Protein AF-0000000084592761 (afdb_homodimer)

Sequence (1144 aa):
MAVRYLKVSNTPFDLKSFPSMSSTETSWQKEGITIAQTRTLMTWMGTVWTLAMHCVLSVGVTIFLLAYVEGRHFSPVERSPVVHVVGGTRLAPFCPMQSDIVTILSSIIAILRCALSAWIASLSWYIALFLMERRGLTRRDLKVLLNYGLLAPGAYWGDWSTLVIGALLLVSLVANFSSPILTGSVCWIPSSQLVRGLLVDPVQISAVENGTLTQLKANYRDNYSVRESYAISSVGEVGIGWGRDTDKSIIKRVTNSVGTLSINSTIESVTLPYFQIHSIHWIKDRDEIPAIRDGATPASIFRAQFEMTPSNVSDFPTGYAMLIPNITTHWSGDPLDSTIIHDTRLLIMSYAYDDLEASSGVHTLTQDLPSDAYTLSSRPFHYAFAWVTFSAGIGRCKEYSCVVSSPSTIRNNTPVELEPHQLTFQALAMAPVVGFHLVMQNNSLPYLWSNINDYVEAVLVRSYSGSWCGLNKGMGTSTADTSYVPSLPNLMADVDHSRVFAWLGLQLLVTLFSILFLIVQSRLSECPLMGDTSLTAFDLDTTGVAFENTDSSIHGFRKIEQRGGRLKLKVEMAVRYLKVSNTPFDLKSFPSMSSTETSWQKEGITIAQTRTLMTWMGTVWTLAMHCVLSVGVTIFLLAYVEGRHFSPVERSPVVHVVGGTRLAPFCPMQSDIVTILSSIIAILRCALSAWIASLSWYIALFLMERRGLTRRDLKVLLNYGLLAPGAYWGDWSTLVIGALLLVSLVANFSSPILTGSVCWIPSSQLVRGLLVDPVQISAVENGTLTQLKANYRDNYSVRESYAISSVGEVGIGWGRDTDKSIIKRVTNSVGTLSINSTIESVTLPYFQIHSIHWIKDRDEIPAIRDGATPASIFRAQFEMTPSNVSDFPTGYAMLIPNITTHWSGDPLDSTIIHDTRLLIMSYAYDDLEASSGVHTLTQDLPSDAYTLSSRPFHYAFAWVTFSAGIGRCKEYSCVVSSPSTIRNNTPVELEPHQLTFQALAMAPVVGFHLVMQNNSLPYLWSNINDYVEAVLVRSYSGSWCGLNKGMGTSTADTSYVPSLPNLMADVDHSRVFAWLGLQLLVTLFSILFLIVQSRLSECPLMGDTSLTAFDLDTTGVAFENTDSSIHGFRKIEQRGGRLKLKVE

Organism: NCBI:txid1423351

Secondary structure (DSSP, 8-state):
----------------------THHHHHHHHHHHHHHHHHHHHHHHHHHHHHHHHHHHHHHHHIIIIIITT-EEBSS-SS-EEEETTEEEEPPP--BHHHHHHHHHHHHHHHHHHHHHHHHHHHHHHHHHHHHHT-EEHHHHHHHHHHS---GGG--S-HHHHHHHHHHHHHHHHHT-HHHHHTTEEEEEEEEE-TT---PPEEEEE--TTT--S--HHHHH-HHHHHHHHHHHHHHHHHH--S---TT-EEEE-GGGTTSPTT-EES-EEEEEEEEEEEEE---GGG-HHHHTT--HHHHHHHTSTTTT-----PPTT-EEEEPSS------S----B-EEEEEEEEEEEEE--SSSTT--EE--TTS-TT--EEEETTEEEEEEEEEEEEEEEEE-TT-EEEEETTEEEE-S---EE-BTTHHHHHHHHHHHHHHHHHH-SSS--TTS-HHHHHHHHHHHHHHHHHHHHHHHH--EEEEE-EE-EEEEEEEEE-HHHHHHHHHHHHHHHHHHHHHHHHHHHH-SSPPPS--TTHHHHSEEEES-----STTS-S-EEEEEETTEEEEEE-/----------------------THHHHHHHHHHHHHHHHHHHHHHHHHHHHHHHHHHHHHHHHIIIIIITT-EEBSS-SS-EEEETTEEEEPPP--BHHHHHHHHHHHHHHHHHHHHHHHHHHHHHHHHHHHHHT-EEHHHHHHHHHHS---GGG-SS-HHHHHHHHHHHHHHHHHT-HHHHHTTEEEEEEEEE-TT---PPEEEEE--TTT--S--HHHHH-HHHHHHHHHHHHHHHHHH--S---TT-EEEE-GGGTTSPTT-EES-EEEEEEEEEEEEE---GGG-HHHHTT--HHHHHHHTSTTS------PPTT-EEEEPSS------S----B-EEEEEEEEEEEEEE-SSSTT-EEE--TTS-TT--EEEETTEEEEEEEEEEEEEEEEE-TT-EEEEETTEEEE-S---EE-BTTHHHHHHHHHHHHHHHHHH-SSS--TTS-HHHHHHHHHHHHHHHHHHHHHHHH--EEEEE-EE-EEEEEEEEE-HHHHHHHHHHHHHHHHHHHHHHHHHHHH-SSPPPS--TTHHHHSEEEES-----STTS-S-EEEEEETTEEEEEE-

pLDDT: mean 80.78, std 17.57, range [23.48, 97.88]

Foldseek 3Di:
DPPPPPPPPCPPPPPPDDPDPDPVVVVVVVVVVVVVVVVQVLLCCLQCVLVVLLLVLLVVLLCCCPVPAAFDWAFAPDQWDWFFAVPGIDTFPGGHHPVVVLVVSVVSVVVSLVSLVSNLQQVLLLVQVLLCVPPRDDPVQNCCCNPQVAGDPVSPDDDPLSVLSRVLSVLSVCLSVLVCLASVQKDWDKDKDWRPPDDGFFFWFFDDDAPPDFWDDPCCQPPQVVVVVLLVQLLVQLLVAFFQDLDPLKFKAFALRQLRFDFFWFWAKDKTWDKDWDDKFFAQDPVVPVCVVVPDDPVNQLVLLCVSHPPPPVDFDALQKAFRDPDSDNPDRGGLHFDKDWDKTKMKGFQWFFPVVPPPGIPGLEPPDDPSGDWDDDPRTIMTMIIITMMTAMWMDHGRQWTRRHSTMIMHNDDTDGTTHSCGVVLSSSLSVSLRVNVVVVGRHHGSYPHVVSRNSSSRSSSSRSSVNSCSVVRRPGIDTIDITGMDITIRIHGRVVSSVVSSVSSVVSSVSVVVSVVVCVPPPPDRSGSDCPCVVVPDDCPVPDPPCPPCVLVWDFDWDDDPNDTDTDTD/DDDDPPPPDCPPPPPPCDPPPDCPVVVVVVVVVVVVVVVQVLLCCLQCVLVVVLLVLLVVLLCCCPVPAAFDWAFAPDQWDWFFAVPGIDTFPGGHHPVVVLVVSVVSVVVSLVSLVSNLQQVLLLVQVLLCVPPRDDPVQNCCCNPQVAGDPVSCPDDPLSVLSRVLSVLSVCLSVLVCLASVQKDKDKDKDWRPPDDGFFFWFFDDDAPPQQWDDPCCQPPQVVVVVLLVQLLVQLLVAFFQDLDPLKFKAFALRQLRFDFFWFWAKDKTWDKDWDDKFFAQDPVVPVCVVVPDDPVNQLVLLCVSHPPPPVDFDALQKAWRDPDSDNVDGGQFHFDKDWDKTKMKGFQWFFPVVPVPGIPRQEPPDDPSGDWDDDPRTIMTMIIITMMTAMWMDHGRQWTRRHSTMIMHNDDTDGTTHRCGVVLSSSLSVSLRVNVVVVGRHHRSYPHVVSRNSSSRSSSSRSSVNSCSVVRRPGIDTIDITGMDITIRIHGRVVSSVVSSVSSVVSSVSVVVSVVVCVPPPPDRSGSDCPCVVVPDDCPVPDPPCPPVVLVWDWDWDDDPNDTDTDTD

Structure (mmCIF, N/CA/C/O backbone):
data_AF-0000000084592761-model_v1
#
loop_
_entity.id
_entity.type
_entity.pdbx_description
1 polymer 'Putative transmembrane protein'
#
loop_
_atom_site.group_PDB
_atom_site.id
_atom_site.type_symbol
_atom_site.label_atom_id
_atom_site.label_alt_id
_atom_site.label_comp_id
_atom_site.label_asym_id
_atom_site.label_entity_id
_atom_site.label_seq_id
_atom_site.pdbx_PDB_ins_code
_atom_site.Cartn_x
_atom_site.Cartn_y
_atom_site.Cartn_z
_atom_site.occupancy
_atom_site.B_iso_or_equiv
_atom_site.auth_seq_id
_atom_site.auth_comp_id
_atom_site.auth_asym_id
_atom_site.auth_atom_id
_atom_site.pdbx_PDB_model_num
ATOM 1 N N . MET A 1 1 ? 61.812 104.312 18.625 1 23.48 1 MET A N 1
ATOM 2 C CA . MET A 1 1 ? 61.969 104.5 20.062 1 23.48 1 MET A CA 1
ATOM 3 C C . MET A 1 1 ? 61.188 103.375 20.812 1 23.48 1 MET A C 1
ATOM 5 O O . MET A 1 1 ? 60 103.188 20.594 1 23.48 1 MET A O 1
ATOM 9 N N . ALA A 1 2 ? 61.938 102.25 21.156 1 26.88 2 ALA A N 1
ATOM 10 C CA . ALA A 1 2 ? 61.688 100.875 21.422 1 26.88 2 ALA A CA 1
ATOM 11 C C . ALA A 1 2 ? 61 100.625 22.75 1 26.88 2 ALA A C 1
ATOM 13 O O . ALA A 1 2 ? 61.469 101.125 23.797 1 26.88 2 ALA A O 1
ATOM 14 N N . VAL A 1 3 ? 59.625 100.875 22.609 1 28.39 3 VAL A N 1
ATOM 15 C CA . VAL A 1 3 ? 58.688 101.062 23.703 1 28.39 3 VAL A CA 1
ATOM 16 C C . VAL A 1 3 ? 58.844 99.875 24.719 1 28.39 3 VAL A C 1
ATOM 18 O O . VAL A 1 3 ? 58.719 98.75 24.344 1 28.39 3 VAL A O 1
ATOM 21 N N . ARG A 1 4 ? 59.75 100.125 25.734 1 26.7 4 ARG A N 1
ATOM 22 C CA . ARG A 1 4 ? 60.344 99.25 26.766 1 26.7 4 ARG A CA 1
ATOM 23 C C . ARG A 1 4 ? 59.25 98.625 27.609 1 26.7 4 ARG A C 1
ATOM 25 O O . ARG A 1 4 ? 58.375 99.312 28.172 1 26.7 4 ARG A O 1
ATOM 32 N N . TYR A 1 5 ? 58.781 97.375 27.188 1 25.75 5 TYR A N 1
ATOM 33 C CA . TYR A 1 5 ? 57.75 96.438 27.594 1 25.75 5 TYR A CA 1
ATOM 34 C C . TYR A 1 5 ? 57.938 96.062 29.062 1 25.75 5 TYR A C 1
ATOM 36 O O . TYR A 1 5 ? 59 95.5 29.438 1 25.75 5 TYR A O 1
ATOM 44 N N . LEU A 1 6 ? 57.719 97.062 29.922 1 24.11 6 LEU A N 1
ATOM 45 C CA . LEU A 1 6 ? 58.094 96.812 31.312 1 24.11 6 LEU A CA 1
ATOM 46 C C . LEU A 1 6 ? 57.5 95.562 31.859 1 24.11 6 LEU A C 1
ATOM 48 O O . LEU A 1 6 ? 56.312 95.312 31.734 1 24.11 6 LEU A O 1
ATOM 52 N N . LYS A 1 7 ? 58.406 94.5 32.031 1 29.31 7 LYS A N 1
ATOM 53 C CA . LYS A 1 7 ? 58.344 93.125 32.5 1 29.31 7 LYS A CA 1
ATOM 54 C C . LYS A 1 7 ? 57.812 93.062 33.906 1 29.31 7 LYS A C 1
ATOM 56 O O . LYS A 1 7 ? 58.438 93.562 34.844 1 29.31 7 LYS A O 1
ATOM 61 N N . VAL A 1 8 ? 56.5 93.312 34 1 29.78 8 VAL A N 1
ATOM 62 C CA . VAL A 1 8 ? 55.844 93.312 35.312 1 29.78 8 VAL A CA 1
ATOM 63 C C . VAL A 1 8 ? 56.156 92 36.031 1 29.78 8 VAL A C 1
ATOM 65 O O . VAL A 1 8 ? 56.125 90.938 35.438 1 29.78 8 VAL A O 1
ATOM 68 N N . SER A 1 9 ? 56.969 92 37.031 1 26.03 9 SER A N 1
ATOM 69 C CA . SER A 1 9 ? 57.562 91 37.875 1 26.03 9 SER A CA 1
ATOM 70 C C . SER A 1 9 ? 56.469 90.062 38.406 1 26.03 9 SER A C 1
ATOM 72 O O . SER A 1 9 ? 55.469 90.5 38.906 1 26.03 9 SER A O 1
ATOM 74 N N . ASN A 1 10 ? 56.344 88.812 37.781 1 26.89 10 ASN A N 1
ATOM 75 C CA . ASN A 1 10 ? 55.469 87.688 37.938 1 26.89 10 ASN A CA 1
ATOM 76 C C . ASN A 1 10 ? 55.5 87.125 39.375 1 26.89 10 ASN A C 1
ATOM 78 O O . ASN A 1 10 ? 56.438 86.5 39.781 1 26.89 10 ASN A O 1
ATOM 82 N N . THR A 1 11 ? 55.344 88 40.344 1 31.75 11 THR A N 1
ATOM 83 C CA . THR A 1 11 ? 55.5 87.375 41.688 1 31.75 11 THR A CA 1
ATOM 84 C C . THR A 1 11 ? 54.531 86.188 41.844 1 31.75 11 THR A C 1
ATOM 86 O O . THR A 1 11 ? 53.344 86.312 41.594 1 31.75 11 THR A O 1
ATOM 89 N N . PRO A 1 12 ? 55.062 85 41.812 1 27.17 12 PRO A N 1
ATOM 90 C CA . PRO A 1 12 ? 54.344 83.75 41.781 1 27.17 12 PRO A CA 1
ATOM 91 C C . PRO A 1 12 ? 53.438 83.5 43 1 27.17 12 PRO A C 1
ATOM 93 O O . PRO A 1 12 ? 53.875 83.688 44.156 1 27.17 12 PRO A O 1
ATOM 96 N N . PHE A 1 13 ? 52.25 84.062 43 1 27.33 13 PHE A N 1
ATOM 97 C CA . PHE A 1 13 ? 51.312 83.875 44.094 1 27.33 13 PHE A CA 1
ATOM 98 C C . PHE A 1 13 ? 51.25 82.375 44.5 1 27.33 13 PHE A C 1
ATOM 100 O O . PHE A 1 13 ? 51.156 81.5 43.656 1 27.33 13 PHE A O 1
ATOM 107 N N . ASP A 1 14 ? 51.875 82.062 45.625 1 31.06 14 ASP A N 1
ATOM 108 C CA . ASP A 1 14 ? 51.938 80.75 46.25 1 31.06 14 ASP A CA 1
ATOM 109 C C . ASP A 1 14 ? 50.531 80.188 46.469 1 31.06 14 ASP A C 1
ATOM 111 O O . ASP A 1 14 ? 49.75 80.75 47.219 1 31.06 14 ASP A O 1
ATOM 115 N N . LEU A 1 15 ? 49.844 79.812 45.406 1 25.61 15 LEU A N 1
ATOM 116 C CA . LEU A 1 15 ? 48.531 79.188 45.469 1 25.61 15 LEU A CA 1
ATOM 117 C C . LEU A 1 15 ? 48.5 78.062 46.469 1 25.61 15 LEU A C 1
ATOM 119 O O . LEU A 1 15 ? 49.219 77.062 46.312 1 25.61 15 LEU A O 1
ATOM 123 N N . LYS A 1 16 ? 48.312 78.312 47.719 1 35.84 16 LYS A N 1
ATOM 124 C CA . LYS A 1 16 ? 48.094 77.375 48.844 1 35.84 16 LYS A CA 1
ATOM 125 C C . LYS A 1 16 ? 47.188 76.25 48.406 1 35.84 16 LYS A C 1
ATOM 127 O O . LYS A 1 16 ? 46.25 76.438 47.625 1 35.84 16 LYS A O 1
ATOM 132 N N . SER A 1 17 ? 47.656 75 48.656 1 29.42 17 SER A N 1
ATOM 133 C CA . SER A 1 17 ? 47.25 73.625 48.312 1 29.42 17 SER A CA 1
ATOM 134 C C . SER A 1 17 ? 45.781 73.375 48.75 1 29.42 17 SER A C 1
ATOM 136 O O . SER A 1 17 ? 45.469 73.5 49.938 1 29.42 17 SER A O 1
ATOM 138 N N . PHE A 1 18 ? 44.812 73.875 48.031 1 29.52 18 PHE A N 1
ATOM 139 C CA . PHE A 1 18 ? 43.438 73.5 48.344 1 29.52 18 PHE A CA 1
ATOM 140 C C . PHE A 1 18 ? 43.312 72 48.562 1 29.52 18 PHE A C 1
ATOM 142 O O . PHE A 1 18 ? 43.969 71.25 47.875 1 29.52 18 PHE A O 1
ATOM 149 N N . PRO A 1 19 ? 42.938 71.562 49.812 1 33.5 19 PRO A N 1
ATOM 150 C CA . PRO A 1 19 ? 42.812 70.125 50.062 1 33.5 19 PRO A CA 1
ATOM 151 C C . PRO A 1 19 ? 42.094 69.375 48.938 1 33.5 19 PRO A C 1
ATOM 153 O O . PRO A 1 19 ? 41.312 70 48.219 1 33.5 19 PRO A O 1
ATOM 156 N N . SER A 1 20 ? 42.781 68.375 48.375 1 30.53 20 SER A N 1
ATOM 157 C CA . SER A 1 20 ? 42.344 67.438 47.344 1 30.53 20 SER A CA 1
ATOM 158 C C . SER A 1 20 ? 40.906 66.938 47.594 1 30.53 20 SER A C 1
ATOM 160 O O . SER A 1 20 ? 40.594 66.5 48.688 1 30.53 20 SER A O 1
ATOM 162 N N . MET A 1 21 ? 39.969 67.625 47.094 1 32.47 21 MET A N 1
ATOM 163 C CA . MET A 1 21 ? 38.594 67.125 47 1 32.47 21 MET A CA 1
ATOM 164 C C . MET A 1 21 ? 38.594 65.688 46.656 1 32.47 21 MET A C 1
ATOM 166 O O . MET A 1 21 ? 39.188 65.25 45.625 1 32.47 21 MET A O 1
ATOM 170 N N . SER A 1 22 ? 38.438 64.812 47.594 1 32.53 22 SER A N 1
ATOM 171 C CA . SER A 1 22 ? 38.438 63.344 47.688 1 32.53 22 SER A CA 1
ATOM 172 C C . SER A 1 22 ? 37.656 62.719 46.531 1 32.53 22 SER A C 1
ATOM 174 O O . SER A 1 22 ? 36.75 63.375 46 1 32.53 22 SER A O 1
ATOM 176 N N . SER A 1 23 ? 38.125 61.531 45.969 1 39.22 23 SER A N 1
ATOM 177 C CA . SER A 1 23 ? 37.781 60.531 44.969 1 39.22 23 SER A CA 1
ATOM 178 C C . SER A 1 23 ? 36.312 60.125 45.031 1 39.22 23 SER A C 1
ATOM 180 O O . SER A 1 23 ? 35.875 59.25 44.281 1 39.22 23 SER A O 1
ATOM 182 N N . THR A 1 24 ? 35.656 60.656 45.938 1 41.81 24 THR A N 1
ATOM 183 C CA . THR A 1 24 ? 34.281 60.125 46.062 1 41.81 24 THR A CA 1
ATOM 184 C C . THR A 1 24 ? 33.406 60.625 44.906 1 41.81 24 THR A C 1
ATOM 186 O O . THR A 1 24 ? 32.344 60.094 44.656 1 41.81 24 THR A O 1
ATOM 189 N N . GLU A 1 25 ? 33.844 61.75 44.344 1 44.75 25 GLU A N 1
ATOM 190 C CA . GLU A 1 25 ? 32.969 62.219 43.281 1 44.75 25 GLU A CA 1
ATOM 191 C C . GLU A 1 25 ? 33.094 61.344 42.031 1 44.75 25 GLU A C 1
ATOM 193 O O . GLU A 1 25 ? 32.125 61.188 41.281 1 44.75 25 GLU A O 1
ATOM 198 N N . THR A 1 26 ? 34.375 60.844 41.844 1 48.03 26 THR A N 1
ATOM 199 C CA . THR A 1 26 ? 34.531 60 40.656 1 48.03 26 THR A CA 1
ATOM 200 C C . THR A 1 26 ? 33.781 58.688 40.812 1 48.03 26 THR A C 1
ATOM 202 O O . THR A 1 26 ? 33.375 58.062 39.812 1 48.03 26 THR A O 1
ATOM 205 N N . SER A 1 27 ? 33.719 58.312 42.094 1 46.97 27 SER A N 1
ATOM 206 C CA . SER A 1 27 ? 33.062 57.031 42.281 1 46.97 27 SER A CA 1
ATOM 207 C C . SER A 1 27 ? 31.547 57.156 42.062 1 46.97 27 SER A C 1
ATOM 209 O O . SER A 1 27 ? 30.922 56.25 41.5 1 46.97 27 SER A O 1
ATOM 211 N N . TRP A 1 28 ? 31.031 58.344 42.438 1 45.22 28 TRP A N 1
ATOM 212 C CA . TRP A 1 28 ? 29.594 58.5 42.25 1 45.22 28 TRP A CA 1
ATOM 213 C C . TRP A 1 28 ? 29.25 58.688 40.781 1 45.22 28 TRP A C 1
ATOM 215 O O . TRP A 1 28 ? 28.234 58.188 40.281 1 45.22 28 TRP A O 1
ATOM 225 N N . GLN A 1 29 ? 30.219 59.312 40 1 43.47 29 GLN A N 1
ATOM 226 C CA . GLN A 1 29 ? 29.984 59.438 38.562 1 43.47 29 GLN A CA 1
ATOM 227 C C . GLN A 1 29 ? 30.125 58.094 37.875 1 43.47 29 GLN A C 1
ATOM 229 O O . GLN A 1 29 ? 29.391 57.781 36.938 1 43.47 29 GLN A O 1
ATOM 234 N N . LYS A 1 30 ? 30.922 57.375 38.25 1 52.44 30 LYS A N 1
ATOM 235 C CA . LYS A 1 30 ? 31.062 56.031 37.688 1 52.44 30 LYS A CA 1
ATOM 236 C C . LYS A 1 30 ? 29.906 55.125 38.125 1 52.44 30 LYS A C 1
ATOM 238 O O . LYS A 1 30 ? 29.438 54.281 37.344 1 52.44 30 LYS A O 1
ATOM 243 N N . GLU A 1 31 ? 29.766 55.312 39.375 1 47.88 31 GLU A N 1
ATOM 244 C CA . GLU A 1 31 ? 28.609 54.531 39.844 1 47.88 31 GLU A CA 1
ATOM 245 C C . GLU A 1 31 ? 27.328 55 39.188 1 47.88 31 GLU A C 1
ATOM 247 O O . GLU A 1 31 ? 26.453 54.188 38.844 1 47.88 31 GLU A O 1
ATOM 252 N N . GLY A 1 32 ? 27.141 56.25 38.969 1 44.31 32 GLY A N 1
ATOM 253 C CA . GLY A 1 32 ? 26.031 56.75 38.188 1 44.31 32 GLY A CA 1
ATOM 254 C C . GLY A 1 32 ? 26.031 56.25 36.75 1 44.31 32 GLY A C 1
ATOM 255 O O . GLY A 1 32 ? 24.984 55.938 36.188 1 44.31 32 GLY A O 1
ATOM 256 N N . ILE A 1 33 ? 27.172 56.312 36.156 1 48.97 33 ILE A N 1
ATOM 257 C CA . ILE A 1 33 ? 27.312 55.812 34.781 1 48.97 33 ILE A CA 1
ATOM 258 C C . ILE A 1 33 ? 27.062 54.312 34.75 1 48.97 33 ILE A C 1
ATOM 260 O O . ILE A 1 33 ? 26.391 53.812 33.844 1 48.97 33 ILE A O 1
ATOM 264 N N . THR A 1 34 ? 27.766 53.594 35.625 1 47.53 34 THR A N 1
ATOM 265 C CA . THR A 1 34 ? 27.547 52.156 35.656 1 47.53 34 THR A CA 1
ATOM 266 C C . THR A 1 34 ? 26.078 51.844 35.938 1 47.53 34 THR A C 1
ATOM 268 O O . THR A 1 34 ? 25.531 50.906 35.344 1 47.53 34 THR A O 1
ATOM 271 N N . ILE A 1 35 ? 25.547 52.438 36.844 1 48.16 35 ILE A N 1
ATOM 272 C CA . ILE A 1 35 ? 24.125 52.219 37.156 1 48.16 35 ILE A CA 1
ATOM 273 C C . ILE A 1 35 ? 23.281 52.656 35.938 1 48.16 35 ILE A C 1
ATOM 275 O O . ILE A 1 35 ? 22.328 51.969 35.594 1 48.16 35 ILE A O 1
ATOM 279 N N . ALA A 1 36 ? 23.719 53.688 35.375 1 52 36 ALA A N 1
ATOM 280 C CA . ALA A 1 36 ? 23.031 54.094 34.156 1 52 36 ALA A CA 1
ATOM 281 C C . ALA A 1 36 ? 23.203 53.094 33.031 1 52 36 ALA A C 1
ATOM 283 O O . ALA A 1 36 ? 22.25 52.812 32.281 1 52 36 ALA A O 1
ATOM 284 N N . GLN A 1 37 ? 24.391 52.625 32.844 1 50.81 37 GLN A N 1
ATOM 285 C CA . GLN A 1 37 ? 24.656 51.625 31.797 1 50.81 37 GLN A CA 1
ATOM 286 C C . GLN A 1 37 ? 23.922 50.344 32.094 1 50.81 37 GLN A C 1
ATOM 288 O O . GLN A 1 37 ? 23.406 49.688 31.188 1 50.81 37 GLN A O 1
ATOM 293 N N . THR A 1 38 ? 23.984 49.812 33.25 1 50.44 38 THR A N 1
ATOM 294 C CA . THR A 1 38 ? 23.281 48.594 33.625 1 50.44 38 THR A CA 1
ATOM 295 C C . THR A 1 38 ? 21.766 48.781 33.438 1 50.44 38 THR A C 1
ATOM 297 O O . THR A 1 38 ? 21.078 47.844 33.031 1 50.44 38 THR A O 1
ATOM 300 N N . ARG A 1 39 ? 21.438 49.844 33.812 1 56.12 39 ARG A N 1
ATOM 301 C CA . ARG A 1 39 ? 20.016 50.125 33.625 1 56.12 39 ARG A CA 1
ATOM 302 C C . ARG A 1 39 ? 19.625 50.125 32.156 1 56.12 39 ARG A C 1
ATOM 304 O O . ARG A 1 39 ? 18.547 49.656 31.797 1 56.12 39 ARG A O 1
ATOM 311 N N . THR A 1 40 ? 20.547 50.719 31.344 1 56.03 40 THR A N 1
ATOM 312 C CA . THR A 1 40 ? 20.312 50.75 29.906 1 56.03 40 THR A CA 1
ATOM 313 C C . THR A 1 40 ? 20.312 49.312 29.359 1 56.03 40 THR A C 1
ATOM 315 O O . THR A 1 40 ? 19.484 48.969 28.5 1 56.03 40 THR A O 1
ATOM 318 N N . LEU A 1 41 ? 21.25 48.531 29.812 1 57.66 41 LEU A N 1
ATOM 319 C CA . LEU A 1 41 ? 21.297 47.156 29.344 1 57.66 41 LEU A CA 1
ATOM 320 C C . LEU A 1 41 ? 20.047 46.375 29.781 1 57.66 41 LEU A C 1
ATOM 322 O O . LEU A 1 41 ? 19.516 45.562 29.031 1 57.66 41 LEU A O 1
ATOM 326 N N . MET A 1 42 ? 19.672 46.594 30.969 1 57.53 42 MET A N 1
ATOM 327 C CA . MET A 1 42 ? 18.469 45.906 31.469 1 57.53 42 MET A CA 1
ATOM 328 C C . MET A 1 42 ? 17.234 46.375 30.703 1 57.53 42 MET A C 1
ATOM 330 O O . MET A 1 42 ? 16.312 45.594 30.484 1 57.53 42 MET A O 1
ATOM 334 N N . THR A 1 43 ? 17.266 47.656 30.422 1 59.72 43 THR A N 1
ATOM 335 C CA . THR A 1 43 ? 16.156 48.156 29.641 1 59.72 43 THR A CA 1
ATOM 336 C C . THR A 1 43 ? 16.141 47.531 28.25 1 59.72 43 THR A C 1
ATOM 338 O O . THR A 1 43 ? 15.07 47.188 27.734 1 59.72 43 THR A O 1
ATOM 341 N N . TRP A 1 44 ? 17.359 47.406 27.734 1 60.97 44 TRP A N 1
ATOM 342 C CA . TRP A 1 44 ? 17.469 46.781 26.422 1 60.97 44 TRP A CA 1
ATOM 343 C C . TRP A 1 44 ? 17.047 45.312 26.5 1 60.97 44 TRP A C 1
ATOM 345 O O . TRP A 1 44 ? 16.328 44.812 25.625 1 60.97 44 TRP A O 1
ATOM 355 N N . MET A 1 45 ? 17.5 44.688 27.5 1 63.84 45 MET A N 1
ATOM 356 C CA . MET A 1 45 ? 17.156 43.281 27.641 1 63.84 45 MET A CA 1
ATOM 357 C C . MET A 1 45 ? 15.648 43.094 27.844 1 63.84 45 MET A C 1
ATOM 359 O O . MET A 1 45 ? 15.07 42.125 27.391 1 63.84 45 MET A O 1
ATOM 363 N N . GLY A 1 46 ? 15.094 44.031 28.422 1 62.75 46 GLY A N 1
ATOM 364 C CA . GLY A 1 46 ? 13.664 43.969 28.641 1 62.75 46 GLY A CA 1
ATOM 365 C C . GLY A 1 46 ? 12.859 44.125 27.359 1 62.75 46 GLY A C 1
ATOM 366 O O . GLY A 1 46 ? 11.758 43.594 27.234 1 62.75 46 GLY A O 1
ATOM 367 N N . THR A 1 47 ? 13.469 44.781 26.375 1 68.44 47 THR A N 1
ATOM 368 C CA . THR A 1 47 ? 12.719 45.062 25.156 1 68.44 47 THR A CA 1
ATOM 369 C C . THR A 1 47 ? 13.125 44.094 24.031 1 68.44 47 THR A C 1
ATOM 371 O O . THR A 1 47 ? 12.273 43.594 23.297 1 68.44 47 THR A O 1
ATOM 374 N N . VAL A 1 48 ? 14.406 43.75 23.969 1 81.69 48 VAL A N 1
ATOM 375 C CA . VAL A 1 48 ? 14.938 43.062 22.812 1 81.69 48 VAL A CA 1
ATOM 376 C C . VAL A 1 48 ? 14.805 41.562 23 1 81.69 48 VAL A C 1
ATOM 378 O O . VAL A 1 48 ? 15 40.781 22.062 1 81.69 48 VAL A O 1
ATOM 381 N N . TRP A 1 49 ? 14.281 41.125 24.172 1 85.94 49 TRP A N 1
ATOM 382 C CA . TRP A 1 49 ? 14.211 39.688 24.422 1 85.94 49 TRP A CA 1
ATOM 383 C C . TRP A 1 49 ? 13.18 39.031 23.516 1 85.94 49 TRP A C 1
ATOM 385 O O . TRP A 1 49 ? 13.344 37.875 23.109 1 85.94 49 TRP A O 1
ATOM 395 N N . THR A 1 50 ? 12.086 39.625 23.172 1 88.38 50 THR A N 1
ATOM 396 C CA . THR A 1 50 ? 11.078 39.062 22.312 1 88.38 50 THR A CA 1
ATOM 397 C C . THR A 1 50 ? 11.617 38.844 20.891 1 88.38 50 THR A C 1
ATOM 399 O O . THR A 1 50 ? 11.289 37.875 20.234 1 88.38 50 THR A O 1
ATOM 402 N N . LEU A 1 51 ? 12.453 39.812 20.516 1 91.25 51 LEU A N 1
ATOM 403 C CA . LEU A 1 51 ? 13.078 39.656 19.203 1 91.25 51 LEU A CA 1
ATOM 404 C C . LEU A 1 51 ? 14.062 38.5 19.188 1 91.25 51 LEU A C 1
ATOM 406 O O . LEU A 1 51 ? 14.125 37.719 18.219 1 91.25 51 LEU A O 1
ATOM 410 N N . ALA A 1 52 ? 14.875 38.406 20.266 1 92.69 52 ALA A N 1
ATOM 411 C CA . ALA A 1 52 ? 15.82 37.312 20.375 1 92.69 52 ALA A CA 1
ATOM 412 C C . ALA A 1 52 ? 15.094 35.969 20.406 1 92.69 52 ALA A C 1
ATOM 414 O O . ALA A 1 52 ? 15.516 35 19.75 1 92.69 52 ALA A O 1
ATOM 415 N N . MET A 1 53 ? 14.055 35.906 21.125 1 93.62 53 MET A N 1
ATOM 416 C CA . MET A 1 53 ? 13.266 34.688 21.203 1 93.62 53 MET A CA 1
ATOM 417 C C . MET A 1 53 ? 12.695 34.312 19.828 1 93.62 53 MET A C 1
ATOM 419 O O . MET A 1 53 ? 12.711 33.156 19.422 1 93.62 53 MET A O 1
ATOM 423 N N . HIS A 1 54 ? 12.18 35.312 19.172 1 95.19 54 HIS A N 1
ATOM 424 C CA . HIS A 1 54 ? 11.664 35.094 17.812 1 95.19 54 HIS A CA 1
ATOM 425 C C . HIS A 1 54 ? 12.734 34.531 16.906 1 95.19 54 HIS A C 1
ATOM 427 O O . HIS A 1 54 ? 12.477 33.594 16.141 1 95.19 54 HIS A O 1
ATOM 433 N N . CYS A 1 55 ? 13.883 35.031 16.984 1 95.44 55 CYS A N 1
ATOM 434 C CA . CYS A 1 55 ? 14.984 34.562 16.141 1 95.44 55 CYS A CA 1
ATOM 435 C C . CYS A 1 55 ? 15.375 33.125 16.5 1 95.44 55 CYS A C 1
ATOM 437 O O . CYS A 1 55 ? 15.516 32.281 15.609 1 95.44 55 CYS A O 1
ATOM 439 N N . VAL A 1 56 ? 15.477 32.875 17.75 1 95.81 56 VAL A N 1
ATOM 440 C CA . VAL A 1 56 ? 15.867 31.531 18.219 1 95.81 56 VAL A CA 1
ATOM 441 C C . VAL A 1 56 ? 14.805 30.516 17.812 1 95.81 56 VAL A C 1
ATOM 443 O O . VAL A 1 56 ? 15.125 29.422 17.328 1 95.81 56 VAL A O 1
ATOM 446 N N . LEU A 1 57 ? 13.586 30.844 17.953 1 96.56 57 LEU A N 1
ATOM 447 C CA . LEU A 1 57 ? 12.5 29.922 17.625 1 96.56 57 LEU A CA 1
ATOM 448 C C . LEU A 1 57 ? 12.414 29.703 16.125 1 96.56 57 LEU A C 1
ATOM 450 O O . LEU A 1 57 ? 12.109 28.594 15.672 1 96.56 57 LEU A O 1
ATOM 454 N N . SER A 1 58 ? 12.656 30.734 15.383 1 97.38 58 SER A N 1
ATOM 455 C CA . SER A 1 58 ? 12.625 30.578 13.93 1 97.38 58 SER A CA 1
ATOM 456 C C . SER A 1 58 ? 13.711 29.625 13.445 1 97.38 58 SER A C 1
ATOM 458 O O . SER A 1 58 ? 13.453 28.734 12.633 1 97.38 58 SER A O 1
ATOM 460 N N . VAL A 1 59 ? 14.859 29.797 13.961 1 97.25 59 VAL A N 1
ATOM 461 C CA . VAL A 1 59 ? 15.961 28.922 13.602 1 97.25 59 VAL A CA 1
ATOM 462 C C . VAL A 1 59 ? 15.727 27.531 14.18 1 97.25 59 VAL A C 1
ATOM 464 O O . VAL A 1 59 ? 15.984 26.516 13.523 1 97.25 59 VAL A O 1
ATOM 467 N N . GLY A 1 60 ? 15.258 27.469 15.375 1 96.62 60 GLY A N 1
ATOM 468 C CA . GLY A 1 60 ? 14.969 26.188 16.031 1 96.62 60 GLY A CA 1
ATOM 469 C C . GLY A 1 60 ? 13.953 25.359 15.266 1 96.62 60 GLY A C 1
ATOM 470 O O . GLY A 1 60 ? 14.148 24.141 15.094 1 96.62 60 GLY A O 1
ATOM 471 N N . VAL A 1 61 ? 12.883 25.953 14.82 1 96.88 61 VAL A N 1
ATOM 472 C CA . VAL A 1 61 ? 11.844 25.219 14.094 1 96.88 61 VAL A CA 1
ATOM 473 C C . VAL A 1 61 ? 12.414 24.688 12.773 1 96.88 61 VAL A C 1
ATOM 475 O O . VAL A 1 61 ? 12.086 23.594 12.344 1 96.88 61 VAL A O 1
ATOM 478 N N . THR A 1 62 ? 13.242 25.5 12.188 1 97.44 62 THR A N 1
ATOM 479 C CA . THR A 1 62 ? 13.867 25.078 10.938 1 97.44 62 THR A CA 1
ATOM 480 C C . THR A 1 62 ? 14.766 23.875 11.164 1 97.44 62 THR A C 1
ATOM 482 O O . THR A 1 62 ? 14.719 22.906 10.391 1 97.44 62 THR A O 1
ATOM 485 N N . ILE A 1 63 ? 15.5 23.906 12.211 1 97.06 63 ILE A N 1
ATOM 486 C CA . ILE A 1 63 ? 16.359 22.766 12.547 1 97.06 63 ILE A CA 1
ATOM 487 C C . ILE A 1 63 ? 15.492 21.562 12.891 1 97.06 63 ILE A C 1
ATOM 489 O O . ILE A 1 63 ? 15.797 20.438 12.484 1 97.06 63 ILE A O 1
ATOM 493 N N . PHE A 1 64 ? 14.492 21.766 13.539 1 96.5 64 PHE A N 1
ATOM 494 C CA . PHE A 1 64 ? 13.57 20.688 13.906 1 96.5 64 PHE A CA 1
ATOM 495 C C . PHE A 1 64 ? 13.016 20.016 12.664 1 96.5 64 PHE A C 1
ATOM 497 O O . PHE A 1 64 ? 12.984 18.781 12.594 1 96.5 64 PHE A O 1
ATOM 504 N N . LEU A 1 65 ? 12.594 20.766 11.695 1 97.62 65 LEU A N 1
ATOM 505 C CA . LEU A 1 65 ? 11.984 20.234 10.484 1 97.62 65 LEU A CA 1
ATOM 506 C C . LEU A 1 65 ? 13.023 19.5 9.633 1 97.62 65 LEU A C 1
ATOM 508 O O . LEU A 1 65 ? 12.781 18.391 9.172 1 97.62 65 LEU A O 1
ATOM 512 N N . LEU A 1 66 ? 14.203 20.094 9.461 1 97.56 66 LEU A N 1
ATOM 513 C CA . LEU A 1 66 ? 15.188 19.578 8.508 1 97.56 66 LEU A CA 1
ATOM 514 C C . LEU A 1 66 ? 16.031 18.469 9.133 1 97.56 66 LEU A C 1
ATOM 516 O O . LEU A 1 66 ? 16.438 17.531 8.445 1 97.56 66 LEU A O 1
ATOM 520 N N . ALA A 1 67 ? 16.25 18.547 10.414 1 96.5 67 ALA A N 1
ATOM 521 C CA . ALA A 1 67 ? 17.156 17.578 11.039 1 96.5 67 ALA A CA 1
ATOM 522 C C . ALA A 1 67 ? 16.359 16.453 11.703 1 96.5 67 ALA A C 1
ATOM 524 O O . ALA A 1 67 ? 16.844 15.312 11.781 1 96.5 67 ALA A O 1
ATOM 525 N N . TYR A 1 68 ? 15.203 16.781 12.148 1 95.62 68 TYR A N 1
ATOM 526 C CA . TYR A 1 68 ? 14.477 15.758 12.898 1 95.62 68 TYR A CA 1
ATOM 527 C C . TYR A 1 68 ? 13.32 15.195 12.086 1 95.62 68 TYR A C 1
ATOM 529 O O . TYR A 1 68 ? 13.125 13.977 12.039 1 95.62 68 TYR A O 1
ATOM 537 N N . VAL A 1 69 ? 12.492 15.945 11.5 1 96.94 69 VAL A N 1
ATOM 538 C CA . VAL A 1 69 ? 11.242 15.516 10.891 1 96.94 69 VAL A CA 1
ATOM 539 C C . VAL A 1 69 ? 11.523 14.922 9.508 1 96.94 69 VAL A C 1
ATOM 541 O O . VAL A 1 69 ? 10.992 13.859 9.164 1 96.94 69 VAL A O 1
ATOM 544 N N . GLU A 1 70 ? 12.367 15.547 8.75 1 97.25 70 GLU A N 1
ATOM 545 C CA . GLU A 1 70 ? 12.633 15.133 7.371 1 97.25 70 GLU A CA 1
ATOM 546 C C . GLU A 1 70 ? 13.172 13.703 7.324 1 97.25 70 GLU A C 1
ATOM 548 O O . GLU A 1 70 ? 14.117 13.367 8.047 1 97.25 70 GLU A O 1
ATOM 553 N N . GLY A 1 71 ? 12.516 12.922 6.488 1 94.81 71 GLY A N 1
ATOM 554 C CA . GLY A 1 71 ? 12.992 11.57 6.238 1 94.81 71 GLY A CA 1
ATOM 555 C C . GLY A 1 71 ? 12.617 10.594 7.332 1 94.81 71 GLY A C 1
ATOM 556 O O . GLY A 1 71 ? 12.852 9.391 7.203 1 94.81 71 GLY A O 1
ATOM 557 N N . ARG A 1 72 ? 11.992 11.078 8.352 1 94.69 72 ARG A N 1
ATOM 558 C CA . ARG A 1 72 ? 11.594 10.195 9.445 1 94.69 72 ARG A CA 1
ATOM 559 C C . ARG A 1 72 ? 10.188 9.656 9.227 1 94.69 72 ARG A C 1
ATOM 561 O O . ARG A 1 72 ? 9.398 10.242 8.484 1 94.69 72 ARG A O 1
ATOM 568 N N . HIS A 1 73 ? 9.945 8.523 9.961 1 94 73 HIS A N 1
ATOM 569 C CA . HIS A 1 73 ? 8.656 7.848 9.828 1 94 73 HIS A CA 1
ATOM 570 C C . HIS A 1 73 ? 7.785 8.078 11.055 1 94 73 HIS A C 1
ATOM 572 O O . HIS A 1 73 ? 8.281 8.094 12.18 1 94 73 HIS A O 1
ATOM 578 N N . PHE A 1 74 ? 6.512 8.242 10.742 1 94.94 74 PHE A N 1
ATOM 579 C CA . PHE A 1 74 ? 5.531 8.445 11.805 1 94.94 74 PHE A CA 1
ATOM 580 C C . PHE A 1 74 ? 4.281 7.613 11.547 1 94.94 74 PHE A C 1
ATOM 582 O O . PHE A 1 74 ? 3.885 7.41 10.398 1 94.94 74 PHE A O 1
ATOM 589 N N . SER A 1 75 ? 3.688 7.195 12.641 1 92.38 75 SER A N 1
ATOM 590 C CA . SER A 1 75 ? 2.49 6.367 12.523 1 92.38 75 SER A CA 1
ATOM 591 C C . SER A 1 75 ? 1.259 7.215 12.219 1 92.38 75 SER A C 1
ATOM 593 O O . SER A 1 75 ? 1.104 8.312 12.758 1 92.38 75 SER A O 1
ATOM 595 N N . PRO A 1 76 ? 0.403 6.777 11.367 1 88.12 76 PRO A N 1
ATOM 596 C CA . PRO A 1 76 ? -0.8 7.547 11.047 1 88.12 76 PRO A CA 1
ATOM 597 C C . PRO A 1 76 ? -1.9 7.391 12.094 1 88.12 76 PRO A C 1
ATOM 599 O O . PRO A 1 76 ? -2.682 8.32 12.32 1 88.12 76 PRO A O 1
ATOM 602 N N . VAL A 1 77 ? -2.059 6.25 12.711 1 81.12 77 VAL A N 1
ATOM 603 C CA . VAL A 1 77 ? -3.287 5.984 13.453 1 81.12 77 VAL A CA 1
ATOM 604 C C . VAL A 1 77 ? -2.967 5.789 14.93 1 81.12 77 VAL A C 1
ATOM 606 O O . VAL A 1 77 ? -3.691 6.277 15.797 1 81.12 77 VAL A O 1
ATOM 609 N N . GLU A 1 78 ? -1.894 5.055 15.219 1 88.31 78 GLU A N 1
ATOM 610 C CA . GLU A 1 78 ? -1.641 4.691 16.609 1 88.31 78 GLU A CA 1
ATOM 611 C C . GLU A 1 78 ? -0.181 4.926 16.984 1 88.31 78 GLU A C 1
ATOM 613 O O . GLU A 1 78 ? 0.703 4.871 16.125 1 88.31 78 GLU A O 1
ATOM 618 N N . ARG A 1 79 ? -0.024 5.145 18.234 1 91.12 79 ARG A N 1
ATOM 619 C CA . ARG A 1 79 ? 1.317 5.375 18.766 1 91.12 79 ARG A CA 1
ATOM 620 C C . ARG A 1 79 ? 2.061 4.062 18.969 1 91.12 79 ARG A C 1
ATOM 622 O O . ARG A 1 79 ? 3.291 4.023 18.922 1 91.12 79 ARG A O 1
ATOM 629 N N . SER A 1 80 ? 1.313 3.035 19.203 1 91.56 80 SER A N 1
ATOM 630 C CA . SER A 1 80 ? 1.854 1.684 19.297 1 91.56 80 SER A CA 1
ATOM 631 C C . SER A 1 80 ? 1.026 0.693 18.484 1 91.56 80 SER A C 1
ATOM 633 O O . SER A 1 80 ? 0.18 -0.014 19.047 1 91.56 80 SER A O 1
ATOM 635 N N . PRO A 1 81 ? 1.377 0.684 17.234 1 90.12 81 PRO A N 1
ATOM 636 C CA . PRO A 1 81 ? 0.582 -0.21 16.391 1 90.12 81 PRO A CA 1
ATOM 637 C C . PRO A 1 81 ? 0.86 -1.686 16.672 1 90.12 81 PRO A C 1
ATOM 639 O O . PRO A 1 81 ? 1.925 -2.031 17.188 1 90.12 81 PRO A O 1
ATOM 642 N N . VAL A 1 82 ? -0.069 -2.418 16.312 1 89.56 82 VAL A N 1
ATOM 643 C CA . VAL A 1 82 ? 0.049 -3.865 16.453 1 89.56 82 VAL A CA 1
ATOM 644 C C . VAL A 1 82 ? 0.818 -4.438 15.266 1 89.56 82 VAL A C 1
ATOM 646 O O . VAL A 1 82 ? 0.535 -4.102 14.109 1 89.56 82 VAL A O 1
ATOM 649 N N . VAL A 1 83 ? 1.848 -5.219 15.641 1 88.56 83 VAL A N 1
ATOM 650 C CA . VAL A 1 83 ? 2.662 -5.859 14.617 1 88.56 83 VAL A CA 1
ATOM 651 C C . VAL A 1 83 ? 2.428 -7.367 14.641 1 88.56 83 VAL A C 1
ATOM 653 O O . VAL A 1 83 ? 2.424 -7.984 15.703 1 88.56 83 VAL A O 1
ATOM 656 N N . HIS A 1 84 ? 2.211 -7.875 13.438 1 86.81 84 HIS A N 1
ATOM 657 C CA . HIS A 1 84 ? 2.084 -9.32 13.32 1 86.81 84 HIS A CA 1
ATOM 658 C C . HIS A 1 84 ? 3.453 -9.992 13.289 1 86.81 84 HIS A C 1
ATOM 660 O O . HIS A 1 84 ? 4.297 -9.656 12.453 1 86.81 84 HIS A O 1
ATOM 666 N N . VAL A 1 85 ? 3.666 -10.859 14.273 1 89.06 85 VAL A N 1
ATOM 667 C CA . VAL A 1 85 ? 4.922 -11.594 14.383 1 89.06 85 VAL A CA 1
ATOM 668 C C . VAL A 1 85 ? 4.645 -13.086 14.484 1 89.06 85 VAL A C 1
ATOM 670 O O . VAL A 1 85 ? 3.486 -13.508 14.586 1 89.06 85 VAL A O 1
ATOM 673 N N . VAL A 1 86 ? 5.742 -13.812 14.336 1 89.06 86 VAL A N 1
ATOM 674 C CA . VAL A 1 86 ? 5.625 -15.258 14.516 1 89.06 86 VAL A CA 1
ATOM 675 C C . VAL A 1 86 ? 5.09 -15.562 15.914 1 89.06 86 VAL A C 1
ATOM 677 O O . VAL A 1 86 ? 5.633 -15.078 16.906 1 89.06 86 VAL A O 1
ATOM 680 N N . GLY A 1 87 ? 4.02 -16.312 16.016 1 83.62 87 GLY A N 1
ATOM 681 C CA . GLY A 1 87 ? 3.469 -16.703 17.297 1 83.62 87 GLY A CA 1
ATOM 682 C C . GLY A 1 87 ? 2.371 -15.781 17.781 1 83.62 87 GLY A C 1
ATOM 683 O O . GLY A 1 87 ? 1.832 -15.977 18.875 1 83.62 87 GLY A O 1
ATOM 684 N N . GLY A 1 88 ? 2.131 -14.703 16.984 1 86.62 88 GLY A N 1
ATOM 685 C CA . GLY A 1 88 ? 1.038 -13.844 17.406 1 86.62 88 GLY A CA 1
ATOM 686 C C . GLY A 1 88 ? 1.247 -12.391 17.031 1 86.62 88 GLY A C 1
ATOM 687 O O . GLY A 1 88 ? 1.721 -12.086 15.938 1 86.62 88 GLY A O 1
ATOM 688 N N . THR A 1 89 ? 0.677 -11.594 17.953 1 89.88 89 THR A N 1
ATOM 689 C CA . THR A 1 89 ? 0.791 -10.156 17.734 1 89.88 89 THR A CA 1
ATOM 690 C C . THR A 1 89 ? 1.568 -9.5 18.875 1 89.88 89 THR A C 1
ATOM 692 O O . THR A 1 89 ? 1.568 -9.992 20 1 89.88 89 THR A O 1
ATOM 695 N N . ARG A 1 90 ? 2.264 -8.5 18.562 1 91 90 ARG A N 1
ATOM 696 C CA . ARG A 1 90 ? 2.986 -7.691 19.547 1 91 90 ARG A CA 1
ATOM 697 C C . ARG A 1 90 ? 2.766 -6.203 19.297 1 91 90 ARG A C 1
ATOM 699 O O . ARG A 1 90 ? 2.41 -5.801 18.188 1 91 90 ARG A O 1
ATOM 706 N N . LEU A 1 91 ? 3.014 -5.48 20.375 1 91.56 91 LEU A N 1
ATOM 707 C CA . LEU A 1 91 ? 2.92 -4.031 20.219 1 91.56 91 LEU A CA 1
ATOM 708 C C . LEU A 1 91 ? 4.262 -3.438 19.812 1 91.56 91 LEU A C 1
ATOM 710 O O . LEU A 1 91 ? 5.301 -3.773 20.391 1 91.56 91 LEU A O 1
ATOM 714 N N . ALA A 1 92 ? 4.207 -2.654 18.781 1 91.44 92 ALA A N 1
ATOM 715 C CA . ALA A 1 92 ? 5.418 -1.949 18.359 1 91.44 92 ALA A CA 1
ATOM 716 C C . ALA A 1 92 ? 5.84 -0.917 19.406 1 91.44 92 ALA A C 1
ATOM 718 O O . ALA A 1 92 ? 5.02 -0.47 20.219 1 91.44 92 ALA A O 1
ATOM 719 N N . PRO A 1 93 ? 7.113 -0.625 19.453 1 89.19 93 PRO A N 1
ATOM 720 C CA . PRO A 1 93 ? 7.559 0.45 20.344 1 89.19 93 PRO A CA 1
ATOM 721 C C . PRO A 1 93 ? 6.883 1.786 20.047 1 89.19 93 PRO A C 1
ATOM 723 O O . PRO A 1 93 ? 6.41 2.002 18.922 1 89.19 93 PRO A O 1
ATOM 726 N N . PHE A 1 94 ? 6.938 2.592 21.062 1 90.75 94 PHE A N 1
ATOM 727 C CA . PHE A 1 94 ? 6.305 3.9 20.953 1 90.75 94 PHE A CA 1
ATOM 728 C C . PHE A 1 94 ? 6.867 4.68 19.781 1 90.75 94 PHE A C 1
ATOM 730 O O . PHE A 1 94 ? 8.086 4.773 19.609 1 90.75 94 PHE A O 1
ATOM 737 N N . CYS A 1 95 ? 5.977 5.094 18.953 1 88.88 95 CYS A N 1
ATOM 738 C CA . CYS A 1 95 ? 6.289 5.969 17.828 1 88.88 95 CYS A CA 1
ATOM 739 C C . CYS A 1 95 ? 5.297 7.125 17.75 1 88.88 95 CYS A C 1
ATOM 741 O O . CYS A 1 95 ? 4.082 6.91 17.766 1 88.88 95 CYS A O 1
ATOM 743 N N . PRO A 1 96 ? 5.871 8.289 17.688 1 92.44 96 PRO A N 1
ATOM 744 C CA . PRO A 1 96 ? 4.953 9.422 17.578 1 92.44 96 PRO A CA 1
ATOM 745 C C . PRO A 1 96 ? 4.105 9.359 16.312 1 92.44 96 PRO A C 1
ATOM 747 O O . PRO A 1 96 ? 4.566 8.875 15.273 1 92.44 96 PRO A O 1
ATOM 750 N N . MET A 1 97 ? 2.947 9.883 16.469 1 94.94 97 MET A N 1
ATOM 751 C CA . MET A 1 97 ? 2.035 9.961 15.32 1 94.94 97 MET A CA 1
ATOM 752 C C . MET A 1 97 ? 2.332 11.188 14.469 1 94.94 97 MET A C 1
ATOM 754 O O . MET A 1 97 ? 2.928 12.156 14.953 1 94.94 97 MET A O 1
ATOM 758 N N . GLN A 1 98 ? 1.946 11.109 13.297 1 94.81 98 GLN A N 1
ATOM 759 C CA . GLN A 1 98 ? 2.027 12.266 12.414 1 94.81 98 GLN A CA 1
ATOM 760 C C . GLN A 1 98 ? 1.287 13.461 13 1 94.81 98 GLN A C 1
ATOM 762 O O . GLN A 1 98 ? 1.775 14.594 12.938 1 94.81 98 GLN A O 1
ATOM 767 N N . SER A 1 99 ? 0.122 13.18 13.586 1 94.06 99 SER A N 1
ATOM 768 C CA . SER A 1 99 ? -0.668 14.242 14.195 1 94.06 99 SER A CA 1
ATOM 769 C C . SER A 1 99 ? 0.075 14.883 15.367 1 94.06 99 SER A C 1
ATOM 771 O O . SER A 1 99 ? -0.082 16.078 15.633 1 94.06 99 SER A O 1
ATOM 773 N N . ASP A 1 100 ? 0.864 14.125 16.047 1 95.75 100 ASP A N 1
ATOM 774 C CA . ASP A 1 100 ? 1.664 14.664 17.141 1 95.75 100 ASP A CA 1
ATOM 775 C C . ASP A 1 100 ? 2.703 15.656 16.625 1 95.75 100 ASP A C 1
ATOM 777 O O . ASP A 1 100 ? 2.896 16.719 17.219 1 95.75 100 ASP A O 1
ATOM 781 N N . ILE A 1 101 ? 3.336 15.258 15.625 1 95.69 101 ILE A N 1
ATOM 782 C CA . ILE A 1 101 ? 4.375 16.109 15.055 1 95.69 101 ILE A CA 1
ATOM 783 C C . ILE A 1 101 ? 3.754 17.406 14.547 1 95.69 101 ILE A C 1
ATOM 785 O O . ILE A 1 101 ? 4.309 18.484 14.758 1 95.69 101 ILE A O 1
ATOM 789 N N . VAL A 1 102 ? 2.619 17.312 13.93 1 95.94 102 VAL A N 1
ATOM 790 C CA . VAL A 1 102 ? 1.921 18.5 13.453 1 95.94 102 VAL A CA 1
ATOM 791 C C . VAL A 1 102 ? 1.518 19.375 14.633 1 95.94 102 VAL A C 1
ATOM 793 O O . VAL A 1 102 ? 1.624 20.594 14.57 1 95.94 102 VAL A O 1
ATOM 796 N N . THR A 1 103 ? 1.095 18.734 15.656 1 95.81 103 THR A N 1
ATOM 797 C CA . THR A 1 103 ? 0.727 19.453 16.859 1 95.81 103 THR A CA 1
ATOM 798 C C . THR A 1 103 ? 1.939 20.172 17.453 1 95.81 103 THR A C 1
ATOM 800 O O . THR A 1 103 ? 1.849 21.328 17.859 1 95.81 103 THR A O 1
ATOM 803 N N . ILE A 1 104 ? 3.029 19.531 17.5 1 95.88 104 ILE A N 1
ATOM 804 C CA . ILE A 1 104 ? 4.254 20.109 18.031 1 95.88 104 ILE A CA 1
ATOM 805 C C . ILE A 1 104 ? 4.688 21.281 17.156 1 95.88 104 ILE A C 1
ATOM 807 O O . ILE A 1 104 ? 4.98 22.375 17.672 1 95.88 104 ILE A O 1
ATOM 811 N N . LEU A 1 105 ? 4.699 21.062 15.898 1 95.69 105 LEU A N 1
ATOM 812 C CA . LEU A 1 105 ? 5.078 22.125 14.961 1 95.69 105 LEU A CA 1
ATOM 813 C C . LEU A 1 105 ? 4.152 23.328 15.094 1 95.69 105 LEU A C 1
ATOM 815 O O . LEU A 1 105 ? 4.613 24.469 15.195 1 95.69 105 LEU A O 1
ATOM 819 N N . SER A 1 106 ? 2.896 23.047 15.148 1 95.06 106 SER A N 1
ATOM 820 C CA . SER A 1 106 ? 1.907 24.109 15.289 1 95.06 106 SER A CA 1
ATOM 821 C C . SER A 1 106 ? 2.062 24.844 16.609 1 95.06 106 SER A C 1
ATOM 823 O O . SER A 1 106 ? 1.858 26.047 16.688 1 95.06 106 SER A O 1
ATOM 825 N N . SER A 1 107 ? 2.414 24.188 17.625 1 95.19 107 SER A N 1
ATOM 826 C CA . SER A 1 107 ? 2.627 24.797 18.938 1 95.19 107 SER A CA 1
ATOM 827 C C . SER A 1 107 ? 3.828 25.734 18.906 1 95.19 107 SER A C 1
ATOM 829 O O . SER A 1 107 ? 3.766 26.844 19.438 1 95.19 107 SER A O 1
ATOM 831 N N . ILE A 1 108 ? 4.844 25.328 18.297 1 94.88 108 ILE A N 1
ATOM 832 C CA . ILE A 1 108 ? 6.039 26.156 18.203 1 94.88 108 ILE A CA 1
ATOM 833 C C . ILE A 1 108 ? 5.727 27.422 17.391 1 94.88 108 ILE A C 1
ATOM 835 O O . ILE A 1 108 ? 6.129 28.531 17.766 1 94.88 108 ILE A O 1
ATOM 839 N N . ILE A 1 109 ? 5.012 27.219 16.328 1 94.38 109 ILE A N 1
ATOM 840 C CA . ILE A 1 109 ? 4.656 28.344 15.484 1 94.38 109 ILE A CA 1
ATOM 841 C C . ILE A 1 109 ? 3.762 29.312 16.25 1 94.38 109 ILE A C 1
ATOM 843 O O . ILE A 1 109 ? 3.893 30.531 16.125 1 94.38 109 ILE A O 1
ATOM 847 N N . ALA A 1 110 ? 2.869 28.75 17.031 1 93.06 110 ALA A N 1
ATOM 848 C CA . ALA A 1 110 ? 1.998 29.609 17.844 1 93.06 110 ALA A CA 1
ATOM 849 C C . ALA A 1 110 ? 2.809 30.453 18.812 1 93.06 110 ALA A C 1
ATOM 851 O O . ALA A 1 110 ? 2.551 31.656 18.969 1 93.06 110 ALA A O 1
ATOM 852 N N . ILE A 1 111 ? 3.775 29.938 19.422 1 92.38 111 ILE A N 1
ATOM 853 C CA . ILE A 1 111 ? 4.637 30.656 20.359 1 92.38 111 ILE A CA 1
ATOM 854 C C . ILE A 1 111 ? 5.461 31.703 19.609 1 92.38 111 ILE A C 1
ATOM 856 O O . ILE A 1 111 ? 5.621 32.844 20.078 1 92.38 111 ILE A O 1
ATOM 860 N N . LEU A 1 112 ? 5.953 31.281 18.5 1 94.38 112 LEU A N 1
ATOM 861 C CA . LEU A 1 112 ? 6.73 32.188 17.656 1 94.38 112 LEU A CA 1
ATOM 862 C C . LEU A 1 112 ? 5.906 33.406 17.25 1 94.38 112 LEU A C 1
ATOM 864 O O . LEU A 1 112 ? 6.395 34.531 17.297 1 94.38 112 LEU A O 1
ATOM 868 N N . ARG A 1 113 ? 4.766 33.219 16.891 1 91.12 113 ARG A N 1
ATOM 869 C CA . ARG A 1 113 ? 3.885 34.281 16.484 1 91.12 113 ARG A CA 1
ATOM 870 C C . ARG A 1 113 ? 3.59 35.219 17.641 1 91.12 113 ARG A C 1
ATOM 872 O O . ARG A 1 113 ? 3.469 36.438 17.453 1 91.12 113 ARG A O 1
ATOM 879 N N . CYS A 1 114 ? 3.414 34.625 18.766 1 87.5 114 CYS A N 1
ATOM 880 C CA . CYS A 1 114 ? 3.193 35.438 19.953 1 87.5 114 CYS A CA 1
ATOM 881 C C . CYS A 1 114 ? 4.395 36.344 20.234 1 87.5 114 CYS A C 1
ATOM 883 O O . CYS A 1 114 ? 4.234 37.531 20.547 1 87.5 114 CYS A O 1
ATOM 885 N N . ALA A 1 115 ? 5.527 35.812 20.094 1 89.06 115 ALA A N 1
ATOM 886 C CA . ALA A 1 115 ? 6.746 36.594 20.297 1 89.06 115 ALA A CA 1
ATOM 887 C C . ALA A 1 115 ? 6.859 37.719 19.266 1 89.06 115 ALA A C 1
ATOM 889 O O . ALA A 1 115 ? 7.211 38.844 19.594 1 89.06 115 ALA A O 1
ATOM 890 N N . LEU A 1 116 ? 6.562 37.375 18.078 1 91.25 116 LEU A N 1
ATOM 891 C CA . LEU A 1 116 ? 6.633 38.344 17.016 1 91.25 116 LEU A CA 1
ATOM 892 C C . LEU A 1 116 ? 5.617 39.469 17.234 1 91.25 116 LEU A C 1
ATOM 894 O O . LEU A 1 116 ? 5.941 40.656 17.078 1 91.25 116 LEU A O 1
ATOM 898 N N . SER A 1 117 ? 4.426 39.125 17.609 1 86 117 SER A N 1
ATOM 899 C CA . SER A 1 117 ? 3.385 40.094 17.844 1 86 117 SER A CA 1
ATOM 900 C C . SER A 1 117 ? 3.762 41.031 19 1 86 117 SER A C 1
ATOM 902 O O . SER A 1 117 ? 3.498 42.219 18.953 1 86 117 SER A O 1
ATOM 904 N N . ALA A 1 118 ? 4.301 40.469 20 1 83.94 118 ALA A N 1
ATOM 905 C CA . ALA A 1 118 ? 4.758 41.25 21.125 1 83.94 118 ALA A CA 1
ATOM 906 C C . ALA A 1 118 ? 5.84 42.25 20.703 1 83.94 118 ALA A C 1
ATOM 908 O O . ALA A 1 118 ? 5.84 43.406 21.125 1 83.94 118 ALA A O 1
ATOM 909 N N . TRP A 1 119 ? 6.703 41.812 19.875 1 88.5 119 TRP A N 1
ATOM 910 C CA . TRP A 1 119 ? 7.766 42.656 19.375 1 88.5 119 TRP A CA 1
ATOM 911 C C . TRP A 1 119 ? 7.195 43.781 18.5 1 88.5 119 TRP A C 1
ATOM 913 O O . TRP A 1 119 ? 7.594 44.938 18.625 1 88.5 119 TRP A O 1
ATOM 923 N N . ILE A 1 120 ? 6.285 43.438 17.688 1 86.62 120 ILE A N 1
ATOM 924 C CA . ILE A 1 120 ? 5.707 44.406 16.766 1 86.62 120 ILE A CA 1
ATOM 925 C C . ILE A 1 120 ? 4.945 45.469 17.562 1 86.62 120 ILE A C 1
ATOM 927 O O . ILE A 1 120 ? 4.977 46.656 17.203 1 86.62 120 ILE A O 1
ATOM 931 N N . ALA A 1 121 ? 4.258 45.031 18.594 1 82 121 ALA A N 1
ATOM 932 C CA . ALA A 1 121 ? 3.535 46 19.422 1 82 121 ALA A CA 1
ATOM 933 C C . ALA A 1 121 ? 4.488 47.031 20.047 1 82 121 ALA A C 1
ATOM 935 O O . ALA A 1 121 ? 4.215 48.219 20.047 1 82 121 ALA A O 1
ATOM 936 N N . SER A 1 122 ? 5.594 46.562 20.516 1 82.38 122 SER A N 1
ATOM 937 C CA . SER A 1 122 ? 6.594 47.438 21.094 1 82.38 122 SER A CA 1
ATOM 938 C C . SER A 1 122 ? 7.25 48.312 20.016 1 82.38 122 SER A C 1
ATOM 940 O O . SER A 1 122 ? 7.453 49.5 20.219 1 82.38 122 SER A O 1
ATOM 942 N N . LEU A 1 123 ? 7.551 47.688 18.969 1 86.56 123 LEU A N 1
ATOM 943 C CA . LEU A 1 123 ? 8.219 48.344 17.859 1 86.56 123 LEU A CA 1
ATOM 944 C C . LEU A 1 123 ? 7.355 49.5 17.312 1 86.56 123 LEU A C 1
ATOM 946 O O . LEU A 1 123 ? 7.879 50.531 16.938 1 86.56 123 LEU A O 1
ATOM 950 N N . SER A 1 124 ? 6.086 49.312 17.266 1 86.5 124 SER A N 1
ATOM 951 C CA . SER A 1 124 ? 5.188 50.344 16.75 1 86.5 124 SER A CA 1
ATOM 952 C C . SER A 1 124 ? 5.266 51.625 17.578 1 86.5 124 SER A C 1
ATOM 954 O O . SER A 1 124 ? 5.234 52.719 17.031 1 86.5 124 SER A O 1
ATOM 956 N N . TRP A 1 125 ? 5.426 51.5 18.828 1 83.19 125 TRP A N 1
ATOM 957 C CA . TRP A 1 125 ? 5.551 52.656 19.688 1 83.19 125 TRP A CA 1
ATOM 958 C C . TRP A 1 125 ? 6.918 53.312 19.516 1 83.19 125 TRP A C 1
ATOM 960 O O . TRP A 1 125 ? 7.031 54.531 19.516 1 83.19 125 TRP A O 1
ATOM 970 N N . TYR A 1 126 ? 7.934 52.469 19.328 1 84.81 126 TYR A N 1
ATOM 971 C CA . TYR A 1 126 ? 9.258 53.031 19.078 1 84.81 126 TYR A CA 1
ATOM 972 C C . TYR A 1 126 ? 9.266 53.844 17.781 1 84.81 126 TYR A C 1
ATOM 974 O O . TYR A 1 126 ? 9.828 54.938 17.734 1 84.81 126 TYR A O 1
ATOM 982 N N . ILE A 1 127 ? 8.672 53.312 16.891 1 87.75 127 ILE A N 1
ATOM 983 C CA . ILE A 1 127 ? 8.641 53.969 15.578 1 87.75 127 ILE A CA 1
ATOM 984 C C . ILE A 1 127 ? 7.805 55.25 15.664 1 87.75 127 ILE A C 1
ATOM 986 O O . ILE A 1 127 ? 8.18 56.281 15.102 1 87.75 127 ILE A O 1
ATOM 990 N N . ALA A 1 128 ? 6.688 55.156 16.344 1 85.31 128 ALA A N 1
ATOM 991 C CA . ALA A 1 128 ? 5.832 56.312 16.5 1 85.31 128 ALA A CA 1
ATOM 992 C C . ALA A 1 128 ? 6.582 57.469 17.172 1 85.31 128 ALA A C 1
ATOM 994 O O . ALA A 1 128 ? 6.547 58.594 16.703 1 85.31 128 ALA A O 1
ATOM 995 N N . LEU A 1 129 ? 7.285 57.156 18.219 1 83.88 129 LEU A N 1
ATOM 996 C CA . LEU A 1 129 ? 8.023 58.188 18.953 1 83.88 129 LEU A CA 1
ATOM 997 C C . LEU A 1 129 ? 9.18 58.719 18.109 1 83.88 129 LEU A C 1
ATOM 999 O O . LEU A 1 129 ? 9.453 59.938 18.125 1 83.88 129 LEU A O 1
ATOM 1003 N N . PHE A 1 130 ? 9.797 57.875 17.453 1 85.81 130 PHE A N 1
ATOM 1004 C CA . PHE A 1 130 ? 10.898 58.281 16.594 1 85.81 130 PHE A CA 1
ATOM 1005 C C . PHE A 1 130 ? 10.414 59.219 15.492 1 85.81 130 PHE A C 1
ATOM 1007 O O . PHE A 1 130 ? 11.039 60.25 15.234 1 85.81 130 PHE A O 1
ATOM 1014 N N . LEU A 1 131 ? 9.328 58.938 14.898 1 85.94 131 LEU A N 1
ATOM 1015 C CA . LEU A 1 131 ? 8.805 59.75 13.805 1 85.94 131 LEU A CA 1
ATOM 1016 C C . LEU A 1 131 ? 8.227 61.062 14.328 1 85.94 131 LEU A C 1
ATOM 1018 O O . LEU A 1 131 ? 8.289 62.094 13.648 1 85.94 131 LEU A O 1
ATOM 1022 N N . MET A 1 132 ? 7.645 60.969 15.516 1 85.31 132 MET A N 1
ATOM 1023 C CA . MET A 1 132 ? 7.129 62.219 16.109 1 85.31 132 MET A CA 1
ATOM 1024 C C . MET A 1 132 ? 8.266 63.156 16.438 1 85.31 132 MET A C 1
ATOM 1026 O O . MET A 1 132 ? 8.094 64.375 16.375 1 85.31 132 MET A O 1
ATOM 1030 N N . GLU A 1 133 ? 9.328 62.656 16.781 1 83.69 133 GLU A N 1
ATOM 1031 C CA . GLU A 1 133 ? 10.492 63.469 17.094 1 83.69 133 GLU A CA 1
ATOM 1032 C C . GLU A 1 133 ? 11.086 64.125 15.844 1 83.69 133 GLU A C 1
ATOM 1034 O O . GLU A 1 133 ? 11.453 65.25 15.844 1 83.69 133 GLU A O 1
ATOM 1039 N N . ARG A 1 134 ? 11.109 63.438 14.898 1 81.12 134 ARG A N 1
ATOM 1040 C CA . ARG A 1 134 ? 11.836 63.875 13.711 1 81.12 134 ARG A CA 1
ATOM 1041 C C . ARG A 1 134 ? 10.953 64.75 12.805 1 81.12 134 ARG A C 1
ATOM 1043 O O . ARG A 1 134 ? 11.352 65.812 12.375 1 81.12 134 ARG A O 1
ATOM 1050 N N . ARG A 1 135 ? 9.836 64.312 12.57 1 79.19 135 ARG A N 1
ATOM 1051 C CA . ARG A 1 135 ? 9.047 65 11.539 1 79.19 135 ARG A CA 1
ATOM 1052 C C . ARG A 1 135 ? 7.664 65.375 12.07 1 79.19 135 ARG A C 1
ATOM 1054 O O . ARG A 1 135 ? 6.996 66.188 11.516 1 79.19 135 ARG A O 1
ATOM 1061 N N . GLY A 1 136 ? 7.309 64.75 13.047 1 83.31 136 GLY A N 1
ATOM 1062 C CA . GLY A 1 136 ? 5.926 64.938 13.469 1 83.31 136 GLY A CA 1
ATOM 1063 C C . GLY A 1 136 ? 4.953 64.062 12.727 1 83.31 136 GLY A C 1
ATOM 1064 O O . GLY A 1 136 ? 5.152 63.75 11.547 1 83.31 136 GLY A O 1
ATOM 1065 N N . LEU A 1 137 ? 4.004 63.469 13.414 1 84.69 137 LEU A N 1
ATOM 1066 C CA . LEU A 1 137 ? 3.021 62.562 12.844 1 84.69 137 LEU A CA 1
ATOM 1067 C C . LEU A 1 137 ? 1.615 63.156 12.938 1 84.69 137 LEU A C 1
ATOM 1069 O O . LEU A 1 137 ? 1.281 63.812 13.922 1 84.69 137 LEU A O 1
ATOM 1073 N N . THR A 1 138 ? 0.935 62.969 11.82 1 83.38 138 THR A N 1
ATOM 1074 C CA . THR A 1 138 ? -0.477 63.312 11.906 1 83.38 138 THR A CA 1
ATOM 1075 C C . THR A 1 138 ? -1.239 62.312 12.75 1 83.38 138 THR A C 1
ATOM 1077 O O . THR A 1 138 ? -0.748 61.188 12.992 1 83.38 138 THR A O 1
ATOM 1080 N N . ARG A 1 139 ? -2.424 62.688 13.266 1 80.81 139 ARG A N 1
ATOM 1081 C CA . ARG A 1 139 ? -3.254 61.781 14.055 1 80.81 139 ARG A CA 1
ATOM 1082 C C . ARG A 1 139 ? -3.631 60.531 13.242 1 80.81 139 ARG A C 1
ATOM 1084 O O . ARG A 1 139 ? -3.676 59.438 13.781 1 80.81 139 ARG A O 1
ATOM 1091 N N . ARG A 1 140 ? -3.877 60.781 12.016 1 79.88 140 ARG A N 1
ATOM 1092 C CA . ARG A 1 140 ? -4.227 59.656 11.141 1 79.88 140 ARG A CA 1
ATOM 1093 C C . ARG A 1 140 ? -3.051 58.719 10.969 1 79.88 140 ARG A C 1
ATOM 1095 O O . ARG A 1 140 ? -3.223 57.469 11 1 79.88 140 ARG A O 1
ATOM 1102 N N . ASP A 1 141 ? -1.87 59.25 10.789 1 83.62 141 ASP A N 1
ATOM 1103 C CA . ASP A 1 141 ? -0.677 58.406 10.625 1 83.62 141 ASP A CA 1
ATOM 1104 C C . ASP A 1 141 ? -0.395 57.594 11.891 1 83.62 141 ASP A C 1
ATOM 1106 O O . ASP A 1 141 ? 0.009 56.438 11.805 1 83.62 141 ASP A O 1
ATOM 1110 N N . LEU A 1 142 ? -0.608 58.219 13 1 83.5 142 LEU A N 1
ATOM 1111 C CA . LEU A 1 142 ? -0.385 57.531 14.266 1 83.5 142 LEU A CA 1
ATOM 1112 C C . LEU A 1 142 ? -1.386 56.375 14.453 1 83.5 142 LEU A C 1
ATOM 1114 O O . LEU A 1 142 ? -1.023 55.312 14.914 1 83.5 142 LEU A O 1
ATOM 1118 N N . LYS A 1 143 ? -2.602 56.625 14 1 80.88 143 LYS A N 1
ATOM 1119 C CA . LYS A 1 143 ? -3.643 55.625 14.109 1 80.88 143 LYS A CA 1
ATOM 1120 C C . LYS A 1 143 ? -3.322 54.406 13.234 1 80.88 143 LYS A C 1
ATOM 1122 O O . LYS A 1 143 ? -3.438 53.281 13.68 1 80.88 143 LYS A O 1
ATOM 1127 N N . VAL A 1 144 ? -2.93 54.594 12.055 1 82.38 144 VAL A N 1
ATOM 1128 C CA . VAL A 1 144 ? -2.619 53.531 11.117 1 82.38 144 VAL A CA 1
ATOM 1129 C C . VAL A 1 144 ? -1.412 52.719 11.617 1 82.38 144 VAL A C 1
ATOM 1131 O O . VAL A 1 144 ? -1.38 51.5 11.516 1 82.38 144 VAL A O 1
ATOM 1134 N N . LEU A 1 145 ? -0.453 53.375 12.141 1 85.38 145 LEU A N 1
ATOM 1135 C CA . LEU A 1 145 ? 0.759 52.75 12.633 1 85.38 145 LEU A CA 1
ATOM 1136 C C . LEU A 1 145 ? 0.453 51.875 13.844 1 85.38 145 LEU A C 1
ATOM 1138 O O . LEU A 1 145 ? 0.919 50.719 13.922 1 85.38 145 LEU A O 1
ATOM 1142 N N . LEU A 1 146 ? -0.386 52.344 14.734 1 79.56 146 LEU A N 1
ATOM 1143 C CA . LEU A 1 146 ? -0.621 51.594 15.969 1 79.56 146 LEU A CA 1
ATOM 1144 C C . LEU A 1 146 ? -1.651 50.5 15.766 1 79.56 146 LEU A C 1
ATOM 1146 O O . LEU A 1 146 ? -1.586 49.469 16.406 1 79.56 146 LEU A O 1
ATOM 1150 N N . ASN A 1 147 ? -2.553 50.719 14.766 1 74.62 147 ASN A N 1
ATOM 1151 C CA . ASN A 1 147 ? -3.6 49.719 14.539 1 74.62 147 ASN A CA 1
ATOM 1152 C C . ASN A 1 147 ? -3.133 48.625 13.586 1 74.62 147 ASN A C 1
ATOM 1154 O O . ASN A 1 147 ? -3.432 47.469 13.797 1 74.62 147 ASN A O 1
ATOM 1158 N N . TYR A 1 148 ? -2.439 49 12.562 1 74.75 148 TYR A N 1
ATOM 1159 C CA . TYR A 1 148 ? -2.146 48.031 11.508 1 74.75 148 TYR A CA 1
ATOM 1160 C C . TYR A 1 148 ? -0.646 47.781 11.391 1 74.75 148 TYR A C 1
ATOM 1162 O O . TYR A 1 148 ? -0.213 46.844 10.695 1 74.75 148 TYR A O 1
ATOM 1170 N N . GLY A 1 149 ? 0.087 48.531 12.086 1 77.38 149 GLY A N 1
ATOM 1171 C CA . GLY A 1 149 ? 1.53 48.406 11.977 1 77.38 149 GLY A CA 1
ATOM 1172 C C . GLY A 1 149 ? 2.061 48.812 10.609 1 77.38 149 GLY A C 1
ATOM 1173 O O . GLY A 1 149 ? 2.973 48.156 10.078 1 77.38 149 GLY A O 1
ATOM 1174 N N . LEU A 1 150 ? 1.367 49.75 10 1 81.62 150 LEU A N 1
ATOM 1175 C CA . LEU A 1 150 ? 1.774 50.25 8.688 1 81.62 150 LEU A CA 1
ATOM 1176 C C . LEU A 1 150 ? 1.974 51.75 8.688 1 81.62 150 LEU A C 1
ATOM 1178 O O . LEU A 1 150 ? 1.426 52.438 9.547 1 81.62 150 LEU A O 1
ATOM 1182 N N . LEU A 1 151 ? 2.836 52.125 7.82 1 81.44 151 LEU A N 1
ATOM 1183 C CA . LEU A 1 151 ? 3.021 53.562 7.652 1 81.44 151 LEU A CA 1
ATOM 1184 C C . LEU A 1 151 ? 2.041 54.125 6.621 1 81.44 151 LEU A C 1
ATOM 1186 O O . LEU A 1 151 ? 1.843 53.531 5.562 1 81.44 151 LEU A O 1
ATOM 1190 N N . ALA A 1 152 ? 1.313 55.125 7.059 1 74.81 152 ALA A N 1
ATOM 1191 C CA . ALA A 1 152 ? 0.437 55.781 6.094 1 74.81 152 ALA A CA 1
ATOM 1192 C C . ALA A 1 152 ? 1.244 56.438 4.973 1 74.81 152 ALA A C 1
ATOM 1194 O O . ALA A 1 152 ? 2.404 56.812 5.168 1 74.81 152 ALA A O 1
ATOM 1195 N N . PRO A 1 153 ? 0.764 56.469 3.812 1 69.44 153 PRO A N 1
ATOM 1196 C CA . PRO A 1 153 ? 1.488 57.031 2.666 1 69.44 153 PRO A CA 1
ATOM 1197 C C . PRO A 1 153 ? 1.977 58.438 2.906 1 69.44 153 PRO A C 1
ATOM 1199 O O . PRO A 1 153 ? 3.029 58.844 2.396 1 69.44 153 PRO A O 1
ATOM 1202 N N . GLY A 1 154 ? 1.271 59.219 3.617 1 63.69 154 GLY A N 1
ATOM 1203 C CA . GLY A 1 154 ? 1.68 60.625 3.842 1 63.69 154 GLY A CA 1
ATOM 1204 C C . GLY A 1 154 ? 2.939 60.719 4.68 1 63.69 154 GLY A C 1
ATOM 1205 O O . GLY A 1 154 ? 3.594 61.781 4.68 1 63.69 154 GLY A O 1
ATOM 1206 N N . ALA A 1 155 ? 3.168 59.531 5.34 1 62.12 155 ALA A N 1
ATOM 1207 C CA . ALA A 1 155 ? 4.328 59.594 6.227 1 62.12 155 ALA A CA 1
ATOM 1208 C C . ALA A 1 155 ? 5.609 59.25 5.465 1 62.12 155 ALA A C 1
ATOM 1210 O O . ALA A 1 155 ? 6.711 59.5 5.965 1 62.12 155 ALA A O 1
ATOM 1211 N N . TYR A 1 156 ? 5.434 58.688 4.145 1 62.72 156 TYR A N 1
ATOM 1212 C CA . TYR A 1 156 ? 6.59 58.219 3.387 1 62.72 156 TYR A CA 1
ATOM 1213 C C . TYR A 1 156 ? 7.309 59.406 2.721 1 62.72 156 TYR A C 1
ATOM 1215 O O . TYR A 1 156 ? 6.793 60 1.771 1 62.72 156 TYR A O 1
ATOM 1223 N N . TRP A 1 157 ? 7.75 60.469 3.42 1 59.03 157 TRP A N 1
ATOM 1224 C CA . TRP A 1 157 ? 8.438 61.5 2.662 1 59.03 157 TRP A CA 1
ATOM 1225 C C . TRP A 1 157 ? 9.945 61.438 2.914 1 59.03 157 TRP A C 1
ATOM 1227 O O . TRP A 1 157 ? 10.383 61.344 4.059 1 59.03 157 TRP A O 1
ATOM 1237 N N . GLY A 1 158 ? 10.836 61.438 1.781 1 64.12 158 GLY A N 1
ATOM 1238 C CA . GLY A 1 158 ? 12.164 61.812 1.308 1 64.12 158 GLY A CA 1
ATOM 1239 C C . GLY A 1 158 ? 13.281 61.188 2.141 1 64.12 158 GLY A C 1
ATOM 1240 O O . GLY A 1 158 ? 14.445 61.219 1.744 1 64.12 158 GLY A O 1
ATOM 1241 N N . ASP A 1 159 ? 13.031 60.75 3.508 1 75 159 ASP A N 1
ATOM 1242 C CA . ASP A 1 159 ? 14.195 60.375 4.305 1 75 159 ASP A CA 1
ATOM 1243 C C . ASP A 1 159 ? 14.406 58.844 4.281 1 75 159 ASP A C 1
ATOM 1245 O O . ASP A 1 159 ? 13.445 58.094 4.176 1 75 159 ASP A O 1
ATOM 1249 N N . TRP A 1 160 ? 15.688 58.406 4.109 1 82.69 160 TRP A N 1
ATOM 1250 C CA . TRP A 1 160 ? 16.094 57 4.055 1 82.69 160 TRP A CA 1
ATOM 1251 C C . TRP A 1 160 ? 15.625 56.25 5.301 1 82.69 160 TRP A C 1
ATOM 1253 O O . TRP A 1 160 ? 15.344 55.062 5.242 1 82.69 160 TRP A O 1
ATOM 1263 N N . SER A 1 161 ? 15.508 56.906 6.359 1 85.56 161 SER A N 1
ATOM 1264 C CA . SER A 1 161 ? 15.07 56.25 7.594 1 85.56 161 SER A CA 1
ATOM 1265 C C . SER A 1 161 ? 13.625 55.781 7.492 1 85.56 161 SER A C 1
ATOM 1267 O O . SER A 1 161 ? 13.273 54.719 8.016 1 85.56 161 SER A O 1
ATOM 1269 N N . THR A 1 162 ? 12.859 56.469 6.734 1 87.12 162 THR A N 1
ATOM 1270 C CA . THR A 1 162 ? 11.453 56.094 6.574 1 87.12 162 THR A CA 1
ATOM 1271 C C . THR A 1 162 ? 11.32 54.844 5.684 1 87.12 162 THR A C 1
ATOM 1273 O O . THR A 1 162 ? 10.391 54.062 5.844 1 87.12 162 THR A O 1
ATOM 1276 N N . LEU A 1 163 ? 12.234 54.75 4.805 1 86.75 163 LEU A N 1
ATOM 1277 C CA . LEU A 1 163 ? 12.234 53.562 3.953 1 86.75 163 LEU A CA 1
ATOM 1278 C C . LEU A 1 163 ? 12.547 52.312 4.766 1 86.75 163 LEU A C 1
ATOM 1280 O O . LEU A 1 163 ? 11.93 51.281 4.555 1 86.75 163 LEU A O 1
ATOM 1284 N N . VAL A 1 164 ? 13.5 52.438 5.656 1 89.94 164 VAL A N 1
ATOM 1285 C CA . VAL A 1 164 ? 13.867 51.312 6.504 1 89.94 164 VAL A CA 1
ATOM 1286 C C . VAL A 1 164 ? 12.688 50.938 7.398 1 89.94 164 VAL A C 1
ATOM 1288 O O . VAL A 1 164 ? 12.391 49.75 7.578 1 89.94 164 VAL A O 1
ATOM 1291 N N . ILE A 1 165 ? 12.008 51.938 7.887 1 91.44 165 ILE A N 1
ATOM 1292 C CA . ILE A 1 165 ? 10.859 51.688 8.758 1 91.44 165 ILE A CA 1
ATOM 1293 C C . ILE A 1 165 ? 9.727 51.062 7.957 1 91.44 165 ILE A C 1
ATOM 1295 O O . ILE A 1 165 ? 9.094 50.094 8.422 1 91.44 165 ILE A O 1
ATOM 1299 N N . GLY A 1 166 ? 9.484 51.594 6.797 1 90 166 GLY A N 1
ATOM 1300 C CA . GLY A 1 166 ? 8.461 51 5.945 1 90 166 GLY A CA 1
ATOM 1301 C C . GLY A 1 166 ? 8.734 49.562 5.594 1 90 166 GLY A C 1
ATOM 1302 O O . GLY A 1 166 ? 7.824 48.719 5.617 1 90 166 GLY A O 1
ATOM 1303 N N . ALA A 1 167 ? 9.938 49.281 5.266 1 92 167 ALA A N 1
ATOM 1304 C CA . ALA A 1 167 ? 10.32 47.906 4.945 1 92 167 ALA A CA 1
ATOM 1305 C C . ALA A 1 167 ? 10.156 47 6.16 1 92 167 ALA A C 1
ATOM 1307 O O . ALA A 1 167 ? 9.68 45.844 6.031 1 92 167 ALA A O 1
ATOM 1308 N N . LEU A 1 168 ? 10.555 47.469 7.285 1 94.19 168 LEU A N 1
ATOM 1309 C CA . LEU A 1 168 ? 10.438 46.688 8.516 1 94.19 168 LEU A CA 1
ATOM 1310 C C . LEU A 1 168 ? 8.984 46.344 8.812 1 94.19 168 LEU A C 1
ATOM 1312 O O . LEU A 1 168 ? 8.656 45.219 9.117 1 94.19 168 LEU A O 1
ATOM 1316 N N . LEU A 1 169 ? 8.133 47.312 8.695 1 92.69 169 LEU A N 1
ATOM 1317 C CA . LEU A 1 169 ? 6.723 47.094 8.984 1 92.69 169 LEU A CA 1
ATOM 1318 C C . LEU A 1 169 ? 6.102 46.156 7.957 1 92.69 169 LEU A C 1
ATOM 1320 O O . LEU A 1 169 ? 5.289 45.281 8.305 1 92.69 169 LEU A O 1
ATOM 1324 N N . LEU A 1 170 ? 6.492 46.281 6.754 1 92 170 LEU A N 1
ATOM 1325 C CA . LEU A 1 170 ? 5.961 45.406 5.711 1 92 170 LEU A CA 1
ATOM 1326 C C . LEU A 1 170 ? 6.418 43.969 5.922 1 92 170 LEU A C 1
ATOM 1328 O O . LEU A 1 170 ? 5.613 43.062 5.844 1 92 170 LEU A O 1
ATOM 1332 N N . VAL A 1 171 ? 7.664 43.781 6.145 1 94.62 171 VAL A N 1
ATOM 1333 C CA . VAL A 1 171 ? 8.203 42.438 6.344 1 94.62 171 VAL A CA 1
ATOM 1334 C C . VAL A 1 171 ? 7.57 41.812 7.582 1 94.62 171 VAL A C 1
ATOM 1336 O O . VAL A 1 171 ? 7.312 40.594 7.609 1 94.62 171 VAL A O 1
ATOM 1339 N N . SER A 1 172 ? 7.363 42.594 8.594 1 92.94 172 SER A N 1
ATOM 1340 C CA . SER A 1 172 ? 6.75 42.062 9.812 1 92.94 172 SER A CA 1
ATOM 1341 C C . SER A 1 172 ? 5.32 41.594 9.555 1 92.94 172 SER A C 1
ATOM 1343 O O . SER A 1 172 ? 4.883 40.594 10.102 1 92.94 172 SER A O 1
ATOM 1345 N N . LEU A 1 173 ? 4.652 42.312 8.734 1 90.81 173 LEU A N 1
ATOM 1346 C CA . LEU A 1 173 ? 3.293 41.906 8.375 1 90.81 173 LEU A CA 1
ATOM 1347 C C . LEU A 1 173 ? 3.291 40.594 7.605 1 90.81 173 LEU A C 1
ATOM 1349 O O . LEU A 1 173 ? 2.523 39.688 7.93 1 90.81 173 LEU A O 1
ATOM 1353 N N . VAL A 1 174 ? 4.102 40.469 6.645 1 93.19 174 VAL A N 1
ATOM 1354 C CA . VAL A 1 174 ? 4.164 39.281 5.812 1 93.19 174 VAL A CA 1
ATOM 1355 C C . VAL A 1 174 ? 4.621 38.094 6.656 1 93.19 174 VAL A C 1
ATOM 1357 O O . VAL A 1 174 ? 4.086 37 6.523 1 93.19 174 VAL A O 1
ATOM 1360 N N . ALA A 1 175 ? 5.582 38.312 7.504 1 94.25 175 ALA A N 1
ATOM 1361 C CA . ALA A 1 175 ? 6.105 37.25 8.352 1 94.25 175 ALA A CA 1
ATOM 1362 C C . ALA A 1 175 ? 5.023 36.719 9.281 1 94.25 175 ALA A C 1
ATOM 1364 O O . ALA A 1 175 ? 4.992 35.5 9.578 1 94.25 175 ALA A O 1
ATOM 1365 N N . ASN A 1 176 ? 4.191 37.562 9.703 1 90 176 ASN A N 1
ATOM 1366 C CA . ASN A 1 176 ? 3.125 37.156 10.609 1 90 176 ASN A CA 1
ATOM 1367 C C . ASN A 1 176 ? 2.121 36.25 9.914 1 90 176 ASN A C 1
ATOM 1369 O O . ASN A 1 176 ? 1.468 35.438 10.562 1 90 176 ASN A O 1
ATOM 1373 N N . PHE A 1 177 ? 2.006 36.281 8.602 1 91.5 177 PHE A N 1
ATOM 1374 C CA . PHE A 1 177 ? 1.049 35.5 7.852 1 91.5 177 PHE A CA 1
ATOM 1375 C C . PHE A 1 177 ? 1.759 34.375 7.086 1 91.5 177 PHE A C 1
ATOM 1377 O O . PHE A 1 177 ? 1.149 33.719 6.25 1 91.5 177 PHE A O 1
ATOM 1384 N N . SER A 1 178 ? 2.955 34.125 7.312 1 94.5 178 SER A N 1
ATOM 1385 C CA . SER A 1 178 ? 3.738 33.219 6.473 1 94.5 178 SER A CA 1
ATOM 1386 C C . SER A 1 178 ? 3.717 31.797 7.012 1 94.5 178 SER A C 1
ATOM 1388 O O . SER A 1 178 ? 4.34 30.891 6.441 1 94.5 178 SER A O 1
ATOM 1390 N N . SER A 1 179 ? 3.006 31.5 8.086 1 94.31 179 SER A N 1
ATOM 1391 C CA . SER A 1 179 ? 2.998 30.172 8.695 1 94.31 179 SER A CA 1
ATOM 1392 C C . SER A 1 179 ? 2.574 29.109 7.691 1 94.31 179 SER A C 1
ATOM 1394 O O . SER A 1 179 ? 3.082 27.984 7.715 1 94.31 179 SER A O 1
ATOM 1396 N N . PRO A 1 180 ? 1.654 29.406 6.734 1 95.5 180 PRO A N 1
ATOM 1397 C CA . PRO A 1 180 ? 1.229 28.391 5.773 1 95.5 180 PRO A CA 1
ATOM 1398 C C . PRO A 1 180 ? 2.371 27.906 4.883 1 95.5 180 PRO A C 1
ATOM 1400 O O . PRO A 1 180 ? 2.35 26.766 4.41 1 95.5 180 PRO A O 1
ATOM 1403 N N . ILE A 1 181 ? 3.312 28.781 4.637 1 96.81 181 ILE A N 1
ATOM 1404 C CA . ILE A 1 181 ? 4.453 28.391 3.818 1 96.81 181 ILE A CA 1
ATOM 1405 C C . ILE A 1 181 ? 5.227 27.266 4.512 1 96.81 181 ILE A C 1
ATOM 1407 O O . ILE A 1 181 ? 5.637 26.297 3.867 1 96.81 181 ILE A O 1
ATOM 1411 N N . LEU A 1 182 ? 5.355 27.391 5.789 1 97.31 182 LEU A N 1
ATOM 1412 C CA . LEU A 1 182 ? 6.121 26.422 6.547 1 97.31 182 LEU A CA 1
ATOM 1413 C C . LEU A 1 182 ? 5.309 25.141 6.766 1 97.31 182 LEU A C 1
ATOM 1415 O O . LEU A 1 182 ? 5.801 24.031 6.523 1 97.31 182 LEU A O 1
ATOM 1419 N N . THR A 1 183 ? 4.09 25.219 7.203 1 95.88 183 THR A N 1
ATOM 1420 C CA . THR A 1 183 ? 3.275 24.047 7.512 1 95.88 183 THR A CA 1
ATOM 1421 C C . THR A 1 183 ? 2.967 23.25 6.242 1 95.88 183 THR A C 1
ATOM 1423 O O . THR A 1 183 ? 2.852 22.031 6.285 1 95.88 183 THR A O 1
ATOM 1426 N N . GLY A 1 184 ? 2.848 23.922 5.137 1 95 184 GLY A N 1
ATOM 1427 C CA . GLY A 1 184 ? 2.572 23.25 3.879 1 95 184 GLY A CA 1
ATOM 1428 C C . GLY A 1 184 ? 3.807 22.625 3.25 1 95 184 GLY A C 1
ATOM 1429 O O . GLY A 1 184 ? 3.715 21.969 2.215 1 95 184 GLY A O 1
ATOM 1430 N N . SER A 1 185 ? 4.914 22.828 3.83 1 96.56 185 SER A N 1
ATOM 1431 C CA . SER A 1 185 ? 6.156 22.312 3.268 1 96.56 185 SER A CA 1
ATOM 1432 C C . SER A 1 185 ? 6.316 20.812 3.551 1 96.56 185 SER A C 1
ATOM 1434 O O . SER A 1 185 ? 7.141 20.141 2.93 1 96.56 185 SER A O 1
ATOM 1436 N N . VAL A 1 186 ? 5.57 20.297 4.473 1 95.94 186 VAL A N 1
ATOM 1437 C 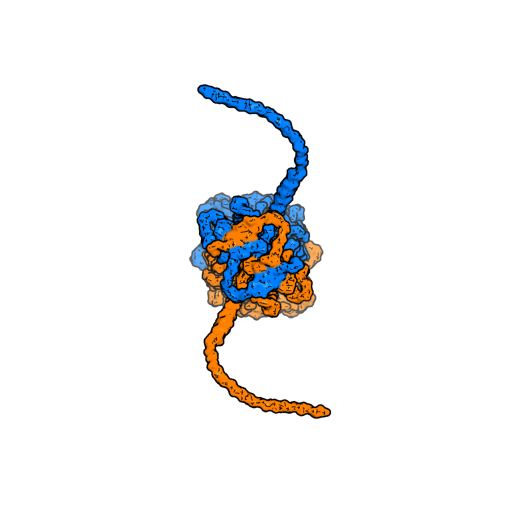CA . VAL A 1 186 ? 5.715 18.906 4.859 1 95.94 186 VAL A CA 1
ATOM 1438 C C . VAL A 1 186 ? 4.707 18.047 4.094 1 95.94 186 VAL A C 1
ATOM 1440 O O . VAL A 1 186 ? 3.498 18.266 4.184 1 95.94 186 VAL A O 1
ATOM 1443 N N . CYS A 1 187 ? 5.199 17.156 3.355 1 95.12 187 CYS A N 1
ATOM 1444 C CA . CYS A 1 187 ? 4.383 16.156 2.658 1 95.12 187 CYS A CA 1
ATOM 1445 C C . CYS A 1 187 ? 4.535 14.789 3.293 1 95.12 187 CYS A C 1
ATOM 1447 O O . CYS A 1 187 ? 5.637 14.398 3.689 1 95.12 187 CYS A O 1
ATOM 1449 N N . TRP A 1 188 ? 3.447 14.18 3.412 1 95.19 188 TRP A N 1
ATOM 1450 C CA . TRP A 1 188 ? 3.451 12.852 4.016 1 95.19 188 TRP A CA 1
ATOM 1451 C C . TRP A 1 188 ? 3.336 11.766 2.949 1 95.19 188 TRP A C 1
ATOM 1453 O O . TRP A 1 188 ? 2.309 11.656 2.275 1 95.19 188 TRP A O 1
ATOM 1463 N N . ILE A 1 189 ? 4.352 10.93 2.84 1 93.38 189 ILE A N 1
ATOM 1464 C CA . ILE A 1 189 ? 4.426 9.898 1.812 1 93.38 189 ILE A CA 1
ATOM 1465 C C . ILE A 1 189 ? 4.246 8.523 2.449 1 93.38 189 ILE A C 1
ATOM 1467 O O . ILE A 1 189 ? 4.934 8.18 3.412 1 93.38 189 ILE A O 1
ATOM 1471 N N . PRO A 1 190 ? 3.32 7.785 1.901 1 91.12 190 PRO A N 1
ATOM 1472 C CA . PRO A 1 190 ? 3.199 6.418 2.414 1 91.12 190 PRO A CA 1
ATOM 1473 C C . PRO A 1 190 ? 4.48 5.605 2.234 1 91.12 190 PRO A C 1
ATOM 1475 O O . PRO A 1 190 ? 5.09 5.641 1.164 1 91.12 190 PRO A O 1
ATOM 1478 N N . SER A 1 191 ? 4.883 4.93 3.309 1 90.31 191 SER A N 1
ATOM 1479 C CA . SER A 1 191 ? 6.105 4.137 3.295 1 90.31 191 SER A CA 1
ATOM 1480 C C . SER A 1 191 ? 6.062 3.033 4.344 1 90.31 191 SER A C 1
ATOM 1482 O O . SER A 1 191 ? 5.129 2.971 5.148 1 90.31 191 SER A O 1
ATOM 1484 N N . SER A 1 192 ? 7.027 2.125 4.188 1 90.44 192 SER A N 1
ATOM 1485 C CA . SER A 1 192 ? 7.156 1.046 5.16 1 90.44 192 SER A CA 1
ATOM 1486 C C . SER A 1 192 ? 8.336 1.284 6.102 1 90.44 192 SER A C 1
ATOM 1488 O O . SER A 1 192 ? 9.383 1.766 5.676 1 90.44 192 SER A O 1
ATOM 1490 N N . GLN A 1 193 ? 8.055 1.03 7.379 1 91.44 193 GLN A N 1
ATOM 1491 C CA . GLN A 1 193 ? 9.109 1.198 8.375 1 91.44 193 GLN A CA 1
ATOM 1492 C C . GLN A 1 193 ? 9.438 -0.126 9.062 1 91.44 193 GLN A C 1
ATOM 1494 O O . GLN A 1 193 ? 8.531 -0.873 9.438 1 91.44 193 GLN A O 1
ATOM 1499 N N . LEU A 1 194 ? 10.742 -0.401 9.125 1 93.31 194 LEU A N 1
ATOM 1500 C CA . LEU A 1 194 ? 11.188 -1.575 9.867 1 93.31 194 LEU A CA 1
ATOM 1501 C C . LEU A 1 194 ? 11.156 -1.315 11.375 1 93.31 194 LEU A C 1
ATOM 1503 O O . LEU A 1 194 ? 11.602 -0.266 11.836 1 93.31 194 LEU A O 1
ATOM 1507 N N . VAL A 1 195 ? 10.578 -2.143 12.094 1 92.69 195 VAL A N 1
ATOM 1508 C CA . VAL A 1 195 ? 10.484 -2.023 13.547 1 92.69 195 VAL A CA 1
ATOM 1509 C C . VAL A 1 195 ? 11.68 -2.725 14.195 1 92.69 195 VAL A C 1
ATOM 1511 O O . VAL A 1 195 ? 11.633 -3.928 14.461 1 92.69 195 VAL A O 1
ATOM 1514 N N . ARG A 1 196 ? 12.633 -1.938 14.602 1 89 196 ARG A N 1
ATOM 1515 C CA . ARG A 1 196 ? 13.844 -2.482 15.203 1 89 196 ARG A CA 1
ATOM 1516 C C . ARG A 1 196 ? 13.703 -2.576 16.719 1 89 196 ARG A C 1
ATOM 1518 O O . ARG A 1 196 ? 12.953 -1.807 17.328 1 89 196 ARG A O 1
ATOM 1525 N N . GLY A 1 197 ? 14.336 -3.527 17.266 1 83 197 GLY A N 1
ATOM 1526 C CA . GLY A 1 197 ? 14.391 -3.646 18.719 1 83 197 GLY A CA 1
ATOM 1527 C C . GLY A 1 197 ? 13.242 -4.453 19.297 1 83 197 GLY A C 1
ATOM 1528 O O . GLY A 1 197 ? 13.031 -4.457 20.516 1 83 197 GLY A O 1
ATOM 1529 N N . LEU A 1 198 ? 12.391 -4.941 18.484 1 88.56 198 LEU A N 1
ATOM 1530 C CA . LEU A 1 198 ? 11.312 -5.805 18.953 1 88.56 198 LEU A CA 1
ATOM 1531 C C . LEU A 1 198 ? 11.805 -7.234 19.141 1 88.56 198 LEU A C 1
ATOM 1533 O O . LEU A 1 198 ? 12.5 -7.777 18.281 1 88.56 198 LEU A O 1
ATOM 1537 N N . LEU A 1 199 ? 11.562 -7.73 20.281 1 86.69 199 LEU A N 1
ATOM 1538 C CA . LEU A 1 199 ? 11.906 -9.133 20.531 1 86.69 199 LEU A CA 1
ATOM 1539 C C . LEU A 1 199 ? 10.914 -10.062 19.844 1 86.69 199 LEU A C 1
ATOM 1541 O O . LEU A 1 199 ? 9.727 -10.07 20.172 1 86.69 199 LEU A O 1
ATOM 1545 N N . VAL A 1 200 ? 11.406 -10.75 18.859 1 89.31 200 VAL A N 1
ATOM 1546 C CA . VAL A 1 200 ? 10.531 -11.648 18.109 1 89.31 200 VAL A CA 1
ATOM 1547 C C . VAL A 1 200 ? 11.148 -13.039 18.062 1 89.31 200 VAL A C 1
ATOM 1549 O O . VAL A 1 200 ? 12.375 -13.188 18.078 1 89.31 200 VAL A O 1
ATOM 1552 N N . ASP A 1 201 ? 10.297 -14.031 18.094 1 92.81 201 ASP A N 1
ATOM 1553 C CA . ASP A 1 201 ? 10.766 -15.391 17.859 1 92.81 201 ASP A CA 1
ATOM 1554 C C . ASP A 1 201 ? 11.242 -15.57 16.406 1 92.81 201 ASP A C 1
ATOM 1556 O O . ASP A 1 201 ? 10.664 -15 15.484 1 92.81 201 ASP A O 1
ATOM 1560 N N . PRO A 1 202 ? 12.328 -16.312 16.328 1 93.69 202 PRO A N 1
ATOM 1561 C CA . PRO A 1 202 ? 12.812 -16.531 14.969 1 93.69 202 PRO A CA 1
ATOM 1562 C C . PRO A 1 202 ? 11.82 -17.312 14.109 1 93.69 202 PRO A C 1
ATOM 1564 O O . PRO A 1 202 ? 10.969 -18.031 14.641 1 93.69 202 PRO A O 1
ATOM 1567 N N . VAL A 1 203 ? 11.875 -17.016 12.906 1 93.06 203 VAL A N 1
ATOM 1568 C CA . VAL A 1 203 ? 11.062 -17.766 11.961 1 93.06 203 VAL A CA 1
ATOM 1569 C C . VAL A 1 203 ? 11.773 -19.062 11.57 1 93.06 203 VAL A C 1
ATOM 1571 O O . VAL A 1 203 ? 12.992 -19.062 11.375 1 93.06 203 VAL A O 1
ATOM 1574 N N . GLN A 1 204 ? 11.016 -20.047 11.492 1 91.38 204 GLN A N 1
ATOM 1575 C CA . GLN A 1 204 ? 11.555 -21.344 11.102 1 91.38 204 GLN A CA 1
ATOM 1576 C C . GLN A 1 204 ? 11.336 -21.609 9.609 1 91.38 204 GLN A C 1
ATOM 1578 O O . GLN A 1 204 ? 10.195 -21.688 9.156 1 91.38 204 GLN A O 1
ATOM 1583 N N . ILE A 1 205 ? 12.398 -21.75 8.922 1 89.12 205 ILE A N 1
ATOM 1584 C CA . ILE A 1 205 ? 12.336 -22.016 7.488 1 89.12 205 ILE A CA 1
ATOM 1585 C C . ILE A 1 205 ? 12.891 -23.406 7.191 1 89.12 205 ILE A C 1
ATOM 1587 O O . ILE A 1 205 ? 13.945 -23.781 7.707 1 89.12 205 ILE A O 1
ATOM 1591 N N . SER A 1 206 ? 12.156 -24.094 6.371 1 84.25 206 SER A N 1
ATOM 1592 C CA . SER A 1 206 ? 12.648 -25.406 5.98 1 84.25 206 SER A CA 1
ATOM 1593 C C . SER A 1 206 ? 14.008 -25.312 5.305 1 84.25 206 SER A C 1
ATOM 1595 O O . SER A 1 206 ? 14.234 -24.438 4.469 1 84.25 206 SER A O 1
ATOM 1597 N N . ALA A 1 207 ? 14.914 -26.203 5.801 1 85.75 207 ALA A N 1
ATOM 1598 C CA . ALA A 1 207 ? 16.266 -26.109 5.254 1 85.75 207 ALA A CA 1
ATOM 1599 C C . ALA A 1 207 ? 16.906 -27.5 5.16 1 85.75 207 ALA A C 1
ATOM 1601 O O . ALA A 1 207 ? 16.719 -28.344 6.043 1 85.75 207 ALA A O 1
ATOM 1602 N N . VAL A 1 208 ? 17.453 -27.672 4.008 1 84.5 208 VAL A N 1
ATOM 1603 C CA . VAL A 1 208 ? 18.422 -28.75 3.855 1 84.5 208 VAL A CA 1
ATOM 1604 C C . VAL A 1 208 ? 19.828 -28.203 4.031 1 84.5 208 VAL A C 1
ATOM 1606 O O . VAL A 1 208 ? 20.344 -27.5 3.162 1 84.5 208 VAL A O 1
ATOM 1609 N N . GLU A 1 209 ? 20.328 -28.5 5.207 1 80.25 209 GLU A N 1
ATOM 1610 C CA . GLU A 1 209 ? 21.688 -28.047 5.453 1 80.25 209 GLU A CA 1
ATOM 1611 C C . GLU A 1 209 ? 22.703 -29.016 4.84 1 80.25 209 GLU A C 1
ATOM 1613 O O . GLU A 1 209 ? 22.469 -30.219 4.789 1 80.25 209 GLU A O 1
ATOM 1618 N N . ASN A 1 210 ? 23.766 -28.391 4.453 1 83.12 210 ASN A N 1
ATOM 1619 C CA . ASN A 1 210 ? 24.812 -29.203 3.834 1 83.12 210 ASN A CA 1
ATOM 1620 C C . ASN A 1 210 ? 25.297 -30.297 4.781 1 83.12 210 ASN A C 1
ATOM 1622 O O . ASN A 1 210 ? 25.578 -30.031 5.949 1 83.12 210 ASN A O 1
ATOM 1626 N N . GLY A 1 211 ? 25.406 -31.484 4.293 1 76.88 211 GLY A N 1
ATOM 1627 C CA . GLY A 1 211 ? 25.938 -32.594 5.051 1 76.88 211 GLY A CA 1
ATOM 1628 C C . GLY A 1 211 ? 24.875 -33.375 5.809 1 76.88 211 GLY A C 1
ATOM 1629 O O . GLY A 1 211 ? 25.141 -34.406 6.395 1 76.88 211 GLY A O 1
ATOM 1630 N N . THR A 1 212 ? 23.609 -32.812 5.797 1 78.69 212 THR A N 1
ATOM 1631 C CA . THR A 1 212 ? 22.578 -33.438 6.609 1 78.69 212 THR A CA 1
ATOM 1632 C C . THR A 1 212 ? 21.812 -34.5 5.801 1 78.69 212 THR A C 1
ATOM 1634 O O . THR A 1 212 ? 21.234 -35.438 6.363 1 78.69 212 THR A O 1
ATOM 1637 N N . LEU A 1 213 ? 21.781 -34.25 4.555 1 80.38 213 LEU A N 1
ATOM 1638 C CA . LEU A 1 213 ? 21.078 -35.219 3.701 1 80.38 213 LEU A CA 1
ATOM 1639 C C . LEU A 1 213 ? 22 -36.375 3.289 1 80.38 213 LEU A C 1
ATOM 1641 O O . LEU A 1 213 ? 22.875 -36.188 2.434 1 80.38 213 LEU A O 1
ATOM 1645 N N . THR A 1 214 ? 21.906 -37.406 3.996 1 75.31 214 THR A N 1
ATOM 1646 C CA . THR A 1 214 ? 22.781 -38.531 3.713 1 75.31 214 THR A CA 1
ATOM 1647 C C . THR A 1 214 ? 22.281 -39.281 2.488 1 75.31 214 THR A C 1
ATOM 1649 O O . THR A 1 214 ? 23.078 -39.844 1.726 1 75.31 214 THR A O 1
ATOM 1652 N N . GLN A 1 215 ? 21 -39.344 2.352 1 76 215 GLN A N 1
ATOM 1653 C CA . GLN A 1 215 ? 20.391 -39.969 1.18 1 76 215 GLN A CA 1
ATOM 1654 C C . GLN A 1 215 ? 19.047 -39.312 0.839 1 76 215 GLN A C 1
ATOM 1656 O O . GLN A 1 215 ? 18.422 -38.688 1.698 1 76 215 GLN A O 1
ATOM 1661 N N . LEU A 1 216 ? 18.828 -39.469 -0.438 1 79.38 216 LEU A N 1
ATOM 1662 C CA . LEU A 1 216 ? 17.5 -39.031 -0.838 1 79.38 216 LEU A CA 1
ATOM 1663 C C . LEU A 1 216 ? 16.422 -39.938 -0.243 1 79.38 216 LEU A C 1
ATOM 1665 O O . LEU A 1 216 ? 16.672 -41.094 0.03 1 79.38 216 LEU A O 1
ATOM 1669 N N . LYS A 1 217 ? 15.359 -39.375 -0.034 1 77.88 217 LYS A N 1
ATOM 1670 C CA . LYS A 1 217 ? 14.242 -40.188 0.443 1 77.88 217 LYS A CA 1
ATOM 1671 C C . LYS A 1 217 ? 13.961 -41.344 -0.51 1 77.88 217 LYS A C 1
ATOM 1673 O O . LYS A 1 217 ? 13.984 -41.156 -1.73 1 77.88 217 LYS A O 1
ATOM 1678 N N . ALA A 1 218 ? 13.789 -42.469 0.019 1 74.12 218 ALA A N 1
ATOM 1679 C CA . ALA A 1 218 ? 13.641 -43.688 -0.762 1 74.12 218 ALA A CA 1
ATOM 1680 C C . ALA A 1 218 ? 12.477 -43.594 -1.748 1 74.12 218 ALA A C 1
ATOM 1682 O O . ALA A 1 218 ? 12.594 -44 -2.902 1 74.12 218 ALA A O 1
ATOM 1683 N N . ASN A 1 219 ? 11.445 -43 -1.306 1 74.25 219 ASN A N 1
ATOM 1684 C CA . ASN A 1 219 ? 10.289 -42.875 -2.184 1 74.25 219 ASN A CA 1
ATOM 1685 C C . ASN A 1 219 ? 10.578 -41.969 -3.361 1 74.25 219 ASN A C 1
ATOM 1687 O O . ASN A 1 219 ? 10.047 -42.156 -4.457 1 74.25 219 ASN A O 1
ATOM 1691 N N . TYR A 1 220 ? 11.375 -41.062 -3.156 1 79.31 220 TYR A N 1
ATOM 1692 C CA . TYR A 1 220 ? 11.781 -40.156 -4.234 1 79.31 220 TYR A CA 1
ATOM 1693 C C . TYR A 1 220 ? 12.727 -40.875 -5.203 1 79.31 220 TYR A C 1
ATOM 1695 O O . TYR A 1 220 ? 12.594 -40.719 -6.422 1 79.31 220 TYR A O 1
ATOM 1703 N N . ARG A 1 221 ? 13.547 -41.625 -4.629 1 76.81 221 ARG A N 1
ATOM 1704 C CA . ARG A 1 221 ? 14.547 -42.312 -5.441 1 76.81 221 ARG A CA 1
ATOM 1705 C C . ARG A 1 221 ? 13.914 -43.438 -6.266 1 76.81 221 ARG A C 1
ATOM 1707 O O . ARG A 1 221 ? 14.242 -43.625 -7.438 1 76.81 221 ARG A O 1
ATOM 1714 N N . ASP A 1 222 ? 12.984 -44.094 -5.656 1 72.69 222 ASP A N 1
ATOM 1715 C CA . ASP A 1 222 ? 12.562 -45.344 -6.234 1 72.69 222 ASP A CA 1
ATOM 1716 C C . ASP A 1 222 ? 11.203 -45.219 -6.926 1 72.69 222 ASP A C 1
ATOM 1718 O O . ASP A 1 222 ? 10.805 -46.094 -7.699 1 72.69 222 ASP A O 1
ATOM 1722 N N . ASN A 1 223 ? 10.578 -44.156 -6.621 1 72.12 223 ASN A N 1
ATOM 1723 C CA . ASN A 1 223 ? 9.219 -44.031 -7.137 1 72.12 223 ASN A CA 1
ATOM 1724 C C . ASN A 1 223 ? 9.086 -42.844 -8.07 1 72.12 223 ASN A C 1
ATOM 1726 O O . ASN A 1 223 ? 9.148 -41.688 -7.629 1 72.12 223 ASN A O 1
ATOM 1730 N N . TYR A 1 224 ? 8.758 -43.188 -9.297 1 72.44 224 TYR A N 1
ATOM 1731 C CA . TYR A 1 224 ? 8.633 -42.125 -10.32 1 72.44 224 TYR A CA 1
ATOM 1732 C C . TYR A 1 224 ? 7.453 -41.219 -10.023 1 72.44 224 TYR A C 1
ATOM 1734 O O . TYR A 1 224 ? 7.512 -40.031 -10.305 1 72.44 224 TYR A O 1
ATOM 1742 N N . SER A 1 225 ? 6.422 -41.719 -9.477 1 69.62 225 SER A N 1
ATOM 1743 C CA . SER A 1 225 ? 5.238 -40.906 -9.18 1 69.62 225 SER A CA 1
ATOM 1744 C C . SER A 1 225 ? 5.535 -39.875 -8.125 1 69.62 225 SER A C 1
ATOM 1746 O O . SER A 1 225 ? 5 -38.75 -8.172 1 69.62 225 SER A O 1
ATOM 1748 N N . VAL A 1 226 ? 6.379 -40.25 -7.23 1 75.88 226 VAL A N 1
ATOM 1749 C CA . VAL A 1 226 ? 6.766 -39.312 -6.176 1 75.88 226 VAL A CA 1
ATOM 1750 C C . VAL A 1 226 ? 7.656 -38.219 -6.762 1 75.88 226 VAL A C 1
ATOM 1752 O O . VAL A 1 226 ? 7.531 -37.031 -6.398 1 75.88 226 VAL A O 1
ATOM 1755 N N . ARG A 1 227 ? 8.461 -38.531 -7.684 1 80.75 227 ARG A N 1
ATOM 1756 C CA . ARG A 1 227 ? 9.312 -37.531 -8.328 1 80.75 227 ARG A CA 1
ATOM 1757 C C . ARG A 1 227 ? 8.484 -36.531 -9.141 1 80.75 227 ARG A C 1
ATOM 1759 O O . ARG A 1 227 ? 8.773 -35.344 -9.156 1 80.75 227 ARG A O 1
ATOM 1766 N N . GLU A 1 228 ? 7.543 -37.062 -9.727 1 78.81 228 GLU A N 1
ATOM 1767 C CA . GLU A 1 228 ? 6.645 -36.188 -10.477 1 78.81 228 GLU A CA 1
ATOM 1768 C C . GLU A 1 228 ? 5.918 -35.219 -9.547 1 78.81 228 GLU A C 1
ATOM 1770 O O . GLU A 1 228 ? 5.719 -34.062 -9.891 1 78.81 228 GLU A O 1
ATOM 1775 N N . SER A 1 229 ? 5.578 -35.781 -8.406 1 77.75 229 SER A N 1
ATOM 1776 C CA . SER A 1 229 ? 4.918 -34.906 -7.434 1 77.75 229 SER A CA 1
ATOM 1777 C C . SER A 1 229 ? 5.832 -33.781 -6.988 1 77.75 229 SER A C 1
ATOM 1779 O O . SER A 1 229 ? 5.379 -32.656 -6.789 1 77.75 229 SER A O 1
ATOM 1781 N N . TYR A 1 230 ? 7.082 -34.094 -6.891 1 85.31 230 TYR A N 1
ATOM 1782 C CA . TYR A 1 230 ? 8.047 -33.062 -6.555 1 85.31 230 TYR A CA 1
ATOM 1783 C C . TYR A 1 230 ? 8.148 -32.031 -7.672 1 85.31 230 TYR A C 1
ATOM 1785 O O . TYR A 1 230 ? 8.219 -30.828 -7.41 1 85.31 230 TYR A O 1
ATOM 1793 N N . ALA A 1 231 ? 8.148 -32.469 -8.844 1 87.62 231 ALA A N 1
ATOM 1794 C CA . ALA A 1 231 ? 8.25 -31.578 -9.992 1 87.62 231 ALA A CA 1
ATOM 1795 C C . ALA A 1 231 ? 7.031 -30.672 -10.086 1 87.62 231 ALA A C 1
ATOM 1797 O O . ALA A 1 231 ? 7.164 -29.453 -10.258 1 87.62 231 ALA A O 1
ATOM 1798 N N . ILE A 1 232 ? 5.918 -31.266 -9.898 1 86.12 232 ILE A N 1
ATOM 1799 C CA . ILE A 1 232 ? 4.684 -30.5 -10.016 1 86.12 232 ILE A CA 1
ATOM 1800 C C . ILE A 1 232 ? 4.586 -29.5 -8.859 1 86.12 232 ILE A C 1
ATOM 1802 O O . ILE A 1 232 ? 4.145 -28.375 -9.055 1 86.12 232 ILE A O 1
ATOM 1806 N N . SER A 1 233 ? 4.941 -29.953 -7.727 1 87.31 233 SER A N 1
ATOM 1807 C CA . SER A 1 233 ? 4.996 -29.047 -6.59 1 87.31 233 SER A CA 1
ATOM 1808 C C . SER A 1 233 ? 5.953 -27.875 -6.859 1 87.31 233 SER A C 1
ATOM 1810 O O . SER A 1 233 ? 5.668 -26.734 -6.488 1 87.31 233 SER A O 1
ATOM 1812 N N . SER A 1 234 ? 7.02 -28.188 -7.461 1 92.56 234 SER A N 1
ATOM 1813 C CA . SER A 1 234 ? 8.016 -27.188 -7.809 1 92.56 234 SER A CA 1
ATOM 1814 C C . SER A 1 234 ? 7.449 -26.172 -8.789 1 92.56 234 SER A C 1
ATOM 1816 O O . SER A 1 234 ? 7.773 -24.984 -8.719 1 92.56 234 SER A O 1
ATOM 1818 N N . VAL A 1 235 ? 6.684 -26.625 -9.68 1 91.69 235 VAL A N 1
ATOM 1819 C CA . VAL A 1 235 ? 6.027 -25.734 -10.633 1 91.69 235 VAL A CA 1
ATOM 1820 C C . VAL A 1 235 ? 5.109 -24.766 -9.891 1 91.69 235 VAL A C 1
ATOM 1822 O O . VAL A 1 235 ? 5.047 -23.578 -10.227 1 91.69 235 VAL A O 1
ATOM 1825 N N . GLY A 1 236 ? 4.449 -25.266 -8.93 1 88.06 236 GLY A N 1
ATOM 1826 C CA . GLY A 1 236 ? 3.592 -24.422 -8.109 1 88.06 236 GLY A CA 1
ATOM 1827 C C . GLY A 1 236 ? 4.352 -23.344 -7.375 1 88.06 236 GLY A C 1
ATOM 1828 O O . GLY A 1 236 ? 3.859 -22.219 -7.234 1 88.06 236 GLY A O 1
ATOM 1829 N N . GLU A 1 237 ? 5.516 -23.688 -6.969 1 89.75 237 GLU A N 1
ATOM 1830 C CA . GLU A 1 237 ? 6.352 -22.703 -6.297 1 89.75 237 GLU A CA 1
ATOM 1831 C C . GLU A 1 237 ? 6.684 -21.531 -7.223 1 89.75 237 GLU A C 1
ATOM 1833 O O . GLU A 1 237 ? 6.641 -20.375 -6.809 1 89.75 237 GLU A O 1
ATOM 1838 N N . VAL A 1 238 ? 6.996 -21.844 -8.383 1 89.69 238 VAL A N 1
ATOM 1839 C CA . VAL A 1 238 ? 7.336 -20.812 -9.344 1 89.69 238 VAL A CA 1
ATOM 1840 C C . VAL A 1 238 ? 6.098 -19.969 -9.656 1 89.69 238 VAL A C 1
ATOM 1842 O O . VAL A 1 238 ? 6.176 -18.75 -9.75 1 89.69 238 VAL A O 1
ATOM 1845 N N . GLY A 1 239 ? 5.051 -20.594 -9.797 1 83.5 239 GLY A N 1
ATOM 1846 C CA . GLY A 1 239 ? 3.816 -19.891 -10.109 1 83.5 239 GLY A CA 1
ATOM 1847 C C . GLY A 1 239 ? 3.451 -18.844 -9.07 1 83.5 239 GLY A C 1
ATOM 1848 O O . GLY A 1 239 ? 2.975 -17.766 -9.422 1 83.5 239 GLY A O 1
ATOM 1849 N N . ILE A 1 240 ? 3.723 -19.078 -7.918 1 81.44 240 ILE A N 1
ATOM 1850 C CA . ILE A 1 240 ? 3.373 -18.172 -6.832 1 81.44 240 ILE A CA 1
ATOM 1851 C C . ILE A 1 240 ? 4.438 -17.078 -6.707 1 81.44 240 ILE A C 1
ATOM 1853 O O . ILE A 1 240 ? 4.133 -15.945 -6.34 1 81.44 240 ILE A O 1
ATOM 1857 N N . GLY A 1 241 ? 5.57 -17.438 -7.062 1 84.25 241 GLY A N 1
ATOM 1858 C CA . GLY A 1 241 ? 6.684 -16.531 -6.812 1 84.25 241 GLY A CA 1
ATOM 1859 C C . GLY A 1 241 ? 6.926 -15.562 -7.949 1 84.25 241 GLY A C 1
ATOM 1860 O O . GLY A 1 241 ? 7.504 -14.492 -7.746 1 84.25 241 GLY A O 1
ATOM 1861 N N . TRP A 1 242 ? 6.48 -15.93 -9.125 1 86.19 242 TRP A N 1
ATOM 1862 C CA . TRP A 1 242 ? 6.832 -15.102 -10.266 1 86.19 242 TRP A CA 1
ATOM 1863 C C . TRP A 1 242 ? 5.594 -14.734 -11.078 1 86.19 242 TRP A C 1
ATOM 1865 O O . TRP A 1 242 ? 4.656 -15.523 -11.18 1 86.19 242 TRP A O 1
ATOM 1875 N N . GLY A 1 243 ? 5.594 -13.523 -11.539 1 78.06 243 GLY A N 1
ATOM 1876 C CA . GLY A 1 243 ? 4.691 -13.109 -12.602 1 78.06 243 GLY A CA 1
ATOM 1877 C C . GLY A 1 243 ? 5.359 -13.055 -13.961 1 78.06 243 GLY A C 1
ATOM 1878 O O . GLY A 1 243 ? 6.27 -13.836 -14.242 1 78.06 243 GLY A O 1
ATOM 1879 N N . ARG A 1 244 ? 4.887 -12.211 -14.781 1 78.5 244 ARG A N 1
ATOM 1880 C CA . ARG A 1 244 ? 5.441 -12.117 -16.125 1 78.5 244 ARG A CA 1
ATOM 1881 C C . ARG A 1 244 ? 6.586 -11.109 -16.172 1 78.5 244 ARG A C 1
ATOM 1883 O O . ARG A 1 244 ? 7.121 -10.82 -17.25 1 78.5 244 ARG A O 1
ATOM 1890 N N . ASP A 1 245 ? 6.992 -10.727 -15 1 73.12 245 ASP A N 1
ATOM 1891 C CA . ASP A 1 245 ? 8.047 -9.719 -14.93 1 73.12 245 ASP A CA 1
ATOM 1892 C C . ASP A 1 245 ? 9.398 -10.305 -15.328 1 73.12 245 ASP A C 1
ATOM 1894 O O . ASP A 1 245 ? 9.656 -11.492 -15.109 1 73.12 245 ASP A O 1
ATOM 1898 N N . THR A 1 246 ? 10.242 -9.414 -15.961 1 68.69 246 THR A N 1
ATOM 1899 C CA . THR A 1 246 ? 11.531 -9.859 -16.469 1 68.69 246 THR A CA 1
ATOM 1900 C C . THR A 1 246 ? 12.672 -9.359 -15.586 1 68.69 246 THR A C 1
ATOM 1902 O O . THR A 1 246 ? 13.836 -9.406 -15.977 1 68.69 246 THR A O 1
ATOM 1905 N N . ASP A 1 247 ? 12.344 -9.055 -14.461 1 66.94 247 ASP A N 1
ATOM 1906 C CA . ASP A 1 247 ? 13.453 -8.562 -13.648 1 66.94 247 ASP A CA 1
ATOM 1907 C C . ASP A 1 247 ? 14.453 -9.68 -13.336 1 66.94 247 ASP A C 1
ATOM 1909 O O . ASP A 1 247 ? 14.125 -10.617 -12.609 1 66.94 247 ASP A O 1
ATOM 1913 N N . LYS A 1 248 ? 15.672 -9.539 -13.836 1 69.62 248 LYS A N 1
ATOM 1914 C CA . LYS A 1 248 ? 16.703 -10.562 -13.805 1 69.62 248 LYS A CA 1
ATOM 1915 C C . LYS A 1 248 ? 17.516 -10.492 -12.516 1 69.62 248 LYS A C 1
ATOM 1917 O O . LYS A 1 248 ? 18.219 -11.438 -12.164 1 69.62 248 LYS A O 1
ATOM 1922 N N . SER A 1 249 ? 17.391 -9.492 -11.922 1 69.06 249 SER A N 1
ATOM 1923 C CA . SER A 1 249 ? 18.312 -9.266 -10.812 1 69.06 249 SER A CA 1
ATOM 1924 C C . SER A 1 249 ? 17.703 -9.727 -9.492 1 69.06 249 SER A C 1
ATOM 1926 O O . SER A 1 249 ? 18.391 -9.742 -8.461 1 69.06 249 SER A O 1
ATOM 1928 N N . ILE A 1 250 ? 16.641 -10.297 -9.641 1 80.56 250 ILE A N 1
ATOM 1929 C CA . ILE A 1 250 ? 15.961 -10.609 -8.383 1 80.56 250 ILE A CA 1
ATOM 1930 C C . ILE A 1 250 ? 16.016 -12.117 -8.141 1 80.56 250 ILE A C 1
ATOM 1932 O O . ILE A 1 250 ? 15.656 -12.914 -9.016 1 80.56 250 ILE A O 1
ATOM 1936 N N . ILE A 1 251 ? 16.688 -12.461 -7.051 1 91.56 251 ILE A N 1
ATOM 1937 C CA . ILE A 1 251 ? 16.688 -13.852 -6.602 1 91.56 251 ILE A CA 1
ATOM 1938 C C . ILE A 1 251 ? 15.539 -14.078 -5.617 1 91.56 251 ILE A C 1
ATOM 1940 O O . ILE A 1 251 ? 15.336 -13.281 -4.699 1 91.56 251 ILE A O 1
ATOM 1944 N N . LYS A 1 252 ? 14.852 -15.188 -5.824 1 93.19 252 LYS A N 1
ATOM 1945 C CA . LYS A 1 252 ? 13.68 -15.43 -4.992 1 93.19 252 LYS A CA 1
ATOM 1946 C C . LYS A 1 252 ? 13.711 -16.828 -4.391 1 93.19 252 LYS A C 1
ATOM 1948 O O . LYS A 1 252 ? 14.281 -17.75 -4.98 1 93.19 252 LYS A O 1
ATOM 1953 N N . ARG A 1 253 ? 13.172 -16.875 -3.26 1 94.44 253 ARG A N 1
ATOM 1954 C CA . ARG A 1 253 ? 12.844 -18.141 -2.635 1 94.44 253 ARG A CA 1
ATOM 1955 C C . ARG A 1 253 ? 11.367 -18.203 -2.24 1 94.44 253 ARG A C 1
ATOM 1957 O O . ARG A 1 253 ? 10.859 -17.266 -1.613 1 94.44 253 ARG A O 1
ATOM 1964 N N . VAL A 1 254 ? 10.789 -19.25 -2.627 1 91.5 254 VAL A N 1
ATOM 1965 C CA . VAL A 1 254 ? 9.383 -19.422 -2.283 1 91.5 254 VAL A CA 1
ATOM 1966 C C . VAL A 1 254 ? 9.25 -20.391 -1.11 1 91.5 254 VAL A C 1
ATOM 1968 O O . VAL A 1 254 ? 9.797 -21.484 -1.146 1 91.5 254 VAL A O 1
ATOM 1971 N N . THR A 1 255 ? 8.602 -19.906 -0.101 1 89.25 255 THR A N 1
ATOM 1972 C CA . THR A 1 255 ? 8.344 -20.719 1.08 1 89.25 255 THR A CA 1
ATOM 1973 C C . THR A 1 255 ? 7.109 -20.219 1.825 1 89.25 255 THR A C 1
ATOM 1975 O O . THR A 1 255 ? 6.875 -19.016 1.91 1 89.25 255 THR A O 1
ATOM 1978 N N . ASN A 1 256 ? 6.387 -21.094 2.404 1 81.19 256 ASN A N 1
ATOM 1979 C CA . ASN A 1 256 ? 5.184 -20.734 3.145 1 81.19 256 ASN A CA 1
ATOM 1980 C C . ASN A 1 256 ? 5.508 -20.359 4.59 1 81.19 256 ASN A C 1
ATOM 1982 O O . ASN A 1 256 ? 4.637 -19.891 5.32 1 81.19 256 ASN A O 1
ATOM 1986 N N . SER A 1 257 ? 6.672 -20.453 4.922 1 84.25 257 SER A N 1
ATOM 1987 C CA . SER A 1 257 ? 7.07 -20.25 6.309 1 84.25 257 SER A CA 1
ATOM 1988 C C . SER A 1 257 ? 6.992 -18.766 6.695 1 84.25 257 SER A C 1
ATOM 1990 O O . SER A 1 257 ? 6.949 -18.438 7.879 1 84.25 257 SER A O 1
ATOM 1992 N N . VAL A 1 258 ? 6.898 -17.938 5.719 1 87.75 258 VAL A N 1
ATOM 1993 C CA . VAL A 1 258 ? 6.961 -16.516 6.031 1 87.75 258 VAL A CA 1
ATOM 1994 C C . VAL A 1 258 ? 5.574 -15.891 5.891 1 87.75 258 VAL A C 1
ATOM 1996 O O . VAL A 1 258 ? 5.438 -14.672 5.832 1 87.75 258 VAL A O 1
ATOM 1999 N N . GLY A 1 259 ? 4.594 -16.672 5.867 1 83.06 259 GLY A N 1
ATOM 2000 C CA . GLY A 1 259 ? 3.234 -16.203 5.629 1 83.06 259 GLY A CA 1
ATOM 2001 C C . GLY A 1 259 ? 2.701 -15.328 6.742 1 83.06 259 GLY A C 1
ATOM 2002 O O . GLY A 1 259 ? 1.825 -14.492 6.516 1 83.06 259 GLY A O 1
ATOM 2003 N N . THR A 1 260 ? 3.242 -15.414 7.871 1 83.38 260 THR A N 1
ATOM 2004 C CA . THR A 1 260 ? 2.758 -14.656 9.016 1 83.38 260 THR A CA 1
ATOM 2005 C C . THR A 1 260 ? 3.488 -13.32 9.125 1 83.38 260 THR A C 1
ATOM 2007 O O . THR A 1 260 ? 3.074 -12.438 9.883 1 83.38 260 THR A O 1
ATOM 2010 N N . LEU A 1 261 ? 4.48 -13.211 8.352 1 90.38 261 LEU A N 1
ATOM 2011 C CA . LEU A 1 261 ? 5.266 -11.984 8.43 1 90.38 261 LEU A CA 1
ATOM 2012 C C . LEU A 1 261 ? 4.645 -10.891 7.562 1 90.38 261 LEU A C 1
ATOM 2014 O O . LEU A 1 261 ? 4.035 -11.18 6.531 1 90.38 261 LEU A O 1
ATOM 2018 N N . SER A 1 262 ? 4.832 -9.703 8.023 1 90.88 262 SER A N 1
ATOM 2019 C CA . SER A 1 262 ? 4.355 -8.578 7.223 1 90.88 262 SER A CA 1
ATOM 2020 C C . SER A 1 262 ? 5.207 -8.391 5.973 1 90.88 262 SER A C 1
ATOM 2022 O O . SER A 1 262 ? 6.418 -8.617 5.996 1 90.88 262 SER A O 1
ATOM 2024 N N . ILE A 1 263 ? 4.555 -7.887 4.961 1 91.25 263 ILE A N 1
ATOM 2025 C CA . ILE A 1 263 ? 5.262 -7.59 3.721 1 91.25 263 ILE A CA 1
ATOM 2026 C C . ILE A 1 263 ? 6.312 -6.508 3.969 1 91.25 263 ILE A C 1
ATOM 2028 O O . ILE A 1 263 ? 6.074 -5.57 4.734 1 91.25 263 ILE A O 1
ATOM 2032 N N . ASN A 1 264 ? 7.469 -6.688 3.377 1 92.94 264 ASN A N 1
ATOM 2033 C CA . ASN A 1 264 ? 8.609 -5.781 3.443 1 92.94 264 ASN A CA 1
ATOM 2034 C C . ASN A 1 264 ? 9.422 -5.988 4.723 1 92.94 264 ASN A C 1
ATOM 2036 O O . ASN A 1 264 ? 10.312 -5.199 5.031 1 92.94 264 ASN A O 1
ATOM 2040 N N . SER A 1 265 ? 9.07 -7 5.469 1 95.38 265 SER A N 1
ATOM 2041 C CA . SER A 1 265 ? 9.953 -7.395 6.562 1 95.38 265 SER A CA 1
ATOM 2042 C C . SER A 1 265 ? 11.289 -7.902 6.035 1 95.38 265 SER A C 1
ATOM 2044 O O . SER A 1 265 ? 11.375 -8.406 4.914 1 95.38 265 SER A O 1
ATOM 2046 N N . THR A 1 266 ? 12.281 -7.695 6.836 1 95.75 266 THR A N 1
ATOM 2047 C CA . THR A 1 266 ? 13.602 -8.164 6.418 1 95.75 266 THR A CA 1
ATOM 2048 C C . THR A 1 266 ? 14.039 -9.359 7.254 1 95.75 266 THR A C 1
ATOM 2050 O O . THR A 1 266 ? 13.68 -9.469 8.43 1 95.75 266 THR A O 1
ATOM 2053 N N . ILE A 1 267 ? 14.742 -10.25 6.621 1 95.12 267 ILE A N 1
ATOM 2054 C CA . ILE A 1 267 ? 15.188 -11.484 7.262 1 95.12 267 ILE A CA 1
ATOM 2055 C C . ILE A 1 267 ? 16.703 -11.492 7.367 1 95.12 267 ILE A C 1
ATOM 2057 O O . ILE A 1 267 ? 17.406 -11.055 6.445 1 95.12 267 ILE A O 1
ATOM 2061 N N . GLU A 1 268 ? 17.234 -11.984 8.5 1 94.44 268 GLU A N 1
ATOM 2062 C CA . GLU A 1 268 ? 18.656 -11.938 8.797 1 94.44 268 GLU A CA 1
ATOM 2063 C C . GLU A 1 268 ? 19.453 -12.805 7.832 1 94.44 268 GLU A C 1
ATOM 2065 O O . GLU A 1 268 ? 20.438 -12.344 7.242 1 94.44 268 GLU A O 1
ATOM 2070 N N . SER A 1 269 ? 19.078 -14.062 7.742 1 92.88 269 SER A N 1
ATOM 2071 C CA . SER A 1 269 ? 19.812 -14.992 6.887 1 92.88 269 SER A CA 1
ATOM 2072 C C . SER A 1 269 ? 18.891 -16.078 6.34 1 92.88 269 SER A C 1
ATOM 2074 O O . SER A 1 269 ? 18.141 -16.703 7.094 1 92.88 269 SER A O 1
ATOM 2076 N N . VAL A 1 270 ? 18.969 -16.188 5.02 1 93.44 270 VAL A N 1
ATOM 2077 C CA . VAL A 1 270 ? 18.188 -17.25 4.383 1 93.44 270 VAL A CA 1
ATOM 2078 C C . VAL A 1 270 ? 18.922 -17.766 3.148 1 93.44 270 VAL A C 1
ATOM 2080 O O . VAL A 1 270 ? 19.578 -17 2.447 1 93.44 270 VAL A O 1
ATOM 2083 N N . THR A 1 271 ? 18.781 -19.031 2.979 1 93.94 271 THR A N 1
ATOM 2084 C CA . THR A 1 271 ? 19.359 -19.656 1.799 1 93.94 271 THR A CA 1
ATOM 2085 C C . THR A 1 271 ? 18.438 -19.531 0.601 1 93.94 271 THR A C 1
ATOM 2087 O O . THR A 1 271 ? 17.234 -19.797 0.708 1 93.94 271 THR A O 1
ATOM 2090 N N . LEU A 1 272 ? 19 -19.094 -0.531 1 95.12 272 LEU A N 1
ATOM 2091 C CA . LEU A 1 272 ? 18.234 -18.938 -1.768 1 95.12 272 LEU A CA 1
ATOM 2092 C C . LEU A 1 272 ? 18.844 -19.781 -2.889 1 95.12 272 LEU A C 1
ATOM 2094 O O . LEU A 1 272 ? 20.062 -19.938 -2.955 1 95.12 272 LEU A O 1
ATOM 2098 N N . PRO A 1 273 ? 17.953 -20.312 -3.715 1 95.81 273 PRO A N 1
ATOM 2099 C CA . PRO A 1 273 ? 18.5 -20.922 -4.93 1 95.81 273 PRO A CA 1
ATOM 2100 C C . PRO A 1 273 ? 19.172 -19.906 -5.848 1 95.81 273 PRO A C 1
ATOM 2102 O O . PRO A 1 273 ? 18.641 -18.797 -6.023 1 95.81 273 PRO A O 1
ATOM 2105 N N . TYR A 1 274 ? 20.297 -20.297 -6.344 1 95.81 274 TYR A N 1
ATOM 2106 C CA . TYR A 1 274 ? 21.062 -19.359 -7.168 1 95.81 274 TYR A CA 1
ATOM 2107 C C . TYR A 1 274 ? 21.453 -20 -8.492 1 95.81 274 TYR A C 1
ATOM 2109 O O . TYR A 1 274 ? 22.172 -21.016 -8.516 1 95.81 274 TYR A O 1
ATOM 2117 N N . PHE A 1 275 ? 20.953 -19.469 -9.57 1 95.62 275 PHE A N 1
ATOM 2118 C CA . PHE A 1 275 ? 21.266 -19.875 -10.938 1 95.62 275 PHE A CA 1
ATOM 2119 C C . PHE A 1 275 ? 21.609 -18.656 -11.789 1 95.62 275 PHE A C 1
ATOM 2121 O O . PHE A 1 275 ? 20.766 -17.781 -12.016 1 95.62 275 PHE A O 1
ATOM 2128 N N . GLN A 1 276 ? 22.844 -18.625 -12.266 1 93.88 276 GLN A N 1
ATOM 2129 C CA . GLN A 1 276 ? 23.297 -17.469 -13.047 1 93.88 276 GLN A CA 1
ATOM 2130 C C . GLN A 1 276 ? 23.766 -17.891 -14.43 1 93.88 276 GLN A C 1
ATOM 2132 O O . GLN A 1 276 ? 24.594 -18.812 -14.555 1 93.88 276 GLN A O 1
ATOM 2137 N N . ILE A 1 277 ? 23.188 -17.188 -15.352 1 95.31 277 ILE A N 1
ATOM 2138 C CA . ILE A 1 277 ? 23.641 -17.391 -16.719 1 95.31 277 ILE A CA 1
ATOM 2139 C C . ILE A 1 277 ? 24.703 -16.359 -17.094 1 95.31 277 ILE A C 1
ATOM 2141 O O . ILE A 1 277 ? 24.453 -15.148 -16.984 1 95.31 277 ILE A O 1
ATOM 2145 N N . HIS A 1 278 ? 25.766 -16.859 -17.547 1 95.38 278 HIS A N 1
ATOM 2146 C CA . HIS A 1 278 ? 26.859 -15.961 -17.891 1 95.38 278 HIS A CA 1
ATOM 2147 C C . HIS A 1 278 ? 26.812 -15.594 -19.375 1 95.38 278 HIS A C 1
ATOM 2149 O O . HIS A 1 278 ? 27.125 -14.461 -19.75 1 95.38 278 HIS A O 1
ATOM 2155 N N . SER A 1 279 ? 26.484 -16.594 -20.156 1 96.06 279 SER A N 1
ATOM 2156 C CA . SER A 1 279 ? 26.438 -16.328 -21.578 1 96.06 279 SER A CA 1
ATOM 2157 C C . SER A 1 279 ? 25.531 -17.312 -22.312 1 96.06 279 SER A C 1
ATOM 2159 O O . SER A 1 279 ? 25.375 -18.453 -21.875 1 96.06 279 SER A O 1
ATOM 2161 N N . ILE A 1 280 ? 24.906 -16.781 -23.359 1 95 280 ILE A N 1
ATOM 2162 C CA . ILE A 1 280 ? 24.156 -17.578 -24.312 1 95 280 ILE A CA 1
ATOM 2163 C C . ILE A 1 280 ? 24.703 -17.359 -25.719 1 95 280 ILE A C 1
ATOM 2165 O O . ILE A 1 280 ? 24.609 -16.266 -26.281 1 95 280 ILE A O 1
ATOM 2169 N N . HIS A 1 281 ? 25.297 -18.422 -26.266 1 95.69 281 HIS A N 1
ATOM 2170 C CA . HIS A 1 281 ? 25.844 -18.359 -27.609 1 95.69 281 HIS A CA 1
ATOM 2171 C C . HIS A 1 281 ? 25.047 -19.234 -28.578 1 95.69 281 HIS A C 1
ATOM 2173 O O . HIS A 1 281 ? 25.188 -20.453 -28.578 1 95.69 281 HIS A O 1
ATOM 2179 N N . TRP A 1 282 ? 24.297 -18.547 -29.422 1 95.38 282 TRP A N 1
ATOM 2180 C CA . TRP A 1 282 ? 23.469 -19.266 -30.375 1 95.38 282 TRP A CA 1
ATOM 2181 C C . TRP A 1 282 ? 24.328 -19.938 -31.453 1 95.38 282 TRP A C 1
ATOM 2183 O O . TRP A 1 282 ? 25.188 -19.281 -32.062 1 95.38 282 TRP A O 1
ATOM 2193 N N . ILE A 1 283 ? 24 -21.141 -31.656 1 96.12 283 ILE A N 1
ATOM 2194 C CA . ILE A 1 283 ? 24.828 -21.938 -32.562 1 96.12 283 ILE A CA 1
ATOM 2195 C C . ILE A 1 283 ? 24.469 -21.625 -34 1 96.12 283 ILE A C 1
ATOM 2197 O O . ILE A 1 283 ? 23.281 -21.516 -34.344 1 96.12 283 ILE A O 1
ATOM 2201 N N . LYS A 1 284 ? 25.516 -21.562 -34.844 1 93.62 284 LYS A N 1
ATOM 2202 C CA . LYS A 1 284 ? 25.297 -21.172 -36.25 1 93.62 284 LYS A CA 1
ATOM 2203 C C . LYS A 1 284 ? 25.422 -22.375 -37.156 1 93.62 284 LYS A C 1
ATOM 2205 O O . LYS A 1 284 ? 24.875 -22.375 -38.281 1 93.62 284 LYS A O 1
ATOM 2210 N N . ASP A 1 285 ? 26.203 -23.328 -36.656 1 92.94 285 ASP A N 1
ATOM 2211 C CA . ASP A 1 285 ? 26.5 -24.453 -37.531 1 92.94 285 ASP A CA 1
ATOM 2212 C C . ASP A 1 285 ? 26.078 -25.781 -36.875 1 92.94 285 ASP A C 1
ATOM 2214 O O . ASP A 1 285 ? 26.406 -26.047 -35.719 1 92.94 285 ASP A O 1
ATOM 2218 N N . ARG A 1 286 ? 25.5 -26.531 -37.656 1 90.38 286 ARG A N 1
ATOM 2219 C CA . ARG A 1 286 ? 25.031 -27.844 -37.25 1 90.38 286 ARG A CA 1
ATOM 2220 C C . ARG A 1 286 ? 26.188 -28.703 -36.719 1 90.38 286 ARG A C 1
ATOM 2222 O O . ARG A 1 286 ? 26 -29.516 -35.812 1 90.38 286 ARG A O 1
ATOM 2229 N N . ASP A 1 287 ? 27.297 -28.531 -37.25 1 90.38 287 ASP A N 1
ATOM 2230 C CA . ASP A 1 287 ? 28.453 -29.375 -36.938 1 90.38 287 ASP A CA 1
ATOM 2231 C C . ASP A 1 287 ? 28.922 -29.156 -35.5 1 90.38 287 ASP A C 1
ATOM 2233 O O . ASP A 1 287 ? 29.656 -29.984 -34.969 1 90.38 287 ASP A O 1
ATOM 2237 N N . GLU A 1 288 ? 28.469 -28.172 -34.906 1 90.81 288 GLU A N 1
ATOM 2238 C CA . GLU A 1 288 ? 28.844 -27.875 -33.531 1 90.81 288 GLU A CA 1
ATOM 2239 C C . GLU A 1 288 ? 28.062 -28.734 -32.531 1 90.81 288 GLU A C 1
ATOM 2241 O O . GLU A 1 288 ? 28.391 -28.797 -31.359 1 90.81 288 GLU A O 1
ATOM 2246 N N . ILE A 1 289 ? 27.062 -29.438 -33.094 1 91.81 289 ILE A N 1
ATOM 2247 C CA . ILE A 1 289 ? 26.203 -30.25 -32.25 1 91.81 289 ILE A CA 1
ATOM 2248 C C . ILE A 1 289 ? 26.344 -31.734 -32.625 1 91.81 289 ILE A C 1
ATOM 2250 O O . ILE A 1 289 ? 25.531 -32.25 -33.406 1 91.81 289 ILE A O 1
ATOM 2254 N N . PRO A 1 290 ? 27.172 -32.375 -31.984 1 85.5 290 PRO A N 1
ATOM 2255 C CA . PRO A 1 290 ? 27.453 -33.75 -32.375 1 85.5 290 PRO A CA 1
ATOM 2256 C C . PRO A 1 290 ? 26.203 -34.656 -32.375 1 85.5 290 PRO A C 1
ATOM 2258 O O . PRO A 1 290 ? 26 -35.438 -33.281 1 85.5 290 PRO A O 1
ATOM 2261 N N . ALA A 1 291 ? 25.344 -34.531 -31.406 1 84.31 291 ALA A N 1
ATOM 2262 C CA . ALA A 1 291 ? 24.156 -35.375 -31.297 1 84.31 291 ALA A CA 1
ATOM 2263 C C . ALA A 1 291 ? 23.25 -35.188 -32.5 1 84.31 291 ALA A C 1
ATOM 2265 O O . ALA A 1 291 ? 22.672 -36.156 -33 1 84.31 291 ALA A O 1
ATOM 2266 N N . ILE A 1 292 ? 23.156 -34.062 -32.938 1 87.69 292 ILE A N 1
ATOM 2267 C CA . ILE A 1 292 ? 22.312 -33.75 -34.094 1 87.69 292 ILE A CA 1
ATOM 2268 C C . ILE A 1 292 ? 22.984 -34.219 -35.375 1 87.69 292 ILE A C 1
ATOM 2270 O O . ILE A 1 292 ? 22.328 -34.75 -36.25 1 87.69 292 ILE A O 1
ATOM 2274 N N . ARG A 1 293 ? 24.25 -34 -35.375 1 86.31 293 ARG A N 1
ATOM 2275 C CA . ARG A 1 293 ? 25.016 -34.438 -36.531 1 86.31 293 ARG A CA 1
ATOM 2276 C C . ARG A 1 293 ? 24.922 -35.969 -36.719 1 86.31 293 ARG A C 1
ATOM 2278 O O . ARG A 1 293 ? 24.859 -36.469 -37.844 1 86.31 293 ARG A O 1
ATOM 2285 N N . ASP A 1 294 ? 24.828 -36.625 -35.562 1 87.69 294 ASP A N 1
ATOM 2286 C CA . ASP A 1 294 ? 24.797 -38.094 -35.594 1 87.69 294 ASP A CA 1
ATOM 2287 C C . ASP A 1 294 ? 23.391 -38.594 -35.812 1 87.69 294 ASP A C 1
ATOM 2289 O O . ASP A 1 294 ? 23.156 -39.812 -35.812 1 87.69 294 ASP A O 1
ATOM 2293 N N . GLY A 1 295 ? 22.406 -37.781 -35.938 1 85.12 295 GLY A N 1
ATOM 2294 C CA . GLY A 1 295 ? 21.094 -38.188 -36.406 1 85.12 295 GLY A CA 1
ATOM 2295 C C . GLY A 1 295 ? 20.047 -38.156 -35.312 1 85.12 295 GLY A C 1
ATOM 2296 O O . GLY A 1 295 ? 18.891 -38.5 -35.531 1 85.12 295 GLY A O 1
ATOM 2297 N N . ALA A 1 296 ? 20.406 -37.75 -34.125 1 87.06 296 ALA A N 1
ATOM 2298 C CA . ALA A 1 296 ? 19.406 -37.656 -33.062 1 87.06 296 ALA A CA 1
ATOM 2299 C C . ALA A 1 296 ? 18.438 -36.5 -33.344 1 87.06 296 ALA A C 1
ATOM 2301 O O . ALA A 1 296 ? 18.828 -35.469 -33.906 1 87.06 296 ALA A O 1
ATOM 2302 N N . THR A 1 297 ? 17.172 -36.75 -33.031 1 88.31 297 THR A N 1
ATOM 2303 C CA . THR A 1 297 ? 16.188 -35.688 -33.156 1 88.31 297 THR A CA 1
ATOM 2304 C C . THR A 1 297 ? 16.078 -34.906 -31.844 1 88.31 297 THR A C 1
ATOM 2306 O O . THR A 1 297 ? 16.266 -35.469 -30.766 1 88.31 297 THR A O 1
ATOM 2309 N N . PRO A 1 298 ? 15.797 -33.656 -31.953 1 88.06 298 PRO A N 1
ATOM 2310 C CA . PRO A 1 298 ? 15.602 -32.875 -30.719 1 88.06 298 PRO A CA 1
ATOM 2311 C C . PRO A 1 298 ? 14.562 -33.5 -29.781 1 88.06 298 PRO A C 1
ATOM 2313 O O . PRO A 1 298 ? 14.766 -33.562 -28.562 1 88.06 298 PRO A O 1
ATOM 2316 N N . ALA A 1 299 ? 13.484 -34.062 -30.312 1 83.75 299 ALA A N 1
ATOM 2317 C CA . ALA A 1 299 ? 12.438 -34.688 -29.516 1 83.75 299 ALA A CA 1
ATOM 2318 C C . ALA A 1 299 ? 12.984 -35.875 -28.75 1 83.75 299 ALA A C 1
ATOM 2320 O O . ALA A 1 299 ? 12.633 -36.125 -27.594 1 83.75 299 ALA A O 1
ATOM 2321 N N . SER A 1 300 ? 13.805 -36.625 -29.453 1 83.56 300 SER A N 1
ATOM 2322 C CA . SER A 1 300 ? 14.391 -37.781 -28.797 1 83.56 300 SER A CA 1
ATOM 2323 C C . SER A 1 300 ? 15.352 -37.375 -27.688 1 83.56 300 SER A C 1
ATOM 2325 O O . SER A 1 300 ? 15.422 -38.031 -26.641 1 83.56 300 SER A O 1
ATOM 2327 N N . ILE A 1 301 ? 16.062 -36.312 -27.922 1 84 301 ILE A N 1
ATOM 2328 C CA . ILE A 1 301 ? 16.969 -35.781 -26.906 1 84 301 ILE A CA 1
ATOM 2329 C C . ILE A 1 301 ? 16.188 -35.312 -25.688 1 84 301 ILE A C 1
ATOM 2331 O O . ILE A 1 301 ? 16.547 -35.594 -24.547 1 84 301 ILE A O 1
ATOM 2335 N N . PHE A 1 302 ? 15.055 -34.625 -25.938 1 84.25 302 PHE A N 1
ATOM 2336 C CA . PHE A 1 302 ? 14.195 -34.125 -24.859 1 84.25 302 PHE A CA 1
ATOM 2337 C C . PHE A 1 302 ? 13.664 -35.312 -24.047 1 84.25 302 PHE A C 1
ATOM 2339 O O . PHE A 1 302 ? 13.758 -35.312 -22.812 1 84.25 302 PHE A O 1
ATOM 2346 N N . ARG A 1 303 ? 13.203 -36.312 -24.672 1 80.19 303 ARG A N 1
ATOM 2347 C CA . ARG A 1 303 ? 12.547 -37.438 -24.016 1 80.19 303 ARG A CA 1
ATOM 2348 C C . ARG A 1 303 ? 13.523 -38.188 -23.141 1 80.19 303 ARG A C 1
ATOM 2350 O O . ARG A 1 303 ? 13.156 -38.688 -22.078 1 80.19 303 ARG A O 1
ATOM 2357 N N . ALA A 1 304 ? 14.688 -38.25 -23.547 1 76.56 304 ALA A N 1
ATOM 2358 C CA . ALA A 1 304 ? 15.711 -38.938 -22.797 1 76.56 304 ALA A CA 1
ATOM 2359 C C . ALA A 1 304 ? 15.938 -38.312 -21.422 1 76.56 304 ALA A C 1
ATOM 2361 O O . ALA A 1 304 ? 16.406 -38.969 -20.5 1 76.56 304 ALA A O 1
ATOM 2362 N N . GLN A 1 305 ? 15.539 -37.094 -21.328 1 74.56 305 GLN A N 1
ATOM 2363 C CA . GLN A 1 305 ? 15.75 -36.375 -20.062 1 74.56 305 GLN A CA 1
ATOM 2364 C C . GLN A 1 305 ? 14.586 -36.594 -19.109 1 74.56 305 GLN A C 1
ATOM 2366 O O . GLN A 1 305 ? 14.672 -36.281 -17.922 1 74.56 305 GLN A O 1
ATOM 2371 N N . PHE A 1 306 ? 13.43 -37.094 -19.609 1 72.31 306 PHE A N 1
ATOM 2372 C CA . PHE A 1 306 ? 12.234 -37.312 -18.797 1 72.31 306 PHE A CA 1
ATOM 2373 C C . PHE A 1 306 ? 12.141 -38.75 -18.328 1 72.31 306 PHE A C 1
ATOM 2375 O O . PHE A 1 306 ? 11.125 -39.156 -17.797 1 72.31 306 PHE A O 1
ATOM 2382 N N . GLU A 1 307 ? 13 -39.531 -18.672 1 63.22 307 GLU A N 1
ATOM 2383 C CA . GLU A 1 307 ? 12.938 -40.938 -18.375 1 63.22 307 GLU A CA 1
ATOM 2384 C C . GLU A 1 307 ? 12.719 -41.188 -16.875 1 63.22 307 GLU A C 1
ATOM 2386 O O . GLU A 1 307 ? 12.156 -42.219 -16.484 1 63.22 307 GLU A O 1
ATOM 2391 N N . MET A 1 308 ? 13.07 -40.25 -16.234 1 59.81 308 MET A N 1
ATOM 2392 C CA . MET A 1 308 ? 12.93 -40.438 -14.805 1 59.81 308 MET A CA 1
ATOM 2393 C C . MET A 1 308 ? 11.562 -40 -14.32 1 59.81 308 MET A C 1
ATOM 2395 O O . MET A 1 308 ? 11.211 -40.188 -13.148 1 59.81 308 MET A O 1
ATOM 2399 N N . THR A 1 309 ? 10.898 -39.281 -14.992 1 60.34 309 THR A N 1
ATOM 2400 C CA . THR A 1 309 ? 9.523 -38.906 -14.688 1 60.34 309 THR A CA 1
ATOM 2401 C C . THR A 1 309 ? 8.562 -39.531 -15.719 1 60.34 309 THR A C 1
ATOM 2403 O O . THR A 1 309 ? 8.93 -39.719 -16.875 1 60.34 309 THR A O 1
ATOM 2406 N N . PRO A 1 310 ? 7.555 -40.344 -15.156 1 53.03 310 PRO A N 1
ATOM 2407 C CA . PRO A 1 310 ? 6.625 -40.938 -16.125 1 53.03 310 PRO A CA 1
ATOM 2408 C C . PRO A 1 310 ? 6.008 -39.906 -17.062 1 53.03 310 PRO A C 1
ATOM 2410 O O . PRO A 1 310 ? 4.918 -40.125 -17.594 1 53.03 310 PRO A O 1
ATOM 2413 N N . SER A 1 311 ? 6.668 -38.844 -17.328 1 54.16 311 SER A N 1
ATOM 2414 C CA . SER A 1 311 ? 5.852 -37.875 -18.062 1 54.16 311 SER A CA 1
ATOM 2415 C C . SER A 1 311 ? 5.695 -38.312 -19.531 1 54.16 311 SER A C 1
ATOM 2417 O O . SER A 1 311 ? 6.68 -38.656 -20.188 1 54.16 311 SER A O 1
ATOM 2419 N N . ASN A 1 312 ? 4.516 -39 -19.844 1 56.28 312 ASN A N 1
ATOM 2420 C CA . ASN A 1 312 ? 4.191 -39.219 -21.25 1 56.28 312 ASN A CA 1
ATOM 2421 C C . ASN A 1 312 ? 4.117 -37.906 -22.031 1 56.28 312 ASN A C 1
ATOM 2423 O O . ASN A 1 312 ? 3.031 -37.469 -22.422 1 56.28 312 ASN A O 1
ATOM 2427 N N . VAL A 1 313 ? 5.332 -37.312 -21.984 1 62.25 313 VAL A N 1
ATOM 2428 C CA . VAL A 1 313 ? 5.336 -36.062 -22.734 1 62.25 313 VAL A CA 1
ATOM 2429 C C . VAL A 1 313 ? 5.406 -36.344 -24.234 1 62.25 313 VAL A C 1
ATOM 2431 O O . VAL A 1 313 ? 6.352 -37 -24.703 1 62.25 313 VAL A O 1
ATOM 2434 N N . SER A 1 314 ? 4.273 -36.219 -24.859 1 60.56 314 SER A N 1
ATOM 2435 C CA . SER A 1 314 ? 4.242 -36.5 -26.297 1 60.56 314 SER A CA 1
ATOM 2436 C C . SER A 1 314 ? 4.852 -35.375 -27.109 1 60.56 314 SER A C 1
ATOM 2438 O O . SER A 1 314 ? 5.543 -35.594 -28.094 1 60.56 314 SER A O 1
ATOM 2440 N N . ASP A 1 315 ? 4.566 -34.125 -26.719 1 72.06 315 ASP A N 1
ATOM 2441 C CA . ASP A 1 315 ? 5.043 -32.969 -27.469 1 72.06 315 ASP A CA 1
ATOM 2442 C C . ASP A 1 315 ? 5.57 -31.875 -26.547 1 72.06 315 ASP A C 1
ATOM 2444 O O . ASP A 1 315 ? 5.184 -31.812 -25.375 1 72.06 315 ASP A O 1
ATOM 2448 N N . PHE A 1 316 ? 6.582 -31.25 -27.109 1 81.44 316 PHE A N 1
ATOM 2449 C CA . PHE A 1 316 ? 7.184 -30.156 -26.344 1 81.44 316 PHE A CA 1
ATOM 2450 C C . PHE A 1 316 ? 6.703 -28.812 -26.859 1 81.44 316 PHE A C 1
ATOM 2452 O O . PHE A 1 316 ? 6.879 -28.484 -28.031 1 81.44 316 PHE A O 1
ATOM 2459 N N . PRO A 1 317 ? 6.098 -28.109 -25.969 1 81 317 PRO A N 1
ATOM 2460 C CA . PRO A 1 317 ? 5.461 -26.859 -26.391 1 81 317 PRO A CA 1
ATOM 2461 C C . PRO A 1 317 ? 6.469 -25.812 -26.844 1 81 317 PRO A C 1
ATOM 2463 O O . PRO A 1 317 ? 7.637 -25.859 -26.453 1 81 317 PRO A O 1
ATOM 2466 N N . THR A 1 318 ? 5.953 -24.906 -27.609 1 84.12 318 THR A N 1
ATOM 2467 C CA . THR A 1 318 ? 6.77 -23.766 -28.016 1 84.12 318 THR A CA 1
ATOM 2468 C C . THR A 1 318 ? 7.199 -22.938 -26.797 1 84.12 318 THR A C 1
ATOM 2470 O O . THR A 1 318 ? 6.387 -22.672 -25.906 1 84.12 318 THR A O 1
ATOM 2473 N N . GLY A 1 319 ? 8.438 -22.641 -26.766 1 88.81 319 GLY A N 1
ATOM 2474 C CA . GLY A 1 319 ? 8.992 -21.875 -25.656 1 88.81 319 GLY A CA 1
ATOM 2475 C C . GLY A 1 319 ? 9.812 -22.719 -24.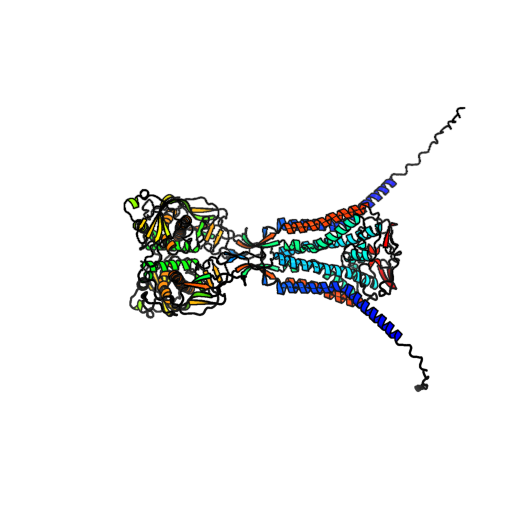703 1 88.81 319 GLY A C 1
ATOM 2476 O O . GLY A 1 319 ? 10.578 -22.188 -23.891 1 88.81 319 GLY A O 1
ATOM 2477 N N . TYR A 1 320 ? 9.609 -24.016 -24.844 1 91.69 320 TYR A N 1
ATOM 2478 C CA . TYR A 1 320 ? 10.367 -24.891 -23.969 1 91.69 320 TYR A CA 1
ATOM 2479 C C . TYR A 1 320 ? 11.852 -24.875 -24.312 1 91.69 320 TYR A C 1
ATOM 2481 O O . TYR A 1 320 ? 12.227 -24.938 -25.484 1 91.69 320 TYR A O 1
ATOM 2489 N N . ALA A 1 321 ? 12.664 -24.641 -23.328 1 93.31 321 ALA A N 1
ATOM 2490 C CA . ALA A 1 321 ? 14.117 -24.625 -23.422 1 93.31 321 ALA A CA 1
ATOM 2491 C C . ALA A 1 321 ? 14.758 -25.453 -22.312 1 93.31 321 ALA A C 1
ATOM 2493 O O . ALA A 1 321 ? 14.359 -25.359 -21.141 1 93.31 321 ALA A O 1
ATOM 2494 N N . MET A 1 322 ? 15.703 -26.234 -22.734 1 93.12 322 MET A N 1
ATOM 2495 C CA . MET A 1 322 ? 16.328 -27.094 -21.719 1 93.12 322 MET A CA 1
ATOM 2496 C C . MET A 1 322 ? 17.828 -27.203 -21.953 1 93.12 322 MET A C 1
ATOM 2498 O O . MET A 1 322 ? 18.297 -27.172 -23.094 1 93.12 322 MET A O 1
ATOM 2502 N N . LEU A 1 323 ? 18.516 -27.344 -20.844 1 94 323 LEU A N 1
ATOM 2503 C CA . LEU A 1 323 ? 19.938 -27.656 -20.891 1 94 323 LEU A CA 1
ATOM 2504 C C . LEU A 1 323 ? 20.172 -29.156 -20.859 1 94 323 LEU A C 1
ATOM 2506 O O . LEU A 1 323 ? 19.688 -29.859 -19.953 1 94 323 LEU A O 1
ATOM 2510 N N . ILE A 1 324 ? 20.844 -29.594 -21.812 1 89.69 324 ILE A N 1
ATOM 2511 C CA . ILE A 1 324 ? 21.125 -31.016 -21.906 1 89.69 324 ILE A CA 1
ATOM 2512 C C . ILE A 1 324 ? 22.312 -31.359 -21.016 1 89.69 324 ILE A C 1
ATOM 2514 O O . ILE A 1 324 ? 23.406 -30.797 -21.172 1 89.69 324 ILE A O 1
ATOM 2518 N N . PRO A 1 325 ? 21.969 -32.281 -20.094 1 80.19 325 PRO A N 1
ATOM 2519 C CA . PRO A 1 325 ? 23.109 -32.656 -19.25 1 80.19 325 PRO A CA 1
ATOM 2520 C C . PRO A 1 325 ? 24.188 -33.406 -20 1 80.19 325 PRO A C 1
ATOM 2522 O O . PRO A 1 325 ? 23.906 -34.094 -20.984 1 80.19 325 PRO A O 1
ATOM 2525 N N . ASN A 1 326 ? 25.5 -33.188 -19.688 1 64.38 326 ASN A N 1
ATOM 2526 C CA . ASN A 1 326 ? 26.625 -33.906 -20.297 1 64.38 326 ASN A CA 1
ATOM 2527 C C . ASN A 1 326 ? 26.688 -35.344 -19.828 1 64.38 326 ASN A C 1
ATOM 2529 O O . ASN A 1 326 ? 27.188 -36.219 -20.547 1 64.38 326 ASN A O 1
ATOM 2533 N N . ILE A 1 327 ? 26.297 -35.562 -18.578 1 56.16 327 ILE A N 1
ATOM 2534 C CA . ILE A 1 327 ? 26.312 -36.906 -18.062 1 56.16 327 ILE A CA 1
ATOM 2535 C C . ILE A 1 327 ? 24.891 -37.375 -17.766 1 56.16 327 ILE A C 1
ATOM 2537 O O . ILE A 1 327 ? 24.078 -36.594 -17.266 1 56.16 327 ILE A O 1
ATOM 2541 N N . THR A 1 328 ? 24.5 -38.531 -18.469 1 51.25 328 THR A N 1
ATOM 2542 C CA . THR A 1 328 ? 23.188 -39.125 -18.156 1 51.25 328 THR A CA 1
ATOM 2543 C C . THR A 1 328 ? 23.016 -39.25 -16.641 1 51.25 328 THR A C 1
ATOM 2545 O O . THR A 1 328 ? 23.781 -39.938 -15.969 1 51.25 328 THR A O 1
ATOM 2548 N N . THR A 1 329 ? 22.703 -38.281 -16.062 1 51.69 329 THR A N 1
ATOM 2549 C CA . THR A 1 329 ? 22.625 -38.25 -14.609 1 51.69 329 THR A CA 1
ATOM 2550 C C . THR A 1 329 ? 21.5 -39.156 -14.117 1 51.69 329 THR A C 1
ATOM 2552 O O . THR A 1 329 ? 20.344 -39.031 -14.547 1 51.69 329 THR A O 1
ATOM 2555 N N . HIS A 1 330 ? 21.875 -40.438 -13.789 1 48.78 330 HIS A N 1
ATOM 2556 C CA . HIS A 1 330 ? 20.938 -41.281 -13.055 1 48.78 330 HIS A CA 1
ATOM 2557 C C . HIS A 1 330 ? 20.547 -40.625 -11.727 1 48.78 330 HIS A C 1
ATOM 2559 O O . HIS A 1 330 ? 21.391 -40 -11.07 1 48.78 330 HIS A O 1
ATOM 2565 N N . TRP A 1 331 ? 19.391 -40.219 -11.641 1 53 331 TRP A N 1
ATOM 2566 C CA . TRP A 1 331 ? 18.969 -39.781 -10.312 1 53 331 TRP A CA 1
ATOM 2567 C C . TRP A 1 331 ? 19.531 -40.719 -9.234 1 53 331 TRP A C 1
ATOM 2569 O O . TRP A 1 331 ? 18.984 -41.781 -8.984 1 53 331 TRP A O 1
ATOM 2579 N N . SER A 1 332 ? 20.797 -41.094 -9.359 1 50.31 332 SER A N 1
ATOM 2580 C CA . SER A 1 332 ? 21.375 -42.062 -8.438 1 50.31 332 SER A CA 1
ATOM 2581 C C . SER A 1 332 ? 21.188 -41.625 -6.984 1 50.31 332 SER A C 1
ATOM 2583 O O . SER A 1 332 ? 21.109 -40.438 -6.695 1 50.31 332 SER A O 1
ATOM 2585 N N . GLY A 1 333 ? 20.656 -42.562 -6.148 1 48.88 333 GLY A N 1
ATOM 2586 C CA . GLY A 1 333 ? 20.594 -42.562 -4.695 1 48.88 333 GLY A CA 1
ATOM 2587 C C . GLY A 1 333 ? 21.828 -42 -4.039 1 48.88 333 GLY A C 1
ATOM 2588 O O . GLY A 1 333 ? 21.922 -41.969 -2.811 1 48.88 333 GLY A O 1
ATOM 2589 N N . ASP A 1 334 ? 22.891 -41.906 -4.586 1 50.44 334 ASP A N 1
ATOM 2590 C CA . ASP A 1 334 ? 24.156 -41.656 -3.91 1 50.44 334 ASP A CA 1
ATOM 2591 C C . ASP A 1 334 ? 24.094 -40.344 -3.129 1 50.44 334 ASP A C 1
ATOM 2593 O O . ASP A 1 334 ? 23.297 -39.438 -3.447 1 50.44 334 ASP A O 1
ATOM 2597 N N . PRO A 1 335 ? 24.984 -40.5 -2.07 1 55.47 335 PRO A N 1
ATOM 2598 C CA . PRO A 1 335 ? 25.062 -39.344 -1.178 1 55.47 335 PRO A CA 1
ATOM 2599 C C . PRO A 1 335 ? 25.219 -38 -1.934 1 55.47 335 PRO A C 1
ATOM 2601 O O . PRO A 1 335 ? 25.984 -37.938 -2.887 1 55.47 335 PRO A O 1
ATOM 2604 N N . LEU A 1 336 ? 24.297 -37 -1.652 1 70.19 336 LEU A N 1
ATOM 2605 C CA . LEU A 1 336 ? 24.188 -35.688 -2.318 1 70.19 336 LEU A CA 1
ATOM 2606 C C . LEU A 1 336 ? 25.297 -34.75 -1.855 1 70.19 336 LEU A C 1
ATOM 2608 O O . LEU A 1 336 ? 25.281 -34.281 -0.724 1 70.19 336 LEU A O 1
ATOM 2612 N N . ASP A 1 337 ? 26.703 -34.969 -2.484 1 79.12 337 ASP A N 1
ATOM 2613 C CA . ASP A 1 337 ? 27.75 -34 -2.178 1 79.12 337 ASP A CA 1
ATOM 2614 C C . ASP A 1 337 ? 27.266 -32.594 -2.465 1 79.12 337 ASP A C 1
ATOM 2616 O O . ASP A 1 337 ? 26.484 -32.375 -3.389 1 79.12 337 ASP A O 1
ATOM 2620 N N . SER A 1 338 ? 27.734 -31.766 -1.468 1 88.44 338 SER A N 1
ATOM 2621 C CA . SER A 1 338 ? 27.5 -30.359 -1.706 1 88.44 338 SER A CA 1
ATOM 2622 C C . SER A 1 338 ? 28.375 -29.828 -2.834 1 88.44 338 SER A C 1
ATOM 2624 O O . SER A 1 338 ? 29.609 -29.922 -2.77 1 88.44 338 SER A O 1
ATOM 2626 N N . THR A 1 339 ? 27.75 -29.281 -3.885 1 91 339 THR A N 1
ATOM 2627 C CA . THR A 1 339 ? 28.562 -28.875 -5.035 1 91 339 THR A CA 1
ATOM 2628 C C . THR A 1 339 ? 28.031 -27.578 -5.629 1 91 339 THR A C 1
ATOM 2630 O O . THR A 1 339 ? 26.875 -27.203 -5.406 1 91 339 THR A O 1
ATOM 2633 N N . ILE A 1 340 ? 28.984 -26.891 -6.199 1 94.81 340 ILE A N 1
ATOM 2634 C CA . ILE A 1 340 ? 28.688 -25.828 -7.164 1 94.81 340 ILE A CA 1
ATOM 2635 C C . ILE A 1 340 ? 28.875 -26.359 -8.586 1 94.81 340 ILE A C 1
ATOM 2637 O O . ILE A 1 340 ? 29.859 -27.062 -8.859 1 94.81 340 ILE A O 1
ATOM 2641 N N . ILE A 1 341 ? 28.016 -26.141 -9.406 1 93.5 341 ILE A N 1
ATOM 2642 C CA . ILE A 1 341 ? 28.172 -26.594 -10.781 1 93.5 341 ILE A CA 1
ATOM 2643 C C . ILE A 1 341 ? 28.422 -25.406 -11.703 1 93.5 341 ILE A C 1
ATOM 2645 O O . ILE A 1 341 ? 27.578 -24.516 -11.828 1 93.5 341 ILE A O 1
ATOM 2649 N N . HIS A 1 342 ? 29.625 -25.391 -12.18 1 94.69 342 HIS A N 1
ATOM 2650 C CA . HIS A 1 342 ? 30 -24.5 -13.281 1 94.69 342 HIS A CA 1
ATOM 2651 C C . HIS A 1 342 ? 30.172 -25.281 -14.586 1 94.69 342 HIS A C 1
ATOM 2653 O O . HIS A 1 342 ? 31.062 -26.125 -14.695 1 94.69 342 HIS A O 1
ATOM 2659 N N . ASP A 1 343 ? 29.266 -24.969 -15.523 1 94.31 343 ASP A N 1
ATOM 2660 C CA . ASP A 1 343 ? 29.297 -25.812 -16.703 1 94.31 343 ASP A CA 1
ATOM 2661 C C . ASP A 1 343 ? 28.797 -25.047 -17.938 1 94.31 343 ASP A C 1
ATOM 2663 O O . ASP A 1 343 ? 28.25 -23.953 -17.812 1 94.31 343 ASP A O 1
ATOM 2667 N N . THR A 1 344 ? 29.234 -25.484 -19.062 1 95 344 THR A N 1
ATOM 2668 C CA . THR A 1 344 ? 28.672 -25.094 -20.344 1 95 344 THR A CA 1
ATOM 2669 C C . THR A 1 344 ? 27.906 -26.25 -20.984 1 95 344 THR A C 1
ATOM 2671 O O . THR A 1 344 ? 28.484 -27.312 -21.234 1 95 344 THR A O 1
ATOM 2674 N N . ARG A 1 345 ? 26.594 -26.016 -21.203 1 94.19 345 ARG A N 1
ATOM 2675 C CA . ARG A 1 345 ? 25.766 -27.094 -21.734 1 94.19 345 ARG A CA 1
ATOM 2676 C C . ARG A 1 345 ? 25.031 -26.641 -23 1 94.19 345 ARG A C 1
ATOM 2678 O O . ARG A 1 345 ? 24.875 -25.453 -23.234 1 94.19 345 ARG A O 1
ATOM 2685 N N . LEU A 1 346 ? 24.672 -27.656 -23.734 1 94.12 346 LEU A N 1
ATOM 2686 C CA . LEU A 1 346 ? 23.859 -27.422 -24.922 1 94.12 346 LEU A CA 1
ATOM 2687 C C . LEU A 1 346 ? 22.422 -27.109 -24.531 1 94.12 346 LEU A C 1
ATOM 2689 O O . LEU A 1 346 ? 21.812 -27.828 -23.734 1 94.12 346 LEU A O 1
ATOM 2693 N N . LEU A 1 347 ? 21.969 -26.016 -25.078 1 96 347 LEU A N 1
ATOM 2694 C CA . LEU A 1 347 ? 20.562 -25.656 -24.953 1 96 347 LEU A CA 1
ATOM 2695 C C . LEU A 1 347 ? 19.797 -26 -26.219 1 96 347 LEU A C 1
ATOM 2697 O O . LEU A 1 347 ? 20.234 -25.672 -27.328 1 96 347 LEU A O 1
ATOM 2701 N N . ILE A 1 348 ? 18.688 -26.688 -26.062 1 94.12 348 ILE A N 1
ATOM 2702 C CA . ILE A 1 348 ? 17.734 -26.891 -27.141 1 94.12 348 ILE A CA 1
ATOM 2703 C C . ILE A 1 348 ? 16.422 -26.172 -26.828 1 94.12 348 ILE A C 1
ATOM 2705 O O . ILE A 1 348 ? 15.867 -26.344 -25.734 1 94.12 348 ILE A O 1
ATOM 2709 N N . MET A 1 349 ? 15.984 -25.391 -27.75 1 93.19 349 MET A N 1
ATOM 2710 C CA . MET A 1 349 ? 14.75 -24.625 -27.547 1 93.19 349 MET A CA 1
ATOM 2711 C C . MET A 1 349 ? 13.742 -24.922 -28.656 1 93.19 349 MET A C 1
ATOM 2713 O O . MET A 1 349 ? 14.094 -24.891 -29.844 1 93.19 349 MET A O 1
ATOM 2717 N N . SER A 1 350 ? 12.531 -25.25 -28.266 1 90.25 350 SER A N 1
ATOM 2718 C CA . SER A 1 350 ? 11.422 -25.219 -29.203 1 90.25 350 SER A CA 1
ATOM 2719 C C . SER A 1 350 ? 10.914 -23.797 -29.422 1 90.25 350 SER A C 1
ATOM 2721 O O . SER A 1 350 ? 10.211 -23.25 -28.578 1 90.25 350 SER A O 1
ATOM 2723 N N . TYR A 1 351 ? 11.227 -23.219 -30.641 1 86.81 351 TYR A N 1
ATOM 2724 C CA . TYR A 1 351 ? 10.984 -21.781 -30.766 1 86.81 351 TYR A CA 1
ATOM 2725 C C . TYR A 1 351 ? 9.773 -21.5 -31.641 1 86.81 351 TYR A C 1
ATOM 2727 O O . TYR A 1 351 ? 9.266 -20.391 -31.672 1 86.81 351 TYR A O 1
ATOM 2735 N N . ALA A 1 352 ? 9.266 -22.531 -32.344 1 81.25 352 ALA A N 1
ATOM 2736 C CA . ALA A 1 352 ? 8.117 -22.297 -33.219 1 81.25 352 ALA A CA 1
ATOM 2737 C C . ALA A 1 352 ? 7.324 -23.578 -33.438 1 81.25 352 ALA A C 1
ATOM 2739 O O . ALA A 1 352 ? 7.812 -24.672 -33.156 1 81.25 352 ALA A O 1
ATOM 2740 N N . TYR A 1 353 ? 6.043 -23.344 -33.781 1 77.19 353 TYR A N 1
ATOM 2741 C CA . TYR A 1 353 ? 5.145 -24.438 -34.125 1 77.19 353 TYR A CA 1
ATOM 2742 C C . TYR A 1 353 ? 4.34 -24.109 -35.375 1 77.19 353 TYR A C 1
ATOM 2744 O O . TYR A 1 353 ? 3.877 -22.984 -35.531 1 77.19 353 TYR A O 1
ATOM 2752 N N . ASP A 1 354 ? 4.324 -25.094 -36.219 1 69.38 354 ASP A N 1
ATOM 2753 C CA . ASP A 1 354 ? 3.508 -24.953 -37.406 1 69.38 354 ASP A CA 1
ATOM 2754 C C . ASP A 1 354 ? 2.035 -25.219 -37.125 1 69.38 354 ASP A C 1
ATOM 2756 O O . ASP A 1 354 ? 1.681 -26.328 -36.688 1 69.38 354 ASP A O 1
ATOM 2760 N N . ASP A 1 355 ? 1.211 -24.156 -36.781 1 59.88 355 ASP A N 1
ATOM 2761 C CA . ASP A 1 355 ? -0.219 -24.391 -36.594 1 59.88 355 ASP A CA 1
ATOM 2762 C C . ASP A 1 355 ? -0.892 -24.719 -37.906 1 59.88 355 ASP A C 1
ATOM 2764 O O . ASP A 1 355 ? -1.093 -23.844 -38.75 1 59.88 355 ASP A O 1
ATOM 2768 N N . LEU A 1 356 ? -0.973 -25.938 -38.344 1 50.78 356 LEU A N 1
ATOM 2769 C CA . LEU A 1 356 ? -1.611 -26.312 -39.594 1 50.78 356 LEU A CA 1
ATOM 2770 C C . LEU A 1 356 ? -3.045 -25.797 -39.656 1 50.78 356 LEU A C 1
ATOM 2772 O O . LEU A 1 356 ? -3.631 -25.703 -40.719 1 50.78 356 LEU A O 1
ATOM 2776 N N . GLU A 1 357 ? -3.795 -25.859 -38.594 1 48.5 357 GLU A N 1
ATOM 2777 C CA . GLU A 1 357 ? -5.184 -25.438 -38.719 1 48.5 357 GLU A CA 1
ATOM 2778 C C . GLU A 1 357 ? -5.281 -23.922 -38.906 1 48.5 357 GLU A C 1
ATOM 2780 O O . GLU A 1 357 ? -6.324 -23.406 -39.281 1 48.5 357 GLU A O 1
ATOM 2785 N N . ALA A 1 358 ? -4.535 -23.156 -38.156 1 45.84 358 ALA A N 1
ATOM 2786 C CA . ALA A 1 358 ? -4.656 -21.703 -38.281 1 45.84 358 ALA A CA 1
ATOM 2787 C C . ALA A 1 358 ? -4.113 -21.234 -39.625 1 45.84 358 ALA A C 1
ATOM 2789 O O . ALA A 1 358 ? -3.062 -21.688 -40.094 1 45.84 358 ALA A O 1
ATOM 2790 N N . SER A 1 359 ? -4.879 -21.047 -40.5 1 43 359 SER A N 1
ATOM 2791 C CA . SER A 1 359 ? -4.551 -20.484 -41.781 1 43 359 SER A CA 1
ATOM 2792 C C . SER A 1 359 ? -3.279 -19.641 -41.75 1 43 359 SER A C 1
ATOM 2794 O O . SER A 1 359 ? -2.648 -19.375 -42.75 1 43 359 SER A O 1
ATOM 2796 N N . SER A 1 360 ? -3.195 -18.75 -40.812 1 44.66 360 SER A N 1
ATOM 2797 C CA . SER A 1 360 ? -2.266 -17.625 -40.969 1 44.66 360 SER A CA 1
ATOM 2798 C C . SER A 1 360 ? -0.839 -18.062 -40.625 1 44.66 360 SER A C 1
ATOM 2800 O O . SER A 1 360 ? 0.098 -17.266 -40.75 1 44.66 360 SER A O 1
ATOM 2802 N N . GLY A 1 361 ? -0.27 -19.141 -40.688 1 42.66 361 GLY A N 1
ATOM 2803 C CA . GLY A 1 361 ? 1.147 -19.469 -40.719 1 42.66 361 GLY A CA 1
ATOM 2804 C C . GLY A 1 361 ? 1.711 -19.875 -39.375 1 42.66 361 GLY A C 1
ATOM 2805 O O . GLY A 1 361 ? 0.96 -20.078 -38.438 1 42.66 361 GLY A O 1
ATOM 2806 N N . VAL A 1 362 ? 3.066 -20.047 -39.344 1 44.94 362 VAL A N 1
ATOM 2807 C CA . VAL A 1 362 ? 4.031 -20.406 -38.312 1 44.94 362 VAL A CA 1
ATOM 2808 C C . VAL A 1 362 ? 3.867 -19.469 -37.125 1 44.94 362 VAL A C 1
ATOM 2810 O O . VAL A 1 362 ? 3.908 -18.234 -37.281 1 44.94 362 VAL A O 1
ATOM 2813 N N . HIS A 1 363 ? 3.037 -19.875 -36.156 1 51.53 363 HIS A N 1
ATOM 2814 C CA . HIS A 1 363 ? 3.121 -19.094 -34.938 1 51.53 363 HIS A CA 1
ATOM 2815 C C . HIS A 1 363 ? 4.547 -19.078 -34.375 1 51.53 363 HIS A C 1
ATOM 2817 O O . HIS A 1 363 ? 5.059 -20.109 -33.938 1 51.53 363 HIS A O 1
ATOM 2823 N N . THR A 1 364 ? 5.422 -18.219 -35.031 1 55.72 364 THR A N 1
ATOM 2824 C CA . THR A 1 364 ? 6.812 -18.031 -34.625 1 55.72 364 THR A CA 1
ATOM 2825 C C . THR A 1 364 ? 6.914 -17.156 -33.375 1 55.72 364 THR A C 1
ATOM 2827 O O . THR A 1 364 ? 6.25 -16.125 -33.281 1 55.72 364 THR A O 1
ATOM 2830 N N . LEU A 1 365 ? 7.113 -17.766 -32.344 1 54.38 365 LEU A N 1
ATOM 2831 C CA . LEU A 1 365 ? 7.367 -17.078 -31.094 1 54.38 365 LEU A CA 1
ATOM 2832 C C . LEU A 1 365 ? 8.266 -15.867 -31.312 1 54.38 365 LEU A C 1
ATOM 2834 O O . LEU A 1 365 ? 8.055 -14.805 -30.719 1 54.38 365 LEU A O 1
ATOM 2838 N N . THR A 1 366 ? 9.703 -16.188 -31.672 1 55.88 366 THR A N 1
ATOM 2839 C CA . THR A 1 366 ? 10.789 -15.312 -31.25 1 55.88 366 THR A CA 1
ATOM 2840 C C . THR A 1 366 ? 11.258 -14.414 -32.375 1 55.88 366 THR A C 1
ATOM 2842 O O . THR A 1 366 ? 11.898 -14.883 -33.344 1 55.88 366 THR A O 1
ATOM 2845 N N . GLN A 1 367 ? 10.5 -13.414 -32.688 1 58.22 367 GLN A N 1
ATOM 2846 C CA . GLN A 1 367 ? 11 -12.453 -33.656 1 58.22 367 GLN A CA 1
ATOM 2847 C C . GLN A 1 367 ? 12.477 -12.164 -33.469 1 58.22 367 GLN A C 1
ATOM 2849 O O . GLN A 1 367 ? 13.164 -11.711 -34.375 1 58.22 367 GLN A O 1
ATOM 2854 N N . ASP A 1 368 ? 13.039 -12.586 -32.312 1 71.88 368 ASP A N 1
ATOM 2855 C CA . ASP A 1 368 ? 14.367 -12.008 -32.094 1 71.88 368 ASP A CA 1
ATOM 2856 C C . ASP A 1 368 ? 15.445 -13.086 -32.094 1 71.88 368 ASP A C 1
ATOM 2858 O O . ASP A 1 368 ? 16.516 -12.914 -31.5 1 71.88 368 ASP A O 1
ATOM 2862 N N . LEU A 1 369 ? 15.172 -14.219 -32.75 1 82.81 369 LEU A N 1
ATOM 2863 C CA . LEU A 1 369 ? 16.266 -15.148 -32.969 1 82.81 369 LEU A CA 1
ATOM 2864 C C . LEU A 1 369 ? 17.281 -14.594 -33.969 1 82.81 369 LEU A C 1
ATOM 2866 O O . LEU A 1 369 ? 16.891 -14.07 -35 1 82.81 369 LEU A O 1
ATOM 2870 N N . PRO A 1 370 ? 18.578 -14.688 -33.562 1 84.06 370 PRO A N 1
ATOM 2871 C CA . PRO A 1 370 ? 19.562 -14.188 -34.531 1 84.06 370 PRO A CA 1
ATOM 2872 C C . PRO A 1 370 ? 19.422 -14.828 -35.906 1 84.06 370 PRO A C 1
ATOM 2874 O O . PRO A 1 370 ? 19.125 -16.031 -36.031 1 84.06 370 PRO A O 1
ATOM 2877 N N . SER A 1 371 ? 19.609 -14.062 -36.938 1 83.88 371 SER A N 1
ATOM 2878 C CA . SER A 1 371 ? 19.391 -14.5 -38.312 1 83.88 371 SER A CA 1
ATOM 2879 C C . SER A 1 371 ? 20.344 -15.633 -38.688 1 83.88 371 SER A C 1
ATOM 2881 O O . SER A 1 371 ? 20.016 -16.453 -39.531 1 83.88 371 SER A O 1
ATOM 2883 N N . ASP A 1 372 ? 21.5 -15.688 -38.062 1 89.12 372 ASP A N 1
ATOM 2884 C CA . ASP A 1 372 ? 22.484 -16.688 -38.469 1 89.12 372 ASP A CA 1
ATOM 2885 C C . ASP A 1 372 ? 22.422 -17.906 -37.562 1 89.12 372 ASP A C 1
ATOM 2887 O O . ASP A 1 372 ? 23.266 -18.797 -37.656 1 89.12 372 ASP A O 1
ATOM 2891 N N . ALA A 1 373 ? 21.391 -17.953 -36.75 1 91.62 373 ALA A N 1
ATOM 2892 C CA . ALA A 1 373 ? 21.266 -19.094 -35.844 1 91.62 373 ALA A CA 1
ATOM 2893 C C . ALA A 1 373 ? 20.828 -20.344 -36.594 1 91.62 373 ALA A C 1
ATOM 2895 O O . ALA A 1 373 ? 19.969 -20.281 -37.5 1 91.62 373 ALA A O 1
ATOM 2896 N N . TYR A 1 374 ? 21.453 -21.391 -36.312 1 93.12 374 TYR A N 1
ATOM 2897 C CA . TYR A 1 374 ? 21.047 -22.672 -36.875 1 93.12 374 TYR A CA 1
ATOM 2898 C C . TYR A 1 374 ? 19.719 -23.125 -36.281 1 93.12 374 TYR A C 1
ATOM 2900 O O . TYR A 1 374 ? 19.531 -23.109 -35.062 1 93.12 374 TYR A O 1
ATOM 2908 N N . THR A 1 375 ? 18.828 -23.438 -37.188 1 90.88 375 THR A N 1
ATOM 2909 C CA . THR A 1 375 ? 17.547 -23.969 -36.781 1 90.88 375 THR A CA 1
ATOM 2910 C C . THR A 1 375 ? 17.234 -25.297 -37.469 1 90.88 375 THR A C 1
ATOM 2912 O O . THR A 1 375 ? 17.75 -25.562 -38.562 1 90.88 375 THR A O 1
ATOM 2915 N N . LEU A 1 376 ? 16.578 -26.156 -36.781 1 91.56 376 LEU A N 1
ATOM 2916 C CA . LEU A 1 376 ? 16.156 -27.438 -37.312 1 91.56 376 LEU A CA 1
ATOM 2917 C C . LEU A 1 376 ? 14.641 -27.562 -37.312 1 91.56 376 LEU A C 1
ATOM 2919 O O . LEU A 1 376 ? 13.992 -27.312 -36.281 1 91.56 376 LEU A O 1
ATOM 2923 N N . SER A 1 377 ? 14.125 -27.922 -38.469 1 86.06 377 SER A N 1
ATOM 2924 C CA . SER A 1 377 ? 12.688 -28.125 -38.562 1 86.06 377 SER A CA 1
ATOM 2925 C C . SER A 1 377 ? 12.328 -29.594 -38.438 1 86.06 377 SER A C 1
ATOM 2927 O O . SER A 1 377 ? 12.836 -30.438 -39.219 1 86.06 377 SER A O 1
ATOM 2929 N N . SER A 1 378 ? 11.703 -29.922 -37.375 1 81.38 378 SER A N 1
ATOM 2930 C CA . SER A 1 378 ? 11.062 -31.219 -37.188 1 81.38 378 SER A CA 1
ATOM 2931 C C . SER A 1 378 ? 9.547 -31.094 -37.094 1 81.38 378 SER A C 1
ATOM 2933 O O . SER A 1 378 ? 8.992 -31.016 -36 1 81.38 378 SER A O 1
ATOM 2935 N N . ARG A 1 379 ? 8.906 -31 -38.219 1 75.5 379 ARG A N 1
ATOM 2936 C CA . ARG A 1 379 ? 7.492 -30.641 -38.281 1 75.5 379 ARG A CA 1
ATOM 2937 C C . ARG A 1 379 ? 6.664 -31.5 -37.344 1 75.5 379 ARG A C 1
ATOM 2939 O O . ARG A 1 379 ? 6.867 -32.719 -37.281 1 75.5 379 ARG A O 1
ATOM 2946 N N . PRO A 1 380 ? 5.867 -30.875 -36.625 1 77.69 380 PRO A N 1
ATOM 2947 C CA . PRO A 1 380 ? 5.445 -29.469 -36.719 1 77.69 380 PRO A CA 1
ATOM 2948 C C . PRO A 1 380 ? 6.273 -28.547 -35.812 1 77.69 380 PRO A C 1
ATOM 2950 O O . PRO A 1 380 ? 5.957 -27.359 -35.688 1 77.69 380 PRO A O 1
ATOM 2953 N N . PHE A 1 381 ? 7.379 -29.016 -35.312 1 83 381 PHE A N 1
ATOM 2954 C CA . PHE A 1 381 ? 8.125 -28.203 -34.344 1 83 381 PHE A CA 1
ATOM 2955 C C . PHE A 1 381 ? 9.445 -27.734 -34.969 1 83 381 PHE A C 1
ATOM 2957 O O . PHE A 1 381 ? 10.023 -28.406 -35.812 1 83 381 PHE A O 1
ATOM 2964 N N . HIS A 1 382 ? 9.797 -26.516 -34.5 1 88 382 HIS A N 1
ATOM 2965 C CA . HIS A 1 382 ? 11.078 -25.938 -34.906 1 88 382 HIS A CA 1
ATOM 2966 C C . HIS A 1 382 ? 11.969 -25.719 -33.688 1 88 382 HIS A C 1
ATOM 2968 O O . HIS A 1 382 ? 11.492 -25.328 -32.625 1 88 382 HIS A O 1
ATOM 2974 N N . TYR A 1 383 ? 13.25 -26.047 -33.938 1 91.62 383 TYR A N 1
ATOM 2975 C CA . TYR A 1 383 ? 14.18 -26.031 -32.812 1 91.62 383 TYR A CA 1
ATOM 2976 C C . TYR A 1 383 ? 15.375 -25.141 -33.094 1 91.62 383 TYR A C 1
ATOM 2978 O O . TYR A 1 383 ? 15.828 -25.047 -34.25 1 91.62 383 TYR A O 1
ATOM 2986 N N . ALA A 1 384 ? 15.836 -24.453 -32.125 1 93.06 384 ALA A N 1
ATOM 2987 C CA . ALA A 1 384 ? 17.078 -23.688 -32.125 1 93.06 384 ALA A CA 1
ATOM 2988 C C . ALA A 1 384 ? 18.031 -24.188 -31.062 1 93.06 384 ALA A C 1
ATOM 2990 O O . ALA A 1 384 ? 17.625 -24.906 -30.141 1 93.06 384 ALA A O 1
ATOM 2991 N N . PHE A 1 385 ? 19.359 -23.891 -31.25 1 95 385 PHE A N 1
ATOM 2992 C CA . PHE A 1 385 ? 20.391 -24.453 -30.391 1 95 385 PHE A CA 1
ATOM 2993 C C . PHE A 1 385 ? 21.344 -23.359 -29.906 1 95 385 PHE A C 1
ATOM 2995 O O . PHE A 1 385 ? 21.672 -22.438 -30.656 1 95 385 PHE A O 1
ATOM 3002 N N . ALA A 1 386 ? 21.781 -23.5 -28.672 1 96.12 386 ALA A N 1
ATOM 3003 C CA . ALA A 1 386 ? 22.75 -22.562 -28.109 1 96.12 386 ALA A CA 1
ATOM 3004 C C . ALA A 1 386 ? 23.641 -23.234 -27.078 1 96.12 386 ALA A C 1
ATOM 3006 O O . ALA A 1 386 ? 23.266 -24.266 -26.5 1 96.12 386 ALA A O 1
ATOM 3007 N N . TRP A 1 387 ? 24.859 -22.719 -26.922 1 96 387 TRP A N 1
ATOM 3008 C CA . TRP A 1 387 ? 25.703 -23.047 -25.781 1 96 387 TRP A CA 1
ATOM 3009 C C . TRP A 1 387 ? 25.469 -22.062 -24.641 1 96 387 TRP A C 1
ATOM 3011 O O . TRP A 1 387 ? 25.578 -20.844 -24.828 1 96 387 TRP A O 1
ATOM 3021 N N . VAL A 1 388 ? 25.156 -22.578 -23.516 1 96.94 388 VAL A N 1
ATOM 3022 C CA . VAL A 1 388 ? 24.875 -21.719 -22.359 1 96.94 388 VAL A CA 1
ATOM 3023 C C . VAL A 1 388 ? 25.891 -22.016 -21.25 1 96.94 388 VAL A C 1
ATOM 3025 O O . VAL A 1 388 ? 26.047 -23.156 -20.844 1 96.94 388 VAL A O 1
ATOM 3028 N N . THR A 1 389 ? 26.594 -20.984 -20.812 1 97.38 389 THR A N 1
ATOM 3029 C CA . THR A 1 389 ? 27.469 -21.078 -19.641 1 97.38 389 THR A CA 1
ATOM 3030 C C . THR A 1 389 ? 26.766 -20.562 -18.391 1 97.38 389 THR A C 1
ATOM 3032 O O . THR A 1 389 ? 26.219 -19.469 -18.375 1 97.38 389 THR A O 1
ATOM 3035 N N . PHE A 1 390 ? 26.781 -21.469 -17.406 1 96.75 390 PHE A N 1
ATOM 3036 C CA . PHE A 1 390 ? 26.016 -21.094 -16.219 1 96.75 390 PHE A CA 1
ATOM 3037 C C . PHE A 1 390 ? 26.703 -21.594 -14.953 1 96.75 390 PHE A C 1
ATOM 3039 O O . PHE A 1 390 ? 27.656 -22.375 -15.023 1 96.75 390 PHE A O 1
ATOM 3046 N N . SER A 1 391 ? 26.297 -20.984 -13.859 1 96.69 391 SER A N 1
ATOM 3047 C CA . SER A 1 391 ? 26.641 -21.438 -12.516 1 96.69 391 SER A CA 1
ATOM 3048 C C . SER A 1 391 ? 25.391 -21.688 -11.68 1 96.69 391 SER A C 1
ATOM 3050 O O . SER A 1 391 ? 24.422 -20.938 -11.758 1 96.69 391 SER A O 1
ATOM 3052 N N . ALA A 1 392 ? 25.406 -22.859 -10.992 1 96.19 392 ALA A N 1
ATOM 3053 C CA . ALA A 1 392 ? 24.25 -23.203 -10.172 1 96.19 392 ALA A CA 1
ATOM 3054 C C . ALA A 1 392 ? 24.688 -23.609 -8.758 1 96.19 392 ALA A C 1
ATOM 3056 O O . ALA A 1 392 ? 25.719 -24.266 -8.578 1 96.19 392 ALA A O 1
ATOM 3057 N N . GLY A 1 393 ? 24.031 -23.172 -7.82 1 96.19 393 GLY A N 1
ATOM 3058 C CA . GLY A 1 393 ? 24.188 -23.438 -6.402 1 96.19 393 GLY A CA 1
ATOM 3059 C C . GLY A 1 393 ? 23.188 -22.719 -5.531 1 96.19 393 GLY A C 1
ATOM 3060 O O . GLY A 1 393 ? 21.984 -22.719 -5.828 1 96.19 393 GLY A O 1
ATOM 3061 N N . ILE A 1 394 ? 23.688 -22.266 -4.406 1 95.75 394 ILE A N 1
ATOM 3062 C CA . ILE A 1 394 ? 22.828 -21.484 -3.531 1 95.75 394 ILE A CA 1
ATOM 3063 C C . ILE A 1 394 ? 23.516 -20.156 -3.176 1 95.75 394 ILE A C 1
ATOM 3065 O O . ILE A 1 394 ? 24.719 -20 -3.387 1 95.75 394 ILE A O 1
ATOM 3069 N N . GLY A 1 395 ? 22.625 -19.234 -2.902 1 93.75 395 GLY A N 1
ATOM 3070 C CA . GLY A 1 395 ? 23.078 -18 -2.293 1 93.75 395 GLY A CA 1
ATOM 3071 C C . GLY A 1 395 ? 22.516 -17.766 -0.906 1 93.75 395 GLY A C 1
ATOM 3072 O O . GLY A 1 395 ? 21.438 -18.281 -0.583 1 93.75 395 GLY A O 1
ATOM 3073 N N . ARG A 1 396 ? 23.281 -17.047 -0.095 1 92.69 396 ARG A N 1
ATOM 3074 C CA . ARG A 1 396 ? 22.812 -16.719 1.244 1 92.69 396 ARG A CA 1
ATOM 3075 C C . ARG A 1 396 ? 22.719 -15.211 1.438 1 92.69 396 ARG A C 1
ATOM 3077 O O . ARG A 1 396 ? 23.688 -14.492 1.165 1 92.69 396 ARG A O 1
ATOM 3084 N N . CYS A 1 397 ? 21.5 -14.922 1.693 1 91.94 397 CYS A N 1
ATOM 3085 C CA . CYS A 1 397 ? 21.375 -13.531 2.102 1 91.94 397 CYS A CA 1
ATOM 3086 C C . CYS A 1 397 ? 21.875 -13.336 3.527 1 91.94 397 CYS A C 1
ATOM 3088 O O . CYS A 1 397 ? 21.672 -14.195 4.387 1 91.94 397 CYS A O 1
ATOM 3090 N N . LYS A 1 398 ? 22.578 -12.18 3.648 1 90.38 398 LYS A N 1
ATOM 3091 C CA . LYS A 1 398 ? 23.125 -11.875 4.969 1 90.38 398 LYS A CA 1
ATOM 3092 C C . LYS A 1 398 ? 22.75 -10.461 5.406 1 90.38 398 LYS A C 1
ATOM 3094 O O . LYS A 1 398 ? 22.359 -9.633 4.578 1 90.38 398 LYS A O 1
ATOM 3099 N N . GLU A 1 399 ? 22.766 -10.273 6.703 1 92.88 399 GLU A N 1
ATOM 3100 C CA . GLU A 1 399 ? 22.625 -8.953 7.301 1 92.88 399 GLU A CA 1
ATOM 3101 C C . GLU A 1 399 ? 21.281 -8.32 6.926 1 92.88 399 GLU A C 1
ATOM 3103 O O . GLU A 1 399 ? 21.234 -7.16 6.504 1 92.88 399 GLU A O 1
ATOM 3108 N N . TYR A 1 400 ? 20.281 -9.039 6.926 1 93.31 400 TYR A N 1
ATOM 3109 C CA . TYR A 1 400 ? 18.906 -8.578 6.754 1 93.31 400 TYR A CA 1
ATOM 3110 C C . TYR A 1 400 ? 18.703 -7.98 5.367 1 93.31 400 TYR A C 1
ATOM 3112 O O . TYR A 1 400 ? 17.953 -7.012 5.203 1 93.31 400 TYR A O 1
ATOM 3120 N N . SER A 1 401 ? 19.375 -8.555 4.34 1 92.25 401 SER A N 1
ATOM 3121 C CA . SER A 1 401 ? 19.281 -8.039 2.979 1 92.25 401 SER A CA 1
ATOM 3122 C C . SER A 1 401 ? 18.062 -8.609 2.264 1 92.25 401 SER A C 1
ATOM 3124 O O . SER A 1 401 ? 17.594 -8.039 1.272 1 92.25 401 SER A O 1
ATOM 3126 N N . CYS A 1 402 ? 17.5 -9.688 2.705 1 95.5 402 CYS A N 1
ATOM 3127 C CA . CYS A 1 402 ? 16.344 -10.305 2.08 1 95.5 402 CYS A CA 1
ATOM 3128 C C . CYS A 1 402 ? 15.047 -9.688 2.604 1 95.5 402 CYS A C 1
ATOM 3130 O O . CYS A 1 402 ? 14.945 -9.344 3.783 1 95.5 402 CYS A O 1
ATOM 3132 N N . VAL A 1 403 ? 14.133 -9.555 1.761 1 95.56 403 VAL A N 1
ATOM 3133 C CA . VAL A 1 403 ? 12.867 -8.898 2.08 1 95.56 403 VAL A CA 1
ATOM 3134 C C . VAL A 1 403 ? 11.703 -9.828 1.738 1 95.56 403 VAL A C 1
ATOM 3136 O O . VAL A 1 403 ? 11.734 -10.531 0.723 1 95.56 403 VAL A O 1
ATOM 3139 N N . VAL A 1 404 ? 10.719 -9.836 2.592 1 94.69 404 VAL A N 1
ATOM 3140 C CA . VAL A 1 404 ? 9.484 -10.562 2.305 1 94.69 404 VAL A CA 1
ATOM 3141 C C . VAL A 1 404 ? 8.641 -9.773 1.302 1 94.69 404 VAL A C 1
ATOM 3143 O O . VAL A 1 404 ? 8.109 -8.711 1.629 1 94.69 404 VAL A O 1
ATOM 3146 N N . SER A 1 405 ? 8.508 -10.25 0.128 1 90.31 405 SER A N 1
ATOM 3147 C CA . SER A 1 405 ? 7.812 -9.516 -0.928 1 90.31 405 SER A CA 1
ATOM 3148 C C . SER A 1 405 ? 6.359 -9.961 -1.041 1 90.31 405 SER A C 1
ATOM 3150 O O . SER A 1 405 ? 5.516 -9.211 -1.544 1 90.31 405 SER A O 1
ATOM 3152 N N . SER A 1 406 ? 6.066 -11.125 -0.647 1 86.44 406 SER A N 1
ATOM 3153 C CA . SER A 1 406 ? 4.727 -11.688 -0.556 1 86.44 406 SER A CA 1
ATOM 3154 C C . SER A 1 406 ? 4.629 -12.703 0.577 1 86.44 406 SER A C 1
ATOM 3156 O O . SER A 1 406 ? 5.645 -13.078 1.17 1 86.44 406 SER A O 1
ATOM 3158 N N . PRO A 1 407 ? 3.461 -13.148 0.854 1 84.31 407 PRO A N 1
ATOM 3159 C CA . PRO A 1 407 ? 3.334 -14.094 1.969 1 84.31 407 PRO A CA 1
ATOM 3160 C C . PRO A 1 407 ? 4.074 -15.406 1.72 1 84.31 407 PRO A C 1
ATOM 3162 O O . PRO A 1 407 ? 4.266 -16.188 2.648 1 84.31 407 PRO A O 1
ATOM 3165 N N . SER A 1 408 ? 4.555 -15.578 0.511 1 88 408 SER A N 1
ATOM 3166 C CA . SER A 1 408 ? 5.219 -16.859 0.244 1 88 408 SER A CA 1
ATOM 3167 C C . SER A 1 408 ? 6.551 -16.641 -0.472 1 88 408 SER A C 1
ATOM 3169 O O . SER A 1 408 ? 7.137 -17.594 -0.994 1 88 408 SER A O 1
ATOM 3171 N N . THR A 1 409 ? 6.961 -15.438 -0.542 1 91.31 409 THR A N 1
ATOM 3172 C CA . THR A 1 409 ? 8.148 -15.211 -1.352 1 91.31 409 THR A CA 1
ATOM 3173 C C . THR A 1 409 ? 9.141 -14.297 -0.622 1 91.31 409 THR A C 1
ATOM 3175 O O . THR A 1 409 ? 8.75 -13.266 -0.079 1 91.31 409 THR A O 1
ATOM 3178 N N . ILE A 1 410 ? 10.32 -14.727 -0.619 1 94.62 410 ILE A N 1
ATOM 3179 C CA . ILE A 1 410 ? 11.453 -13.93 -0.149 1 94.62 410 ILE A CA 1
ATOM 3180 C C . ILE A 1 410 ? 12.289 -13.469 -1.341 1 94.62 410 ILE A C 1
ATOM 3182 O O . ILE A 1 410 ? 12.586 -14.258 -2.24 1 94.62 410 ILE A O 1
ATOM 3186 N N . ARG A 1 411 ? 12.617 -12.227 -1.329 1 94.44 411 ARG A N 1
ATOM 3187 C CA . ARG A 1 411 ? 13.359 -11.664 -2.451 1 94.44 411 ARG A CA 1
ATOM 3188 C C . ARG A 1 411 ? 14.656 -11.016 -1.98 1 94.44 411 ARG A C 1
ATOM 3190 O O . ARG A 1 411 ? 14.719 -10.477 -0.875 1 94.44 411 ARG A O 1
ATOM 3197 N N . ASN A 1 412 ? 15.594 -11.133 -2.82 1 93.44 412 ASN A N 1
ATOM 3198 C CA . ASN A 1 412 ? 16.875 -10.461 -2.613 1 93.44 412 ASN A CA 1
ATOM 3199 C C . ASN A 1 412 ? 17.328 -9.727 -3.873 1 93.44 412 ASN A C 1
ATOM 3201 O O . ASN A 1 412 ? 17.375 -10.312 -4.953 1 93.44 412 ASN A O 1
ATOM 3205 N N . ASN A 1 413 ? 17.656 -8.422 -3.643 1 87.12 413 ASN A N 1
ATOM 3206 C CA . ASN A 1 413 ? 18.109 -7.617 -4.77 1 87.12 413 ASN A CA 1
ATOM 3207 C C . ASN A 1 413 ? 19.594 -7.266 -4.648 1 87.12 413 ASN A C 1
ATOM 3209 O O . ASN A 1 413 ? 20.094 -6.441 -5.41 1 87.12 413 ASN A O 1
ATOM 3213 N N . THR A 1 414 ? 20.188 -7.809 -3.727 1 88.25 414 THR A N 1
ATOM 3214 C CA . THR A 1 414 ? 21.609 -7.547 -3.527 1 88.25 414 THR A CA 1
ATOM 3215 C C . THR A 1 414 ? 22.453 -8.727 -4.016 1 88.25 414 THR A C 1
ATOM 3217 O O . THR A 1 414 ? 21.969 -9.859 -4.07 1 88.25 414 THR A O 1
ATOM 3220 N N . PRO A 1 415 ? 23.688 -8.438 -4.391 1 87.69 415 PRO A N 1
ATOM 3221 C CA . PRO A 1 415 ? 24.547 -9.539 -4.836 1 87.69 415 PRO A CA 1
ATOM 3222 C C . PRO A 1 415 ? 24.797 -10.57 -3.742 1 87.69 415 PRO A C 1
ATOM 3224 O O . PRO A 1 415 ? 24.953 -10.211 -2.572 1 87.69 415 PRO A O 1
ATOM 3227 N N . VAL A 1 416 ? 24.781 -11.766 -4.18 1 90.19 416 VAL A N 1
ATOM 3228 C CA . VAL A 1 416 ? 25.047 -12.859 -3.248 1 90.19 416 VAL A CA 1
ATOM 3229 C C . VAL A 1 416 ? 26.203 -13.719 -3.768 1 90.19 416 VAL A C 1
ATOM 3231 O O . VAL A 1 416 ? 26.438 -13.781 -4.977 1 90.19 416 VAL A O 1
ATOM 3234 N N . GLU A 1 417 ? 26.922 -14.305 -2.807 1 92.12 417 GLU A N 1
ATOM 3235 C CA . GLU A 1 417 ? 28 -15.211 -3.166 1 92.12 417 GLU A CA 1
ATOM 3236 C C . GLU A 1 417 ? 27.469 -16.625 -3.42 1 92.12 417 GLU A C 1
ATOM 3238 O O . GLU A 1 417 ? 26.625 -17.125 -2.67 1 92.12 417 GLU A O 1
ATOM 3243 N N . LEU A 1 418 ? 28.031 -17.25 -4.48 1 95.56 418 LEU A N 1
ATOM 3244 C CA . LEU A 1 418 ? 27.656 -18.609 -4.836 1 95.56 418 LEU A CA 1
ATOM 3245 C C . LEU A 1 418 ? 28.281 -19.609 -3.883 1 95.56 418 LEU A C 1
ATOM 3247 O O . LEU A 1 418 ? 29.484 -19.562 -3.629 1 95.56 418 LEU A O 1
ATOM 3251 N N . GLU A 1 419 ? 27.469 -20.516 -3.346 1 95.31 419 GLU A N 1
ATOM 3252 C CA . GLU A 1 419 ? 27.922 -21.547 -2.412 1 95.31 419 GLU A CA 1
ATOM 3253 C C . GLU A 1 419 ? 27.453 -22.922 -2.861 1 95.31 419 GLU A C 1
ATOM 3255 O O . GLU A 1 419 ? 26.469 -23.047 -3.586 1 95.31 419 GLU A O 1
ATOM 3260 N N . PRO A 1 420 ? 28.219 -23.922 -2.467 1 95.12 420 PRO A N 1
ATOM 3261 C CA . PRO A 1 420 ? 27.797 -25.281 -2.805 1 95.12 420 PRO A CA 1
ATOM 3262 C C . PRO A 1 420 ? 26.594 -25.75 -1.977 1 95.12 420 PRO A C 1
ATOM 3264 O O . PRO A 1 420 ? 26.391 -25.281 -0.855 1 95.12 420 PRO A O 1
ATOM 3267 N N . HIS A 1 421 ? 25.828 -26.703 -2.547 1 93.25 421 HIS A N 1
ATOM 3268 C CA . HIS A 1 421 ? 24.688 -27.25 -1.829 1 93.25 421 HIS A CA 1
ATOM 3269 C C . HIS A 1 421 ? 24.406 -28.688 -2.268 1 93.25 421 HIS A C 1
ATOM 3271 O O . HIS A 1 421 ? 24.609 -29.047 -3.432 1 93.25 421 HIS A O 1
ATOM 3277 N N . GLN A 1 422 ? 23.844 -29.406 -1.42 1 90.62 422 GLN A N 1
ATOM 3278 C CA . GLN A 1 422 ? 23.594 -30.828 -1.662 1 90.62 422 GLN A CA 1
ATOM 3279 C C . GLN A 1 422 ? 22.469 -31.031 -2.67 1 90.62 422 GLN A C 1
ATOM 3281 O O . GLN A 1 422 ? 22.438 -32.031 -3.379 1 90.62 422 GLN A O 1
ATOM 3286 N N . LEU A 1 423 ? 21.609 -30.062 -2.773 1 90.88 423 LEU A N 1
ATOM 3287 C CA . LEU A 1 423 ? 20.453 -30.25 -3.645 1 90.88 423 LEU A CA 1
ATOM 3288 C C . LEU A 1 423 ? 20.719 -29.688 -5.035 1 90.88 423 LEU A C 1
ATOM 3290 O O . LEU A 1 423 ? 19.875 -29.797 -5.93 1 90.88 423 LEU A O 1
ATOM 3294 N N . THR A 1 424 ? 21.875 -29.172 -5.254 1 92.25 424 THR A N 1
ATOM 3295 C CA . THR A 1 424 ? 22.172 -28.5 -6.516 1 92.25 424 THR A CA 1
ATOM 3296 C C . THR A 1 424 ? 22.062 -29.469 -7.688 1 92.25 424 THR A C 1
ATOM 3298 O O . THR A 1 424 ? 21.406 -29.172 -8.688 1 92.25 424 THR A O 1
ATOM 3301 N N . PHE A 1 425 ? 22.578 -30.562 -7.508 1 87.75 425 PHE A N 1
ATOM 3302 C CA . PHE A 1 425 ? 22.562 -31.547 -8.586 1 87.75 425 PHE A CA 1
ATOM 3303 C C . PHE A 1 425 ? 21.141 -32 -8.891 1 87.75 425 PHE A C 1
ATOM 3305 O O . PHE A 1 425 ? 20.734 -32.062 -10.055 1 87.75 425 PHE A O 1
ATOM 3312 N N . GLN A 1 426 ? 20.422 -32.312 -7.859 1 87.5 426 GLN A N 1
ATOM 3313 C CA . GLN A 1 426 ? 19.062 -32.781 -8.039 1 87.5 426 GLN A CA 1
ATOM 3314 C C . GLN A 1 426 ? 18.172 -31.703 -8.633 1 87.5 426 GLN A C 1
ATOM 3316 O O . GLN A 1 426 ? 17.266 -31.984 -9.422 1 87.5 426 GLN A O 1
ATOM 3321 N N . ALA A 1 427 ? 18.406 -30.531 -8.18 1 91.5 427 ALA A N 1
ATOM 3322 C CA . ALA A 1 427 ? 17.609 -29.422 -8.703 1 91.5 427 ALA A CA 1
ATOM 3323 C C . ALA A 1 427 ? 17.844 -29.234 -10.203 1 91.5 427 ALA A C 1
ATOM 3325 O O . ALA A 1 427 ? 16.891 -29.016 -10.961 1 91.5 427 ALA A O 1
ATOM 3326 N N . LEU A 1 428 ? 19.031 -29.375 -10.633 1 90.94 428 LEU A N 1
ATOM 3327 C CA . LEU A 1 428 ? 19.359 -29.25 -12.047 1 90.94 428 LEU A CA 1
ATOM 3328 C C . LEU A 1 428 ? 18.766 -30.406 -12.852 1 90.94 428 LEU A C 1
ATOM 3330 O O . LEU A 1 428 ? 18.359 -30.234 -14 1 90.94 428 LEU A O 1
ATOM 3334 N N . ALA A 1 429 ? 18.766 -31.516 -12.234 1 86.81 429 ALA A N 1
ATOM 3335 C CA . ALA A 1 429 ? 18.234 -32.688 -12.906 1 86.81 429 ALA A CA 1
ATOM 3336 C C . ALA A 1 429 ? 16.719 -32.594 -13.07 1 86.81 429 ALA A C 1
ATOM 3338 O O . ALA A 1 429 ? 16.156 -33.094 -14.055 1 86.81 429 ALA A O 1
ATOM 3339 N N . MET A 1 430 ? 16.078 -31.969 -12.156 1 88.69 430 MET A N 1
ATOM 3340 C CA . MET A 1 430 ? 14.617 -31.859 -12.172 1 88.69 430 MET A CA 1
ATOM 3341 C C . MET A 1 430 ? 14.172 -30.656 -13.016 1 88.69 430 MET A C 1
ATOM 3343 O O . MET A 1 430 ? 13.016 -30.594 -13.43 1 88.69 430 MET A O 1
ATOM 3347 N N . ALA A 1 431 ? 15.055 -29.781 -13.297 1 91.75 431 ALA A N 1
ATOM 3348 C CA . ALA A 1 431 ? 14.75 -28.5 -13.922 1 91.75 431 ALA A CA 1
ATOM 3349 C C . ALA A 1 431 ? 14.086 -28.703 -15.289 1 91.75 431 ALA A C 1
ATOM 3351 O O . ALA A 1 431 ? 13.156 -27.969 -15.641 1 91.75 431 ALA A O 1
ATOM 3352 N N . PRO A 1 432 ? 14.5 -29.641 -16.078 1 90.12 432 PRO A N 1
ATOM 3353 C CA . PRO A 1 432 ? 13.859 -29.812 -17.391 1 90.12 432 PRO A CA 1
ATOM 3354 C C . PRO A 1 432 ? 12.375 -30.141 -17.281 1 90.12 432 PRO A C 1
ATOM 3356 O O . PRO A 1 432 ? 11.562 -29.625 -18.047 1 90.12 432 PRO A O 1
ATOM 3359 N N . VAL A 1 433 ? 12.016 -30.953 -16.328 1 87.5 433 VAL A N 1
ATOM 3360 C CA . VAL A 1 433 ? 10.617 -31.328 -16.156 1 87.5 433 VAL A CA 1
ATOM 3361 C C . VAL A 1 433 ? 9.82 -30.141 -15.641 1 87.5 433 VAL A C 1
ATOM 3363 O O . VAL A 1 433 ? 8.711 -29.875 -16.109 1 87.5 433 VAL A O 1
ATOM 3366 N N . VAL A 1 434 ? 10.383 -29.484 -14.75 1 91.56 434 VAL A N 1
ATOM 3367 C CA . VAL A 1 434 ? 9.742 -28.297 -14.203 1 91.56 434 VAL A CA 1
ATOM 3368 C C . VAL A 1 434 ? 9.57 -27.25 -15.297 1 91.56 434 VAL A C 1
ATOM 3370 O O . VAL A 1 434 ? 8.5 -26.641 -15.438 1 91.56 434 VAL A O 1
ATOM 3373 N N . GLY A 1 435 ? 10.625 -27.062 -16.047 1 92 435 GLY A N 1
ATOM 3374 C CA . GLY A 1 435 ? 10.555 -26.125 -17.156 1 92 435 GLY A CA 1
ATOM 3375 C C . GLY A 1 435 ? 9.461 -26.453 -18.141 1 92 435 GLY A C 1
ATOM 3376 O O . GLY A 1 435 ? 8.781 -25.547 -18.656 1 92 435 GLY A O 1
ATOM 3377 N N . PHE A 1 436 ? 9.312 -27.688 -18.391 1 90.12 436 PHE A N 1
ATOM 3378 C CA . PHE A 1 436 ? 8.273 -28.141 -19.312 1 90.12 436 PHE A CA 1
ATOM 3379 C C . PHE A 1 436 ? 6.895 -27.719 -18.828 1 90.12 436 PHE A C 1
ATOM 3381 O O . PHE A 1 436 ? 6.117 -27.125 -19.578 1 90.12 436 PHE A O 1
ATOM 3388 N N . HIS A 1 437 ? 6.645 -27.984 -17.578 1 87.5 437 HIS A N 1
ATOM 3389 C CA . HIS A 1 437 ? 5.332 -27.656 -17.031 1 87.5 437 HIS A CA 1
ATOM 3390 C C . HIS A 1 437 ? 5.145 -26.156 -16.891 1 87.5 437 HIS A C 1
ATOM 3392 O O . HIS A 1 437 ? 4.027 -25.656 -17.016 1 87.5 437 HIS A O 1
ATOM 3398 N N . LEU A 1 438 ? 6.18 -25.453 -16.672 1 90.81 438 LEU A N 1
ATOM 3399 C CA . LEU A 1 438 ? 6.098 -24 -16.594 1 90.81 438 LEU A CA 1
ATOM 3400 C C . LEU A 1 438 ? 5.668 -23.406 -17.938 1 90.81 438 LEU A C 1
ATOM 3402 O O . LEU A 1 438 ? 4.824 -22.5 -17.969 1 90.81 438 LEU A O 1
ATOM 3406 N N . VAL A 1 439 ? 6.266 -23.891 -18.938 1 89.62 439 VAL A N 1
ATOM 3407 C CA . VAL A 1 439 ? 5.953 -23.391 -20.266 1 89.62 439 VAL A CA 1
ATOM 3408 C C . VAL A 1 439 ? 4.523 -23.766 -20.641 1 89.62 439 VAL A C 1
ATOM 3410 O O . VAL A 1 439 ? 3.809 -22.984 -21.266 1 89.62 439 VAL A O 1
ATOM 3413 N N . MET A 1 440 ? 4.172 -24.938 -20.156 1 84.25 440 MET A N 1
ATOM 3414 C CA . MET A 1 440 ? 2.803 -25.375 -20.422 1 84.25 440 MET A CA 1
ATOM 3415 C C . MET A 1 440 ? 1.805 -24.469 -19.688 1 84.25 440 MET A C 1
ATOM 3417 O O . MET A 1 440 ? 0.748 -24.141 -20.234 1 84.25 440 MET A O 1
ATOM 3421 N N . GLN A 1 441 ? 2.133 -24.125 -18.5 1 85.44 441 GLN A N 1
ATOM 3422 C CA . GLN A 1 441 ? 1.266 -23.25 -17.734 1 85.44 441 GLN A CA 1
ATOM 3423 C C . GLN A 1 441 ? 1.28 -21.828 -18.297 1 85.44 441 GLN A C 1
ATOM 3425 O O . GLN A 1 441 ? 0.246 -21.156 -18.328 1 85.44 441 GLN A O 1
ATOM 3430 N N . ASN A 1 442 ? 2.391 -21.297 -18.688 1 81.19 442 ASN A N 1
ATOM 3431 C CA . ASN A 1 442 ? 2.627 -20.016 -19.359 1 81.19 442 ASN A CA 1
ATOM 3432 C C . ASN A 1 442 ? 2.047 -18.859 -18.578 1 81.19 442 ASN A C 1
ATOM 3434 O O . ASN A 1 442 ? 1.365 -18 -19.141 1 81.19 442 ASN A O 1
ATOM 3438 N N . ASN A 1 443 ? 2.23 -18.891 -17.281 1 79.5 443 ASN A N 1
ATOM 3439 C CA . ASN A 1 443 ? 1.711 -17.797 -16.469 1 79.5 443 ASN A CA 1
ATOM 3440 C C . ASN A 1 443 ? 2.824 -17.094 -15.695 1 79.5 443 ASN A C 1
ATOM 3442 O O . ASN A 1 443 ? 2.645 -15.977 -15.219 1 79.5 443 ASN A O 1
ATOM 3446 N N . SER A 1 444 ? 3.863 -17.688 -15.555 1 86.12 444 SER A N 1
ATOM 3447 C CA . SER A 1 444 ? 4.938 -17.156 -14.727 1 86.12 444 SER A CA 1
ATOM 3448 C C . SER A 1 444 ? 6.184 -16.859 -15.555 1 86.12 444 SER A C 1
ATOM 3450 O O . SER A 1 444 ? 7.285 -16.75 -15.008 1 86.12 444 SER A O 1
ATOM 3452 N N . LEU A 1 445 ? 5.965 -16.828 -16.828 1 88 445 LEU A N 1
ATOM 3453 C CA . LEU A 1 445 ? 7.062 -16.531 -17.75 1 88 445 LEU A CA 1
ATOM 3454 C C . LEU A 1 445 ? 6.785 -15.273 -18.547 1 88 445 LEU A C 1
ATOM 3456 O O . LEU A 1 445 ? 5.625 -14.93 -18.781 1 88 445 LEU A O 1
ATOM 3460 N N . PRO A 1 446 ? 7.887 -14.656 -18.859 1 83.94 446 PRO A N 1
ATOM 3461 C CA . PRO A 1 446 ? 7.691 -13.492 -19.734 1 83.94 446 PRO A CA 1
ATOM 3462 C C . PRO A 1 446 ? 7.09 -13.852 -21.078 1 83.94 446 PRO A C 1
ATOM 3464 O O . PRO A 1 446 ? 7.074 -15.031 -21.469 1 83.94 446 PRO A O 1
ATOM 3467 N N . TYR A 1 447 ? 6.629 -12.773 -21.75 1 77.75 447 TYR A N 1
ATOM 3468 C CA . TYR A 1 447 ? 6.074 -13.016 -23.062 1 77.75 447 TYR A CA 1
ATOM 3469 C C . TYR A 1 447 ? 7.16 -13.438 -24.047 1 77.75 447 TYR A C 1
ATOM 3471 O O . TYR A 1 447 ? 8.25 -12.867 -24.062 1 77.75 447 TYR A O 1
ATOM 3479 N N . LEU A 1 448 ? 6.797 -14.375 -24.781 1 73.31 448 LEU A N 1
ATOM 3480 C CA . LEU A 1 448 ? 7.719 -15 -25.719 1 73.31 448 LEU A CA 1
ATOM 3481 C C . LEU A 1 448 ? 8.188 -14 -26.781 1 73.31 448 LEU A C 1
ATOM 3483 O O . LEU A 1 448 ? 9.289 -14.125 -27.312 1 73.31 448 LEU A O 1
ATOM 3487 N N . TRP A 1 449 ? 7.406 -13.016 -27.109 1 66.31 449 TRP A N 1
ATOM 3488 C CA . TRP A 1 449 ? 7.66 -12.148 -28.25 1 66.31 449 TRP A CA 1
ATOM 3489 C C . TRP A 1 449 ? 8.539 -10.969 -27.859 1 66.31 449 TRP A C 1
ATOM 3491 O O . TRP A 1 449 ? 8.898 -10.141 -28.703 1 66.31 449 TRP A O 1
ATOM 3501 N N . SER A 1 450 ? 8.961 -10.914 -26.75 1 68.81 450 SER A N 1
ATOM 3502 C CA . SER A 1 450 ? 9.805 -9.789 -26.375 1 68.81 450 SER A CA 1
ATOM 3503 C C . SER A 1 450 ? 11.273 -10.055 -26.688 1 68.81 450 SER A C 1
ATOM 3505 O O . SER A 1 450 ? 11.68 -10 -27.859 1 68.81 450 SER A O 1
ATOM 3507 N N . ASN A 1 451 ? 12.133 -10.438 -25.797 1 82 451 ASN A N 1
ATOM 3508 C CA . ASN A 1 451 ? 13.555 -10.773 -25.922 1 82 451 ASN A CA 1
ATOM 3509 C C . ASN A 1 451 ? 13.805 -12.25 -25.641 1 82 451 ASN A C 1
ATOM 3511 O O . ASN A 1 451 ? 13.539 -12.734 -24.531 1 82 451 ASN A O 1
ATOM 3515 N N . ILE A 1 452 ? 14.336 -12.953 -26.719 1 88.38 452 ILE A N 1
ATOM 3516 C CA . ILE A 1 452 ? 14.477 -14.406 -26.641 1 88.38 452 ILE A CA 1
ATOM 3517 C C . ILE A 1 452 ? 15.461 -14.773 -25.531 1 88.38 452 ILE A C 1
ATOM 3519 O O . ILE A 1 452 ? 15.266 -15.758 -24.828 1 88.38 452 ILE A O 1
ATOM 3523 N N . ASN A 1 453 ? 16.531 -13.969 -25.391 1 89.38 453 ASN A N 1
ATOM 3524 C CA . ASN A 1 453 ? 17.5 -14.266 -24.344 1 89.38 453 ASN A CA 1
ATOM 3525 C C . ASN A 1 453 ? 16.891 -14.125 -22.953 1 89.38 453 ASN A C 1
ATOM 3527 O O . ASN A 1 453 ? 17.125 -14.953 -22.078 1 89.38 453 ASN A O 1
ATOM 3531 N N . ASP A 1 454 ? 16.094 -13.102 -22.797 1 88.31 454 ASP A N 1
ATOM 3532 C CA . ASP A 1 454 ? 15.422 -12.898 -21.516 1 88.31 454 ASP A CA 1
ATOM 3533 C C . ASP A 1 454 ? 14.445 -14.031 -21.203 1 88.31 454 ASP A C 1
ATOM 3535 O O . ASP A 1 454 ? 14.32 -14.461 -20.062 1 88.31 454 ASP A O 1
ATOM 3539 N N . TYR A 1 455 ? 13.789 -14.469 -22.234 1 90.31 455 TYR A N 1
ATOM 3540 C CA . TYR A 1 455 ? 12.828 -15.555 -22.062 1 90.31 455 TYR A CA 1
ATOM 3541 C C . TYR A 1 455 ? 13.531 -16.844 -21.672 1 90.31 455 TYR A C 1
ATOM 3543 O O . TYR A 1 455 ? 13.117 -17.516 -20.719 1 90.31 455 TYR A O 1
ATOM 3551 N N . VAL A 1 456 ? 14.547 -17.141 -22.391 1 92.5 456 VAL A N 1
ATOM 3552 C CA . VAL A 1 456 ? 15.289 -18.375 -22.125 1 92.5 456 VAL A CA 1
ATOM 3553 C C . VAL A 1 456 ? 15.875 -18.328 -20.719 1 92.5 456 VAL A C 1
ATOM 3555 O O . VAL A 1 456 ? 15.82 -19.328 -19.984 1 92.5 456 VAL A O 1
ATOM 3558 N N . GLU A 1 457 ? 16.406 -17.25 -20.375 1 93.38 457 GLU A N 1
ATOM 3559 C CA . GLU A 1 457 ? 16.969 -17.094 -19.031 1 93.38 457 GLU A CA 1
ATOM 3560 C C . GLU A 1 457 ? 15.891 -17.297 -17.969 1 93.38 457 GLU A C 1
ATOM 3562 O O . GLU A 1 457 ? 16.141 -17.938 -16.938 1 93.38 457 GLU A O 1
ATOM 3567 N N . ALA A 1 458 ? 14.742 -16.781 -18.203 1 93 458 ALA A N 1
ATOM 3568 C CA . ALA A 1 458 ? 13.648 -16.922 -17.25 1 93 458 ALA A CA 1
ATOM 3569 C C . ALA A 1 458 ? 13.258 -18.391 -17.094 1 93 458 ALA A C 1
ATOM 3571 O O . ALA A 1 458 ? 13.039 -18.859 -15.969 1 93 458 ALA A O 1
ATOM 3572 N N . VAL A 1 459 ? 13.188 -19.062 -18.188 1 93.81 459 VAL A N 1
ATOM 3573 C CA . VAL A 1 459 ? 12.805 -20.469 -18.141 1 93.81 459 VAL A CA 1
ATOM 3574 C C . VAL A 1 459 ? 13.828 -21.25 -17.328 1 93.81 459 VAL A C 1
ATOM 3576 O O . VAL A 1 459 ? 13.453 -22.031 -16.438 1 93.81 459 VAL A O 1
ATOM 3579 N N . LEU A 1 460 ? 15.039 -20.984 -17.547 1 95.75 460 LEU A N 1
ATOM 3580 C CA . LEU A 1 460 ? 16.094 -21.75 -16.906 1 95.75 460 LEU A CA 1
ATOM 3581 C C . LEU A 1 460 ? 16.219 -21.391 -15.43 1 95.75 460 LEU A C 1
ATOM 3583 O O . LEU A 1 460 ? 16.266 -22.266 -14.57 1 95.75 460 LEU A O 1
ATOM 3587 N N . VAL A 1 461 ? 16.234 -20.156 -15.148 1 95.56 461 VAL A N 1
ATOM 3588 C CA . VAL A 1 461 ? 16.406 -19.688 -13.773 1 95.56 461 VAL A CA 1
ATOM 3589 C C . VAL A 1 461 ? 15.211 -20.125 -12.93 1 95.56 461 VAL A C 1
ATOM 3591 O O . VAL A 1 461 ? 15.383 -20.641 -11.82 1 95.56 461 VAL A O 1
ATOM 3594 N N . ARG A 1 462 ? 14.047 -20.016 -13.438 1 95 462 ARG A N 1
ATOM 3595 C CA . ARG A 1 462 ? 12.844 -20.344 -12.68 1 95 462 ARG A CA 1
ATOM 3596 C C . ARG A 1 462 ? 12.688 -21.859 -12.523 1 95 462 ARG A C 1
ATOM 3598 O O . ARG A 1 462 ? 12.203 -22.344 -11.5 1 95 462 ARG A O 1
ATOM 3605 N N . SER A 1 463 ? 13.109 -22.562 -13.531 1 95.19 463 SER A N 1
ATOM 3606 C CA . SER A 1 463 ? 13.062 -24.016 -13.43 1 95.19 463 SER A CA 1
ATOM 3607 C C . SER A 1 463 ? 13.992 -24.516 -12.32 1 95.19 463 SER A C 1
ATOM 3609 O O . SER A 1 463 ? 13.617 -25.391 -11.531 1 95.19 463 SER A O 1
ATOM 3611 N N . TYR A 1 464 ? 15.148 -23.953 -12.289 1 95.62 464 TYR A N 1
ATOM 3612 C CA . TYR A 1 464 ? 16.094 -24.359 -11.25 1 95.62 464 TYR A CA 1
ATOM 3613 C C . TYR A 1 464 ? 15.586 -23.922 -9.875 1 95.62 464 TYR A C 1
ATOM 3615 O O . TYR A 1 464 ? 15.594 -24.719 -8.93 1 95.62 464 TYR A O 1
ATOM 3623 N N . SER A 1 465 ? 15.195 -22.703 -9.797 1 95.62 465 SER A N 1
ATOM 3624 C CA . SER A 1 465 ? 14.734 -22.156 -8.516 1 95.62 465 SER A CA 1
ATOM 3625 C C . SER A 1 465 ? 13.531 -22.938 -7.992 1 95.62 465 SER A C 1
ATOM 3627 O O . SER A 1 465 ? 13.461 -23.266 -6.805 1 95.62 465 SER A O 1
ATOM 3629 N N . GLY A 1 466 ? 12.648 -23.172 -8.891 1 94.88 466 GLY A N 1
ATOM 3630 C CA . GLY A 1 466 ? 11.492 -23.969 -8.5 1 94.88 466 GLY A CA 1
ATOM 3631 C C . GLY A 1 466 ? 11.867 -25.359 -8.023 1 94.88 466 GLY A C 1
ATOM 3632 O O . GLY A 1 466 ? 11.367 -25.828 -6.996 1 94.88 466 GLY A O 1
ATOM 3633 N N . SER A 1 467 ? 12.703 -25.953 -8.766 1 93.56 467 SER A N 1
ATOM 3634 C CA . SER A 1 467 ? 13.148 -27.297 -8.414 1 93.56 467 SER A CA 1
ATOM 3635 C C . SER A 1 467 ? 13.797 -27.328 -7.039 1 93.56 467 SER A C 1
ATOM 3637 O O . SER A 1 467 ? 13.484 -28.188 -6.215 1 93.56 467 SER A O 1
ATOM 3639 N N . TRP A 1 468 ? 14.641 -26.391 -6.883 1 95 468 TRP A N 1
ATOM 3640 C CA . TRP A 1 468 ? 15.336 -26.328 -5.598 1 95 468 TRP A CA 1
ATOM 3641 C C . TRP A 1 468 ? 14.352 -26.094 -4.457 1 95 468 TRP A C 1
ATOM 3643 O O . TRP A 1 468 ? 14.422 -26.766 -3.424 1 95 468 TRP A O 1
ATOM 3653 N N . CYS A 1 469 ? 13.445 -25.219 -4.598 1 93.88 469 CYS A N 1
ATOM 3654 C CA . CYS A 1 469 ? 12.461 -24.922 -3.561 1 93.88 469 CYS A CA 1
ATOM 3655 C C . CYS A 1 469 ? 11.586 -26.141 -3.273 1 93.88 469 CYS A C 1
ATOM 3657 O O . CYS A 1 469 ? 11.32 -26.453 -2.113 1 93.88 469 CYS A O 1
ATOM 3659 N N . GLY A 1 470 ? 11.172 -26.719 -4.359 1 91.38 470 GLY A N 1
ATOM 3660 C CA . GLY A 1 470 ? 10.352 -27.906 -4.18 1 91.38 470 GLY A CA 1
ATOM 3661 C C . GLY A 1 470 ? 11.078 -29.031 -3.465 1 91.38 470 GLY A C 1
ATOM 3662 O O . GLY A 1 470 ? 10.516 -29.688 -2.582 1 91.38 470 GLY A O 1
ATOM 3663 N N . LEU A 1 471 ? 12.266 -29.25 -3.844 1 90.12 471 LEU A N 1
ATOM 3664 C CA . LEU A 1 471 ? 13.07 -30.281 -3.219 1 90.12 471 LEU A CA 1
ATOM 3665 C C . LEU A 1 471 ? 13.352 -29.953 -1.757 1 90.12 471 LEU A C 1
ATOM 3667 O O . LEU A 1 471 ? 13.297 -30.844 -0.896 1 90.12 471 LEU A O 1
ATOM 3671 N N . ASN A 1 472 ? 13.688 -28.734 -1.546 1 90.94 472 ASN A N 1
ATOM 3672 C CA . ASN A 1 472 ? 13.945 -28.312 -0.172 1 90.94 472 ASN A CA 1
ATOM 3673 C C . ASN A 1 472 ? 12.711 -28.5 0.712 1 90.94 472 ASN A C 1
ATOM 3675 O O . ASN A 1 472 ? 12.836 -28.906 1.873 1 90.94 472 ASN A O 1
ATOM 3679 N N . LYS A 1 473 ? 11.625 -28.188 0.242 1 86.56 473 LYS A N 1
ATOM 3680 C CA . LYS A 1 473 ? 10.367 -28.359 0.957 1 86.56 473 LYS A CA 1
ATOM 3681 C C . LYS A 1 473 ? 10.094 -29.828 1.255 1 86.56 473 LYS A C 1
ATOM 3683 O O . LYS A 1 473 ? 9.688 -30.188 2.365 1 86.56 473 LYS A O 1
ATOM 3688 N N . GLY A 1 474 ? 10.344 -30.641 0.331 1 82.88 474 GLY A N 1
ATOM 3689 C CA . GLY A 1 474 ? 10.023 -32.062 0.459 1 82.88 474 GLY A CA 1
ATOM 3690 C C . GLY A 1 474 ? 11.07 -32.844 1.221 1 82.88 474 GLY A C 1
ATOM 3691 O O . GLY A 1 474 ? 10.742 -33.781 1.943 1 82.88 474 GLY A O 1
ATOM 3692 N N . MET A 1 475 ? 12.281 -32.438 1.03 1 82.56 475 MET A N 1
ATOM 3693 C CA . MET A 1 475 ? 13.391 -33.188 1.613 1 82.56 475 MET A CA 1
ATOM 3694 C C . MET A 1 475 ? 13.789 -32.594 2.961 1 82.56 475 MET A C 1
ATOM 3696 O O . MET A 1 475 ? 14.625 -33.156 3.668 1 82.56 475 MET A O 1
ATOM 3700 N N . GLY A 1 476 ? 13.211 -31.453 3.182 1 69.5 476 GLY A N 1
ATOM 3701 C CA . GLY A 1 476 ? 13.633 -30.766 4.391 1 69.5 476 GLY A CA 1
ATOM 3702 C C . GLY A 1 476 ? 13.586 -31.641 5.625 1 69.5 476 GLY A C 1
ATOM 3703 O O . GLY A 1 476 ? 12.578 -32.312 5.875 1 69.5 476 GLY A O 1
ATOM 3704 N N . THR A 1 477 ? 14.773 -31.719 6.168 1 69.12 477 THR A N 1
ATOM 3705 C CA . THR A 1 477 ? 14.93 -32.562 7.348 1 69.12 477 THR A CA 1
ATOM 3706 C C . THR A 1 477 ? 15.023 -31.719 8.609 1 69.12 477 THR A C 1
ATOM 3708 O O . THR A 1 477 ? 14.898 -32.219 9.727 1 69.12 477 THR A O 1
ATOM 3711 N N . SER A 1 478 ? 15.242 -30.469 8.336 1 79.44 478 SER A N 1
ATOM 3712 C CA . SER A 1 478 ? 15.391 -29.578 9.484 1 79.44 478 SER A CA 1
ATOM 3713 C C . SER A 1 478 ? 14.844 -28.188 9.188 1 79.44 478 SER A C 1
ATOM 3715 O O . SER A 1 478 ? 14.32 -27.938 8.094 1 79.44 478 SER A O 1
ATOM 3717 N N . THR A 1 479 ? 14.695 -27.562 10.211 1 85.5 479 THR A N 1
ATOM 3718 C CA . THR A 1 479 ? 14.32 -26.156 10.094 1 85.5 479 THR A CA 1
ATOM 3719 C C . THR A 1 479 ? 15.453 -25.25 10.578 1 85.5 479 THR A C 1
ATOM 3721 O O . THR A 1 479 ? 16.203 -25.609 11.484 1 85.5 479 THR A O 1
ATOM 3724 N N . ALA A 1 480 ? 15.633 -24.25 9.859 1 85.94 480 ALA A N 1
ATOM 3725 C CA . ALA A 1 480 ? 16.594 -23.234 10.266 1 85.94 480 ALA A CA 1
ATOM 3726 C C . ALA A 1 480 ? 15.898 -22.031 10.883 1 85.94 480 ALA A C 1
ATOM 3728 O O . ALA A 1 480 ? 14.93 -21.5 10.32 1 85.94 480 ALA A O 1
ATOM 3729 N N . ASP A 1 481 ? 16.391 -21.719 12.078 1 90.94 481 ASP A N 1
ATOM 3730 C CA . ASP A 1 481 ? 15.875 -20.516 12.742 1 90.94 481 ASP A CA 1
ATOM 3731 C C . ASP A 1 481 ? 16.578 -19.266 12.242 1 90.94 481 ASP A C 1
ATOM 3733 O O . ASP A 1 481 ? 17.812 -19.219 12.156 1 90.94 481 ASP A O 1
ATOM 3737 N N . THR A 1 482 ? 15.828 -18.359 11.852 1 93.12 482 THR A N 1
ATOM 3738 C CA . THR A 1 482 ? 16.422 -17.094 11.43 1 93.12 482 THR A CA 1
ATOM 3739 C C . THR A 1 482 ? 15.625 -15.914 12.008 1 93.12 482 THR A C 1
ATOM 3741 O O . THR A 1 482 ? 14.398 -15.984 12.117 1 93.12 482 THR A O 1
ATOM 3744 N N . SER A 1 483 ? 16.406 -14.938 12.367 1 94.06 483 SER A N 1
ATOM 3745 C CA . SER A 1 483 ? 15.789 -13.727 12.906 1 94.06 483 SER A CA 1
ATOM 3746 C C . SER A 1 483 ? 15.242 -12.844 11.789 1 94.06 483 SER A C 1
ATOM 3748 O O . SER A 1 483 ? 15.586 -13.031 10.617 1 94.06 483 SER A O 1
ATOM 3750 N N . TYR A 1 484 ? 14.312 -12.008 12.148 1 95.69 484 TYR A N 1
ATOM 3751 C CA . TYR A 1 484 ? 13.742 -11.07 11.18 1 95.69 484 TYR A CA 1
ATOM 3752 C C . TYR A 1 484 ? 13.359 -9.758 11.859 1 95.69 484 TYR A C 1
ATOM 3754 O O . TYR A 1 484 ? 13.32 -9.672 13.086 1 95.69 484 TYR A O 1
ATOM 3762 N N . VAL A 1 485 ? 13.227 -8.742 11.078 1 95.44 485 VAL A N 1
ATOM 3763 C CA . VAL A 1 485 ? 12.742 -7.438 11.523 1 95.44 485 VAL A CA 1
ATOM 3764 C C . VAL A 1 485 ? 11.414 -7.117 10.836 1 95.44 485 VAL A C 1
ATOM 3766 O O . VAL A 1 485 ? 11.375 -6.938 9.617 1 95.44 485 VAL A O 1
ATOM 3769 N N . PRO A 1 486 ? 10.359 -7.086 11.594 1 94.94 486 PRO A N 1
ATOM 3770 C CA . PRO A 1 486 ? 9.055 -6.824 10.992 1 94.94 486 PRO A CA 1
ATOM 3771 C C . PRO A 1 486 ? 8.93 -5.41 10.438 1 94.94 486 PRO A C 1
ATOM 3773 O O . PRO A 1 486 ? 9.648 -4.504 10.875 1 94.94 486 PRO A O 1
ATOM 3776 N N . SER A 1 487 ? 8.047 -5.262 9.461 1 93.75 487 SER A N 1
ATOM 3777 C CA . SER A 1 487 ? 7.773 -3.977 8.828 1 93.75 487 SER A CA 1
ATOM 3778 C C . SER A 1 487 ? 6.355 -3.506 9.117 1 93.75 487 SER A C 1
ATOM 3780 O O . SER A 1 487 ? 5.445 -4.324 9.289 1 93.75 487 SER A O 1
ATOM 3782 N N . LEU A 1 488 ? 6.195 -2.184 9.25 1 91.56 488 LEU A N 1
ATOM 3783 C CA . LEU A 1 488 ? 4.891 -1.565 9.453 1 91.56 488 LEU A CA 1
ATOM 3784 C C . LEU A 1 488 ? 4.652 -0.454 8.438 1 91.56 488 LEU A C 1
ATOM 3786 O O . LEU A 1 488 ? 5.562 0.316 8.125 1 91.56 488 LEU A O 1
ATOM 3790 N N . PRO A 1 489 ? 3.367 -0.426 7.961 1 88.56 489 PRO A N 1
ATOM 3791 C CA . PRO A 1 489 ? 3.047 0.743 7.137 1 88.56 489 PRO A CA 1
ATOM 3792 C C . PRO A 1 489 ? 3.068 2.047 7.93 1 88.56 489 PRO A C 1
ATOM 3794 O O . PRO A 1 489 ? 2.543 2.104 9.047 1 88.56 489 PRO A O 1
ATOM 3797 N N . ASN A 1 490 ? 3.744 3.01 7.363 1 92.19 490 ASN A N 1
ATOM 3798 C CA . ASN A 1 490 ? 3.906 4.309 8.008 1 92.19 490 ASN A CA 1
ATOM 3799 C C . ASN A 1 490 ? 3.912 5.445 6.984 1 92.19 490 ASN A C 1
ATOM 3801 O O . ASN A 1 490 ? 3.619 5.227 5.809 1 92.19 490 ASN A O 1
ATOM 3805 N N . LEU A 1 491 ? 4.051 6.633 7.555 1 94.31 491 LEU A N 1
ATOM 3806 C CA . LEU A 1 491 ? 4.184 7.836 6.738 1 94.31 491 LEU A CA 1
ATOM 3807 C C . LEU A 1 491 ? 5.57 8.453 6.902 1 94.31 491 LEU A C 1
ATOM 3809 O O . LEU A 1 491 ? 6.047 8.633 8.023 1 94.31 491 LEU A O 1
ATOM 3813 N N . MET A 1 492 ? 6.176 8.734 5.836 1 95.25 492 MET A N 1
ATOM 3814 C CA . MET A 1 492 ? 7.457 9.43 5.859 1 95.25 492 MET A CA 1
ATOM 3815 C C . MET A 1 492 ? 7.277 10.914 5.562 1 95.25 492 MET A C 1
ATOM 3817 O O . MET A 1 492 ? 6.535 11.289 4.652 1 95.25 492 MET A O 1
ATOM 3821 N N . ALA A 1 493 ? 7.934 11.648 6.305 1 96.56 493 ALA A N 1
ATOM 3822 C CA . ALA A 1 493 ? 7.848 13.094 6.105 1 96.56 493 ALA A CA 1
ATOM 3823 C C . ALA A 1 493 ? 8.828 13.562 5.035 1 96.56 493 ALA A C 1
ATOM 3825 O O . ALA A 1 493 ? 10.039 13.359 5.164 1 96.56 493 ALA A O 1
ATOM 3826 N N . ASP A 1 494 ? 8.297 14.141 4.039 1 96.12 494 ASP A N 1
ATOM 3827 C CA . ASP A 1 494 ? 9.078 14.789 2.992 1 96.12 494 ASP A CA 1
ATOM 3828 C C . ASP A 1 494 ? 8.93 16.297 3.047 1 96.12 494 ASP A C 1
ATOM 3830 O O . ASP A 1 494 ? 7.84 16.828 2.803 1 96.12 494 ASP A O 1
ATOM 3834 N N . VAL A 1 495 ? 10.023 16.938 3.283 1 97.44 495 VAL A N 1
ATOM 3835 C CA . VAL A 1 495 ? 9.961 18.375 3.514 1 97.44 495 VAL A CA 1
ATOM 3836 C C . VAL A 1 495 ? 10.492 19.125 2.289 1 97.44 495 VAL A C 1
ATOM 3838 O O . VAL A 1 495 ? 11.57 18.812 1.785 1 97.44 495 VAL A O 1
ATOM 3841 N N . ASP A 1 496 ? 9.742 20.094 1.844 1 96.19 496 ASP A N 1
ATOM 3842 C CA . ASP A 1 496 ? 10.18 20.969 0.769 1 96.19 496 ASP A CA 1
ATOM 3843 C C . ASP A 1 496 ? 11.148 22.031 1.288 1 96.19 496 ASP A C 1
ATOM 3845 O O . ASP A 1 496 ? 10.742 22.984 1.948 1 96.19 496 ASP A O 1
ATOM 3849 N N . HIS A 1 497 ? 12.344 22.016 0.944 1 97.19 497 HIS A N 1
ATOM 3850 C CA . HIS A 1 497 ? 13.391 22.891 1.458 1 97.19 497 HIS A CA 1
ATOM 3851 C C . HIS A 1 497 ? 13.188 24.328 0.99 1 97.19 497 HIS A C 1
ATOM 3853 O O . HIS A 1 497 ? 13.453 25.281 1.737 1 97.19 497 HIS A O 1
ATOM 3859 N N . SER A 1 498 ? 12.742 24.531 -0.205 1 96.81 498 SER A N 1
ATOM 3860 C CA . SER A 1 498 ? 12.539 25.875 -0.733 1 96.81 498 SER A CA 1
ATOM 3861 C C . SER A 1 498 ? 11.516 26.641 0.096 1 96.81 498 SER A C 1
ATOM 3863 O O . SER A 1 498 ? 11.711 27.828 0.398 1 96.81 498 SER A O 1
ATOM 3865 N N . ARG A 1 499 ? 10.5 25.953 0.46 1 96.81 499 ARG A N 1
ATOM 3866 C CA . ARG A 1 499 ? 9.469 26.594 1.271 1 96.81 499 ARG A CA 1
ATOM 3867 C C . ARG A 1 499 ? 9.984 26.891 2.674 1 96.81 499 ARG A C 1
ATOM 3869 O O . ARG A 1 499 ? 9.719 27.969 3.219 1 96.81 499 ARG A O 1
ATOM 3876 N N . VAL A 1 500 ? 10.742 25.969 3.197 1 97.88 500 VAL A N 1
ATOM 3877 C CA . VAL A 1 500 ? 11.281 26.156 4.543 1 97.88 500 VAL A CA 1
ATOM 3878 C C . VAL A 1 500 ? 12.25 27.344 4.555 1 97.88 500 VAL A C 1
ATOM 3880 O O . VAL A 1 500 ? 12.156 28.219 5.41 1 97.88 500 VAL A O 1
ATOM 3883 N N . PHE A 1 501 ? 13.094 27.484 3.635 1 97.88 501 PHE A N 1
ATOM 3884 C CA . PHE A 1 501 ? 14.094 28.547 3.6 1 97.88 501 PHE A CA 1
ATOM 3885 C C . PHE A 1 501 ? 13.453 29.891 3.232 1 97.88 501 PHE A C 1
ATOM 3887 O O . PHE A 1 501 ? 13.883 30.938 3.705 1 97.88 501 PHE A O 1
ATOM 3894 N N . ALA A 1 502 ? 12.453 29.828 2.387 1 97.62 502 ALA A N 1
ATOM 3895 C CA . ALA A 1 502 ? 11.695 31.062 2.119 1 97.62 502 ALA A CA 1
ATOM 3896 C C . ALA A 1 502 ? 11.062 31.594 3.396 1 97.62 502 ALA A C 1
ATOM 3898 O O . ALA A 1 502 ? 11.125 32.812 3.668 1 97.62 502 ALA A O 1
ATOM 3899 N N . TRP A 1 503 ? 10.469 30.688 4.086 1 97.81 503 TRP A N 1
ATOM 3900 C CA . TRP A 1 503 ? 9.859 31.078 5.352 1 97.81 503 TRP A CA 1
ATOM 3901 C C . TRP A 1 503 ? 10.906 31.609 6.316 1 97.81 503 TRP A C 1
ATOM 3903 O O . TRP A 1 503 ? 10.719 32.688 6.926 1 97.81 503 TRP A O 1
ATOM 3913 N N . LEU A 1 504 ? 12.047 30.922 6.484 1 97.81 504 LEU A N 1
ATOM 3914 C CA . LEU A 1 504 ? 13.109 31.359 7.379 1 97.81 504 LEU A CA 1
ATOM 3915 C C . LEU A 1 504 ? 13.68 32.719 6.949 1 97.81 504 LEU A C 1
ATOM 3917 O O . LEU A 1 504 ? 13.961 33.562 7.789 1 97.81 504 LEU A O 1
ATOM 3921 N N . GLY A 1 505 ? 13.844 32.844 5.668 1 97.5 505 GLY A N 1
ATOM 3922 C CA . GLY A 1 505 ? 14.32 34.125 5.148 1 97.5 505 GLY A CA 1
ATOM 3923 C C . GLY A 1 505 ? 13.438 35.281 5.543 1 97.5 505 GLY A C 1
ATOM 3924 O O . GLY A 1 505 ? 13.93 36.344 5.926 1 97.5 505 GLY A O 1
ATOM 3925 N N . LEU A 1 506 ? 12.164 35.125 5.484 1 97.06 506 LEU A N 1
ATOM 3926 C CA . LEU A 1 506 ? 11.227 36.156 5.875 1 97.06 506 LEU A CA 1
ATOM 3927 C C . LEU A 1 506 ? 11.352 36.5 7.359 1 97.06 506 LEU A C 1
ATOM 3929 O O . LEU A 1 506 ? 11.336 37.656 7.746 1 97.06 506 LEU A O 1
ATOM 3933 N N . GLN A 1 507 ? 11.484 35.438 8.141 1 97.44 507 GLN A N 1
ATOM 3934 C CA . GLN A 1 507 ? 11.617 35.656 9.578 1 97.44 507 GLN A CA 1
ATOM 3935 C C . GLN A 1 507 ? 12.93 36.344 9.914 1 97.44 507 GLN A C 1
ATOM 3937 O O . GLN A 1 507 ? 12.969 37.219 10.773 1 97.44 507 GLN A O 1
ATOM 3942 N N . LEU A 1 508 ? 13.992 36.031 9.258 1 96.88 508 LEU A N 1
ATOM 3943 C CA . LEU A 1 508 ? 15.297 36.625 9.531 1 96.88 508 LEU A CA 1
ATOM 3944 C C . LEU A 1 508 ? 15.344 38.094 9.023 1 96.88 508 LEU A C 1
ATOM 3946 O O . LEU A 1 508 ? 16.062 38.906 9.578 1 96.88 508 LEU A O 1
ATOM 3950 N N . LEU A 1 509 ? 14.609 38.344 7.988 1 97.06 509 LEU A N 1
ATOM 3951 C CA . LEU A 1 509 ? 14.523 39.719 7.5 1 97.06 509 LEU A CA 1
ATOM 3952 C C . LEU A 1 509 ? 13.914 40.625 8.562 1 97.06 509 LEU A C 1
ATOM 3954 O O . LEU A 1 509 ? 14.289 41.812 8.664 1 97.06 509 LEU A O 1
ATOM 3958 N N . VAL A 1 510 ? 12.961 40.094 9.312 1 96.06 510 VAL A N 1
ATOM 3959 C CA . VAL A 1 510 ? 12.391 40.875 10.406 1 96.06 510 VAL A CA 1
ATOM 3960 C C . VAL A 1 510 ? 13.484 41.219 11.414 1 96.06 510 VAL A C 1
ATOM 3962 O O . VAL A 1 510 ? 13.586 42.375 11.852 1 96.06 510 VAL A O 1
ATOM 3965 N N . THR A 1 511 ? 14.266 40.25 11.75 1 94.88 511 THR A N 1
ATOM 3966 C CA . THR A 1 511 ? 15.352 40.5 12.695 1 94.88 511 THR A CA 1
ATOM 3967 C C . THR A 1 511 ? 16.359 41.469 12.133 1 94.88 511 THR A C 1
ATOM 3969 O O . THR A 1 511 ? 16.781 42.406 12.82 1 94.88 511 THR A O 1
ATOM 3972 N N . LEU A 1 512 ? 16.703 41.375 10.93 1 95.81 512 LEU A N 1
ATOM 3973 C CA . LEU A 1 512 ? 17.688 42.219 10.289 1 95.81 512 LEU A CA 1
ATOM 3974 C C . LEU A 1 512 ? 17.219 43.656 10.258 1 95.81 512 LEU A C 1
ATOM 3976 O O . LEU A 1 512 ? 17.938 44.562 10.664 1 95.81 512 LEU A O 1
ATOM 3980 N N . PHE A 1 513 ? 15.977 43.906 9.844 1 95.44 513 PHE A N 1
ATOM 3981 C CA . PHE A 1 513 ? 15.453 45.25 9.734 1 95.44 513 PHE A CA 1
ATOM 3982 C C . PHE A 1 513 ? 15.211 45.844 11.117 1 95.44 513 PHE A C 1
ATOM 3984 O O . PHE A 1 513 ? 15.289 47.062 11.297 1 95.44 513 PHE A O 1
ATOM 3991 N N . SER A 1 514 ? 14.875 44.969 12.055 1 94.06 514 SER A N 1
ATOM 3992 C CA . SER A 1 514 ? 14.719 45.469 13.422 1 94.06 514 SER A CA 1
ATOM 3993 C C . SER A 1 514 ? 16.047 45.969 13.977 1 94.06 514 SER A C 1
ATOM 3995 O O . SER A 1 514 ? 16.094 47.031 14.609 1 94.06 514 SER A O 1
ATOM 3997 N N . ILE A 1 515 ? 17.125 45.25 13.742 1 91.5 515 ILE A N 1
ATOM 3998 C CA . ILE A 1 515 ? 18.453 45.656 14.195 1 91.5 515 ILE A CA 1
ATOM 3999 C C . ILE A 1 515 ? 18.844 46.938 13.492 1 91.5 515 ILE A C 1
ATOM 4001 O O . ILE A 1 515 ? 19.359 47.875 14.125 1 91.5 515 ILE A O 1
ATOM 4005 N N . LEU A 1 516 ? 18.562 47.062 12.266 1 93 516 LEU A N 1
ATOM 4006 C CA . LEU A 1 516 ? 18.875 48.25 11.508 1 93 516 LEU A CA 1
ATOM 4007 C C . LEU A 1 516 ? 18.125 49.469 12.07 1 93 516 LEU A C 1
ATOM 4009 O O . LEU A 1 516 ? 18.688 50.562 12.18 1 93 516 LEU A O 1
ATOM 4013 N N . PHE A 1 517 ? 16.891 49.281 12.414 1 92.12 517 PHE A N 1
ATOM 4014 C CA . PHE A 1 517 ? 16.109 50.375 12.984 1 92.12 517 PHE A CA 1
ATOM 4015 C C . PHE A 1 517 ? 16.656 50.781 14.344 1 92.12 517 PHE A C 1
ATOM 4017 O O . PHE A 1 517 ? 16.719 51.969 14.648 1 92.12 517 PHE A O 1
ATOM 4024 N N . LEU A 1 518 ? 17 49.781 15.078 1 87.12 518 LEU A N 1
ATOM 4025 C CA . LEU A 1 518 ? 17.547 50.094 16.391 1 87.12 518 LEU A CA 1
ATOM 4026 C C . LEU A 1 518 ? 18.828 50.906 16.25 1 87.12 518 LEU A C 1
ATOM 4028 O O . LEU A 1 518 ? 19.094 51.812 17.047 1 87.12 518 LEU A O 1
ATOM 4032 N N . ILE A 1 519 ? 19.594 50.656 15.234 1 87.94 519 ILE A N 1
ATOM 4033 C CA . ILE A 1 519 ? 20.812 51.406 14.977 1 87.94 519 ILE A CA 1
ATOM 4034 C C . ILE A 1 519 ? 20.469 52.812 14.539 1 87.94 519 ILE A C 1
ATOM 4036 O O . ILE A 1 519 ? 21.047 53.812 15.031 1 87.94 519 ILE A O 1
ATOM 4040 N N . VAL A 1 520 ? 19.531 52.906 13.695 1 87 520 VAL A N 1
ATOM 4041 C CA . VAL A 1 520 ? 19.094 54.219 13.211 1 87 520 VAL A CA 1
ATOM 4042 C C . VAL A 1 520 ? 18.547 55.062 14.375 1 87 520 VAL A C 1
ATOM 4044 O O . VAL A 1 520 ? 18.844 56.25 14.492 1 87 520 VAL A O 1
ATOM 4047 N N . GLN A 1 521 ? 17.766 54.469 15.141 1 85.06 521 GLN A N 1
ATOM 4048 C CA . GLN A 1 521 ? 17.156 55.125 16.281 1 85.06 521 GLN A CA 1
ATOM 4049 C C . GLN A 1 521 ? 18.234 55.594 17.266 1 85.06 521 GLN A C 1
ATOM 4051 O O . GLN A 1 521 ? 18.125 56.688 17.844 1 85.06 521 GLN A O 1
ATOM 4056 N N . SER A 1 522 ? 19.203 54.812 17.516 1 81.88 522 SER A N 1
ATOM 4057 C CA . SER A 1 522 ? 20.266 55.156 18.453 1 81.88 522 SER A CA 1
ATOM 4058 C C . SER A 1 522 ? 21.109 56.312 17.938 1 81.88 522 SER A C 1
ATOM 4060 O O . SER A 1 522 ? 21.625 57.125 18.734 1 81.88 522 SER A O 1
ATOM 4062 N N . ARG A 1 523 ? 21.125 56.469 16.688 1 82.88 523 ARG A N 1
ATOM 4063 C CA . ARG A 1 523 ? 21.984 57.5 16.109 1 82.88 523 ARG A CA 1
ATOM 4064 C C . ARG A 1 523 ? 21.219 58.812 15.883 1 82.88 523 ARG A C 1
ATOM 4066 O O . ARG A 1 523 ? 21.781 59.906 16.031 1 82.88 523 ARG A O 1
ATOM 4073 N N . LEU A 1 524 ? 20.016 58.656 15.578 1 82.5 524 LEU A N 1
ATOM 4074 C CA . LEU A 1 524 ? 19.312 59.844 15.109 1 82.5 524 LEU A CA 1
ATOM 4075 C C . LEU A 1 524 ? 18.359 60.375 16.188 1 82.5 524 LEU A C 1
ATOM 4077 O O . LEU A 1 524 ? 17.906 61.531 16.094 1 82.5 524 LEU A O 1
ATOM 4081 N N . SER A 1 525 ? 18.016 59.562 17.078 1 80.31 525 SER A N 1
ATOM 4082 C CA . SER A 1 525 ? 17.031 60 18.078 1 80.31 525 SER A CA 1
ATOM 4083 C C . SER A 1 525 ? 17.719 60.375 19.375 1 80.31 525 SER A C 1
ATOM 4085 O O . SER A 1 525 ? 18.734 59.781 19.766 1 80.31 525 SER A O 1
ATOM 4087 N N . GLU A 1 526 ? 17.172 61.438 19.969 1 74.25 526 GLU A N 1
ATOM 4088 C CA . GLU A 1 526 ? 17.656 61.875 21.266 1 74.25 526 GLU A CA 1
ATOM 4089 C C . GLU A 1 526 ? 16.922 61.156 22.406 1 74.25 526 GLU A C 1
ATOM 4091 O O . GLU A 1 526 ? 17.344 61.188 23.547 1 74.25 526 GLU A O 1
ATOM 4096 N N . CYS A 1 527 ? 15.836 60.531 22.031 1 68.5 527 CYS A N 1
ATOM 4097 C CA . CYS A 1 527 ? 15.031 59.844 23.031 1 68.5 527 CYS A CA 1
ATOM 4098 C C . CYS A 1 527 ? 15.547 58.406 23.25 1 68.5 527 CYS A C 1
ATOM 4100 O O . CYS A 1 527 ? 15.656 57.625 22.312 1 68.5 527 CYS A O 1
ATOM 4102 N N . PRO A 1 528 ? 15.992 58.188 24.453 1 64.88 528 PRO A N 1
ATOM 4103 C CA . PRO A 1 528 ? 16.469 56.812 24.703 1 64.88 528 PRO A CA 1
ATOM 4104 C C . PRO A 1 528 ? 15.352 55.781 24.562 1 64.88 528 PRO A C 1
ATOM 4106 O O . PRO A 1 528 ? 14.172 56.125 24.656 1 64.88 528 PRO A O 1
ATOM 4109 N N . LEU A 1 529 ? 15.711 54.531 24.188 1 68.94 529 LEU A N 1
ATOM 4110 C CA . LEU A 1 529 ? 14.766 53.438 24.078 1 68.94 529 LEU A CA 1
ATOM 4111 C C . LEU A 1 529 ? 14.078 53.188 25.406 1 68.94 529 LEU A C 1
ATOM 4113 O O . LEU A 1 529 ? 14.727 53.156 26.453 1 68.94 529 LEU A O 1
ATOM 4117 N N . MET A 1 530 ? 12.75 53.188 25.297 1 66.19 530 MET A N 1
ATOM 4118 C CA . MET A 1 530 ? 11.977 52.938 26.5 1 66.19 530 MET A CA 1
ATOM 4119 C C . MET A 1 530 ? 11.977 51.438 26.812 1 66.19 530 MET A C 1
ATOM 4121 O O . MET A 1 530 ? 11.977 50.594 25.906 1 66.19 530 MET A O 1
ATOM 4125 N N . GLY A 1 531 ? 12.383 51.062 28.062 1 62.31 531 GLY A N 1
ATOM 4126 C CA . GLY A 1 531 ? 12.344 49.688 28.453 1 62.31 531 GLY A CA 1
ATOM 4127 C C . GLY A 1 531 ? 10.977 49.031 28.25 1 62.31 531 GLY A C 1
ATOM 4128 O O . GLY A 1 531 ? 10.859 48 27.609 1 62.31 531 GLY A O 1
ATOM 4129 N N . ASP A 1 532 ? 9.938 49.531 28.844 1 65.25 532 ASP A N 1
ATOM 4130 C CA . ASP A 1 532 ? 8.57 49.031 28.766 1 65.25 532 ASP A CA 1
ATOM 4131 C C . ASP A 1 532 ? 7.648 50 28.047 1 65.25 532 ASP A C 1
ATOM 4133 O O . ASP A 1 532 ? 7.453 51.125 28.5 1 65.25 532 ASP A O 1
ATOM 4137 N N . THR A 1 533 ? 7.227 49.562 26.844 1 69.06 533 THR A N 1
ATOM 4138 C CA . THR A 1 533 ? 6.438 50.438 26 1 69.06 533 THR A CA 1
ATOM 4139 C C . THR A 1 533 ? 4.949 50.312 26.312 1 69.06 533 THR A C 1
ATOM 4141 O O . THR A 1 533 ? 4.117 50.969 25.672 1 69.06 533 THR A O 1
ATOM 4144 N N . SER A 1 534 ? 4.586 49.562 27.297 1 69.19 534 SER A N 1
ATOM 4145 C CA . SER A 1 534 ? 3.174 49.281 27.547 1 69.19 534 SER A CA 1
ATOM 4146 C C . SER A 1 534 ? 2.459 50.562 28.031 1 69.19 534 SER A C 1
ATOM 4148 O O . SER A 1 534 ? 1.295 50.781 27.703 1 69.19 534 SER A O 1
ATOM 4150 N N . LEU A 1 535 ? 3.184 51.406 28.688 1 69.62 535 LEU A N 1
ATOM 4151 C CA . LEU A 1 535 ? 2.537 52.594 29.25 1 69.62 535 LEU A CA 1
ATOM 4152 C C . LEU A 1 535 ? 3.049 53.844 28.594 1 69.62 535 LEU A C 1
ATOM 4154 O O . LEU A 1 535 ? 2.934 54.938 29.156 1 69.62 535 LEU A O 1
ATOM 4158 N N . THR A 1 536 ? 3.592 53.625 27.438 1 70.62 536 THR A N 1
ATOM 4159 C CA . THR A 1 536 ? 4.16 54.781 26.766 1 70.62 536 THR A CA 1
ATOM 4160 C C . THR A 1 536 ? 3.088 55.844 26.5 1 70.62 536 THR A C 1
ATOM 4162 O O . THR A 1 536 ? 3.312 57.031 26.719 1 70.62 536 THR A O 1
ATOM 4165 N N . ALA A 1 537 ? 1.941 55.375 26.094 1 69.56 537 ALA A N 1
ATOM 4166 C CA . ALA A 1 537 ? 0.872 56.312 25.781 1 69.56 537 ALA A CA 1
ATOM 4167 C C . ALA A 1 537 ? 0.427 57.062 27.016 1 69.56 537 ALA A C 1
ATOM 4169 O O . ALA A 1 537 ? 0.078 58.25 26.938 1 69.56 537 ALA A O 1
ATOM 4170 N N . PHE A 1 538 ? 0.623 56.406 28.125 1 66.69 538 PHE A N 1
ATOM 4171 C CA . PHE A 1 538 ? 0.196 57 29.406 1 66.69 538 PHE A CA 1
ATOM 4172 C C . PHE A 1 538 ? 1.245 57.969 29.922 1 66.69 538 PHE A C 1
ATOM 4174 O O . PHE A 1 538 ? 0.914 58.938 30.625 1 66.69 538 PHE A O 1
ATOM 4181 N N . ASP A 1 539 ? 2.391 57.781 29.484 1 69.06 539 ASP A N 1
ATOM 4182 C CA . ASP A 1 539 ? 3.48 58.594 30.031 1 69.06 539 ASP A CA 1
ATOM 4183 C C . ASP A 1 539 ? 3.762 59.812 29.156 1 69.06 539 ASP A C 1
ATOM 4185 O O . ASP A 1 539 ? 4.578 60.656 29.5 1 69.06 539 ASP A O 1
ATOM 4189 N N . LEU A 1 540 ? 3.037 59.938 28.125 1 72.31 540 LEU A N 1
ATOM 4190 C CA . LEU A 1 540 ? 3.227 61.094 27.25 1 72.31 540 LEU A CA 1
ATOM 4191 C C . LEU A 1 540 ? 2.432 62.281 27.75 1 72.31 540 LEU A C 1
ATOM 4193 O O . LEU A 1 540 ? 1.291 62.125 28.188 1 72.31 540 LEU A O 1
ATOM 4197 N N . ASP A 1 541 ? 3.129 63.375 27.875 1 70.62 541 ASP A N 1
ATOM 4198 C CA . ASP A 1 541 ? 2.449 64.625 28.219 1 70.62 541 ASP A CA 1
ATOM 4199 C C . ASP A 1 541 ? 1.704 65.188 27.016 1 70.62 541 ASP A C 1
ATOM 4201 O O . ASP A 1 541 ? 2.32 65.75 26.109 1 70.62 541 ASP A O 1
ATOM 4205 N N . THR A 1 542 ? 0.345 65.062 27.031 1 70.56 542 THR A N 1
ATOM 4206 C CA . THR A 1 542 ? -0.446 65.5 25.875 1 70.56 542 THR A CA 1
ATOM 4207 C C . THR A 1 542 ? -1.135 66.875 26.172 1 70.56 542 THR A C 1
ATOM 4209 O O . THR A 1 542 ? -2.162 67.188 25.562 1 70.56 542 THR A O 1
ATOM 4212 N N . THR A 1 543 ? -0.676 67.625 27.078 1 64.62 543 THR A N 1
ATOM 4213 C CA . THR A 1 543 ? -1.314 68.875 27.422 1 64.62 543 THR A CA 1
ATOM 4214 C C . THR A 1 543 ? -1.279 69.812 26.234 1 64.62 543 THR A C 1
ATOM 4216 O O . THR A 1 543 ? -2.133 70.688 26.125 1 64.62 543 THR A O 1
ATOM 4219 N N . GLY A 1 544 ? -0.328 69.688 25.438 1 64.5 544 GLY A N 1
ATOM 4220 C CA . GLY A 1 544 ? -0.196 70.562 24.297 1 64.5 544 GLY A CA 1
ATOM 4221 C C . GLY A 1 544 ? -1.028 70.125 23.094 1 64.5 544 GLY A C 1
ATOM 4222 O O . GLY A 1 544 ? -1.022 70.812 22.062 1 64.5 544 GLY A O 1
ATOM 4223 N N . VAL A 1 545 ? -1.682 69.062 23.203 1 69.44 545 VAL A N 1
ATOM 4224 C CA . VAL A 1 545 ? -2.461 68.562 22.078 1 69.44 545 VAL A CA 1
ATOM 4225 C C . VAL A 1 545 ? -3.906 69 22.188 1 69.44 545 VAL A C 1
ATOM 4227 O O . VAL A 1 545 ? -4.523 68.875 23.25 1 69.44 545 VAL A O 1
ATOM 4230 N N . ALA A 1 546 ? -4.285 69.938 21.25 1 58.62 546 ALA A N 1
ATOM 4231 C CA . ALA A 1 546 ? -5.668 70.438 21.219 1 58.62 546 ALA A CA 1
ATOM 4232 C C . ALA A 1 546 ? -6.633 69.25 21 1 58.62 546 ALA A C 1
ATOM 4234 O O . ALA A 1 546 ? -6.453 68.5 20.062 1 58.62 546 ALA A O 1
ATOM 4235 N N . PHE A 1 547 ? -7.133 68.812 22 1 55.06 547 PHE A N 1
ATOM 4236 C CA . PHE A 1 547 ? -8.117 67.75 21.891 1 55.06 547 PHE A CA 1
ATOM 4237 C C . PHE A 1 547 ? -9.203 68.125 20.875 1 55.06 547 PHE A C 1
ATOM 4239 O O . PHE A 1 547 ? -9.859 69.125 21 1 55.06 547 PHE A O 1
ATOM 4246 N N . GLU A 1 548 ? -8.898 68.188 19.625 1 48 548 GLU A N 1
ATOM 4247 C CA . GLU A 1 548 ? -9.977 68.438 18.672 1 48 548 GLU A CA 1
ATOM 4248 C C . GLU A 1 548 ? -11.227 67.625 19.031 1 48 548 GLU A C 1
ATOM 4250 O O . GLU A 1 548 ? -11.133 66.438 19.453 1 48 548 GLU A O 1
ATOM 4255 N N . ASN A 1 549 ? -12.367 68.312 19.359 1 42.81 549 ASN A N 1
ATOM 4256 C CA . ASN A 1 549 ? -13.75 67.875 19.5 1 42.81 549 ASN A CA 1
ATOM 4257 C C . ASN A 1 549 ? -14.117 66.875 18.422 1 42.81 549 ASN A C 1
ATOM 4259 O O . ASN A 1 549 ? -15.133 67 17.75 1 42.81 549 ASN A O 1
ATOM 4263 N N . THR A 1 550 ? -13.32 66.5 17.703 1 41.47 550 THR A N 1
ATOM 4264 C CA . THR A 1 550 ? -13.938 65.812 16.562 1 41.47 550 THR A CA 1
ATOM 4265 C C . THR A 1 550 ? -15.039 64.875 17 1 41.47 550 THR A C 1
ATOM 4267 O O . THR A 1 550 ? -16.125 64.875 16.422 1 41.47 550 THR A O 1
ATOM 4270 N N . ASP A 1 551 ? -14.836 63.531 17.156 1 40.41 551 ASP A N 1
ATOM 4271 C CA . ASP A 1 551 ? -16.062 62.75 17.25 1 40.41 551 ASP A CA 1
ATOM 4272 C C . ASP A 1 551 ? -16.844 63.094 18.516 1 40.41 551 ASP A C 1
ATOM 4274 O O . ASP A 1 551 ? -16.359 62.875 19.625 1 40.41 551 ASP A O 1
ATOM 4278 N N . SER A 1 552 ? -17.594 64.125 18.5 1 38.91 552 SER A N 1
ATOM 4279 C CA . SER A 1 552 ? -18.641 64.625 19.375 1 38.91 552 SER A CA 1
ATOM 4280 C C . SER A 1 552 ? -19.234 63.562 20.25 1 38.91 552 SER A C 1
ATOM 4282 O O . SER A 1 552 ? -19.938 63.844 21.234 1 38.91 552 SER A O 1
ATOM 4284 N N . SER A 1 553 ? -19.438 62.5 19.688 1 39.47 553 SER A N 1
ATOM 4285 C CA . SER A 1 553 ? -20.219 61.562 20.469 1 39.47 553 SER A CA 1
ATOM 4286 C C . SER A 1 553 ? -19.516 61.219 21.781 1 39.47 553 SER A C 1
ATOM 4288 O O . SER A 1 553 ? -20.016 60.406 22.562 1 39.47 553 SER A O 1
ATOM 4290 N N . ILE A 1 554 ? -18.234 61.406 21.859 1 44.12 554 ILE A N 1
ATOM 4291 C CA . ILE A 1 554 ? -17.656 61.219 23.172 1 44.12 554 ILE A CA 1
ATOM 4292 C C . ILE A 1 554 ? -17.859 62.469 24.016 1 44.12 554 ILE A C 1
ATOM 4294 O O . ILE A 1 554 ? -17.062 63.406 23.922 1 44.12 554 ILE A O 1
ATOM 4298 N N . HIS A 1 555 ? -18.859 63.031 24.109 1 44.16 555 HIS A N 1
ATOM 4299 C CA . HIS A 1 555 ? -19.312 64.25 24.766 1 44.16 555 HIS A CA 1
ATOM 4300 C C . HIS A 1 555 ? -18.531 64.5 26.047 1 44.16 555 HIS A C 1
ATOM 4302 O O . HIS A 1 555 ? -18.609 65.625 26.609 1 44.16 555 HIS A O 1
ATOM 4308 N N . GLY A 1 556 ? -17.875 63.469 26.797 1 49.22 556 GLY A N 1
ATOM 4309 C CA . GLY A 1 556 ? -17.359 63.875 28.078 1 49.22 556 GLY A CA 1
ATOM 4310 C C . GLY A 1 556 ? -15.859 63.656 28.219 1 49.22 556 GLY A C 1
ATOM 4311 O O . GLY A 1 556 ? -15.273 62.844 27.516 1 49.22 556 GLY A O 1
ATOM 4312 N N . PHE A 1 557 ? -14.898 64.688 28.531 1 58.06 557 PHE A N 1
ATOM 4313 C CA . PHE A 1 557 ? -13.484 64.688 28.891 1 58.06 557 PHE A CA 1
ATOM 4314 C C . PHE A 1 557 ? -13.18 63.594 29.891 1 58.06 557 PHE A C 1
ATOM 4316 O O . PHE A 1 557 ? -13.875 63.438 30.891 1 58.06 557 PHE A O 1
ATOM 4323 N N . ARG A 1 558 ? -12.438 62.5 29.375 1 72.25 558 ARG A N 1
ATOM 4324 C CA . ARG A 1 558 ? -12.016 61.469 30.297 1 72.25 558 ARG A CA 1
ATOM 4325 C C . ARG A 1 558 ? -10.742 61.875 31.031 1 72.25 558 ARG A C 1
ATOM 4327 O O . ARG A 1 558 ? -9.664 61.875 30.453 1 72.25 558 ARG A O 1
ATOM 4334 N N . LYS A 1 559 ? -10.898 62.281 32.188 1 74.19 559 LYS A N 1
ATOM 4335 C CA . LYS A 1 559 ? -9.781 62.719 33.031 1 74.19 559 LYS A CA 1
ATOM 4336 C C . LYS A 1 559 ? -9.359 61.594 33.969 1 74.19 559 LYS A C 1
ATOM 4338 O O . LYS A 1 559 ? -10.203 60.938 34.562 1 74.19 559 LYS A O 1
ATOM 4343 N N . ILE A 1 560 ? -8.078 61.281 33.938 1 77.12 560 ILE A N 1
ATOM 4344 C CA . ILE A 1 560 ? -7.539 60.281 34.844 1 77.12 560 ILE A CA 1
ATOM 4345 C C . ILE A 1 560 ? -6.957 60.969 36.062 1 77.12 560 ILE A C 1
ATOM 4347 O O . ILE A 1 560 ? -6.152 61.906 35.938 1 77.12 560 ILE A O 1
ATOM 4351 N N . GLU A 1 561 ? -7.492 60.688 37.188 1 77.56 561 GLU A N 1
ATOM 4352 C CA . GLU A 1 561 ? -6.98 61.219 38.438 1 77.56 561 GLU A CA 1
ATOM 4353 C C . GLU A 1 561 ? -6.348 60.125 39.281 1 77.56 561 GLU A C 1
ATOM 4355 O O . GLU A 1 561 ? -6.754 58.969 39.219 1 77.56 561 GLU A O 1
ATOM 4360 N N . GLN A 1 562 ? -5.219 60.438 39.812 1 80.94 562 GLN A N 1
ATOM 4361 C CA . GLN A 1 562 ? -4.566 59.5 40.719 1 80.94 562 GLN A CA 1
ATOM 4362 C C . GLN A 1 562 ? -5.051 59.688 42.156 1 80.94 562 GLN A C 1
ATOM 4364 O O . GLN A 1 562 ? -4.969 60.781 42.719 1 80.94 562 GLN A O 1
ATOM 4369 N N . ARG A 1 563 ? -5.723 58.75 42.625 1 73.75 563 ARG A N 1
ATOM 4370 C CA . ARG A 1 563 ? -6.148 58.75 44.031 1 73.75 563 ARG A CA 1
ATOM 4371 C C . ARG A 1 563 ? -5.535 57.562 44.781 1 73.75 563 ARG A C 1
ATOM 4373 O O . ARG A 1 563 ? -5.859 56.406 44.5 1 73.75 563 ARG A O 1
ATOM 4380 N N . GLY A 1 564 ? -4.703 57.812 45.781 1 69.12 564 GLY A N 1
ATOM 4381 C CA . GLY A 1 564 ? -4.121 56.781 46.656 1 69.12 564 GLY A CA 1
ATOM 4382 C C . GLY A 1 564 ? -3.361 55.719 45.875 1 69.12 564 GLY A C 1
ATOM 4383 O O . GLY A 1 564 ? -3.475 54.531 46.156 1 69.12 564 GLY A O 1
ATOM 4384 N N . GLY A 1 565 ? -2.705 56.094 44.75 1 72.44 565 GLY A N 1
ATOM 4385 C CA . GLY A 1 565 ? -1.899 55.156 43.969 1 72.44 565 GLY A CA 1
ATOM 4386 C C . GLY A 1 565 ? -2.672 54.5 42.844 1 72.44 565 GLY A C 1
ATOM 4387 O O . GLY A 1 565 ? -2.109 53.719 42.094 1 72.44 565 GLY A O 1
ATOM 4388 N N . ARG A 1 566 ? -4.012 54.75 42.844 1 81 566 ARG A N 1
ATOM 4389 C CA . ARG A 1 566 ? -4.848 54.156 41.812 1 81 566 ARG A CA 1
ATOM 4390 C C . ARG A 1 566 ? -5.277 55.188 40.781 1 81 566 ARG A C 1
ATOM 4392 O O . ARG A 1 566 ? -5.488 56.375 41.125 1 81 566 ARG A O 1
ATOM 4399 N N . LEU A 1 567 ? -5.23 54.719 39.531 1 80.56 567 LEU A N 1
ATOM 4400 C CA . LEU A 1 567 ? -5.684 55.562 38.406 1 80.56 567 LEU A CA 1
ATOM 4401 C C . LEU A 1 567 ? -7.191 55.469 38.219 1 80.56 567 LEU A C 1
ATOM 4403 O O . LEU A 1 567 ? -7.707 54.375 37.938 1 80.56 567 LEU A O 1
ATOM 4407 N N . LYS A 1 568 ? -7.875 56.5 38.5 1 81.94 568 LYS A N 1
ATOM 4408 C CA . LYS A 1 568 ? -9.328 56.531 38.375 1 81.94 568 LYS A CA 1
ATOM 4409 C C . LYS A 1 568 ? -9.781 57.406 37.219 1 81.94 568 LYS A C 1
ATOM 4411 O O . LYS A 1 568 ? -9.227 58.5 37.031 1 81.94 568 LYS A O 1
ATOM 4416 N N . LEU A 1 569 ? -10.742 56.906 36.5 1 80.56 569 LEU A N 1
ATOM 4417 C CA . LEU A 1 569 ? -11.281 57.625 35.344 1 80.56 569 LEU A CA 1
ATOM 4418 C C . LEU A 1 569 ? -12.547 58.375 35.719 1 80.56 569 LEU A C 1
ATOM 4420 O O . LEU A 1 569 ? -13.43 57.844 36.375 1 80.56 569 LEU A O 1
ATOM 4424 N N . LYS A 1 570 ? -12.594 59.656 35.531 1 75 570 LYS A N 1
ATOM 4425 C CA . LYS A 1 570 ? -13.773 60.469 35.719 1 75 570 LYS A CA 1
ATOM 4426 C C . LYS A 1 570 ? -14.266 61.062 34.406 1 75 570 LYS A C 1
ATOM 4428 O O . LYS A 1 570 ? -13.469 61.562 33.594 1 75 570 LYS A O 1
ATOM 4433 N N . VAL A 1 571 ? -15.508 60.875 34.094 1 67.69 571 VAL A N 1
ATOM 4434 C CA . VAL A 1 571 ? -16.094 61.438 32.875 1 67.69 571 VAL A CA 1
ATOM 4435 C C . VAL A 1 571 ? -16.703 62.812 33.156 1 67.69 571 VAL A C 1
ATOM 4437 O O . VAL A 1 571 ? -17.516 62.938 34.062 1 67.69 571 VAL A O 1
ATOM 4440 N N . GLU A 1 572 ? -16.109 63.844 32.688 1 61.53 572 GLU A N 1
ATOM 4441 C CA . GLU A 1 572 ? -16.688 65.188 32.812 1 61.53 572 GLU A CA 1
ATOM 4442 C C . GLU A 1 572 ? -17.375 65.625 31.516 1 61.53 572 GLU A C 1
ATOM 4444 O O . GLU A 1 572 ? -16.875 65.375 30.422 1 61.53 572 GLU A O 1
ATOM 4449 N N . MET B 1 1 ? -63.125 63.406 66.188 1 24.27 1 MET B N 1
ATOM 4450 C CA . MET B 1 1 ? -63.188 64.75 65.625 1 24.27 1 MET B CA 1
ATOM 4451 C C . MET B 1 1 ? -62.875 64.688 64.125 1 24.27 1 MET B C 1
ATOM 4453 O O . MET B 1 1 ? -61.812 64.188 63.688 1 24.27 1 MET B O 1
ATOM 4457 N N . ALA B 1 2 ? -64 64.688 63.281 1 23.52 2 ALA B N 1
ATOM 4458 C CA . ALA B 1 2 ? -64.188 64.25 61.906 1 23.52 2 ALA B CA 1
ATOM 4459 C C . ALA B 1 2 ? -63.312 65.062 60.969 1 23.52 2 ALA B C 1
ATOM 4461 O O . ALA B 1 2 ? -62.938 66.188 61.312 1 23.52 2 ALA B O 1
ATOM 4462 N N . VAL B 1 3 ? -63.125 64.625 59.719 1 23.98 3 VAL B N 1
ATOM 4463 C CA . VAL B 1 3 ? -62.25 64.25 58.625 1 23.98 3 VAL B CA 1
ATOM 4464 C C . VAL B 1 3 ? -62.25 65.375 57.562 1 23.98 3 VAL B C 1
ATOM 4466 O O . VAL B 1 3 ? -61.438 65.375 56.656 1 23.98 3 VAL B O 1
ATOM 4469 N N . ARG B 1 4 ? -62.969 66.625 57.781 1 25.55 4 ARG B N 1
ATOM 4470 C CA . ARG B 1 4 ? -63.656 67.125 56.625 1 25.55 4 ARG B CA 1
ATOM 4471 C C . ARG B 1 4 ? -62.688 67.688 55.594 1 25.55 4 ARG B C 1
ATOM 4473 O O . ARG B 1 4 ? -61.844 68.562 55.938 1 25.55 4 ARG B O 1
ATOM 4480 N N . TYR B 1 5 ? -62.5 67 54.406 1 24.23 5 TYR B N 1
ATOM 4481 C CA . TYR B 1 5 ? -61.688 67.062 53.188 1 24.23 5 TYR B CA 1
ATOM 4482 C C . TYR B 1 5 ? -62.125 68.188 52.312 1 24.23 5 TYR B C 1
ATOM 4484 O O . TYR B 1 5 ? -63.25 68.25 51.781 1 24.23 5 TYR B O 1
ATOM 4492 N N . LEU B 1 6 ? -62.062 69.438 52.781 1 23.81 6 LEU B N 1
ATOM 4493 C CA . LEU B 1 6 ? -62.75 70.438 52 1 23.81 6 LEU B CA 1
ATOM 4494 C C . LEU B 1 6 ? -62.156 70.562 50.594 1 23.81 6 LEU B C 1
ATOM 4496 O O . LEU B 1 6 ? -60.938 70.625 50.438 1 23.81 6 LEU B O 1
ATOM 4500 N N . LYS B 1 7 ? -63.031 70.062 49.562 1 28.77 7 LYS B N 1
ATOM 4501 C CA . LYS B 1 7 ? -62.875 70 48.125 1 28.77 7 LYS B CA 1
ATOM 4502 C C . LYS B 1 7 ? -62.656 71.375 47.5 1 28.77 7 LYS B C 1
ATOM 4504 O O . LYS B 1 7 ? -63.5 72.25 47.562 1 28.77 7 LYS B O 1
ATOM 4509 N N . VAL B 1 8 ? -61.438 71.938 47.688 1 28.83 8 VAL B N 1
ATOM 4510 C CA . VAL B 1 8 ? -61.156 73.25 47.094 1 28.83 8 VAL B CA 1
ATOM 4511 C C . VAL B 1 8 ? -61.438 73.188 45.594 1 28.83 8 VAL B C 1
ATOM 4513 O O . VAL B 1 8 ? -61.125 72.25 44.906 1 28.83 8 VAL B O 1
ATOM 4516 N N . SER B 1 9 ? -62.438 73.875 45.125 1 25.36 9 SER B N 1
ATOM 4517 C CA . SER B 1 9 ? -63.062 74.125 43.812 1 25.36 9 SER B CA 1
ATOM 4518 C C . SER B 1 9 ? -62.031 74.438 42.75 1 25.36 9 SER B C 1
ATOM 4520 O O . SER B 1 9 ? -61.094 75.188 43 1 25.36 9 SER B O 1
ATOM 4522 N N . ASN B 1 10 ? -61.875 73.562 41.719 1 26.59 10 ASN B N 1
ATOM 4523 C CA . ASN B 1 10 ? -61.062 73.312 40.531 1 26.59 10 ASN B CA 1
ATOM 4524 C C . ASN B 1 10 ? -61.219 74.438 39.531 1 26.59 10 ASN B C 1
ATOM 4526 O O . ASN B 1 10 ? -62.125 74.438 38.719 1 26.59 10 ASN B O 1
ATOM 4530 N N . THR B 1 11 ? -61.344 75.688 39.906 1 31.62 11 THR B N 1
ATOM 4531 C CA . THR B 1 11 ? -61.625 76.562 38.812 1 31.62 11 THR B CA 1
ATOM 4532 C C . THR B 1 11 ? -60.594 76.438 37.719 1 31.62 11 THR B C 1
ATOM 4534 O O . THR B 1 11 ? -59.375 76.5 37.969 1 31.62 11 THR B O 1
ATOM 4537 N N . PRO B 1 12 ? -61 75.938 36.5 1 27.17 12 PRO B N 1
ATOM 4538 C CA . PRO B 1 12 ? -60.156 75.562 35.375 1 27.17 12 PRO B CA 1
ATOM 4539 C C . PRO B 1 12 ? -59.438 76.75 34.75 1 27.17 12 PRO B C 1
ATOM 4541 O O . PRO B 1 12 ? -60.062 77.812 34.469 1 27.17 12 PRO B O 1
ATOM 4544 N N . PHE B 1 13 ? -58.281 77.188 35.25 1 26.86 13 PHE B N 1
ATOM 4545 C CA . PHE B 1 13 ? -57.469 78.25 34.656 1 26.86 13 PHE B CA 1
ATOM 4546 C C . PHE B 1 13 ? -57.344 78 33.156 1 26.86 13 PHE B C 1
ATOM 4548 O O . PHE B 1 13 ? -57.062 76.938 32.688 1 26.86 13 PHE B O 1
ATOM 4555 N N . ASP B 1 14 ? -58.094 78.75 32.406 1 31.19 14 ASP B N 1
ATOM 4556 C CA . ASP B 1 14 ? -58.125 78.812 30.938 1 31.19 14 ASP B CA 1
ATOM 4557 C C . ASP B 1 14 ? -56.719 79 30.375 1 31.19 14 ASP B C 1
ATOM 4559 O O . ASP B 1 14 ? -56.062 80 30.609 1 31.19 14 ASP B O 1
ATOM 4563 N N . LEU B 1 15 ? -55.906 77.938 30.328 1 26 15 LEU B N 1
ATOM 4564 C CA . LEU B 1 15 ? -54.594 77.812 29.75 1 26 15 LEU B CA 1
ATOM 4565 C C . LEU B 1 15 ? -54.562 78.375 28.328 1 26 15 LEU B C 1
ATOM 4567 O O . LEU B 1 15 ? -55.188 77.75 27.438 1 26 15 LEU B O 1
ATOM 4571 N N . LYS B 1 16 ? -54.656 79.625 28.141 1 36.81 16 LYS B N 1
ATOM 4572 C CA . LYS B 1 16 ? -54.5 80.312 26.844 1 36.81 16 LYS B CA 1
ATOM 4573 C C . LYS B 1 16 ? -53.406 79.625 26.031 1 36.81 16 LYS B C 1
ATOM 4575 O O . LYS B 1 16 ? -52.375 79.25 26.562 1 36.81 16 LYS B O 1
ATOM 4580 N N . SER B 1 17 ? -53.719 79.25 24.797 1 29.23 17 SER B N 1
ATOM 4581 C CA . SER B 1 17 ? -53.062 78.438 23.766 1 29.23 17 SER B CA 1
ATOM 4582 C C . SER B 1 17 ? -51.688 79 23.422 1 29.23 17 SER B C 1
ATOM 4584 O O . SER B 1 17 ? -51.562 80.125 22.969 1 29.23 17 SER B O 1
ATOM 4586 N N . PHE B 1 18 ? -50.688 78.812 24.234 1 28.73 18 PHE B N 1
ATOM 4587 C CA . PHE B 1 18 ? -49.375 79.25 23.797 1 28.73 18 PHE B CA 1
ATOM 4588 C C . PHE B 1 18 ? -49.094 78.75 22.391 1 28.73 18 PHE B C 1
ATOM 4590 O O . PHE B 1 18 ? -49.5 77.625 22.047 1 28.73 18 PHE B O 1
ATOM 4597 N N . PRO B 1 19 ? -48.844 79.625 21.422 1 33.38 19 PRO B N 1
ATOM 4598 C CA . PRO B 1 19 ? -48.562 79.125 20.062 1 33.38 19 PRO B CA 1
ATOM 4599 C C . PRO B 1 19 ? -47.594 77.938 20.031 1 33.38 19 PRO B C 1
ATOM 4601 O O . PRO B 1 19 ? -46.812 77.75 20.953 1 33.38 19 PRO B O 1
ATOM 4604 N N . SER B 1 20 ? -48.062 76.812 19.359 1 29.92 20 SER B N 1
ATOM 4605 C CA . SER B 1 20 ? -47.375 75.562 19.125 1 29.92 20 SER B CA 1
ATOM 4606 C C . SER B 1 20 ? -45.938 75.75 18.688 1 29.92 20 SER B C 1
ATOM 4608 O O . SER B 1 20 ? -45.656 76.5 17.734 1 29.92 20 SER B O 1
ATOM 4610 N N . MET B 1 21 ? -45.062 75.938 19.609 1 32.78 21 MET B N 1
ATOM 4611 C CA . MET B 1 21 ? -43.656 75.812 19.297 1 32.78 21 MET B CA 1
ATOM 4612 C C . MET B 1 21 ? -43.375 74.75 18.234 1 32.78 21 MET B C 1
ATOM 4614 O O . MET B 1 21 ? -43.781 73.625 18.391 1 32.78 21 MET B O 1
ATOM 4618 N N . SER B 1 22 ? -43.188 75.062 16.984 1 32.53 22 SER B N 1
ATOM 4619 C CA . SER B 1 22 ? -43 74.375 15.727 1 32.53 22 SER B CA 1
ATOM 4620 C C . SER B 1 22 ? -42.094 73.188 15.906 1 32.53 22 SER B C 1
ATOM 4622 O O . SER B 1 22 ? -41.25 73.125 16.812 1 32.53 22 SER B O 1
ATOM 4624 N N . SER B 1 23 ? -42.406 72 15.141 1 39.22 23 SER B N 1
ATOM 4625 C CA . SER B 1 23 ? -41.906 70.625 14.898 1 39.22 23 SER B CA 1
ATOM 4626 C C . SER B 1 23 ? -40.406 70.625 14.68 1 39.22 23 SER B C 1
ATOM 4628 O O . SER B 1 23 ? -39.812 69.562 14.453 1 39.22 23 SER B O 1
ATOM 4630 N N . THR B 1 24 ? -39.875 71.75 14.57 1 41.75 24 THR B N 1
ATOM 4631 C CA . THR B 1 24 ? -38.469 71.688 14.18 1 41.75 24 THR B CA 1
ATOM 4632 C C . THR B 1 24 ? -37.594 71.25 15.336 1 41.75 24 THR B C 1
ATOM 4634 O O . THR B 1 24 ? -36.469 70.812 15.125 1 41.75 24 THR B O 1
ATOM 4637 N N . GLU B 1 25 ? -38.125 71.438 16.516 1 43.97 25 GLU B N 1
ATOM 4638 C CA . GLU B 1 25 ? -37.25 71 17.609 1 43.97 25 GLU B CA 1
ATOM 4639 C C . GLU B 1 25 ? -37.25 69.5 17.75 1 43.97 25 GLU B C 1
ATOM 4641 O O . GLU B 1 25 ? -36.25 68.938 18.141 1 43.97 25 GLU B O 1
ATOM 4646 N N . THR B 1 26 ? -38.469 68.938 17.422 1 47.31 26 THR B N 1
ATOM 4647 C CA . THR B 1 26 ? -38.5 67.5 17.531 1 47.31 26 THR B CA 1
ATOM 4648 C C . THR B 1 26 ? -37.688 66.875 16.438 1 47.31 26 THR B C 1
ATOM 4650 O O . THR B 1 26 ? -37.188 65.75 16.609 1 47.31 26 THR B O 1
ATOM 4653 N N . SER B 1 27 ? -37.656 67.625 15.344 1 46.09 27 SER B N 1
ATOM 4654 C CA . SER B 1 27 ? -36.875 67 14.25 1 46.09 27 SER B CA 1
ATOM 4655 C C . SER B 1 27 ? -35.375 67.062 14.555 1 46.09 27 SER B C 1
ATOM 4657 O O . SER B 1 27 ? -34.656 66.125 14.227 1 46.09 27 SER B O 1
ATOM 4659 N N . TRP B 1 28 ? -35 68.125 15.227 1 44.66 28 TRP B N 1
ATOM 4660 C CA . TRP B 1 28 ? -33.562 68.188 15.547 1 44.66 28 TRP B CA 1
ATOM 4661 C C . TRP B 1 28 ? -33.188 67.25 16.641 1 44.66 28 TRP B C 1
ATOM 4663 O O . TRP B 1 28 ? -32.125 66.625 16.609 1 44.66 28 TRP B O 1
ATOM 4673 N N . GLN B 1 29 ? -34.188 67 17.594 1 43.44 29 GLN B N 1
ATOM 4674 C CA . GLN B 1 29 ? -33.906 66 18.625 1 43.44 29 GLN B CA 1
ATOM 4675 C C . GLN B 1 29 ? -33.938 64.562 18.031 1 43.44 29 GLN B C 1
ATOM 4677 O O . GLN B 1 29 ? -33.156 63.719 18.422 1 43.44 29 GLN B O 1
ATOM 4682 N N . LYS B 1 30 ? -34.719 64.375 17.234 1 53.12 30 LYS B N 1
ATOM 4683 C CA . LYS B 1 30 ? -34.75 63.062 16.547 1 53.12 30 LYS B CA 1
ATOM 4684 C C . LYS B 1 30 ? -33.531 62.906 15.617 1 53.12 30 LYS B C 1
ATOM 4686 O O . LYS B 1 30 ? -33 61.812 15.5 1 53.12 30 LYS B O 1
ATOM 4691 N N . GLU B 1 31 ? -33.406 64 14.953 1 48.09 31 GLU B N 1
ATOM 4692 C CA . GLU B 1 31 ? -32.25 63.969 14.102 1 48.09 31 GLU B CA 1
ATOM 4693 C C . GLU B 1 31 ? -30.969 63.844 14.93 1 48.09 31 GLU B C 1
ATOM 4695 O O . GLU B 1 31 ? -30.031 63.156 14.539 1 48.09 31 GLU B O 1
ATOM 4700 N N . GLY B 1 32 ? -30.859 64.5 16.031 1 45.28 32 GLY B N 1
ATOM 4701 C CA . GLY B 1 32 ? -29.75 64.25 16.953 1 45.28 32 GLY B CA 1
ATOM 4702 C C . GLY B 1 32 ? -29.688 62.875 17.5 1 45.28 32 GLY B C 1
ATOM 4703 O O . GLY B 1 32 ? -28.609 62.281 17.625 1 45.28 32 GLY B O 1
ATOM 4704 N N . ILE B 1 33 ? -30.812 62.406 17.875 1 49.66 33 ILE B N 1
ATOM 4705 C CA . ILE B 1 33 ? -30.875 61.031 18.375 1 49.66 33 ILE B CA 1
ATOM 4706 C C . ILE B 1 33 ? -30.547 60.031 17.266 1 49.66 33 ILE B C 1
ATOM 4708 O O . ILE B 1 33 ? -29.812 59.062 17.469 1 49.66 33 ILE B O 1
ATOM 4712 N N . THR B 1 34 ? -31.203 60.219 16.125 1 48.28 34 THR B N 1
ATOM 4713 C CA . THR B 1 34 ? -30.906 59.312 15.008 1 48.28 34 THR B CA 1
ATOM 4714 C C . THR B 1 34 ? -29.438 59.406 14.625 1 48.28 34 THR B C 1
ATOM 4716 O O . THR B 1 34 ? -28.797 58.406 14.32 1 48.28 34 THR B O 1
ATOM 4719 N N . ILE B 1 35 ? -28.953 60.562 14.5 1 48.78 35 ILE B N 1
ATOM 4720 C CA . ILE B 1 35 ? -27.547 60.75 14.195 1 48.78 35 ILE B CA 1
ATOM 4721 C C . ILE B 1 35 ? -26.703 60.156 15.328 1 48.78 35 ILE B C 1
ATOM 4723 O O . ILE B 1 35 ? -25.688 59.5 15.07 1 48.78 35 ILE B O 1
ATOM 4727 N N . ALA B 1 36 ? -27.188 60.344 16.484 1 52.09 36 ALA B N 1
ATOM 4728 C CA . ALA B 1 36 ? -26.484 59.75 17.609 1 52.09 36 ALA B CA 1
ATOM 4729 C C . ALA B 1 36 ? -26.547 58.219 17.562 1 52.09 36 ALA B C 1
ATOM 4731 O O . ALA B 1 36 ? -25.562 57.531 17.859 1 52.09 36 ALA B O 1
ATOM 4732 N N . GLN B 1 37 ? -27.703 57.719 17.312 1 51.16 37 GLN B N 1
ATOM 4733 C CA . GLN B 1 37 ? -27.875 56.25 17.203 1 51.16 37 GLN B CA 1
ATOM 4734 C C . GLN B 1 37 ? -27.062 55.688 16.047 1 51.16 37 GLN B C 1
ATOM 4736 O O . GLN B 1 37 ? -26.469 54.625 16.156 1 51.16 37 GLN B O 1
ATOM 4741 N N . THR B 1 38 ? -27.109 56.25 14.891 1 51.22 38 THR B N 1
ATOM 4742 C CA . THR B 1 38 ? -26.328 55.781 13.758 1 51.22 38 THR B CA 1
ATOM 4743 C C . THR B 1 38 ? -24.844 55.875 14.062 1 51.22 38 THR B C 1
ATOM 4745 O O . THR B 1 38 ? -24.078 54.969 13.664 1 51.22 38 THR B O 1
ATOM 4748 N N . ARG B 1 39 ? -24.578 56.844 14.664 1 55.81 39 ARG B N 1
ATOM 4749 C CA . ARG B 1 39 ? -23.172 57 15.031 1 55.81 39 ARG B CA 1
ATOM 4750 C C . ARG B 1 39 ? -22.75 55.906 16.016 1 55.81 39 ARG B C 1
ATOM 4752 O O . ARG B 1 39 ? -21.641 55.406 15.953 1 55.81 39 ARG B O 1
ATOM 4759 N N . THR B 1 40 ? -23.688 55.625 16.984 1 56.03 40 THR B N 1
ATOM 4760 C CA . THR B 1 40 ? -23.422 54.562 17.922 1 56.03 40 THR B CA 1
ATOM 4761 C C . THR B 1 40 ? -23.297 53.219 17.203 1 56.03 40 THR B C 1
ATOM 4763 O O . THR B 1 40 ? -22.422 52.406 17.531 1 56.03 40 THR B O 1
ATOM 4766 N N . LEU B 1 41 ? -24.188 53 16.266 1 57.41 41 LEU B N 1
ATOM 4767 C CA . LEU B 1 41 ? -24.109 51.75 15.516 1 57.41 41 LEU B CA 1
ATOM 4768 C C . LEU B 1 41 ? -22.828 51.688 14.703 1 57.41 41 LEU B C 1
ATOM 4770 O O . LEU B 1 41 ? -22.219 50.625 14.586 1 57.41 41 LEU B O 1
ATOM 4774 N N . MET B 1 42 ? -22.484 52.75 14.117 1 57.72 42 MET B N 1
ATOM 4775 C CA . MET B 1 42 ? -21.266 52.781 13.328 1 57.72 42 MET B CA 1
ATOM 4776 C C . MET B 1 42 ? -20.031 52.562 14.219 1 57.72 42 MET B C 1
ATOM 4778 O O . MET B 1 42 ? -19.062 51.938 13.805 1 57.72 42 MET B O 1
ATOM 4782 N N . THR B 1 43 ? -20.156 53.188 15.383 1 59.47 43 THR B N 1
ATOM 4783 C CA . THR B 1 43 ? -19.062 53 16.312 1 59.47 43 THR B CA 1
ATOM 4784 C C . THR B 1 43 ? -18.953 51.531 16.734 1 59.47 43 THR B C 1
ATOM 4786 O O . THR B 1 43 ? -17.859 51 16.844 1 59.47 43 THR B O 1
ATOM 4789 N N . TRP B 1 44 ? -20.141 50.969 16.938 1 60.56 44 TRP B N 1
ATOM 4790 C CA . TRP B 1 44 ? -20.172 49.562 17.297 1 60.56 44 TRP B CA 1
ATOM 4791 C C . TRP B 1 44 ? -19.656 48.688 16.156 1 60.56 44 TRP B C 1
ATOM 4793 O O . TRP B 1 44 ? -18.875 47.75 16.375 1 60.56 44 TRP B O 1
ATOM 4803 N N . MET B 1 45 ? -20.094 49.031 15 1 63.59 45 MET B N 1
ATOM 4804 C CA . MET B 1 45 ? -19.641 48.25 13.852 1 63.59 45 MET B CA 1
ATOM 4805 C C . MET B 1 45 ? -18.141 48.406 13.656 1 63.59 45 MET B C 1
ATOM 4807 O O . MET B 1 45 ? -17.469 47.469 13.203 1 63.59 45 MET B O 1
ATOM 4811 N N . GLY B 1 46 ? -17.672 49.469 14.023 1 62.88 46 GLY B N 1
ATOM 4812 C CA . GLY B 1 46 ? -16.234 49.688 13.883 1 62.88 46 GLY B CA 1
ATOM 4813 C C . GLY B 1 46 ? -15.406 48.875 14.859 1 62.88 46 GLY B C 1
ATOM 4814 O O . GLY B 1 46 ? -14.266 48.531 14.57 1 62.88 46 GLY B O 1
ATOM 4815 N N . THR B 1 47 ? -16.047 48.5 15.992 1 68.25 47 THR B N 1
ATOM 4816 C CA . THR B 1 47 ? -15.266 47.812 17.016 1 68.25 47 THR B CA 1
ATOM 4817 C C . THR B 1 47 ? -15.578 46.312 17 1 68.25 47 THR B C 1
ATOM 4819 O O . THR B 1 47 ? -14.68 45.5 17.172 1 68.25 47 THR B O 1
ATOM 4822 N N . VAL B 1 48 ? -16.828 45.969 16.734 1 81.75 48 VAL B N 1
ATOM 4823 C CA . VAL B 1 48 ? -17.281 44.594 16.969 1 81.75 48 VAL B CA 1
ATOM 4824 C C . VAL B 1 48 ? -17.062 43.781 15.695 1 81.75 48 VAL B C 1
ATOM 4826 O O . VAL B 1 48 ? -17.188 42.531 15.719 1 81.75 48 VAL B O 1
ATOM 4829 N N . TRP B 1 49 ? -16.578 44.406 14.617 1 85.81 49 TRP B N 1
ATOM 4830 C CA . TRP B 1 49 ? -16.438 43.656 13.375 1 85.81 49 TRP B CA 1
ATOM 4831 C C . TRP B 1 49 ? -15.344 42.594 13.477 1 85.81 49 TRP B C 1
ATOM 4833 O O . TRP B 1 49 ? -15.445 41.531 12.875 1 85.81 49 TRP B O 1
ATOM 4843 N N . THR B 1 50 ? -14.273 42.812 14.188 1 88.19 50 THR B N 1
ATOM 4844 C CA . THR B 1 50 ? -13.203 41.812 14.328 1 88.19 50 THR B CA 1
ATOM 4845 C C . THR B 1 50 ? -13.695 40.594 15.086 1 88.19 50 THR B C 1
ATOM 4847 O O . THR B 1 50 ? -13.289 39.469 14.789 1 88.19 50 THR B O 1
ATOM 4850 N N . LEU B 1 51 ? -14.578 40.875 16.031 1 91.25 51 LEU B N 1
ATOM 4851 C CA . LEU B 1 51 ? -15.148 39.75 16.766 1 91.25 51 LEU B CA 1
ATOM 4852 C C . LEU B 1 51 ? -16.078 38.938 15.883 1 91.25 51 LEU B C 1
ATOM 4854 O O . LEU B 1 51 ? -16.062 37.719 15.938 1 91.25 51 LEU B O 1
ATOM 4858 N N . ALA B 1 52 ? -16.906 39.625 15.102 1 92.69 52 ALA B N 1
ATOM 4859 C CA . ALA B 1 52 ? -17.797 38.938 14.164 1 92.69 52 ALA B CA 1
ATOM 4860 C C . ALA B 1 52 ? -16.984 38.125 13.148 1 92.69 52 ALA B C 1
ATOM 4862 O O . ALA B 1 52 ? -17.344 37 12.836 1 92.69 52 ALA B O 1
ATOM 4863 N N . MET B 1 53 ? -15.969 38.719 12.648 1 93.5 53 MET B N 1
ATOM 4864 C CA . MET B 1 53 ? -15.109 38 11.695 1 93.5 53 MET B CA 1
ATOM 4865 C C . MET B 1 53 ? -14.484 36.781 12.336 1 93.5 53 MET B C 1
ATOM 4867 O O . MET B 1 53 ? -14.43 35.719 11.719 1 93.5 53 MET B O 1
ATOM 4871 N N . HIS B 1 54 ? -14.008 36.938 13.523 1 95.12 54 HIS B N 1
ATOM 4872 C CA . HIS B 1 54 ? -13.438 35.812 14.25 1 95.12 54 HIS B CA 1
ATOM 4873 C C . HIS B 1 54 ? -14.453 34.688 14.398 1 95.12 54 HIS B C 1
ATOM 4875 O O . HIS B 1 54 ? -14.117 33.5 14.203 1 95.12 54 HIS B O 1
ATOM 4881 N N . CYS B 1 55 ? -15.633 35 14.703 1 95.31 55 CYS B N 1
ATOM 4882 C CA . CYS B 1 55 ? -16.688 34 14.867 1 95.31 55 CYS B CA 1
ATOM 4883 C C . CYS B 1 55 ? -17 33.312 13.547 1 95.31 55 CYS B C 1
ATOM 4885 O O . CYS B 1 55 ? -17.062 32.094 13.484 1 95.31 55 CYS B O 1
ATOM 4887 N N . VAL B 1 56 ? -17.125 34.094 12.523 1 95.81 56 VAL B N 1
ATOM 4888 C CA . VAL B 1 56 ? -17.453 33.562 11.203 1 95.81 56 VAL B CA 1
ATOM 4889 C C . VAL B 1 56 ? -16.312 32.656 10.719 1 95.81 56 VAL B C 1
ATOM 4891 O O . VAL B 1 56 ? -16.562 31.562 10.203 1 95.81 56 VAL B O 1
ATOM 4894 N N . LEU B 1 57 ? -15.102 33.031 10.914 1 96.44 57 LEU B N 1
ATOM 4895 C CA . LEU B 1 57 ? -13.961 32.25 10.461 1 96.44 57 LEU B CA 1
ATOM 4896 C C . LEU B 1 57 ? -13.82 30.969 11.273 1 96.44 57 LEU B C 1
ATOM 4898 O O . LEU B 1 57 ? -13.445 29.938 10.734 1 96.44 57 LEU B O 1
ATOM 4902 N N . SER B 1 58 ? -14.109 31.078 12.539 1 97.25 58 SER B N 1
ATOM 4903 C CA . SER B 1 58 ? -14.031 29.891 13.375 1 97.25 58 SER B CA 1
ATOM 4904 C C . SER B 1 58 ? -15.047 28.828 12.938 1 97.25 58 SER B C 1
ATOM 4906 O O . SER B 1 58 ? -14.719 27.656 12.812 1 97.25 58 SER B O 1
ATOM 4908 N N . VAL B 1 59 ? -16.219 29.281 12.688 1 97.19 59 VAL B N 1
ATOM 4909 C CA . VAL B 1 59 ? -17.25 28.359 12.227 1 97.19 59 VAL B CA 1
ATOM 4910 C C . VAL B 1 59 ? -16.938 27.906 10.805 1 97.19 59 VAL B C 1
ATOM 4912 O O . VAL B 1 59 ? -17.125 26.734 10.469 1 97.19 59 VAL B O 1
ATOM 4915 N N . GLY B 1 60 ? -16.5 28.797 9.984 1 96.5 60 GLY B N 1
ATOM 4916 C CA 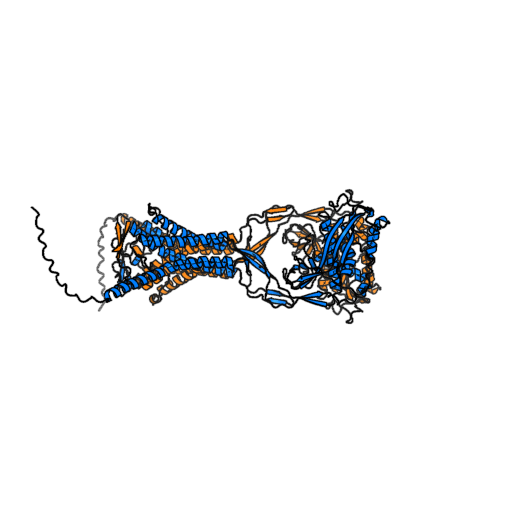. GLY B 1 60 ? -16.141 28.484 8.609 1 96.5 60 GLY B CA 1
ATOM 4917 C C . GLY B 1 60 ? -15.07 27.422 8.508 1 96.5 60 GLY B C 1
ATOM 4918 O O . GLY B 1 60 ? -15.18 26.484 7.699 1 96.5 60 GLY B O 1
ATOM 4919 N N . VAL B 1 61 ? -14.023 27.531 9.273 1 96.81 61 VAL B N 1
ATOM 4920 C CA . VAL B 1 61 ? -12.93 26.562 9.234 1 96.81 61 VAL B CA 1
ATOM 4921 C C . VAL B 1 61 ? -13.438 25.188 9.68 1 96.81 61 VAL B C 1
ATOM 4923 O O . VAL B 1 61 ? -13.031 24.156 9.133 1 96.81 61 VAL B O 1
ATOM 4926 N N . THR B 1 62 ? -14.297 25.219 10.648 1 97.38 62 THR B N 1
ATOM 4927 C CA . THR B 1 62 ? -14.875 23.969 11.133 1 97.38 62 THR B CA 1
ATOM 4928 C C . THR B 1 62 ? -15.703 23.297 10.039 1 97.38 62 THR B C 1
ATOM 4930 O O . THR B 1 62 ? -15.578 22.094 9.812 1 97.38 62 THR B O 1
ATOM 4933 N N . ILE B 1 63 ? -16.453 24.078 9.359 1 97 63 ILE B N 1
ATOM 4934 C CA . ILE B 1 63 ? -17.25 23.547 8.258 1 97 63 ILE B CA 1
ATOM 4935 C C . ILE B 1 63 ? -16.328 23.062 7.141 1 97 63 ILE B C 1
ATOM 4937 O O . ILE B 1 63 ? -16.562 22 6.555 1 97 63 ILE B O 1
ATOM 4941 N N . PHE B 1 64 ? -15.359 23.734 6.898 1 96.31 64 PHE B N 1
ATOM 4942 C CA . PHE B 1 64 ? -14.383 23.375 5.879 1 96.31 64 PHE B CA 1
ATOM 4943 C C . PHE B 1 64 ? -13.758 22.016 6.191 1 96.31 64 PHE B C 1
ATOM 4945 O O . PHE B 1 64 ? -13.648 21.156 5.312 1 96.31 64 PHE B O 1
ATOM 4952 N N . LEU B 1 65 ? -13.375 21.797 7.414 1 97.56 65 LEU B N 1
ATOM 4953 C CA . LEU B 1 65 ? -12.703 20.578 7.82 1 97.56 65 LEU B CA 1
ATOM 4954 C C . LEU B 1 65 ? -13.672 19.391 7.809 1 97.56 65 LEU B C 1
ATOM 4956 O O . LEU B 1 65 ? -13.352 18.328 7.27 1 97.56 65 LEU B O 1
ATOM 4960 N N . LEU B 1 66 ? -14.875 19.578 8.328 1 97.5 66 LEU B N 1
ATOM 4961 C CA . LEU B 1 66 ? -15.797 18.469 8.539 1 97.5 66 LEU B CA 1
ATOM 4962 C C . LEU B 1 66 ? -16.578 18.172 7.273 1 97.5 66 LEU B C 1
ATOM 4964 O O . LEU B 1 66 ? -16.922 17.016 7.008 1 97.5 66 LEU B O 1
ATOM 4968 N N . ALA B 1 67 ? -16.844 19.172 6.492 1 96.44 67 ALA B N 1
ATOM 4969 C CA . ALA B 1 67 ? -17.688 18.953 5.324 1 96.44 67 ALA B CA 1
ATOM 4970 C C . ALA B 1 67 ? -16.859 18.766 4.062 1 96.44 67 ALA B C 1
ATOM 4972 O O . ALA B 1 67 ? -17.281 18.062 3.139 1 96.44 67 ALA B O 1
ATOM 4973 N N . TYR B 1 68 ? -15.734 19.375 4.039 1 95.56 68 TYR B N 1
ATOM 4974 C CA . TYR B 1 68 ? -14.969 19.312 2.799 1 95.56 68 TYR B CA 1
ATOM 4975 C C . TYR B 1 68 ? -13.758 18.406 2.938 1 95.56 68 TYR B C 1
ATOM 4977 O O . TYR B 1 68 ? -13.484 17.594 2.051 1 95.56 68 TYR B O 1
ATOM 4985 N N . VAL B 1 69 ? -12.969 18.516 3.918 1 96.88 69 VAL B N 1
ATOM 4986 C CA . VAL B 1 69 ? -11.672 17.828 4.031 1 96.88 69 VAL B CA 1
ATOM 4987 C C . VAL B 1 69 ? -11.883 16.391 4.477 1 96.88 69 VAL B C 1
ATOM 4989 O O . VAL B 1 69 ? -11.281 15.469 3.924 1 96.88 69 VAL B O 1
ATOM 4992 N N . GLU B 1 70 ? -12.742 16.172 5.43 1 97.19 70 GLU B N 1
ATOM 4993 C CA . GLU B 1 70 ? -12.938 14.844 6.012 1 97.19 70 GLU B CA 1
ATOM 4994 C C . GLU B 1 70 ? -13.391 13.836 4.957 1 97.19 70 GLU B C 1
ATOM 4996 O O . GLU B 1 70 ? -14.328 14.102 4.199 1 97.19 70 GLU B O 1
ATOM 5001 N N . GLY B 1 71 ? -12.656 12.742 4.938 1 94.75 71 GLY B N 1
ATOM 5002 C CA . GLY B 1 71 ? -13.047 11.633 4.074 1 94.75 71 GLY B CA 1
ATOM 5003 C C . GLY B 1 71 ? -12.633 11.836 2.629 1 94.75 71 GLY B C 1
ATOM 5004 O O . GLY B 1 71 ? -12.781 10.938 1.802 1 94.75 71 GLY B O 1
ATOM 5005 N N . ARG B 1 72 ? -12.078 12.969 2.34 1 94.69 72 ARG B N 1
ATOM 5006 C CA . ARG B 1 72 ? -11.656 13.234 0.968 1 94.69 72 ARG B CA 1
ATOM 5007 C C . ARG B 1 72 ? -10.211 12.797 0.741 1 94.69 72 ARG B C 1
ATOM 5009 O O . ARG B 1 72 ? -9.445 12.672 1.694 1 94.69 72 ARG B O 1
ATOM 5016 N N . HIS B 1 73 ? -9.922 12.609 -0.585 1 94.06 73 HIS B N 1
ATOM 5017 C CA . HIS B 1 73 ? -8.602 12.141 -0.969 1 94.06 73 HIS B CA 1
ATOM 5018 C C . HIS B 1 73 ? -7.77 13.266 -1.581 1 94.06 73 HIS B C 1
ATOM 5020 O O . HIS B 1 73 ? -8.297 14.102 -2.32 1 94.06 73 HIS B O 1
ATOM 5026 N N . PHE B 1 74 ? -6.5 13.211 -1.222 1 94.88 74 PHE B N 1
ATOM 5027 C CA . PHE B 1 74 ? -5.559 14.195 -1.737 1 94.88 74 PHE B CA 1
ATOM 5028 C C . PHE B 1 74 ? -4.254 13.531 -2.164 1 94.88 74 PHE B C 1
ATOM 5030 O O . PHE B 1 74 ? -3.822 12.555 -1.552 1 94.88 74 PHE B O 1
ATOM 5037 N N . SER B 1 75 ? -3.672 14.117 -3.172 1 92.56 75 SER B N 1
ATOM 5038 C CA . SER B 1 75 ? -2.424 13.562 -3.682 1 92.56 75 SER B CA 1
ATOM 5039 C C . SER B 1 75 ? -1.237 13.977 -2.816 1 92.56 75 SER B C 1
ATOM 5041 O O . SER B 1 75 ? -1.168 15.117 -2.357 1 92.56 75 SER B O 1
ATOM 5043 N N . PRO B 1 76 ? -0.324 13.102 -2.561 1 88.25 76 PRO B N 1
ATOM 5044 C CA . PRO B 1 76 ? 0.836 13.453 -1.737 1 88.25 76 PRO B CA 1
ATOM 5045 C C . PRO B 1 76 ? 1.919 14.188 -2.521 1 88.25 76 PRO B C 1
ATOM 5047 O O . PRO B 1 76 ? 2.654 15 -1.953 1 88.25 76 PRO B O 1
ATOM 5050 N N . VAL B 1 77 ? 2.105 13.906 -3.781 1 82.06 77 VAL B N 1
ATOM 5051 C CA . VAL B 1 77 ? 3.326 14.352 -4.445 1 82.06 77 VAL B CA 1
ATOM 5052 C C . VAL B 1 77 ? 2.98 15.32 -5.574 1 82.06 77 VAL B C 1
ATOM 5054 O O . VAL B 1 77 ? 3.658 16.344 -5.758 1 82.06 77 VAL B O 1
ATOM 5057 N N . GLU B 1 78 ? 1.943 14.992 -6.336 1 88.56 78 GLU B N 1
ATOM 5058 C CA . GLU B 1 78 ? 1.673 15.789 -7.527 1 88.56 78 GLU B CA 1
ATOM 5059 C C . GLU B 1 78 ? 0.193 16.141 -7.629 1 88.56 78 GLU B C 1
ATOM 5061 O O . GLU B 1 78 ? -0.662 15.422 -7.117 1 88.56 78 GLU B O 1
ATOM 5066 N N . ARG B 1 79 ? -0.011 17.219 -8.305 1 91.12 79 ARG B N 1
ATOM 5067 C CA . ARG B 1 79 ? -1.377 17.688 -8.508 1 91.12 79 ARG B CA 1
ATOM 5068 C C . ARG B 1 79 ? -2.053 16.938 -9.648 1 91.12 79 ARG B C 1
ATOM 5070 O O . ARG B 1 79 ? -3.279 16.812 -9.68 1 91.12 79 ARG B O 1
ATOM 5077 N N . SER B 1 80 ? -1.252 16.469 -10.555 1 91.62 80 SER B N 1
ATOM 5078 C CA . SER B 1 80 ? -1.724 15.633 -11.648 1 91.62 80 SER B CA 1
ATOM 5079 C C . SER B 1 80 ? -0.822 14.422 -11.844 1 91.62 80 SER B C 1
ATOM 5081 O O . SER B 1 80 ? 0.038 14.414 -12.727 1 91.62 80 SER B O 1
ATOM 5083 N N . PRO B 1 81 ? -1.138 13.445 -11.039 1 90.44 81 PRO B N 1
ATOM 5084 C CA . PRO B 1 81 ? -0.273 12.266 -11.133 1 90.44 81 PRO B CA 1
ATOM 5085 C C . PRO B 1 81 ? -0.48 11.492 -12.43 1 90.44 81 PRO B C 1
ATOM 5087 O O . PRO B 1 81 ? -1.537 11.594 -13.062 1 90.44 81 PRO B O 1
ATOM 5090 N N . VAL B 1 82 ? 0.507 10.789 -12.719 1 89.69 82 VAL B N 1
ATOM 5091 C CA . VAL B 1 82 ? 0.465 9.945 -13.906 1 89.69 82 VAL B CA 1
ATOM 5092 C C . VAL B 1 82 ? -0.234 8.625 -13.57 1 89.69 82 VAL B C 1
ATOM 5094 O O . VAL B 1 82 ? 0.064 7.996 -12.555 1 89.69 82 VAL B O 1
ATOM 5097 N N . VAL B 1 83 ? -1.231 8.328 -14.438 1 88.69 83 VAL B N 1
ATOM 5098 C CA . VAL B 1 83 ? -1.98 7.09 -14.266 1 88.69 83 VAL B CA 1
ATOM 5099 C C . VAL B 1 83 ? -1.664 6.129 -15.406 1 88.69 83 VAL B C 1
ATOM 5101 O O . VAL B 1 83 ? -1.658 6.527 -16.578 1 88.69 83 VAL B O 1
ATOM 5104 N N . HIS B 1 84 ? -1.393 4.906 -14.992 1 86.94 84 HIS B N 1
ATOM 5105 C CA . HIS B 1 84 ? -1.184 3.873 -16 1 86.94 84 HIS B CA 1
ATOM 5106 C C . HIS B 1 84 ? -2.512 3.332 -16.516 1 86.94 84 HIS B C 1
ATOM 5108 O O . HIS B 1 84 ? -3.354 2.885 -15.742 1 86.94 84 HIS B O 1
ATOM 5114 N N . VAL B 1 85 ? -2.701 3.488 -17.828 1 89.12 85 VAL B N 1
ATOM 5115 C CA . VAL B 1 85 ? -3.918 3.018 -18.484 1 89.12 85 VAL B CA 1
ATOM 5116 C C . VAL B 1 85 ? -3.559 2.133 -19.672 1 89.12 85 VAL B C 1
ATOM 5118 O O . VAL B 1 85 ? -2.385 2.01 -20.031 1 89.12 85 VAL B O 1
ATOM 5121 N N . VAL B 1 86 ? -4.605 1.485 -20.141 1 89.06 86 VAL B N 1
ATOM 5122 C CA . VAL B 1 86 ? -4.41 0.684 -21.359 1 89.06 86 VAL B CA 1
ATOM 5123 C C . VAL B 1 86 ? -3.896 1.568 -22.484 1 89.06 86 VAL B C 1
ATOM 5125 O O . VAL B 1 86 ? -4.488 2.607 -22.781 1 89.06 86 VAL B O 1
ATOM 5128 N N . GLY B 1 87 ? -2.783 1.206 -23.078 1 83.62 87 GLY B N 1
ATOM 5129 C CA . GLY B 1 87 ? -2.244 1.945 -24.219 1 83.62 87 GLY B CA 1
ATOM 5130 C C . GLY B 1 87 ? -1.214 2.982 -23.812 1 83.62 87 GLY B C 1
ATOM 5131 O O . GLY B 1 87 ? -0.691 3.709 -24.656 1 83.62 87 GLY B O 1
ATOM 5132 N N . GLY B 1 88 ? -1.017 3.098 -22.469 1 86.62 88 GLY B N 1
ATOM 5133 C CA . GLY B 1 88 ? 0.013 4.047 -22.078 1 86.62 88 GLY B CA 1
ATOM 5134 C C . GLY B 1 88 ? -0.269 4.707 -20.734 1 86.62 88 GLY B C 1
ATOM 5135 O O . GLY B 1 88 ? -0.722 4.055 -19.797 1 86.62 88 GLY B O 1
ATOM 5136 N N . THR B 1 89 ? 0.224 5.953 -20.719 1 89.94 89 THR B N 1
ATOM 5137 C CA . THR B 1 89 ? 0.033 6.727 -19.5 1 89.94 89 THR B CA 1
ATOM 5138 C C . THR B 1 89 ? -0.815 7.965 -19.766 1 89.94 89 THR B C 1
ATOM 5140 O O . THR B 1 89 ? -0.817 8.492 -20.891 1 89.94 89 THR B O 1
ATOM 5143 N N . ARG B 1 90 ? -1.54 8.352 -18.828 1 91.12 90 ARG B N 1
ATOM 5144 C CA . ARG B 1 90 ? -2.338 9.57 -18.875 1 91.12 90 ARG B CA 1
ATOM 5145 C C . ARG B 1 90 ? -2.193 10.383 -17.594 1 91.12 90 ARG B C 1
ATOM 5147 O O . ARG B 1 90 ? -1.834 9.836 -16.547 1 91.12 90 ARG B O 1
ATOM 5154 N N . LEU B 1 91 ? -2.502 11.641 -17.766 1 91.62 91 LEU B N 1
ATOM 5155 C CA . LEU B 1 91 ? -2.486 12.492 -16.578 1 91.62 91 LEU B CA 1
ATOM 5156 C C . LEU B 1 91 ? -3.852 12.5 -15.898 1 91.62 91 LEU B C 1
ATOM 5158 O O . LEU B 1 91 ? -4.879 12.656 -16.562 1 91.62 91 LEU B O 1
ATOM 5162 N N . ALA B 1 92 ? -3.822 12.25 -14.633 1 91.44 92 ALA B N 1
ATOM 5163 C CA . ALA B 1 92 ? -5.059 12.328 -13.859 1 91.44 92 ALA B CA 1
ATOM 5164 C C . ALA B 1 92 ? -5.562 13.773 -13.781 1 91.44 92 ALA B C 1
ATOM 5166 O O . ALA B 1 92 ? -4.789 14.711 -13.961 1 91.44 92 ALA B O 1
ATOM 5167 N N . PRO B 1 93 ? -6.848 13.938 -13.633 1 89.06 93 PRO B N 1
ATOM 5168 C CA . PRO B 1 93 ? -7.375 15.289 -13.422 1 89.06 93 PRO B CA 1
ATOM 5169 C C . PRO B 1 93 ? -6.77 15.977 -12.203 1 89.06 93 PRO B C 1
ATOM 5171 O O . PRO B 1 93 ? -6.273 15.305 -11.289 1 89.06 93 PRO B O 1
ATOM 5174 N N . PHE B 1 94 ? -6.891 17.266 -12.258 1 90.62 94 PHE B N 1
ATOM 5175 C CA . PHE B 1 94 ? -6.332 18.094 -11.188 1 90.62 94 PHE B CA 1
ATOM 5176 C C . PHE B 1 94 ? -6.91 17.688 -9.844 1 90.62 94 PHE B C 1
ATOM 5178 O O . PHE B 1 94 ? -8.125 17.562 -9.695 1 90.62 94 PHE B O 1
ATOM 5185 N N . CYS B 1 95 ? -6.027 17.391 -8.961 1 88.44 95 CYS B N 1
ATOM 5186 C CA . CYS B 1 95 ? -6.367 17.109 -7.57 1 88.44 95 CYS B CA 1
ATOM 5187 C C . CYS B 1 95 ? -5.441 17.844 -6.621 1 88.44 95 CYS B C 1
ATOM 5189 O O . CYS B 1 95 ? -4.219 17.797 -6.766 1 88.44 95 CYS B O 1
ATOM 5191 N N . PRO B 1 96 ? -6.078 18.547 -5.715 1 92.31 96 PRO B N 1
ATOM 5192 C CA . PRO B 1 96 ? -5.223 19.25 -4.758 1 92.31 96 PRO B CA 1
ATOM 5193 C C . PRO B 1 96 ? -4.34 18.297 -3.951 1 92.31 96 PRO B C 1
ATOM 5195 O O . PRO B 1 96 ? -4.746 17.172 -3.65 1 92.31 96 PRO B O 1
ATOM 5198 N N . MET B 1 97 ? -3.213 18.828 -3.635 1 95.06 97 MET B N 1
ATOM 5199 C CA . MET B 1 97 ? -2.281 18.062 -2.807 1 95.06 97 MET B CA 1
ATOM 5200 C C . MET B 1 97 ? -2.625 18.219 -1.327 1 95.06 97 MET B C 1
ATOM 5202 O O . MET B 1 97 ? -3.287 19.172 -0.932 1 95.06 97 MET B O 1
ATOM 5206 N N . GLN B 1 98 ? -2.207 17.297 -0.615 1 94.75 98 GLN B N 1
ATOM 5207 C CA . GLN B 1 98 ? -2.326 17.375 0.837 1 94.75 98 GLN B CA 1
ATOM 5208 C C . GLN B 1 98 ? -1.666 18.641 1.374 1 94.75 98 GL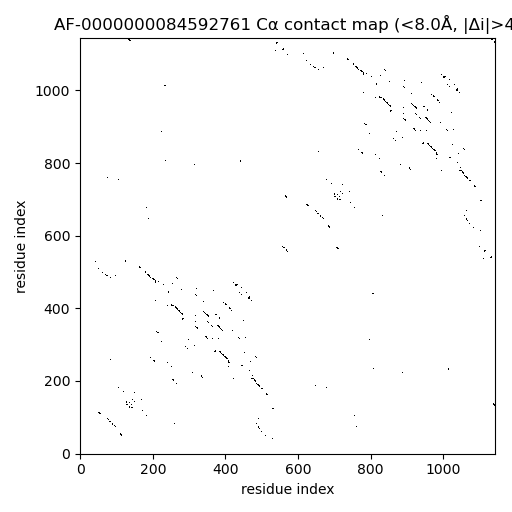N B C 1
ATOM 5210 O O . GLN B 1 98 ? -2.213 19.312 2.256 1 94.75 98 GLN B O 1
ATOM 5215 N N . SER B 1 99 ? -0.501 18.953 0.811 1 94.06 99 SER B N 1
ATOM 5216 C CA . SER B 1 99 ? 0.215 20.156 1.228 1 94.06 99 SER B CA 1
ATOM 5217 C C . SER B 1 99 ? -0.592 21.422 0.927 1 94.06 99 SER B C 1
ATOM 5219 O O . SER B 1 99 ? -0.505 22.406 1.657 1 94.06 99 SER B O 1
ATOM 5221 N N . ASP B 1 100 ? -1.366 21.391 -0.112 1 95.75 100 ASP B N 1
ATOM 5222 C CA . ASP B 1 100 ? -2.223 22.531 -0.447 1 95.75 100 ASP B CA 1
ATOM 5223 C C . ASP B 1 100 ? -3.307 22.734 0.611 1 95.75 100 ASP B C 1
ATOM 5225 O O . ASP B 1 100 ? -3.574 23.859 1.024 1 95.75 100 ASP B O 1
ATOM 5229 N N . ILE B 1 101 ? -3.893 21.688 0.955 1 95.69 101 ILE B N 1
ATOM 5230 C CA . ILE B 1 101 ? -4.965 21.75 1.942 1 95.69 101 ILE B CA 1
ATOM 5231 C C . ILE B 1 101 ? -4.41 22.25 3.273 1 95.69 101 ILE B C 1
ATOM 5233 O O . ILE B 1 101 ? -5.031 23.078 3.941 1 95.69 101 ILE B O 1
ATOM 5237 N N . VAL B 1 102 ? -3.25 21.766 3.635 1 96 102 VAL B N 1
ATOM 5238 C CA . VAL B 1 102 ? -2.609 22.219 4.863 1 96 102 VAL B CA 1
ATOM 5239 C C . VAL B 1 102 ? -2.289 23.719 4.762 1 96 102 VAL B C 1
ATOM 5241 O O . VAL B 1 102 ? -2.467 24.469 5.727 1 96 102 VAL B O 1
ATOM 5244 N N . THR B 1 103 ? -1.847 24.109 3.623 1 95.81 103 THR B N 1
ATOM 5245 C CA . THR B 1 103 ? -1.558 25.531 3.393 1 95.81 103 THR B CA 1
ATOM 5246 C C . THR B 1 103 ? -2.826 26.359 3.508 1 95.81 103 THR B C 1
ATOM 5248 O O . THR B 1 103 ? -2.816 27.438 4.121 1 95.81 103 THR B O 1
ATOM 5251 N N . ILE B 1 104 ? -3.885 25.906 2.951 1 95.75 104 ILE B N 1
ATOM 5252 C CA . ILE B 1 104 ? -5.156 26.609 3.01 1 95.75 104 ILE B CA 1
ATOM 5253 C C . ILE B 1 104 ? -5.633 26.703 4.457 1 95.75 104 ILE B C 1
ATOM 5255 O O . ILE B 1 104 ? -6.004 27.781 4.93 1 95.75 104 ILE B O 1
ATOM 5259 N N . LEU B 1 105 ? -5.605 25.609 5.125 1 95.69 105 LEU B N 1
ATOM 5260 C CA . LEU B 1 105 ? -6.023 25.562 6.523 1 95.69 105 LEU B CA 1
ATOM 5261 C C . LEU B 1 105 ? -5.172 26.5 7.371 1 95.69 105 LEU B C 1
ATOM 5263 O O . LEU B 1 105 ? -5.703 27.297 8.148 1 95.69 105 LEU B O 1
ATOM 5267 N N . SER B 1 106 ? -3.902 26.438 7.152 1 95 106 SER B N 1
ATOM 5268 C CA . SER B 1 106 ? -2.982 27.281 7.895 1 95 106 SER B CA 1
ATOM 5269 C C . SER B 1 106 ? -3.213 28.766 7.57 1 95 106 SER B C 1
ATOM 5271 O O . SER B 1 106 ? -3.082 29.625 8.445 1 95 106 SER B O 1
ATOM 5273 N N . SER B 1 107 ? -3.551 29.078 6.398 1 95.06 107 SER B N 1
ATOM 5274 C CA . SER B 1 107 ? -3.832 30.453 6.008 1 95.06 107 SER B CA 1
ATOM 5275 C C . SER B 1 107 ? -5.086 30.984 6.699 1 95.06 107 SER B C 1
ATOM 5277 O O . SER B 1 107 ? -5.094 32.094 7.199 1 95.06 107 SER B O 1
ATOM 5279 N N . ILE B 1 108 ? -6.074 30.203 6.762 1 94.69 108 ILE B N 1
ATOM 5280 C CA . ILE B 1 108 ? -7.309 30.609 7.422 1 94.69 108 ILE B CA 1
ATOM 5281 C C . ILE B 1 108 ? -7.051 30.844 8.914 1 94.69 108 ILE B C 1
ATOM 5283 O O . ILE B 1 108 ? -7.523 31.812 9.492 1 94.69 108 ILE B O 1
ATOM 5287 N N . ILE B 1 109 ? -6.301 29.938 9.469 1 94.38 109 ILE B N 1
ATOM 5288 C CA . ILE B 1 109 ? -5.988 30.047 10.891 1 94.38 109 ILE B CA 1
ATOM 5289 C C . ILE B 1 109 ? -5.172 31.312 11.141 1 94.38 109 ILE B C 1
ATOM 5291 O O . ILE B 1 109 ? -5.375 32 12.148 1 94.38 109 ILE B O 1
ATOM 5295 N N . ALA B 1 110 ? -4.262 31.594 10.234 1 93.06 110 ALA B N 1
ATOM 5296 C CA . ALA B 1 110 ? -3.465 32.812 10.375 1 93.06 110 ALA B CA 1
ATOM 5297 C C . ALA B 1 110 ? -4.348 34.062 10.359 1 93.06 110 ALA B C 1
ATOM 5299 O O . ALA B 1 110 ? -4.168 34.969 11.172 1 93.06 110 ALA B O 1
ATOM 5300 N N . ILE B 1 111 ? -5.297 34.125 9.539 1 92.31 111 ILE B N 1
ATOM 5301 C CA . ILE B 1 111 ? -6.219 35.25 9.445 1 92.31 111 ILE B CA 1
ATOM 5302 C C . ILE B 1 111 ? -7.086 35.312 10.703 1 92.31 111 ILE B C 1
ATOM 5304 O O . ILE B 1 111 ? -7.32 36.406 11.25 1 92.31 111 ILE B O 1
ATOM 5308 N N . LEU B 1 112 ? -7.527 34.188 11.094 1 94.31 112 LEU B N 1
ATOM 5309 C CA . LEU B 1 112 ? -8.336 34.094 12.305 1 94.31 112 LEU B CA 1
ATOM 5310 C C . LEU B 1 112 ? -7.57 34.625 13.508 1 94.31 112 LEU B C 1
ATOM 5312 O O . LEU B 1 112 ? -8.125 35.375 14.32 1 94.31 112 LEU B O 1
ATOM 5316 N N . ARG B 1 113 ? -6.41 34.312 13.625 1 91.06 113 ARG B N 1
ATOM 5317 C CA . ARG B 1 113 ? -5.586 34.75 14.742 1 91.06 113 ARG B CA 1
ATOM 5318 C C . ARG B 1 113 ? -5.371 36.25 14.695 1 91.06 113 ARG B C 1
ATOM 5320 O O . ARG B 1 113 ? -5.312 36.906 15.734 1 91.06 113 ARG B O 1
ATOM 5327 N N . CYS B 1 114 ? -5.191 36.719 13.531 1 87.44 114 CYS B N 1
ATOM 5328 C CA . CYS B 1 114 ? -5.055 38.156 13.367 1 87.44 114 CYS B CA 1
ATOM 5329 C C . CYS B 1 114 ? -6.312 38.875 13.828 1 87.44 114 CYS B C 1
ATOM 5331 O O . CYS B 1 114 ? -6.23 39.906 14.516 1 87.44 114 CYS B O 1
ATOM 5333 N N . ALA B 1 115 ? -7.41 38.375 13.484 1 89.19 115 ALA B N 1
ATOM 5334 C CA . ALA B 1 115 ? -8.68 38.969 13.906 1 89.19 115 ALA B CA 1
ATOM 5335 C C . ALA B 1 115 ? -8.836 38.906 15.422 1 89.19 115 ALA B C 1
ATOM 5337 O O . ALA B 1 115 ? -9.266 39.875 16.047 1 89.19 115 ALA B O 1
ATOM 5338 N N . LEU B 1 116 ? -8.492 37.812 15.945 1 91.31 116 LEU B N 1
ATOM 5339 C CA . LEU B 1 116 ? -8.594 37.656 17.391 1 91.31 116 LEU B CA 1
ATOM 5340 C C . LEU B 1 116 ? -7.648 38.594 18.109 1 91.31 116 LEU B C 1
ATOM 5342 O O . LEU B 1 116 ? -8.039 39.219 19.094 1 91.31 116 LEU B O 1
ATOM 5346 N N . SER B 1 117 ? -6.441 38.688 17.625 1 86 117 SER B N 1
ATOM 5347 C CA . SER B 1 117 ? -5.469 39.594 18.25 1 86 117 SER B CA 1
ATOM 5348 C C . SER B 1 117 ? -5.93 41.031 18.172 1 86 117 SER B C 1
ATOM 5350 O O . SER B 1 117 ? -5.734 41.812 19.125 1 86 117 SER B O 1
ATOM 5352 N N . ALA B 1 118 ? -6.48 41.406 17.078 1 83.88 118 ALA B N 1
ATOM 5353 C CA . ALA B 1 118 ? -7.016 42.75 16.938 1 83.88 118 ALA B CA 1
ATOM 5354 C C . ALA B 1 118 ? -8.141 43 17.938 1 83.88 118 ALA B C 1
ATOM 5356 O O . ALA B 1 118 ? -8.227 44.094 18.516 1 83.88 118 ALA B O 1
ATOM 5357 N N . TRP B 1 119 ? -8.945 42.031 18.109 1 88.5 119 TRP B N 1
ATOM 5358 C CA . TRP B 1 119 ? -10.047 42.156 19.062 1 88.5 119 TRP B CA 1
ATOM 5359 C C . TRP B 1 119 ? -9.516 42.281 20.5 1 88.5 119 TRP B C 1
ATOM 5361 O O . TRP B 1 119 ? -9.992 43.094 21.281 1 88.5 119 TRP B O 1
ATOM 5371 N N . ILE B 1 120 ? -8.57 41.469 20.812 1 86.75 120 ILE B N 1
ATOM 5372 C CA . ILE B 1 120 ? -8.031 41.469 22.172 1 86.75 120 ILE B CA 1
ATOM 5373 C C . ILE B 1 120 ? -7.355 42.781 22.469 1 86.75 120 ILE B C 1
ATOM 5375 O O . ILE B 1 120 ? -7.445 43.312 23.594 1 86.75 120 ILE B O 1
ATOM 5379 N N . ALA B 1 121 ? -6.676 43.344 21.484 1 82.12 121 ALA B N 1
ATOM 5380 C CA . ALA B 1 121 ? -6.035 44.625 21.672 1 82.12 121 ALA B CA 1
ATOM 5381 C C . ALA B 1 121 ? -7.062 45.719 22.016 1 82.12 121 ALA B C 1
ATOM 5383 O O . ALA B 1 121 ? -6.863 46.5 22.938 1 82.12 121 ALA B O 1
ATOM 5384 N N . SER B 1 122 ? -8.148 45.688 21.328 1 82.5 122 SER B N 1
ATOM 5385 C CA . SER B 1 122 ? -9.211 46.656 21.594 1 82.5 122 SER B CA 1
ATOM 5386 C C . SER B 1 122 ? -9.891 46.375 22.922 1 82.5 122 SER B C 1
ATOM 5388 O O . SER B 1 122 ? -10.172 47.281 23.703 1 82.5 122 SER B O 1
ATOM 5390 N N . LEU B 1 123 ? -10.133 45.156 23.125 1 86.81 123 LEU B N 1
ATOM 5391 C CA . LEU B 1 123 ? -10.805 44.688 24.344 1 86.81 123 LEU B CA 1
ATOM 5392 C C . LEU B 1 123 ? -10 45.062 25.578 1 86.81 123 LEU B C 1
ATOM 5394 O O . LEU B 1 123 ? -10.57 45.438 26.609 1 86.81 123 LEU B O 1
ATOM 5398 N N . SER B 1 124 ? -8.703 45 25.531 1 86.56 124 SER B N 1
ATOM 5399 C CA . SER B 1 124 ? -7.855 45.344 26.656 1 86.56 124 SER B CA 1
ATOM 5400 C C . SER B 1 124 ? -8.031 46.781 27.078 1 86.56 124 SER B C 1
ATOM 5402 O O . SER B 1 124 ? -8.047 47.094 28.266 1 86.56 124 SER B O 1
ATOM 5404 N N . TRP B 1 125 ? -8.219 47.625 26.156 1 83.25 125 TRP B N 1
ATOM 5405 C CA . TRP B 1 125 ? -8.438 49.031 26.484 1 83.25 125 TRP B CA 1
ATOM 5406 C C . TRP B 1 125 ? -9.836 49.25 27.047 1 83.25 125 TRP B C 1
ATOM 5408 O O . TRP B 1 125 ? -10.016 50.062 27.969 1 83.25 125 TRP B O 1
ATOM 5418 N N . TYR B 1 126 ? -10.781 48.5 26.484 1 84.88 126 TYR B N 1
ATOM 5419 C CA . TYR B 1 126 ? -12.125 48.625 27.047 1 84.88 126 TYR B CA 1
ATOM 5420 C C . TYR B 1 126 ? -12.156 48.156 28.5 1 84.88 126 TYR B C 1
ATOM 5422 O O . TYR B 1 126 ? -12.781 48.812 29.344 1 84.88 126 TYR B O 1
ATOM 5430 N N . ILE B 1 127 ? -11.516 47.188 28.719 1 87.69 127 ILE B N 1
ATOM 5431 C CA . ILE B 1 127 ? -11.484 46.625 30.062 1 87.69 127 ILE B CA 1
ATOM 5432 C C . ILE B 1 127 ? -10.734 47.562 31 1 87.69 127 ILE B C 1
ATOM 5434 O O . ILE B 1 127 ? -11.156 47.812 32.125 1 87.69 127 ILE B O 1
ATOM 5438 N N . ALA B 1 128 ? -9.633 48.094 30.516 1 85.5 128 ALA B N 1
ATOM 5439 C CA . ALA B 1 128 ? -8.852 49.031 31.328 1 85.5 128 ALA B CA 1
ATOM 5440 C C . ALA B 1 128 ? -9.68 50.219 31.719 1 85.5 128 ALA B C 1
ATOM 5442 O O . ALA B 1 128 ? -9.695 50.625 32.875 1 85.5 128 ALA B O 1
ATOM 5443 N N . LEU B 1 129 ? -10.398 50.781 30.797 1 84.06 129 LEU B N 1
ATOM 5444 C CA . LEU B 1 129 ? -11.211 51.969 31.062 1 84.06 129 LEU B CA 1
ATOM 5445 C C . LEU B 1 129 ? -12.367 51.625 32 1 84.06 129 LEU B C 1
ATOM 5447 O O . LEU B 1 129 ? -12.711 52.406 32.875 1 84.06 129 LEU B O 1
ATOM 5451 N N . PHE B 1 130 ? -12.914 50.5 31.812 1 85.75 130 PHE B N 1
ATOM 5452 C CA . PHE B 1 130 ? -14.008 50.062 32.656 1 85.75 130 PHE B CA 1
ATOM 5453 C C . PHE B 1 130 ? -13.539 49.875 34.094 1 85.75 130 PHE B C 1
ATOM 5455 O O . PHE B 1 130 ? -14.211 50.312 35.031 1 85.75 130 PHE B O 1
ATOM 5462 N N . LEU B 1 131 ? -12.445 49.312 34.25 1 86.19 131 LEU B N 1
ATOM 5463 C CA . LEU B 1 131 ? -11.938 49.031 35.594 1 86.19 131 LEU B CA 1
ATOM 5464 C C . LEU B 1 131 ? -11.445 50.312 36.25 1 86.19 131 LEU B C 1
ATOM 5466 O O . LEU B 1 131 ? -11.555 50.5 37.469 1 86.19 131 LEU B O 1
ATOM 5470 N N . MET B 1 132 ? -10.898 51.188 35.438 1 85.19 132 MET B N 1
ATOM 5471 C CA . MET B 1 132 ? -10.477 52.5 35.969 1 85.19 132 MET B CA 1
ATOM 5472 C C . MET B 1 132 ? -11.672 53.312 36.438 1 85.19 132 MET B C 1
ATOM 5474 O O . MET B 1 132 ? -11.57 54.062 37.438 1 85.19 132 MET B O 1
ATOM 5478 N N . GLU B 1 133 ? -12.719 53.156 35.812 1 83.81 133 GLU B N 1
ATOM 5479 C CA . GLU B 1 133 ? -13.938 53.875 36.188 1 83.81 133 GLU B CA 1
ATOM 5480 C C . GLU B 1 133 ? -14.539 53.281 37.469 1 83.81 133 GLU B C 1
ATOM 5482 O O . GLU B 1 133 ? -14.969 54.031 38.375 1 83.81 133 GLU B O 1
ATOM 5487 N N . ARG B 1 134 ? -14.508 52.125 37.594 1 81.56 134 ARG B N 1
ATOM 5488 C CA . ARG B 1 134 ? -15.234 51.469 38.688 1 81.56 134 ARG B CA 1
ATOM 5489 C C . ARG B 1 134 ? -14.383 51.406 39.938 1 81.56 134 ARG B C 1
ATOM 5491 O O . ARG B 1 134 ? -14.852 51.719 41.031 1 81.56 134 ARG B O 1
ATOM 5498 N N . ARG B 1 135 ? -13.227 51 39.812 1 79.75 135 ARG B N 1
ATOM 5499 C CA . ARG B 1 135 ? -12.445 50.719 41 1 79.75 135 ARG B CA 1
ATOM 5500 C C . ARG B 1 135 ? -11.109 51.469 40.969 1 79.75 135 ARG B C 1
ATOM 5502 O O . ARG B 1 135 ? -10.484 51.656 42.031 1 79.75 135 ARG B O 1
ATOM 5509 N N . GLY B 1 136 ? -10.727 51.844 39.906 1 83.38 136 GLY B N 1
ATOM 5510 C CA . GLY B 1 136 ? -9.367 52.344 39.781 1 83.38 136 GLY B CA 1
ATOM 5511 C C . GLY B 1 136 ? -8.328 51.25 39.625 1 83.38 136 GLY B C 1
ATOM 5512 O O . GLY B 1 136 ? -8.477 50.156 40.156 1 83.38 136 GLY B O 1
ATOM 5513 N N . LEU B 1 137 ? -7.375 51.469 38.781 1 84.69 137 LEU B N 1
ATOM 5514 C CA . LEU B 1 137 ? -6.324 50.5 38.5 1 84.69 137 LEU B CA 1
ATOM 5515 C C . LEU B 1 137 ? -4.957 51.062 38.906 1 84.69 137 LEU B C 1
ATOM 5517 O O . LEU B 1 137 ? -4.695 52.25 38.781 1 84.69 137 LEU B O 1
ATOM 5521 N N . THR B 1 138 ? -4.227 50.125 39.5 1 83.5 138 THR B N 1
ATOM 5522 C CA . THR B 1 138 ? -2.844 50.531 39.75 1 83.5 138 THR B CA 1
ATOM 5523 C C . THR B 1 138 ? -2.045 50.531 38.469 1 83.5 138 THR B C 1
ATOM 5525 O O . THR B 1 138 ? -2.477 49.969 37.438 1 83.5 138 THR B O 1
ATOM 5528 N N . ARG B 1 139 ? -0.897 51.219 38.438 1 80.94 139 ARG B N 1
ATOM 5529 C CA . ARG B 1 139 ? -0.036 51.281 37.25 1 80.94 139 ARG B CA 1
ATOM 5530 C C . ARG B 1 139 ? 0.433 49.875 36.875 1 80.94 139 ARG B C 1
ATOM 5532 O O . ARG B 1 139 ? 0.531 49.562 35.688 1 80.94 139 ARG B O 1
ATOM 5539 N N . ARG B 1 140 ? 0.698 49.125 37.844 1 79.88 140 ARG B N 1
ATOM 5540 C CA . ARG B 1 140 ? 1.136 47.75 37.594 1 79.88 140 ARG B CA 1
ATOM 5541 C C . ARG B 1 140 ? 0.022 46.938 36.969 1 79.88 140 ARG B C 1
ATOM 5543 O O . ARG B 1 140 ? 0.264 46.156 36.031 1 79.88 140 ARG B O 1
ATOM 5550 N N . ASP B 1 141 ? -1.175 47.062 37.469 1 83.62 141 ASP B N 1
ATOM 5551 C CA . ASP B 1 141 ? -2.312 46.344 36.906 1 83.62 141 ASP B CA 1
ATOM 5552 C C . ASP B 1 141 ? -2.582 46.75 35.469 1 83.62 141 ASP B C 1
ATOM 5554 O O . ASP B 1 141 ? -2.916 45.906 34.625 1 83.62 141 ASP B O 1
ATOM 5558 N N . LEU B 1 142 ? -2.432 48 35.188 1 83.62 142 LEU B N 1
ATOM 5559 C CA . LEU B 1 142 ? -2.65 48.469 33.844 1 83.62 142 LEU B CA 1
ATOM 5560 C C . LEU B 1 142 ? -1.588 47.938 32.906 1 83.62 142 LEU B C 1
ATOM 5562 O O . LEU B 1 142 ? -1.897 47.562 31.766 1 83.62 142 LEU B O 1
ATOM 5566 N N . LYS B 1 143 ? -0.382 47.844 33.406 1 80.81 143 LYS B N 1
ATOM 5567 C CA . LYS B 1 143 ? 0.716 47.312 32.594 1 80.81 143 LYS B CA 1
ATOM 5568 C C . LYS B 1 143 ? 0.496 45.844 32.25 1 80.81 143 LYS B C 1
ATOM 5570 O O . LYS B 1 143 ? 0.671 45.438 31.109 1 80.81 143 LYS B O 1
ATOM 5575 N N . VAL B 1 144 ? 0.123 45.062 33.156 1 82.56 144 VAL B N 1
ATOM 5576 C CA . VAL B 1 144 ? -0.092 43.625 32.969 1 82.56 144 VAL B CA 1
ATOM 5577 C C . VAL B 1 144 ? -1.262 43.406 32 1 82.56 144 VAL B C 1
ATOM 5579 O O . VAL B 1 144 ? -1.216 42.531 31.141 1 82.56 144 VAL B O 1
ATOM 5582 N N . LEU B 1 145 ? -2.27 44.188 32.125 1 85.38 145 LEU B N 1
ATOM 5583 C CA . LEU B 1 145 ? -3.451 44.062 31.281 1 85.38 145 LEU B CA 1
ATOM 5584 C C . LEU B 1 145 ? -3.125 44.406 29.828 1 85.38 145 LEU B C 1
ATOM 5586 O O . LEU B 1 145 ? -3.516 43.688 28.906 1 85.38 145 LEU B O 1
ATOM 5590 N N . LEU B 1 146 ? -2.35 45.438 29.625 1 79.38 146 LEU B N 1
ATOM 5591 C CA . LEU B 1 146 ? -2.104 45.906 28.266 1 79.38 146 LEU B CA 1
ATOM 5592 C C . LEU B 1 146 ? -1.003 45.094 27.609 1 79.38 146 LEU B C 1
ATOM 5594 O O . LEU B 1 146 ? -1.024 44.906 26.391 1 79.38 146 LEU B O 1
ATOM 5598 N N . ASN B 1 147 ? -0.099 44.531 28.453 1 74.88 147 ASN B N 1
ATOM 5599 C CA . ASN B 1 147 ? 1.012 43.781 27.891 1 74.88 147 ASN B CA 1
ATOM 5600 C C . ASN B 1 147 ? 0.639 42.312 27.672 1 74.88 147 ASN B C 1
ATOM 5602 O O . ASN B 1 147 ? 0.996 41.719 26.641 1 74.88 147 ASN B O 1
ATOM 5606 N N . TYR B 1 148 ? -0.055 41.75 28.594 1 75 148 TYR B N 1
ATOM 5607 C CA . TYR B 1 148 ? -0.26 40.312 28.547 1 75 148 TYR B CA 1
ATOM 5608 C C . TYR B 1 148 ? -1.739 39.969 28.406 1 75 148 TYR B C 1
ATOM 5610 O O . TYR B 1 148 ? -2.098 38.812 28.156 1 75 148 TYR B O 1
ATOM 5618 N N . GLY B 1 149 ? -2.535 40.938 28.484 1 77.56 149 GLY B N 1
ATOM 5619 C CA . GLY B 1 149 ? -3.965 40.688 28.422 1 77.56 149 GLY B CA 1
ATOM 5620 C C . GLY B 1 149 ? -4.48 39.906 29.609 1 77.56 149 GLY B C 1
ATOM 5621 O O . GLY B 1 149 ? -5.34 39.031 29.453 1 77.56 149 GLY B O 1
ATOM 5622 N N . LEU B 1 150 ? -3.83 40.094 30.75 1 81.62 150 LEU B N 1
ATOM 5623 C CA . LEU B 1 150 ? -4.23 39.406 31.969 1 81.62 150 LEU B CA 1
ATOM 5624 C C . LEU B 1 150 ? -4.504 40.375 33.094 1 81.62 150 LEU B C 1
ATOM 5626 O O . LEU B 1 150 ? -4.023 41.531 33.062 1 81.62 150 LEU B O 1
ATOM 5630 N N . LEU B 1 151 ? -5.344 39.906 33.938 1 81.75 151 LEU B N 1
ATOM 5631 C CA . LEU B 1 151 ? -5.598 40.719 35.125 1 81.75 151 LEU B CA 1
ATOM 5632 C C . LEU B 1 151 ? -4.625 40.344 36.25 1 81.75 151 LEU B C 1
ATOM 5634 O O . LEU B 1 151 ? -4.352 39.188 36.469 1 81.75 151 LEU B O 1
ATOM 5638 N N . ALA B 1 152 ? -4.004 41.406 36.781 1 75.12 152 ALA B N 1
ATOM 5639 C CA . ALA B 1 152 ? -3.146 41.125 37.938 1 75.12 152 ALA B CA 1
ATOM 5640 C C . ALA B 1 152 ? -3.961 40.656 39.125 1 75.12 152 ALA B C 1
ATOM 5642 O O . ALA B 1 152 ? -5.148 40.969 39.25 1 75.12 152 ALA B O 1
ATOM 5643 N N . PRO B 1 153 ? -3.469 39.781 39.906 1 69.5 153 PRO B N 1
ATOM 5644 C CA . PRO B 1 153 ? -4.195 39.219 41.031 1 69.5 153 PRO B CA 1
ATOM 5645 C C . PRO B 1 153 ? -4.797 40.281 41.969 1 69.5 153 PRO B C 1
ATOM 5647 O O . PRO B 1 153 ? -5.859 40.062 42.562 1 69.5 153 PRO B O 1
ATOM 5650 N N . GLY B 1 154 ? -4.195 41.406 42.156 1 63.75 154 GLY B N 1
ATOM 5651 C CA . GLY B 1 154 ? -4.711 42.438 43.031 1 63.75 154 GLY B CA 1
ATOM 5652 C C . GLY B 1 154 ? -6.004 43.062 42.531 1 63.75 154 GLY B C 1
ATOM 5653 O O . GLY B 1 154 ? -6.734 43.656 43.312 1 63.75 154 GLY B O 1
ATOM 5654 N N . ALA B 1 155 ? -6.195 42.781 41.219 1 62.34 155 ALA B N 1
ATOM 5655 C CA . ALA B 1 155 ? -7.371 43.438 40.625 1 62.34 155 ALA B CA 1
ATOM 5656 C C . ALA B 1 155 ? -8.609 42.562 40.812 1 62.34 155 ALA B C 1
ATOM 5658 O O . ALA B 1 155 ? -9.734 43.031 40.625 1 62.34 155 ALA B O 1
ATOM 5659 N N . TYR B 1 156 ? -8.469 41.219 41.188 1 62.25 156 TYR B N 1
ATOM 5660 C CA . TYR B 1 156 ? -9.57 40.25 41.188 1 62.25 156 TYR B CA 1
ATOM 5661 C C . TYR B 1 156 ? -10.469 40.469 42.406 1 62.25 156 TYR B C 1
ATOM 5663 O O . TYR B 1 156 ? -11.602 39.969 42.438 1 62.25 156 TYR B O 1
ATOM 5671 N N . TRP B 1 157 ? -10.32 41.469 43.281 1 59.5 157 TRP B N 1
ATOM 5672 C CA . TRP B 1 157 ? -11.039 41.406 44.531 1 59.5 157 TRP B CA 1
ATOM 5673 C C . TRP B 1 157 ? -12.453 42 44.406 1 59.5 157 TRP B C 1
ATOM 5675 O O . TRP B 1 157 ? -12.625 43.094 43.906 1 59.5 157 TRP B O 1
ATOM 5685 N N . GLY B 1 158 ? -13.609 41.094 44.719 1 63 158 GLY B N 1
ATOM 5686 C CA . GLY B 1 158 ? -14.938 41.281 45.281 1 63 158 GLY B CA 1
ATOM 5687 C C . GLY B 1 158 ? -16.047 41.281 44.25 1 63 158 GLY B C 1
ATOM 5688 O O . GLY B 1 158 ? -17.188 40.969 44.562 1 63 158 GLY B O 1
ATOM 5689 N N . ASP B 1 159 ? -15.844 41.938 42.938 1 74.69 159 ASP B N 1
ATOM 5690 C CA . ASP B 1 159 ? -17.016 42.188 42.094 1 74.69 159 ASP B CA 1
ATOM 5691 C C . ASP B 1 159 ? -17.141 41.125 41 1 74.69 159 ASP B C 1
ATOM 5693 O O . ASP B 1 159 ? -16.125 40.594 40.531 1 74.69 159 ASP B O 1
ATOM 5697 N N . TRP B 1 160 ? -18.406 40.562 40.781 1 82.62 160 TRP B N 1
ATOM 5698 C CA . TRP B 1 160 ? -18.719 39.562 39.781 1 82.62 160 TRP B CA 1
ATOM 5699 C C . TRP B 1 160 ? -18.25 40 38.406 1 82.62 160 TRP B C 1
ATOM 5701 O O . TRP B 1 160 ? -17.906 39.188 37.562 1 82.62 160 TRP B O 1
ATOM 5711 N N . SER B 1 161 ? -18.219 41.219 38.156 1 85.31 161 SER B N 1
ATOM 5712 C CA . SER B 1 161 ? -17.797 41.75 36.875 1 85.31 161 SER B CA 1
ATOM 5713 C C . SER B 1 161 ? -16.312 41.438 36.625 1 85.31 161 SER B C 1
ATOM 5715 O O . SER B 1 161 ? -15.922 41.156 35.5 1 85.31 161 SER B O 1
ATOM 5717 N N . THR B 1 162 ? -15.57 41.344 37.656 1 87.44 162 THR B N 1
ATOM 5718 C CA . THR B 1 162 ? -14.148 41.062 37.5 1 87.44 162 THR B CA 1
ATOM 5719 C C . THR B 1 162 ? -13.922 39.594 37.156 1 87.44 162 THR B C 1
ATOM 5721 O O . THR B 1 162 ? -12.945 39.25 36.5 1 87.44 162 THR B O 1
ATOM 5724 N N . LEU B 1 163 ? -14.805 38.812 37.625 1 86.81 163 LEU B N 1
ATOM 5725 C CA . LEU B 1 163 ? -14.711 37.375 37.312 1 86.81 163 LEU B CA 1
ATOM 5726 C C . LEU B 1 163 ? -14.984 37.156 35.812 1 86.81 163 LEU B C 1
ATOM 5728 O O . LEU B 1 163 ? -14.312 36.344 35.188 1 86.81 163 LEU B O 1
ATOM 5732 N N . VAL B 1 164 ? -15.953 37.844 35.312 1 89.94 164 VAL B N 1
ATOM 5733 C CA . VAL B 1 164 ? -16.281 37.75 33.875 1 89.94 164 VAL B CA 1
ATOM 5734 C C . VAL B 1 164 ? -15.109 38.219 33.031 1 89.94 164 VAL B C 1
ATOM 5736 O O . VAL B 1 164 ? -14.75 37.594 32.031 1 89.94 164 VAL B O 1
ATOM 5739 N N . ILE B 1 165 ? -14.508 39.281 33.5 1 91.5 165 ILE B N 1
ATOM 5740 C CA . ILE B 1 165 ? -13.367 39.844 32.781 1 91.5 165 ILE B CA 1
ATOM 5741 C C . ILE B 1 165 ? -12.18 38.906 32.844 1 91.5 165 ILE B C 1
ATOM 5743 O O . ILE B 1 165 ? -11.508 38.656 31.844 1 91.5 165 ILE B O 1
ATOM 5747 N N . GLY B 1 166 ? -11.953 38.375 34.031 1 90.19 166 GLY B N 1
ATOM 5748 C CA . GLY B 1 166 ? -10.875 37.406 34.156 1 90.19 166 GLY B CA 1
ATOM 5749 C C . GLY B 1 166 ? -11.055 36.188 33.281 1 90.19 166 GLY B C 1
ATOM 5750 O O . GLY B 1 166 ? -10.102 35.719 32.656 1 90.19 166 GLY B O 1
ATOM 5751 N N . ALA B 1 167 ? -12.227 35.688 33.25 1 92.06 167 ALA B N 1
ATOM 5752 C CA . ALA B 1 167 ? -12.523 34.531 32.406 1 92.06 167 ALA B CA 1
ATOM 5753 C C . ALA B 1 167 ? -12.336 34.875 30.938 1 92.06 167 ALA B C 1
ATOM 5755 O O . ALA B 1 167 ? -11.797 34.062 30.188 1 92.06 167 ALA B O 1
ATOM 5756 N N . LEU B 1 168 ? -12.797 36 30.562 1 94.12 168 LEU B N 1
ATOM 5757 C CA . LEU B 1 168 ? -12.664 36.438 29.172 1 94.12 168 LEU B CA 1
ATOM 5758 C C . LEU B 1 168 ? -11.195 36.531 28.766 1 94.12 168 LEU B C 1
ATOM 5760 O O . LEU B 1 168 ? -10.82 36.031 27.703 1 94.12 168 LEU B O 1
ATOM 5764 N N . LEU B 1 169 ? -10.406 37.094 29.578 1 92.81 169 LEU B N 1
ATOM 5765 C CA . LEU B 1 169 ? -8.992 37.25 29.266 1 92.81 169 LEU B CA 1
ATOM 5766 C C . LEU B 1 169 ? -8.297 35.906 29.234 1 92.81 169 LEU B C 1
ATOM 5768 O O . LEU B 1 169 ? -7.438 35.656 28.391 1 92.81 169 LEU B O 1
ATOM 5772 N N . LEU B 1 170 ? -8.664 35.062 30.125 1 92.06 170 LEU B N 1
ATOM 5773 C CA . LEU B 1 170 ? -8.055 33.75 30.156 1 92.06 170 LEU B CA 1
ATOM 5774 C C . LEU B 1 170 ? -8.43 32.938 28.922 1 92.06 170 LEU B C 1
ATOM 5776 O O . LEU B 1 170 ? -7.57 32.312 28.281 1 92.06 170 LEU B O 1
ATOM 5780 N N . VAL B 1 171 ? -9.672 32.906 28.578 1 94.62 171 VAL B N 1
ATOM 5781 C CA . VAL B 1 171 ? -10.133 32.156 27.406 1 94.62 171 VAL B CA 1
ATOM 5782 C C . VAL B 1 171 ? -9.492 32.719 26.141 1 94.62 171 VAL B C 1
ATOM 5784 O O . VAL B 1 171 ? -9.164 31.969 25.219 1 94.62 171 VAL B O 1
ATOM 5787 N N . SER B 1 172 ? -9.367 34 26.078 1 92.88 172 SER B N 1
ATOM 5788 C CA . SER B 1 172 ? -8.75 34.625 24.906 1 92.88 172 SER B CA 1
ATOM 5789 C C . SER B 1 172 ? -7.289 34.219 24.766 1 92.88 172 SER B C 1
ATOM 5791 O O . SER B 1 172 ? -6.809 34 23.656 1 92.88 172 SER B O 1
ATOM 5793 N N . LEU B 1 173 ? -6.648 34.094 25.859 1 91 173 LEU B N 1
ATOM 5794 C CA . LEU B 1 173 ? -5.258 33.625 25.828 1 91 173 LEU B CA 1
ATOM 5795 C C . LEU B 1 173 ? -5.156 32.188 25.344 1 91 173 LEU B C 1
ATOM 5797 O O . LEU B 1 173 ? -4.344 31.891 24.469 1 91 173 LEU B O 1
ATOM 5801 N N . VAL B 1 174 ? -5.93 31.344 25.859 1 93.12 174 VAL B N 1
ATOM 5802 C CA . VAL B 1 174 ? -5.898 29.938 25.5 1 93.12 174 VAL B CA 1
ATOM 5803 C C . VAL B 1 174 ? -6.305 29.766 24.031 1 93.12 174 VAL B C 1
ATOM 5805 O O . VAL B 1 174 ? -5.699 28.984 23.297 1 93.12 174 VAL B O 1
ATOM 5808 N N . ALA B 1 175 ? -7.289 30.484 23.625 1 94.25 175 ALA B N 1
ATOM 5809 C CA . ALA B 1 175 ? -7.77 30.406 22.25 1 94.25 175 ALA B CA 1
ATOM 5810 C C . ALA B 1 175 ? -6.688 30.812 21.25 1 94.25 175 ALA B C 1
ATOM 5812 O O . ALA B 1 175 ? -6.59 30.266 20.156 1 94.25 175 ALA B O 1
ATOM 5813 N N . ASN B 1 176 ? -5.922 31.75 21.656 1 89.88 176 ASN B N 1
ATOM 5814 C CA . ASN B 1 176 ? -4.855 32.25 20.781 1 89.88 176 ASN B CA 1
ATOM 5815 C C . ASN B 1 176 ? -3.777 31.172 20.578 1 89.88 176 ASN B C 1
ATOM 5817 O O . ASN B 1 176 ? -3.098 31.172 19.547 1 89.88 176 ASN B O 1
ATOM 5821 N N . PHE B 1 177 ? -3.621 30.219 21.469 1 91.5 177 PHE B N 1
ATOM 5822 C CA . PHE B 1 177 ? -2.598 29.188 21.375 1 91.5 177 PHE B CA 1
ATOM 5823 C C . PHE B 1 177 ? -3.217 27.844 21.031 1 91.5 177 PHE B C 1
ATOM 5825 O O . PHE B 1 177 ? -2.545 26.812 21.078 1 91.5 177 PHE B O 1
ATOM 5832 N N . SER B 1 178 ? -4.402 27.766 20.641 1 94.5 178 SER B N 1
ATOM 5833 C CA . SER B 1 178 ? -5.109 26.5 20.484 1 94.5 178 SER B CA 1
ATOM 5834 C C . SER B 1 178 ? -5.008 25.984 19.062 1 94.5 178 SER B C 1
ATOM 5836 O O . SER B 1 178 ? -5.555 24.922 18.734 1 94.5 178 SER B O 1
ATOM 5838 N N . SER B 1 179 ? -4.316 26.641 18.156 1 94.25 179 SER B N 1
ATOM 5839 C CA . SER B 1 179 ? -4.242 26.234 16.766 1 94.25 179 SER B CA 1
ATOM 5840 C C . SER B 1 179 ? -3.736 24.797 16.625 1 94.25 179 SER B C 1
ATOM 5842 O O . SER B 1 179 ? -4.176 24.062 15.75 1 94.25 179 SER B O 1
ATOM 5844 N N . PRO B 1 180 ? -2.812 24.344 17.516 1 95.44 180 PRO B N 1
ATOM 5845 C CA . PRO B 1 180 ? -2.307 22.969 17.391 1 95.44 180 PRO B CA 1
ATOM 5846 C C . PRO B 1 180 ? -3.398 21.922 17.578 1 95.44 180 PRO B C 1
ATOM 5848 O O . PRO B 1 180 ? -3.299 20.828 17.031 1 95.44 180 PRO B O 1
ATOM 5851 N N . ILE B 1 181 ? -4.383 22.266 18.359 1 96.88 181 ILE B N 1
ATOM 5852 C CA . ILE B 1 181 ? -5.48 21.328 18.578 1 96.88 181 ILE B CA 1
ATOM 5853 C C . ILE B 1 181 ? -6.199 21.078 17.25 1 96.88 181 ILE B C 1
ATOM 5855 O O . ILE B 1 181 ? -6.531 19.922 16.938 1 96.88 181 ILE B O 1
ATOM 5859 N N . LEU B 1 182 ? -6.371 22.094 16.516 1 97.25 182 LEU B N 1
ATOM 5860 C CA . LEU B 1 182 ? -7.094 21.969 15.25 1 97.25 182 LEU B CA 1
ATOM 5861 C C . LEU B 1 182 ? -6.215 21.359 14.172 1 97.25 182 LEU B C 1
ATOM 5863 O O . LEU B 1 182 ? -6.633 20.422 13.484 1 97.25 182 LEU B O 1
ATOM 5867 N N . THR B 1 183 ? -5.012 21.797 13.977 1 95.94 183 THR B N 1
ATOM 5868 C CA . THR B 1 183 ? -4.137 21.312 12.914 1 95.94 183 THR B CA 1
ATOM 5869 C C . THR B 1 183 ? -3.748 19.859 13.156 1 95.94 183 THR B C 1
ATOM 5871 O O . THR B 1 183 ? -3.547 19.109 12.203 1 95.94 183 THR B O 1
ATOM 5874 N N . GLY B 1 184 ? -3.648 19.469 14.383 1 94.94 184 GLY B N 1
ATOM 5875 C CA . GLY B 1 184 ? -3.301 18.094 14.711 1 94.94 184 GLY B CA 1
ATOM 5876 C C . GLY B 1 184 ? -4.48 17.141 14.617 1 94.94 184 GLY B C 1
ATOM 5877 O O . GLY B 1 184 ? -4.324 15.93 14.797 1 94.94 184 GLY B O 1
ATOM 5878 N N . SER B 1 185 ? -5.602 17.656 14.352 1 96.56 185 SER B N 1
ATOM 5879 C CA . SER B 1 185 ? -6.797 16.812 14.289 1 96.56 185 SER B CA 1
ATOM 5880 C C . SER B 1 185 ? -6.871 16.047 12.977 1 96.56 185 SER B C 1
ATOM 5882 O O . SER B 1 185 ? -7.641 15.094 12.859 1 96.56 185 SER B O 1
ATOM 5884 N N . VAL B 1 186 ? -6.133 16.438 12.016 1 95.94 186 VAL B N 1
ATOM 5885 C CA . VAL B 1 186 ? -6.203 15.812 10.695 1 95.94 186 VAL B CA 1
ATOM 5886 C C . VAL B 1 186 ? -5.125 14.734 10.586 1 95.94 186 VAL B C 1
ATOM 5888 O O . VAL B 1 186 ? -3.934 15.023 10.703 1 95.94 186 VAL B O 1
ATOM 5891 N N . CYS B 1 187 ? -5.531 13.562 10.391 1 94.94 187 CYS B N 1
ATOM 5892 C CA . CYS B 1 187 ? -4.641 12.438 10.133 1 94.94 187 CYS B CA 1
ATOM 5893 C C . CYS B 1 187 ? -4.727 12.008 8.672 1 94.94 187 CYS B C 1
ATOM 5895 O O . CYS B 1 187 ? -5.812 11.984 8.086 1 94.94 187 CYS B O 1
ATOM 5897 N N . TRP B 1 188 ? -3.607 11.766 8.164 1 95.12 188 TRP B N 1
ATOM 5898 C CA . TRP B 1 188 ? -3.547 11.352 6.762 1 95.12 188 TRP B CA 1
ATOM 5899 C C . TRP B 1 188 ? -3.348 9.844 6.652 1 95.12 188 TRP B C 1
ATOM 5901 O O . TRP B 1 188 ? -2.301 9.312 7.039 1 95.12 188 TRP B O 1
ATOM 5911 N N . ILE B 1 189 ? -4.316 9.156 6.07 1 93.38 189 ILE B N 1
ATOM 5912 C CA . ILE B 1 189 ? -4.309 7.703 5.961 1 93.38 189 ILE B CA 1
ATOM 5913 C C . ILE B 1 189 ? -4.066 7.297 4.512 1 93.38 189 ILE B C 1
ATOM 5915 O O . ILE B 1 189 ? -4.762 7.766 3.604 1 93.38 189 ILE B O 1
ATOM 5919 N N . PRO B 1 190 ? -3.084 6.441 4.34 1 91.31 190 PRO B N 1
ATOM 5920 C CA . PRO B 1 190 ? -2.898 5.941 2.975 1 91.31 190 PRO B CA 1
ATOM 5921 C C . PRO B 1 190 ? -4.121 5.191 2.447 1 91.31 190 PRO B C 1
ATOM 5923 O O . PRO B 1 190 ? -4.703 4.371 3.162 1 91.31 190 PRO B O 1
ATOM 5926 N N . SER B 1 191 ? -4.527 5.535 1.224 1 90.31 191 SER B N 1
ATOM 5927 C CA . SER B 1 191 ? -5.707 4.93 0.607 1 90.31 191 SER B CA 1
ATOM 5928 C C . SER B 1 191 ? -5.633 5.008 -0.914 1 90.31 191 SER B C 1
ATOM 5930 O O . SER B 1 191 ? -4.762 5.68 -1.467 1 90.31 191 SER B O 1
ATOM 5932 N N . SER B 1 192 ? -6.52 4.207 -1.515 1 90.62 192 SER B N 1
ATOM 5933 C CA . SER B 1 192 ? -6.613 4.227 -2.971 1 90.62 192 SER B CA 1
ATOM 5934 C C . SER B 1 192 ? -7.824 5.023 -3.436 1 90.62 192 SER B C 1
ATOM 5936 O O . SER B 1 192 ? -8.891 4.953 -2.826 1 90.62 192 SER B O 1
ATOM 5938 N N . GLN B 1 193 ? -7.574 5.852 -4.449 1 91.44 193 GLN B N 1
ATOM 5939 C CA . GLN B 1 193 ? -8.656 6.652 -5.008 1 91.44 193 GLN B CA 1
ATOM 5940 C C . GLN B 1 193 ? -8.93 6.281 -6.465 1 91.44 193 GLN B C 1
ATOM 5942 O O . GLN B 1 193 ? -7.992 6.121 -7.25 1 91.44 193 GLN B O 1
ATOM 5947 N N . LEU B 1 194 ? -10.211 6.086 -6.762 1 93.31 194 LEU B N 1
ATOM 5948 C CA . LEU B 1 194 ? -10.609 5.848 -8.141 1 93.31 194 LEU B CA 1
ATOM 5949 C C . LEU B 1 194 ? -10.633 7.148 -8.938 1 93.31 194 LEU B C 1
ATOM 5951 O O . LEU B 1 194 ? -11.156 8.156 -8.469 1 93.31 194 LEU B O 1
ATOM 5955 N N . VAL B 1 195 ? -10.031 7.188 -10.023 1 92.69 195 VAL B N 1
ATOM 5956 C CA . VAL B 1 195 ? -9.992 8.367 -10.891 1 92.69 195 VAL B CA 1
ATOM 5957 C C . VAL B 1 195 ? -11.156 8.32 -11.875 1 92.69 195 VAL B C 1
ATOM 5959 O O . VAL B 1 195 ? -11.039 7.75 -12.961 1 92.69 195 VAL B O 1
ATOM 5962 N N . ARG B 1 196 ? -12.172 9.078 -11.594 1 89.31 196 ARG B N 1
ATOM 5963 C CA . ARG B 1 196 ? -13.367 9.109 -12.438 1 89.31 196 ARG B CA 1
ATOM 5964 C C . ARG B 1 196 ? -13.258 10.188 -13.508 1 89.31 196 ARG B C 1
ATOM 5966 O O . ARG B 1 196 ? -12.594 11.203 -13.305 1 89.31 196 ARG B O 1
ATOM 5973 N N . GLY B 1 197 ? -13.828 9.93 -14.594 1 83.06 197 GLY B N 1
ATOM 5974 C CA . GLY B 1 197 ? -13.914 10.938 -15.648 1 83.06 197 GLY B CA 1
ATOM 5975 C C . GLY B 1 197 ? -12.742 10.906 -16.609 1 83.06 197 GLY B C 1
ATOM 5976 O O . GLY B 1 197 ? -12.57 11.812 -17.422 1 83.06 197 GLY B O 1
ATOM 5977 N N . LEU B 1 198 ? -11.852 10.016 -16.391 1 88.56 198 LEU B N 1
ATOM 5978 C CA . LEU B 1 198 ? -10.727 9.875 -17.312 1 88.56 198 LEU B CA 1
ATOM 5979 C C . LEU B 1 198 ? -11.133 9.055 -18.531 1 88.56 198 LEU B C 1
ATOM 5981 O O . LEU B 1 198 ? -11.773 8.008 -18.391 1 88.56 198 LEU B O 1
ATOM 5985 N N . LEU B 1 199 ? -10.898 9.609 -19.656 1 86.62 199 LEU B N 1
ATOM 5986 C CA . LEU B 1 199 ? -11.164 8.859 -20.875 1 86.62 199 LEU B CA 1
ATOM 5987 C C . LEU B 1 199 ? -10.102 7.789 -21.094 1 86.62 199 LEU B C 1
ATOM 5989 O O . LEU B 1 199 ? -8.922 8.102 -21.297 1 86.62 199 LEU B O 1
ATOM 5993 N N . VAL B 1 200 ? -10.523 6.586 -20.984 1 89.44 200 VAL B N 1
ATOM 5994 C CA . VAL B 1 200 ? -9.578 5.488 -21.156 1 89.44 200 VAL B CA 1
ATOM 5995 C C . VAL B 1 200 ? -10.117 4.5 -22.188 1 89.44 200 VAL B C 1
ATOM 5997 O O . VAL B 1 200 ? -11.336 4.348 -22.344 1 89.44 200 VAL B O 1
ATOM 6000 N N . ASP B 1 201 ? -9.219 3.898 -22.922 1 92.75 201 ASP B N 1
ATOM 6001 C CA . ASP B 1 201 ? -9.602 2.801 -23.797 1 92.75 201 ASP B CA 1
ATOM 6002 C C . ASP B 1 201 ? -10.039 1.578 -23 1 92.75 201 ASP B C 1
ATOM 6004 O O . ASP B 1 201 ? -9.469 1.281 -21.953 1 92.75 201 ASP B O 1
ATOM 6008 N N . PRO B 1 202 ? -11.078 0.974 -23.531 1 93.69 202 PRO B N 1
ATOM 6009 C CA . PRO B 1 202 ? -11.523 -0.223 -22.812 1 93.69 202 PRO B CA 1
ATOM 6010 C C . PRO B 1 202 ? -10.469 -1.33 -22.797 1 93.69 202 PRO B C 1
ATOM 6012 O O . PRO B 1 202 ? -9.594 -1.359 -23.672 1 93.69 202 PRO B O 1
ATOM 6015 N N . VAL B 1 203 ? -10.523 -2.047 -21.781 1 93.06 203 VAL B N 1
ATOM 6016 C CA . VAL B 1 203 ? -9.641 -3.207 -21.703 1 93.06 203 VAL B CA 1
ATOM 6017 C C . VAL B 1 203 ? -10.273 -4.391 -22.438 1 93.06 203 VAL B C 1
ATOM 6019 O O . VAL B 1 203 ? -11.484 -4.602 -22.359 1 93.06 203 VAL B O 1
ATOM 6022 N N . GLN B 1 204 ? -9.445 -5.062 -23.109 1 91.12 204 GLN B N 1
ATOM 6023 C CA . GLN B 1 204 ? -9.906 -6.242 -23.844 1 91.12 204 GLN B CA 1
ATOM 6024 C C . GLN B 1 204 ? -9.633 -7.52 -23.047 1 91.12 204 GLN B C 1
ATOM 6026 O O . GLN B 1 204 ? -8.484 -7.855 -22.781 1 91.12 204 GLN B O 1
ATOM 6031 N N . ILE B 1 205 ? -10.688 -8.188 -22.719 1 88.94 205 ILE B N 1
ATOM 6032 C CA . ILE B 1 205 ? -10.578 -9.43 -21.969 1 88.94 205 ILE B CA 1
ATOM 6033 C C . ILE B 1 205 ? -11.047 -10.602 -22.844 1 88.94 205 ILE B C 1
ATOM 6035 O O . ILE B 1 205 ? -12.094 -10.516 -23.484 1 88.94 205 ILE B O 1
ATOM 6039 N N . SER B 1 206 ? -10.242 -11.617 -22.797 1 83.88 206 SER B N 1
ATOM 6040 C CA . SER B 1 206 ? -10.656 -12.797 -23.547 1 83.88 206 SER B CA 1
ATOM 6041 C C . SER B 1 206 ? -12.008 -13.32 -23.062 1 83.88 206 SER B C 1
ATOM 6043 O O . SER B 1 206 ? -12.25 -13.391 -21.859 1 83.88 206 SER B O 1
ATOM 6045 N N . ALA B 1 207 ? -12.875 -13.57 -24.078 1 85.19 207 ALA B N 1
ATOM 6046 C CA . ALA B 1 207 ? -14.219 -13.992 -23.688 1 85.19 207 ALA B CA 1
ATOM 6047 C C . ALA B 1 207 ? -14.781 -15.008 -24.688 1 85.19 207 ALA B C 1
ATOM 6049 O O . ALA B 1 207 ? -14.562 -14.891 -25.891 1 85.19 207 ALA B O 1
ATOM 6050 N N . VAL B 1 208 ? -15.281 -16.031 -24.062 1 83.75 208 VAL B N 1
ATOM 6051 C CA . VAL B 1 208 ? -16.188 -16.906 -24.797 1 83.75 208 VAL B CA 1
ATOM 6052 C C . VAL B 1 208 ? -17.625 -16.5 -24.547 1 83.75 208 VAL B C 1
ATOM 6054 O O . VAL B 1 208 ? -18.172 -16.719 -23.469 1 83.75 208 VAL B O 1
ATOM 6057 N N . GLU B 1 209 ? -18.109 -15.812 -25.547 1 79.5 209 GLU B N 1
ATOM 6058 C CA . GLU B 1 209 ? -19.516 -15.398 -25.422 1 79.5 209 GLU B CA 1
ATOM 6059 C C . GLU B 1 209 ? -20.453 -16.547 -25.766 1 79.5 209 GLU B C 1
ATOM 6061 O O . GLU B 1 209 ? -20.156 -17.375 -26.625 1 79.5 209 GLU B O 1
ATOM 6066 N N . ASN B 1 210 ? -21.516 -16.484 -25.047 1 82.5 210 ASN B N 1
ATOM 6067 C CA . ASN B 1 210 ? -22.5 -17.547 -25.281 1 82.5 210 ASN B CA 1
ATOM 6068 C C . ASN B 1 210 ? -22.953 -17.578 -26.734 1 82.5 210 ASN B C 1
ATOM 6070 O O . ASN B 1 210 ? -23.281 -16.547 -27.312 1 82.5 210 ASN B O 1
ATOM 6074 N N . GLY B 1 211 ? -22.984 -18.719 -27.297 1 76.25 211 GLY B N 1
ATOM 6075 C CA . GLY B 1 211 ? -23.469 -18.922 -28.656 1 76.25 211 GLY B CA 1
ATOM 6076 C C . GLY B 1 211 ? -22.391 -18.797 -29.703 1 76.25 211 GLY B C 1
ATOM 6077 O O . GLY B 1 211 ? -22.625 -19.047 -30.891 1 76.25 211 GLY B O 1
ATOM 6078 N N . THR B 1 212 ? -21.156 -18.391 -29.266 1 78.06 212 THR B N 1
ATOM 6079 C CA . THR B 1 212 ? -20.109 -18.141 -30.25 1 78.06 212 THR B CA 1
ATOM 6080 C C . THR B 1 212 ? -19.281 -19.391 -30.5 1 78.06 212 THR B C 1
ATOM 6082 O O . THR B 1 212 ? -18.672 -19.547 -31.562 1 78.06 212 THR B O 1
ATOM 6085 N N . LEU B 1 213 ? -19.25 -20.188 -29.516 1 79.94 213 LEU B N 1
ATOM 6086 C CA . LEU B 1 213 ? -18.484 -21.422 -29.672 1 79.94 213 LEU B CA 1
ATOM 6087 C C . LEU B 1 213 ? -19.344 -22.516 -30.328 1 79.94 213 LEU B C 1
ATOM 6089 O O . LEU B 1 213 ? -20.266 -23.031 -29.703 1 79.94 213 LEU B O 1
ATOM 6093 N N . THR B 1 214 ? -19.141 -22.656 -31.578 1 74.81 214 THR B N 1
ATOM 6094 C CA . THR B 1 214 ? -19.922 -23.641 -32.312 1 74.81 214 THR B CA 1
ATOM 6095 C C . THR B 1 214 ? -19.391 -25.047 -32.062 1 74.81 214 THR B C 1
ATOM 6097 O O . THR B 1 214 ? -20.141 -26.016 -32 1 74.81 214 THR B O 1
ATOM 6100 N N . GLN B 1 215 ? -18.094 -25.125 -31.891 1 75.88 215 GLN B N 1
ATOM 6101 C CA . GLN B 1 215 ? -17.438 -26.391 -31.578 1 75.88 215 GLN B CA 1
ATOM 6102 C C . GLN B 1 215 ? -16.141 -26.156 -30.812 1 75.88 215 GLN B C 1
ATOM 6104 O O . GLN B 1 215 ? -15.555 -25.078 -30.891 1 75.88 215 GLN B O 1
ATOM 6109 N N . LEU B 1 216 ? -15.906 -27.203 -30.078 1 78.88 216 LEU B N 1
ATOM 6110 C CA . LEU B 1 216 ? -14.602 -27.156 -29.438 1 78.88 216 LEU B CA 1
ATOM 6111 C C . LEU B 1 216 ? -13.484 -27.25 -30.469 1 78.88 216 LEU B C 1
ATOM 6113 O O . LEU B 1 216 ? -13.664 -27.844 -31.531 1 78.88 216 LEU B O 1
ATOM 6117 N N . LYS B 1 217 ? -12.469 -26.688 -30.141 1 78 217 LYS B N 1
ATOM 6118 C CA . LYS B 1 217 ? -11.312 -26.797 -31.031 1 78 217 LYS B CA 1
ATOM 6119 C C . LYS B 1 217 ? -10.945 -28.266 -31.25 1 78 217 LYS B C 1
ATOM 6121 O O . LYS B 1 217 ? -10.945 -29.062 -30.312 1 78 217 LYS B O 1
ATOM 6126 N N . ALA B 1 218 ? -10.719 -28.609 -32.438 1 74.19 218 ALA B N 1
ATOM 6127 C CA . ALA B 1 218 ? -10.484 -30 -32.844 1 74.19 218 ALA B CA 1
ATOM 6128 C C . ALA B 1 218 ? -9.312 -30.609 -32.062 1 74.19 218 ALA B C 1
ATOM 6130 O O . ALA B 1 218 ? -9.375 -31.75 -31.625 1 74.19 218 ALA B O 1
ATOM 6131 N N . ASN B 1 219 ? -8.328 -29.844 -31.906 1 74.5 219 ASN B N 1
ATOM 6132 C CA . ASN B 1 219 ? -7.156 -30.359 -31.203 1 74.5 219 ASN B CA 1
ATOM 6133 C C . ASN B 1 219 ? -7.473 -30.641 -29.734 1 74.5 219 ASN B C 1
ATOM 6135 O O . ASN B 1 219 ? -6.914 -31.562 -29.141 1 74.5 219 ASN B O 1
ATOM 6139 N N . TYR B 1 220 ? -8.328 -29.922 -29.219 1 79.31 220 TYR B N 1
ATOM 6140 C CA . TYR B 1 220 ? -8.758 -30.156 -27.859 1 79.31 220 TYR B CA 1
ATOM 6141 C C . TYR B 1 220 ? -9.648 -31.391 -27.766 1 79.31 220 TYR B C 1
ATOM 6143 O O . TYR B 1 220 ? -9.508 -32.219 -26.859 1 79.31 220 TYR B O 1
ATOM 6151 N N . ARG B 1 221 ? -10.438 -31.516 -28.75 1 77.06 221 ARG B N 1
ATOM 6152 C CA . ARG B 1 221 ? -11.391 -32.625 -28.75 1 77.06 221 ARG B CA 1
ATOM 6153 C C . ARG B 1 221 ? -10.695 -33.969 -29.031 1 77.06 221 ARG B C 1
ATOM 6155 O O . ARG B 1 221 ? -11 -34.969 -28.391 1 77.06 221 ARG B O 1
ATOM 6162 N N . ASP B 1 222 ? -9.75 -33.875 -29.875 1 73.12 222 ASP B N 1
ATOM 6163 C CA . ASP B 1 222 ? -9.25 -35.125 -30.438 1 73.12 222 ASP B CA 1
ATOM 6164 C C . ASP B 1 222 ? -7.887 -35.5 -29.859 1 73.12 222 ASP B C 1
ATOM 6166 O O . ASP B 1 222 ? -7.426 -36.625 -29.984 1 73.12 222 ASP B O 1
ATOM 6170 N N . ASN B 1 223 ? -7.32 -34.531 -29.234 1 72.62 223 ASN B N 1
ATOM 6171 C CA . ASN B 1 223 ? -5.957 -34.781 -28.766 1 72.62 223 ASN B CA 1
ATOM 6172 C C . ASN B 1 223 ? -5.863 -34.688 -27.25 1 72.62 223 ASN B C 1
ATOM 6174 O O . ASN B 1 223 ? -5.992 -33.594 -26.672 1 72.62 223 ASN B O 1
ATOM 6178 N N . TYR B 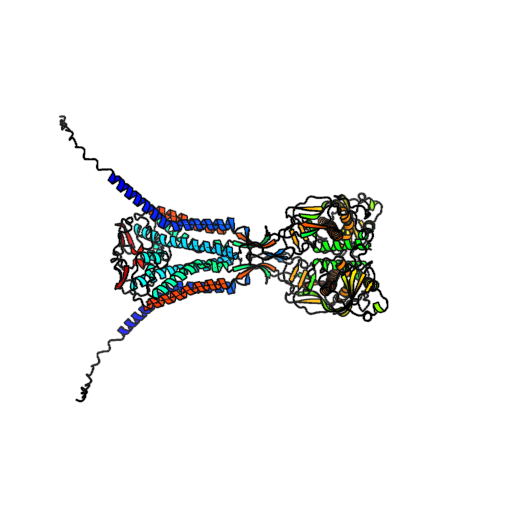1 224 ? -5.5 -35.812 -26.672 1 73.12 224 TYR B N 1
ATOM 6179 C CA . TYR B 1 224 ? -5.41 -35.875 -25.219 1 73.12 224 TYR B CA 1
ATOM 6180 C C . TYR B 1 224 ? -4.285 -35 -24.703 1 73.12 224 TYR B C 1
ATOM 6182 O O . TYR B 1 224 ? -4.391 -34.438 -23.609 1 73.12 224 TYR B O 1
ATOM 6190 N N . SER B 1 225 ? -3.248 -34.875 -25.422 1 69.94 225 SER B N 1
ATOM 6191 C CA . SER B 1 225 ? -2.113 -34.062 -24.984 1 69.94 225 SER B CA 1
ATOM 6192 C C . SER B 1 225 ? -2.482 -32.594 -24.906 1 69.94 225 SER B C 1
ATOM 6194 O O . SER B 1 225 ? -2.002 -31.859 -24.031 1 69.94 225 SER B O 1
ATOM 6196 N N . VAL B 1 226 ? -3.316 -32.188 -25.797 1 76.19 226 VAL B N 1
ATOM 6197 C CA . VAL B 1 226 ? -3.771 -30.812 -25.797 1 76.19 226 VAL B CA 1
ATOM 6198 C C . VAL B 1 226 ? -4.703 -30.578 -24.609 1 76.19 226 VAL B C 1
ATOM 6200 O O . VAL B 1 226 ? -4.645 -29.516 -23.969 1 76.19 226 VAL B O 1
ATOM 6203 N N . ARG B 1 227 ? -5.473 -31.516 -24.266 1 81.19 227 ARG B N 1
ATOM 6204 C CA . ARG B 1 227 ? -6.355 -31.375 -23.109 1 81.19 227 ARG B CA 1
ATOM 6205 C C . ARG B 1 227 ? -5.555 -31.297 -21.828 1 81.19 227 ARG B C 1
ATOM 6207 O O . ARG B 1 227 ? -5.906 -30.531 -20.922 1 81.19 227 ARG B O 1
ATOM 6214 N N . GLU B 1 228 ? -4.57 -32.031 -21.797 1 79.25 228 GLU B N 1
ATOM 6215 C CA . GLU B 1 228 ? -3.699 -31.969 -20.625 1 79.25 228 GLU B CA 1
ATOM 6216 C C . GLU B 1 228 ? -3.043 -30.594 -20.5 1 79.25 228 GLU B C 1
ATOM 6218 O O . GLU B 1 228 ? -2.891 -30.078 -19.391 1 79.25 228 GLU B O 1
ATOM 6223 N N . SER B 1 229 ? -2.707 -30.094 -21.656 1 78.12 229 SER B N 1
ATOM 6224 C CA . SER B 1 229 ? -2.113 -28.766 -21.656 1 78.12 229 SER B CA 1
ATOM 6225 C C . SER B 1 229 ? -3.094 -27.719 -21.109 1 78.12 229 SER B C 1
ATOM 6227 O O . SER B 1 229 ? -2.697 -26.797 -20.391 1 78.12 229 SER B O 1
ATOM 6229 N N . TYR B 1 230 ? -4.32 -27.922 -21.453 1 85.62 230 TYR B N 1
ATOM 6230 C CA . TYR B 1 230 ? -5.348 -27.031 -20.906 1 85.62 230 TYR B CA 1
ATOM 6231 C C . TYR B 1 230 ? -5.469 -27.203 -19.391 1 85.62 230 TYR B C 1
ATOM 6233 O O . TYR B 1 230 ? -5.602 -26.203 -18.672 1 85.62 230 TYR B O 1
ATOM 6241 N N . ALA B 1 231 ? -5.41 -28.359 -18.969 1 87.81 231 ALA B N 1
ATOM 6242 C CA . ALA B 1 231 ? -5.527 -28.641 -17.531 1 87.81 231 ALA B CA 1
ATOM 6243 C C . ALA B 1 231 ? -4.352 -28.047 -16.766 1 87.81 231 ALA B C 1
ATOM 6245 O O . ALA B 1 231 ? -4.543 -27.375 -15.742 1 87.81 231 ALA B O 1
ATOM 6246 N N . ILE B 1 232 ? -3.217 -28.234 -17.312 1 86.06 232 ILE B N 1
ATOM 6247 C CA . ILE B 1 232 ? -2.018 -27.75 -16.641 1 86.06 232 ILE B CA 1
ATOM 6248 C C . ILE B 1 232 ? -2 -26.234 -16.641 1 86.06 232 ILE B C 1
ATOM 6250 O O . ILE B 1 232 ? -1.615 -25.594 -15.656 1 86.06 232 ILE B O 1
ATOM 6254 N N . SER B 1 233 ? -2.361 -25.688 -17.734 1 87.56 233 SER B N 1
ATOM 6255 C CA . SER B 1 233 ? -2.492 -24.234 -17.797 1 87.56 233 SER B CA 1
ATOM 6256 C C . SER B 1 233 ? -3.498 -23.719 -16.781 1 87.56 233 SER B C 1
ATOM 6258 O O . SER B 1 233 ? -3.283 -22.688 -16.156 1 87.56 233 SER B O 1
ATOM 6260 N N . SER B 1 234 ? -4.531 -24.438 -16.625 1 92.75 234 SER B N 1
ATOM 6261 C CA . SER B 1 234 ? -5.57 -24.078 -15.672 1 92.75 234 SER B CA 1
ATOM 6262 C C . SER B 1 234 ? -5.039 -24.125 -14.242 1 92.75 234 SER B C 1
ATOM 6264 O O . SER B 1 234 ? -5.43 -23.297 -13.406 1 92.75 234 SER B O 1
ATOM 6266 N N . VAL B 1 235 ? -4.234 -25.047 -13.984 1 91.75 235 VAL B N 1
ATOM 6267 C CA . VAL B 1 235 ? -3.604 -25.156 -12.672 1 91.75 235 VAL B CA 1
ATOM 6268 C C . VAL B 1 235 ? -2.76 -23.906 -12.406 1 91.75 235 VAL B C 1
ATOM 6270 O O . VAL B 1 235 ? -2.752 -23.375 -11.297 1 91.75 235 VAL B O 1
ATOM 6273 N N . GLY B 1 236 ? -2.096 -23.469 -13.398 1 88.25 236 GLY B N 1
ATOM 6274 C CA . GLY B 1 236 ? -1.308 -22.25 -13.289 1 88.25 236 GLY B CA 1
ATOM 6275 C C . GLY B 1 236 ? -2.145 -21.031 -12.977 1 88.25 236 GLY B C 1
ATOM 6276 O O . GLY B 1 236 ? -1.72 -20.156 -12.219 1 88.25 236 GLY B O 1
ATOM 6277 N N . GLU B 1 237 ? -3.303 -21.016 -13.531 1 89.75 237 GLU B N 1
ATOM 6278 C CA . GLU B 1 237 ? -4.207 -19.906 -13.25 1 89.75 237 GLU B CA 1
ATOM 6279 C C . GLU B 1 237 ? -4.578 -19.844 -11.773 1 89.75 237 GLU B C 1
ATOM 6281 O O . GLU B 1 237 ? -4.613 -18.766 -11.172 1 89.75 237 GLU B O 1
ATOM 6286 N N . VAL B 1 238 ? -4.84 -20.953 -11.258 1 89.69 238 VAL B N 1
ATOM 6287 C CA . VAL B 1 238 ? -5.207 -21 -9.844 1 89.69 238 VAL B CA 1
ATOM 6288 C C . VAL B 1 238 ? -4.008 -20.625 -8.984 1 89.69 238 VAL B C 1
ATOM 6290 O O . VAL B 1 238 ? -4.152 -19.875 -8.008 1 89.69 238 VAL B O 1
ATOM 6293 N N . GLY B 1 239 ? -2.93 -21.078 -9.336 1 83.44 239 GLY B N 1
ATOM 6294 C CA . GLY B 1 239 ? -1.729 -20.781 -8.57 1 83.44 239 GLY B CA 1
ATOM 6295 C C . GLY B 1 239 ? -1.448 -19.281 -8.461 1 83.44 239 GLY B C 1
ATOM 6296 O O . GLY B 1 239 ? -1.021 -18.812 -7.41 1 83.44 239 GLY B O 1
ATOM 6297 N N . ILE B 1 240 ? -1.744 -18.609 -9.398 1 81.31 240 ILE B N 1
ATOM 6298 C CA . ILE B 1 240 ? -1.478 -17.172 -9.43 1 81.31 240 ILE B CA 1
ATOM 6299 C C . ILE B 1 240 ? -2.596 -16.422 -8.711 1 81.31 240 ILE B C 1
ATOM 6301 O O . ILE B 1 240 ? -2.357 -15.383 -8.094 1 81.31 240 ILE B O 1
ATOM 6305 N N . GLY B 1 241 ? -3.691 -16.984 -8.773 1 83.88 241 GLY B N 1
ATOM 6306 C CA . GLY B 1 241 ? -4.855 -16.25 -8.281 1 83.88 241 GLY B CA 1
ATOM 6307 C C . GLY B 1 241 ? -5.113 -16.484 -6.805 1 83.88 241 GLY B C 1
ATOM 6308 O O . GLY B 1 241 ? -5.75 -15.664 -6.145 1 83.88 241 GLY B O 1
ATOM 6309 N N . TRP B 1 242 ? -4.617 -17.578 -6.297 1 86.12 242 TRP B N 1
ATOM 6310 C CA . TRP B 1 242 ? -4.984 -17.922 -4.926 1 86.12 242 TRP B CA 1
ATOM 6311 C C . TRP B 1 242 ? -3.742 -18.219 -4.094 1 86.12 242 TRP B C 1
ATOM 6313 O O . TRP B 1 242 ? -2.764 -18.781 -4.602 1 86.12 242 TRP B O 1
ATOM 6323 N N . GLY B 1 243 ? -3.785 -17.766 -2.871 1 78.25 243 GLY B N 1
ATOM 6324 C CA . GLY B 1 243 ? -2.881 -18.266 -1.842 1 78.25 243 GLY B CA 1
ATOM 6325 C C . GLY B 1 243 ? -3.521 -19.281 -0.919 1 78.25 243 GLY B C 1
ATOM 6326 O O . GLY B 1 243 ? -4.375 -20.062 -1.346 1 78.25 243 GLY B O 1
ATOM 6327 N N . ARG B 1 244 ? -3.09 -19.281 0.269 1 78.75 244 ARG B N 1
ATOM 6328 C CA . ARG B 1 244 ? -3.623 -20.25 1.219 1 78.75 244 ARG B CA 1
ATOM 6329 C C . ARG B 1 244 ? -4.816 -19.688 1.975 1 78.75 244 ARG B C 1
ATOM 6331 O O . ARG B 1 244 ? -5.344 -20.328 2.887 1 78.75 244 ARG B O 1
ATOM 6338 N N . ASP B 1 245 ? -5.254 -18.562 1.465 1 73.06 245 ASP B N 1
ATOM 6339 C CA . ASP B 1 245 ? -6.359 -17.906 2.145 1 73.06 245 ASP B CA 1
ATOM 6340 C C . ASP B 1 245 ? -7.668 -18.672 1.948 1 73.06 245 ASP B C 1
ATOM 6342 O O . ASP B 1 245 ? -7.879 -19.281 0.903 1 73.06 245 ASP B O 1
ATOM 6346 N N . THR B 1 246 ? -8.555 -18.594 3.016 1 67.88 246 THR B N 1
ATOM 6347 C CA . THR B 1 246 ? -9.797 -19.344 2.998 1 67.88 246 THR B CA 1
ATOM 6348 C C . THR B 1 246 ? -10.984 -18.422 2.756 1 67.88 246 THR B C 1
ATOM 6350 O O . THR B 1 246 ? -12.141 -18.828 2.939 1 67.88 246 THR B O 1
ATOM 6353 N N . ASP B 1 247 ? -10.719 -17.344 2.262 1 66 247 ASP B N 1
ATOM 6354 C CA . ASP B 1 247 ? -11.875 -16.484 2.07 1 66 247 ASP B CA 1
ATOM 6355 C C . ASP B 1 247 ? -12.805 -17.047 1 1 66 247 ASP B C 1
ATOM 6357 O O . ASP B 1 247 ? -12.453 -17.078 -0.18 1 66 247 ASP B O 1
ATOM 6361 N N . LYS B 1 248 ? -14.031 -17.406 1.39 1 69.69 248 LYS B N 1
ATOM 6362 C CA . LYS B 1 248 ? -15.008 -18.125 0.58 1 69.69 248 LYS B CA 1
ATOM 6363 C C . LYS B 1 248 ? -15.852 -17.172 -0.252 1 69.69 248 LYS B C 1
ATOM 6365 O O . LYS B 1 248 ? -16.5 -17.578 -1.222 1 69.69 248 LYS B O 1
ATOM 6370 N N . SER B 1 249 ? -15.812 -16.078 0.114 1 68.88 249 SER B N 1
ATOM 6371 C CA . SER B 1 249 ? -16.781 -15.156 -0.477 1 68.88 249 SER B CA 1
ATOM 6372 C C . SER B 1 249 ? -16.203 -14.43 -1.679 1 68.88 249 SER B C 1
ATOM 6374 O O . SER B 1 249 ? -16.906 -13.719 -2.389 1 68.88 249 SER B O 1
ATOM 6376 N N . ILE B 1 250 ? -15.086 -14.844 -1.992 1 81.12 250 ILE B N 1
ATOM 6377 C CA . ILE B 1 250 ? -14.438 -14.062 -3.039 1 81.12 250 ILE B CA 1
ATOM 6378 C C . ILE B 1 250 ? -14.406 -14.867 -4.336 1 81.12 250 ILE B C 1
ATOM 6380 O O . ILE B 1 250 ? -13.977 -16.031 -4.348 1 81.12 250 ILE B O 1
ATOM 6384 N N . ILE B 1 251 ? -15.07 -14.312 -5.328 1 91.94 251 ILE B N 1
ATOM 6385 C CA . ILE B 1 251 ? -15 -14.891 -6.664 1 91.94 251 ILE B CA 1
ATOM 6386 C C . ILE B 1 251 ? -13.867 -14.227 -7.453 1 91.94 251 ILE B C 1
ATOM 6388 O O . ILE B 1 251 ? -13.734 -13.008 -7.449 1 91.94 251 ILE B O 1
ATOM 6392 N N . LYS B 1 252 ? -13.117 -15.078 -8.125 1 93.25 252 LYS B N 1
ATOM 6393 C CA . LYS B 1 252 ? -11.953 -14.539 -8.828 1 93.25 252 LYS B CA 1
ATOM 6394 C C . LYS B 1 252 ? -11.914 -15.016 -10.281 1 93.25 252 LYS B C 1
ATOM 6396 O O . LYS B 1 252 ? -12.406 -16.094 -10.594 1 93.25 252 LYS B O 1
ATOM 6401 N N . ARG B 1 253 ? -11.406 -14.156 -11.047 1 94.44 253 ARG B N 1
ATOM 6402 C CA . ARG B 1 253 ? -11.023 -14.508 -12.406 1 94.44 253 ARG B CA 1
ATOM 6403 C C . ARG B 1 253 ? -9.562 -14.164 -12.672 1 94.44 253 ARG B C 1
ATOM 6405 O O . ARG B 1 253 ? -9.117 -13.055 -12.375 1 94.44 253 ARG B O 1
ATOM 6412 N N . VAL B 1 254 ? -8.922 -15.117 -13.188 1 91.5 254 VAL B N 1
ATOM 6413 C CA . VAL B 1 254 ? -7.516 -14.898 -13.508 1 91.5 254 VAL B CA 1
ATOM 6414 C C . VAL B 1 254 ? -7.363 -14.641 -15.008 1 91.5 254 VAL B C 1
ATOM 6416 O O . VAL B 1 254 ? -7.855 -15.422 -15.828 1 91.5 254 VAL B O 1
ATOM 6419 N N . THR B 1 255 ? -6.766 -13.539 -15.305 1 89.12 255 THR B N 1
ATOM 6420 C CA . THR B 1 255 ? -6.5 -13.172 -16.688 1 89.12 255 THR B CA 1
ATOM 6421 C C . THR B 1 255 ? -5.309 -12.219 -16.781 1 89.12 255 THR B C 1
ATOM 6423 O O . THR B 1 255 ? -5.133 -11.352 -15.922 1 89.12 255 THR B O 1
ATOM 6426 N N . ASN B 1 256 ? -4.566 -12.312 -17.797 1 80.75 256 ASN B N 1
ATOM 6427 C CA . ASN B 1 256 ? -3.404 -11.453 -17.984 1 80.75 256 ASN B CA 1
ATOM 6428 C C . ASN B 1 256 ? -3.783 -10.141 -18.672 1 80.75 256 ASN B C 1
ATOM 6430 O O . ASN B 1 256 ? -2.953 -9.234 -18.797 1 80.75 256 ASN B O 1
ATOM 6434 N N . SER B 1 257 ? -4.949 -10 -18.969 1 84.12 257 SER B N 1
ATOM 6435 C CA . SER B 1 257 ? -5.398 -8.844 -19.734 1 84.12 257 SER B CA 1
ATOM 6436 C C . SER B 1 257 ? -5.402 -7.582 -18.875 1 84.12 257 SER B C 1
ATOM 6438 O O . SER B 1 257 ? -5.398 -6.469 -19.406 1 84.12 257 SER B O 1
ATOM 6440 N N . VAL B 1 258 ? -5.324 -7.766 -17.609 1 87.88 258 VAL B N 1
ATOM 6441 C CA . VAL B 1 258 ? -5.469 -6.598 -16.75 1 87.88 258 VAL B CA 1
ATOM 6442 C C . VAL B 1 258 ? -4.113 -6.223 -16.156 1 87.88 258 VAL B C 1
ATOM 6444 O O . VAL B 1 258 ? -4.039 -5.449 -15.195 1 87.88 258 VAL B O 1
ATOM 6447 N N . GLY B 1 259 ? -3.09 -6.699 -16.703 1 83.25 259 GLY B N 1
ATOM 6448 C CA . GLY B 1 259 ? -1.753 -6.5 -16.156 1 83.25 259 GLY B CA 1
ATOM 6449 C C . GLY B 1 259 ? -1.295 -5.055 -16.219 1 83.25 259 GLY B C 1
ATOM 6450 O O . GLY B 1 259 ? -0.46 -4.629 -15.414 1 83.25 259 GLY B O 1
ATOM 6451 N N . THR B 1 260 ? -1.862 -4.285 -17.047 1 83.56 260 THR B N 1
ATOM 6452 C CA . THR B 1 260 ? -1.449 -2.895 -17.203 1 83.56 260 THR B CA 1
ATOM 6453 C C . THR B 1 260 ? -2.254 -1.977 -16.297 1 83.56 260 THR B C 1
ATOM 6455 O O . THR B 1 260 ? -1.916 -0.803 -16.125 1 83.56 260 THR B O 1
ATOM 6458 N N . LEU B 1 261 ? -3.23 -2.541 -15.727 1 90.44 261 LEU B N 1
ATOM 6459 C CA . LEU B 1 261 ? -4.082 -1.72 -14.867 1 90.44 261 LEU B CA 1
ATOM 6460 C C . LEU B 1 261 ? -3.508 -1.621 -13.461 1 90.44 261 LEU B C 1
ATOM 6462 O O . LEU B 1 261 ? -2.854 -2.553 -12.984 1 90.44 261 LEU B O 1
ATOM 6466 N N . SER B 1 262 ? -3.773 -0.512 -12.875 1 90.81 262 SER B N 1
ATOM 6467 C CA . SER B 1 262 ? -3.342 -0.347 -11.492 1 90.81 262 SER B CA 1
ATOM 6468 C C . SER B 1 262 ? -4.172 -1.211 -10.547 1 90.81 262 SER B C 1
ATOM 6470 O O . SER B 1 262 ? -5.367 -1.411 -10.773 1 90.81 262 SER B O 1
ATOM 6472 N N . ILE B 1 263 ? -3.52 -1.604 -9.484 1 91.31 263 ILE B N 1
ATOM 6473 C CA . ILE B 1 263 ? -4.211 -2.387 -8.469 1 91.31 263 ILE B CA 1
ATOM 6474 C C . ILE B 1 263 ? -5.324 -1.55 -7.84 1 91.31 263 ILE B C 1
ATOM 6476 O O . ILE B 1 263 ? -5.156 -0.347 -7.625 1 91.31 263 ILE B O 1
ATOM 6480 N N . ASN B 1 264 ? -6.457 -2.176 -7.629 1 93 264 ASN B N 1
ATOM 6481 C CA . ASN B 1 264 ? -7.648 -1.596 -7.02 1 93 264 ASN B CA 1
ATOM 6482 C C . ASN B 1 264 ? -8.477 -0.819 -8.039 1 93 264 ASN B C 1
ATOM 6484 O O . ASN B 1 264 ? -9.422 -0.123 -7.68 1 93 264 ASN B O 1
ATOM 6488 N N . SER B 1 265 ? -8.094 -0.894 -9.289 1 95.5 265 SER B N 1
ATOM 6489 C CA . SER B 1 265 ? -8.977 -0.383 -10.328 1 95.5 265 SER B CA 1
ATOM 6490 C C . SER B 1 265 ? -10.273 -1.184 -10.398 1 95.5 265 SER B C 1
ATOM 6492 O O . SER B 1 265 ? -10.297 -2.365 -10.047 1 95.5 265 SER B O 1
ATOM 6494 N N . THR B 1 266 ? -11.297 -0.506 -10.805 1 95.75 266 THR B N 1
ATOM 6495 C CA . THR B 1 266 ? -12.578 -1.197 -10.914 1 95.75 266 THR B CA 1
ATOM 6496 C C . THR B 1 266 ? -12.977 -1.377 -12.375 1 95.75 266 THR B C 1
ATOM 6498 O O . THR B 1 266 ? -12.641 -0.546 -13.219 1 95.75 266 THR B O 1
ATOM 6501 N N . ILE B 1 267 ? -13.609 -2.465 -12.633 1 95.25 267 ILE B N 1
ATOM 6502 C CA . ILE B 1 267 ? -13.992 -2.82 -13.992 1 95.25 267 ILE B CA 1
ATOM 6503 C C . ILE B 1 267 ? -15.516 -2.83 -14.117 1 95.25 267 ILE B C 1
ATOM 6505 O O . ILE B 1 267 ? -16.219 -3.271 -13.203 1 95.25 267 ILE B O 1
ATOM 6509 N N . GLU B 1 268 ? -16.047 -2.336 -15.25 1 94.56 268 GLU B N 1
ATOM 6510 C CA . GLU B 1 268 ? -17.469 -2.154 -15.453 1 94.56 268 GLU B CA 1
ATOM 6511 C C . GLU B 1 268 ? -18.203 -3.496 -15.484 1 94.56 268 GLU B C 1
ATOM 6513 O O . GLU B 1 268 ? -19.188 -3.686 -14.773 1 94.56 268 GLU B O 1
ATOM 6518 N N . SER B 1 269 ? -17.75 -4.375 -16.359 1 92.88 269 SER B N 1
ATOM 6519 C CA . SER B 1 269 ? -18.406 -5.672 -16.5 1 92.88 269 SER B CA 1
ATOM 6520 C C . SER B 1 269 ? -17.406 -6.746 -16.922 1 92.88 269 SER B C 1
ATOM 6522 O O . SER B 1 269 ? -16.641 -6.551 -17.875 1 92.88 269 SER B O 1
ATOM 6524 N N . VAL B 1 270 ? -17.438 -7.812 -16.141 1 93.44 270 VAL B N 1
ATOM 6525 C CA . VAL B 1 270 ? -16.578 -8.945 -16.484 1 93.44 270 VAL B CA 1
ATOM 6526 C C . VAL B 1 270 ? -17.266 -10.25 -16.078 1 93.44 270 VAL B C 1
ATOM 6528 O O . VAL B 1 270 ? -17.953 -10.312 -15.062 1 93.44 270 VAL B O 1
ATOM 6531 N N . THR B 1 271 ? -17.047 -11.203 -16.922 1 93.88 271 THR B N 1
ATOM 6532 C CA . THR B 1 271 ? -17.562 -12.539 -16.625 1 93.88 271 THR B CA 1
ATOM 6533 C C . THR B 1 271 ? -16.609 -13.297 -15.711 1 93.88 271 THR B C 1
ATOM 6535 O O . THR B 1 271 ? -15.398 -13.328 -15.953 1 93.88 271 THR B O 1
ATOM 6538 N N . LEU B 1 272 ? -17.188 -13.906 -14.672 1 95.12 272 LEU B N 1
ATOM 6539 C CA . LEU B 1 272 ? -16.406 -14.68 -13.711 1 95.12 272 LEU B CA 1
ATOM 6540 C C . LEU B 1 272 ? -16.938 -16.109 -13.617 1 95.12 272 LEU B C 1
ATOM 6542 O O . LEU B 1 272 ? -18.141 -16.344 -13.734 1 95.12 272 LEU B O 1
ATOM 6546 N N . PRO B 1 273 ? -15.984 -17.031 -13.445 1 95.88 273 PRO B N 1
ATOM 6547 C CA . PRO B 1 273 ? -16.469 -18.375 -13.117 1 95.88 273 PRO B CA 1
ATOM 6548 C C . PRO B 1 273 ? -17.172 -18.438 -11.758 1 95.88 273 PRO B C 1
ATOM 6550 O O . PRO B 1 273 ? -16.719 -17.812 -10.797 1 95.88 273 PRO B O 1
ATOM 6553 N N . TYR B 1 274 ? -18.281 -19.125 -11.758 1 95.88 274 TYR B N 1
ATOM 6554 C CA . TYR B 1 274 ? -19.078 -19.172 -10.539 1 95.88 274 TYR B CA 1
ATOM 6555 C C . TYR B 1 274 ? -19.391 -20.609 -10.156 1 95.88 274 TYR B C 1
ATOM 6557 O O . TYR B 1 274 ? -20.047 -21.344 -10.914 1 95.88 274 TYR B O 1
ATOM 6565 N N . PHE B 1 275 ? -18.875 -21.031 -9.031 1 95.69 275 PHE B N 1
ATOM 6566 C CA . PHE B 1 275 ? -19.141 -22.344 -8.438 1 95.69 275 PHE B CA 1
ATOM 6567 C C . PHE B 1 275 ? -19.531 -22.203 -6.973 1 95.69 275 PHE B C 1
ATOM 6569 O O . PHE B 1 275 ? -18.719 -21.75 -6.148 1 95.69 275 PHE B O 1
ATOM 6576 N N . GLN B 1 276 ? -20.75 -22.594 -6.656 1 93.94 276 GLN B N 1
ATOM 6577 C CA . GLN B 1 276 ? -21.234 -22.438 -5.289 1 93.94 276 GLN B CA 1
ATOM 6578 C C . GLN B 1 276 ? -21.672 -23.797 -4.707 1 93.94 276 GLN B C 1
ATOM 6580 O O . GLN B 1 276 ? -22.438 -24.531 -5.328 1 93.94 276 GLN B O 1
ATOM 6585 N N . ILE B 1 277 ? -21.109 -23.984 -3.547 1 95.38 277 ILE B N 1
ATOM 6586 C CA . ILE B 1 277 ? -21.516 -25.172 -2.807 1 95.38 277 ILE B CA 1
ATOM 6587 C C . ILE B 1 277 ? -22.609 -24.812 -1.814 1 95.38 277 ILE B C 1
ATOM 6589 O O . ILE B 1 277 ? -22.438 -23.922 -0.977 1 95.38 277 ILE B O 1
ATOM 6593 N N . HIS B 1 278 ? -23.641 -25.547 -1.916 1 95.44 278 HIS B N 1
ATOM 6594 C CA . HIS B 1 278 ? -24.766 -25.281 -1.035 1 95.44 278 HIS B CA 1
ATOM 6595 C C . HIS B 1 278 ? -24.719 -26.156 0.215 1 95.44 278 HIS B C 1
ATOM 6597 O O . HIS B 1 278 ? -25.078 -25.703 1.304 1 95.44 278 HIS B O 1
ATOM 6603 N N . SER B 1 279 ? -24.297 -27.375 -0.019 1 96.12 279 SER B N 1
ATOM 6604 C CA . SER B 1 279 ? -24.234 -28.266 1.132 1 96.12 279 SER B CA 1
ATOM 6605 C C . SER B 1 279 ? -23.25 -29.406 0.893 1 96.12 279 SER B C 1
ATOM 6607 O O . SER B 1 279 ? -23.047 -29.828 -0.249 1 96.12 279 SER B O 1
ATOM 6609 N N . ILE B 1 280 ? -22.625 -29.812 1.994 1 95 280 ILE B N 1
ATOM 6610 C CA . ILE B 1 280 ? -21.797 -31.016 2.049 1 95 280 ILE B CA 1
ATOM 6611 C C . ILE B 1 280 ? -22.328 -31.953 3.123 1 95 280 ILE B C 1
ATOM 6613 O O . ILE B 1 280 ? -22.281 -31.641 4.316 1 95 280 ILE B O 1
ATOM 6617 N N . HIS B 1 281 ? -22.844 -33.094 2.666 1 95.69 281 HIS B N 1
ATOM 6618 C CA . HIS B 1 281 ? -23.359 -34.094 3.582 1 95.69 281 HIS B CA 1
ATOM 6619 C C . HIS B 1 281 ? -22.484 -35.344 3.59 1 95.69 281 HIS B C 1
ATOM 6621 O O . HIS B 1 281 ? -22.562 -36.156 2.672 1 95.69 281 HIS B O 1
ATOM 6627 N N . TRP B 1 282 ? -21.766 -35.5 4.688 1 95.38 282 TRP B N 1
ATOM 6628 C CA . TRP B 1 282 ? -20.875 -36.656 4.793 1 95.38 282 TRP B CA 1
ATOM 6629 C C . TRP B 1 282 ? -21.672 -37.938 4.988 1 95.38 282 TRP B C 1
ATOM 6631 O O . TRP B 1 282 ? -22.547 -38.031 5.859 1 95.38 282 TRP B O 1
ATOM 6641 N N . ILE B 1 283 ? -21.281 -38.844 4.23 1 96.25 283 ILE B N 1
ATOM 6642 C CA . ILE B 1 283 ? -22.031 -40.094 4.207 1 96.25 283 ILE B CA 1
ATOM 6643 C C . ILE B 1 283 ? -21.641 -40.969 5.414 1 96.25 283 ILE B C 1
ATOM 6645 O O . ILE B 1 283 ? -20.469 -41.094 5.738 1 96.25 283 ILE B O 1
ATOM 6649 N N . LYS B 1 284 ? -22.656 -41.625 5.984 1 93.75 284 LYS B N 1
ATOM 6650 C CA . LYS B 1 284 ? -22.438 -42.375 7.199 1 93.75 284 LYS B CA 1
ATOM 6651 C C . LYS B 1 284 ? -22.469 -43.875 6.906 1 93.75 284 LYS B C 1
ATOM 6653 O O . LYS B 1 284 ? -21.875 -44.688 7.645 1 93.75 284 LYS B O 1
ATOM 6658 N N . ASP B 1 285 ? -23.188 -44.188 5.828 1 93 285 ASP B N 1
ATOM 6659 C CA . ASP B 1 285 ? -23.406 -45.594 5.551 1 93 285 ASP B CA 1
ATOM 6660 C C . ASP B 1 285 ? -22.922 -45.969 4.152 1 93 285 ASP B C 1
ATOM 6662 O O . ASP B 1 285 ? -23.266 -45.281 3.172 1 93 285 ASP B O 1
ATOM 6666 N N . ARG B 1 286 ? -22.297 -47 4.133 1 90.44 286 ARG B N 1
ATOM 6667 C CA . ARG B 1 286 ? -21.766 -47.531 2.879 1 90.44 286 ARG B CA 1
ATOM 6668 C C . ARG B 1 286 ? -22.891 -47.781 1.87 1 90.44 286 ARG B C 1
ATOM 6670 O O . ARG B 1 286 ? -22.688 -47.625 0.664 1 90.44 286 ARG B O 1
ATOM 6677 N N . ASP B 1 287 ? -23.984 -48.125 2.307 1 90.31 287 ASP B N 1
ATOM 6678 C CA . ASP B 1 287 ? -25.109 -48.5 1.448 1 90.31 287 ASP B CA 1
ATOM 6679 C C . ASP B 1 287 ? -25.625 -47.312 0.645 1 90.31 287 ASP B C 1
ATOM 6681 O O . ASP B 1 287 ? -26.312 -47.5 -0.358 1 90.31 287 ASP B O 1
ATOM 6685 N N . GLU B 1 288 ? -25.234 -46.188 0.984 1 90.88 288 GLU B N 1
ATOM 6686 C CA . GLU B 1 288 ? -25.656 -44.969 0.285 1 90.88 288 GLU B CA 1
ATOM 6687 C C . GLU B 1 288 ? -24.844 -44.75 -0.979 1 90.88 288 GLU B C 1
ATOM 6689 O O . GLU B 1 288 ? -25.188 -43.906 -1.812 1 90.88 288 GLU B O 1
ATOM 6694 N N . ILE B 1 289 ? -23.797 -45.562 -1.122 1 91.94 289 ILE B N 1
ATOM 6695 C CA . ILE B 1 289 ? -22.922 -45.438 -2.271 1 91.94 289 ILE B CA 1
ATOM 6696 C C . ILE B 1 289 ? -22.969 -46.688 -3.127 1 91.94 289 ILE B C 1
ATOM 6698 O O . ILE B 1 289 ? -22.109 -47.562 -2.986 1 91.94 289 ILE B O 1
ATOM 6702 N N . PRO B 1 290 ? -23.766 -46.688 -4.066 1 85.62 290 PRO B N 1
ATOM 6703 C CA . PRO B 1 290 ? -23.953 -47.906 -4.844 1 85.62 290 PRO B CA 1
ATOM 6704 C C . PRO B 1 290 ? -22.656 -48.406 -5.484 1 85.62 290 PRO B C 1
ATOM 6706 O O . PRO B 1 290 ? -22.391 -49.594 -5.48 1 85.62 290 PRO B O 1
ATOM 6709 N N . ALA B 1 291 ? -21.844 -47.562 -6.023 1 84.38 291 ALA B N 1
ATOM 6710 C CA . ALA B 1 291 ? -20.625 -47.969 -6.699 1 84.38 291 ALA B CA 1
ATOM 6711 C C . ALA B 1 291 ? -19.688 -48.719 -5.746 1 84.38 291 ALA B C 1
ATOM 6713 O O . ALA B 1 291 ? -19.062 -49.688 -6.133 1 84.38 291 ALA B O 1
ATOM 6714 N N . ILE B 1 292 ? -19.656 -48.281 -4.594 1 87.69 292 ILE B N 1
ATOM 6715 C CA . ILE B 1 292 ? -18.781 -48.906 -3.594 1 87.69 292 ILE B CA 1
ATOM 6716 C C . ILE B 1 292 ? -19.406 -50.188 -3.109 1 87.69 292 ILE B C 1
ATOM 6718 O O . ILE B 1 292 ? -18.703 -51.188 -2.918 1 87.69 292 ILE B O 1
ATOM 6722 N N . ARG B 1 293 ? -20.672 -50.156 -2.973 1 86.62 293 ARG B N 1
ATOM 6723 C CA . ARG B 1 293 ? -21.391 -51.344 -2.568 1 86.62 293 ARG B CA 1
ATOM 6724 C C . ARG B 1 293 ? -21.219 -52.469 -3.59 1 86.62 293 ARG B C 1
ATOM 6726 O O . ARG B 1 293 ? -21.094 -53.625 -3.221 1 86.62 293 ARG B O 1
ATOM 6733 N N . ASP B 1 294 ? -21.109 -52.062 -4.832 1 87.94 294 ASP B N 1
ATOM 6734 C CA . ASP B 1 294 ? -21.016 -53.031 -5.914 1 87.94 294 ASP B CA 1
ATOM 6735 C C . ASP B 1 294 ? -19.562 -53.469 -6.129 1 87.94 294 ASP B C 1
ATOM 6737 O O . ASP B 1 294 ? -19.266 -54.219 -7.047 1 87.94 294 ASP B O 1
ATOM 6741 N N . GLY B 1 295 ? -18.625 -52.938 -5.402 1 85.62 295 GLY B N 1
ATOM 6742 C CA . GLY B 1 295 ? -17.281 -53.5 -5.387 1 85.62 295 GLY B CA 1
ATOM 6743 C C . GLY B 1 295 ? -16.266 -52.594 -6.051 1 85.62 295 GLY B C 1
ATOM 6744 O O . GLY B 1 295 ? -15.078 -52.938 -6.137 1 85.62 295 GLY B O 1
ATOM 6745 N N . ALA B 1 296 ? -16.672 -51.469 -6.539 1 87.19 296 ALA B N 1
ATOM 6746 C CA . ALA B 1 296 ? -15.703 -50.562 -7.121 1 87.19 296 ALA B CA 1
ATOM 6747 C C . ALA B 1 296 ? -14.797 -49.938 -6.051 1 87.19 296 ALA B C 1
ATOM 6749 O O . ALA B 1 296 ? -15.234 -49.688 -4.926 1 87.19 296 ALA B O 1
ATOM 6750 N N . THR B 1 297 ? -13.523 -49.812 -6.422 1 88.56 297 THR B N 1
ATOM 6751 C CA . THR B 1 297 ? -12.609 -49.125 -5.512 1 88.56 297 THR B CA 1
ATOM 6752 C C . THR B 1 297 ? -12.57 -47.625 -5.805 1 88.56 297 THR B C 1
ATOM 6754 O O . THR B 1 297 ? -12.75 -47.219 -6.949 1 88.56 297 THR B O 1
ATOM 6757 N N . PRO B 1 298 ? -12.367 -46.844 -4.793 1 88.56 298 PRO B N 1
ATOM 6758 C CA . PRO B 1 298 ? -12.258 -45.406 -5.031 1 88.56 298 PRO B CA 1
ATOM 6759 C C . PRO B 1 298 ? -11.211 -45.062 -6.09 1 88.56 298 PRO B C 1
ATOM 6761 O O . PRO B 1 298 ? -11.438 -44.188 -6.93 1 88.56 298 PRO B O 1
ATOM 6764 N N . ALA B 1 299 ? -10.086 -45.781 -6.121 1 84 299 ALA B N 1
ATOM 6765 C CA . ALA B 1 299 ? -9.031 -45.5 -7.102 1 84 299 ALA B CA 1
ATOM 6766 C C . ALA B 1 299 ? -9.531 -45.75 -8.523 1 84 299 ALA B C 1
ATOM 6768 O O . ALA B 1 299 ? -9.203 -45 -9.438 1 84 299 ALA B O 1
ATOM 6769 N N . SER B 1 300 ? -10.281 -46.812 -8.625 1 83.94 300 SER B N 1
ATOM 6770 C CA . SER B 1 300 ? -10.82 -47.125 -9.945 1 83.94 300 SER B CA 1
ATOM 6771 C C . SER B 1 300 ? -11.836 -46.062 -10.391 1 83.94 300 SER B C 1
ATOM 6773 O O . SER B 1 300 ? -11.906 -45.719 -11.57 1 83.94 300 SER B O 1
ATOM 6775 N N . ILE B 1 301 ? -12.602 -45.594 -9.453 1 84.38 301 ILE B N 1
ATOM 6776 C CA . ILE B 1 301 ? -13.57 -44.531 -9.75 1 84.38 301 ILE B CA 1
ATOM 6777 C C . ILE B 1 301 ? -12.844 -43.25 -10.164 1 84.38 301 ILE B C 1
ATOM 6779 O O . ILE B 1 301 ? -13.227 -42.625 -11.141 1 84.38 301 ILE B O 1
ATOM 6783 N N . PHE B 1 302 ? -11.75 -42.938 -9.445 1 84.81 302 PHE B N 1
ATOM 6784 C CA . PHE B 1 302 ? -10.953 -41.781 -9.781 1 84.81 302 PHE B CA 1
ATOM 6785 C C . PHE B 1 302 ? -10.375 -41.875 -11.188 1 84.81 302 PHE B C 1
ATOM 6787 O O . PHE B 1 302 ? -10.5 -40.969 -12 1 84.81 302 PHE B O 1
ATOM 6794 N N . ARG B 1 303 ? -9.836 -43 -11.516 1 80.69 303 ARG B N 1
ATOM 6795 C CA . ARG B 1 303 ? -9.133 -43.188 -12.773 1 80.69 303 ARG B CA 1
ATOM 6796 C C . ARG B 1 303 ? -10.094 -43.094 -13.961 1 80.69 303 ARG B C 1
ATOM 6798 O O . ARG B 1 303 ? -9.711 -42.594 -15.031 1 80.69 303 ARG B O 1
ATOM 6805 N N . ALA B 1 304 ? -11.25 -43.5 -13.758 1 77.12 304 ALA B N 1
ATOM 6806 C CA . ALA B 1 304 ? -12.242 -43.438 -14.828 1 77.12 304 ALA B CA 1
ATOM 6807 C C . ALA B 1 304 ? -12.531 -42 -15.258 1 77.12 304 ALA B C 1
ATOM 6809 O O . ALA B 1 304 ? -12.984 -41.781 -16.375 1 77.12 304 ALA B O 1
ATOM 6810 N N . GLN B 1 305 ? -12.203 -41.094 -14.422 1 75.19 305 GLN B N 1
ATOM 6811 C CA . GLN B 1 305 ? -12.484 -39.719 -14.719 1 75.19 305 GLN B CA 1
ATOM 6812 C C . GLN B 1 305 ? -11.336 -39.062 -15.5 1 75.19 305 GLN B C 1
ATOM 6814 O O . GLN B 1 305 ? -11.484 -37.969 -16.047 1 75.19 305 GLN B O 1
ATOM 6819 N N . PHE B 1 306 ? -10.156 -39.688 -15.539 1 73.25 306 PHE B N 1
ATOM 6820 C CA . PHE B 1 306 ? -8.969 -39.156 -16.203 1 73.25 306 PHE B CA 1
ATOM 6821 C C . PHE B 1 306 ? -8.812 -39.781 -17.594 1 73.25 306 PHE B C 1
ATOM 6823 O O . PHE B 1 306 ? -7.773 -39.594 -18.234 1 73.25 306 PHE B O 1
ATOM 6830 N N . GLU B 1 307 ? -9.664 -40.531 -17.953 1 64.94 307 GLU B N 1
ATOM 6831 C CA . GLU B 1 307 ? -9.531 -41.25 -19.234 1 64.94 307 GLU B CA 1
ATOM 6832 C C . GLU B 1 307 ? -9.367 -40.281 -20.391 1 64.94 307 GLU B C 1
ATOM 6834 O O . GLU B 1 307 ? -8.789 -40.625 -21.422 1 64.94 307 GLU B O 1
ATOM 6839 N N . MET B 1 308 ? -9.789 -39.125 -20.047 1 63.25 308 MET B N 1
ATOM 6840 C CA . MET B 1 308 ? -9.695 -38.156 -21.141 1 63.25 308 MET B CA 1
ATOM 6841 C C . MET B 1 308 ? -8.367 -37.406 -21.094 1 63.25 308 MET B C 1
ATOM 6843 O O . MET B 1 308 ? -8.102 -36.562 -21.938 1 63.25 308 MET B O 1
ATOM 6847 N N . THR B 1 309 ? -7.648 -37.562 -20.172 1 61.25 309 THR B N 1
ATOM 6848 C CA . THR B 1 309 ? -6.293 -37.031 -20.078 1 61.25 309 THR B CA 1
ATOM 6849 C C . THR B 1 309 ? -5.281 -38.156 -19.859 1 61.25 309 THR B C 1
ATOM 6851 O O . THR B 1 309 ? -5.598 -39.188 -19.266 1 61.25 309 THR B O 1
ATOM 6854 N N . PRO B 1 310 ? -4.223 -38.156 -20.75 1 53.94 310 PRO B N 1
ATOM 6855 C CA . PRO B 1 310 ? -3.24 -39.25 -20.578 1 53.94 310 PRO B CA 1
ATOM 6856 C C . PRO B 1 310 ? -2.664 -39.281 -19.172 1 53.94 310 PRO B C 1
ATOM 6858 O O . PRO B 1 310 ? -1.605 -39.875 -18.953 1 53.94 310 PRO B O 1
ATOM 6861 N N . SER B 1 311 ? -3.373 -38.875 -18.203 1 54.97 311 SER B N 1
ATOM 6862 C CA . SER B 1 311 ? -2.619 -38.781 -16.953 1 54.97 311 SER B CA 1
ATOM 6863 C C . SER B 1 311 ? -2.416 -40.156 -16.328 1 54.97 311 SER B C 1
ATOM 6865 O O . SER B 1 311 ? -3.355 -40.938 -16.234 1 54.97 311 SER B O 1
ATOM 6867 N N . ASN B 1 312 ? -1.178 -40.75 -16.516 1 56.97 312 ASN B N 1
ATOM 6868 C CA . ASN B 1 312 ? -0.805 -41.938 -15.773 1 56.97 312 ASN B CA 1
ATOM 6869 C C . ASN B 1 312 ? -0.788 -41.688 -14.273 1 56.97 312 ASN B C 1
ATOM 6871 O O . ASN B 1 312 ? 0.271 -41.719 -13.648 1 56.97 312 ASN B O 1
ATOM 6875 N N . VAL B 1 313 ? -2.023 -41.25 -13.891 1 62.81 313 VAL B N 1
ATOM 6876 C CA . VAL B 1 313 ? -2.078 -41 -12.461 1 62.81 313 VAL B CA 1
ATOM 6877 C C . VAL B 1 313 ? -2.107 -42.312 -11.688 1 62.81 313 VAL B C 1
ATOM 6879 O O . VAL B 1 313 ? -3.006 -43.125 -11.883 1 62.81 313 VAL B O 1
ATOM 6882 N N . SER B 1 314 ? -0.972 -42.625 -11.109 1 60.28 314 SER B N 1
ATOM 6883 C CA . SER B 1 314 ? -0.896 -43.906 -10.375 1 60.28 314 SER B CA 1
ATOM 6884 C C . SER B 1 314 ? -1.536 -43.781 -8.992 1 60.28 314 SER B C 1
ATOM 6886 O O . SER B 1 314 ? -2.199 -44.688 -8.531 1 60.28 314 SER B O 1
ATOM 6888 N N . ASP B 1 315 ? -1.313 -42.656 -8.312 1 72.25 315 ASP B N 1
ATOM 6889 C CA . ASP B 1 315 ? -1.823 -42.469 -6.957 1 72.25 315 ASP B CA 1
ATOM 6890 C C . ASP B 1 315 ? -2.434 -41.094 -6.773 1 72.25 315 ASP B C 1
ATOM 6892 O O . ASP B 1 315 ? -2.078 -40.156 -7.488 1 72.25 315 ASP B O 1
ATOM 6896 N N . PHE B 1 316 ? -3.475 -41.156 -5.98 1 82.06 316 PHE B N 1
ATOM 6897 C CA . PHE B 1 316 ? -4.148 -39.875 -5.684 1 82.06 316 PHE B CA 1
ATOM 6898 C C . PHE B 1 316 ? -3.734 -39.344 -4.316 1 82.06 316 PHE B C 1
ATOM 6900 O O . PHE B 1 316 ? -3.918 -40.031 -3.301 1 82.06 316 PHE B O 1
ATOM 6907 N N . PRO B 1 317 ? -3.17 -38.188 -4.359 1 81.12 317 PRO B N 1
ATOM 6908 C CA . PRO B 1 317 ? -2.59 -37.656 -3.123 1 81.12 317 PRO B CA 1
ATOM 6909 C C . PRO B 1 317 ? -3.643 -37.375 -2.059 1 81.12 317 PRO B C 1
ATOM 6911 O O . PRO B 1 317 ? -4.816 -37.156 -2.383 1 81.12 317 PRO B O 1
ATOM 6914 N N . THR B 1 318 ? -3.158 -37.312 -0.877 1 84.12 318 THR B N 1
ATOM 6915 C CA . THR B 1 318 ? -4.02 -36.906 0.231 1 84.12 318 THR B CA 1
ATOM 6916 C C . THR B 1 318 ? -4.523 -35.5 0.044 1 84.12 318 THR B C 1
ATOM 6918 O O . THR B 1 318 ? -3.754 -34.594 -0.316 1 84.12 318 THR B O 1
ATOM 6921 N N . GLY B 1 319 ? -5.789 -35.344 0.253 1 88.81 319 GLY B N 1
ATOM 6922 C CA . GLY B 1 319 ? -6.41 -34.031 0.084 1 88.81 319 GLY B CA 1
ATOM 6923 C C . GLY B 1 319 ? -7.207 -33.906 -1.202 1 88.81 319 GLY B C 1
ATOM 6924 O O . GLY B 1 319 ? -8.023 -33 -1.352 1 88.81 319 GLY B O 1
ATOM 6925 N N . TYR B 1 320 ? -6.926 -34.875 -2.078 1 91.81 320 TYR B N 1
ATOM 6926 C CA . TYR B 1 320 ? -7.656 -34.812 -3.342 1 91.81 320 TYR B CA 1
ATOM 6927 C C . TYR B 1 320 ? -9.125 -35.156 -3.131 1 91.81 320 TYR B C 1
ATOM 6929 O O . TYR B 1 320 ? -9.461 -36.094 -2.416 1 91.81 320 TYR B O 1
ATOM 6937 N N . ALA B 1 321 ? -9.977 -34.312 -3.627 1 93.62 321 ALA B N 1
ATOM 6938 C CA . ALA B 1 321 ? -11.43 -34.438 -3.588 1 93.62 321 ALA B CA 1
ATOM 6939 C C . ALA B 1 321 ? -12.047 -34.188 -4.957 1 93.62 321 ALA B C 1
ATOM 6941 O O . ALA B 1 321 ? -11.68 -33.219 -5.641 1 93.62 321 ALA B O 1
ATOM 6942 N N . MET B 1 322 ? -12.945 -35.062 -5.289 1 93.31 322 MET B N 1
ATOM 6943 C CA . MET B 1 322 ? -13.547 -34.906 -6.609 1 93.31 322 MET B CA 1
ATOM 6944 C C . MET B 1 322 ? -15.039 -35.219 -6.566 1 93.31 322 MET B C 1
ATOM 6946 O O . MET B 1 322 ? -15.469 -36.094 -5.809 1 93.31 322 MET B O 1
ATOM 6950 N N . LEU B 1 323 ? -15.742 -34.531 -7.426 1 94.25 323 LEU B N 1
ATOM 6951 C CA . LEU B 1 323 ? -17.141 -34.844 -7.664 1 94.25 323 LEU B CA 1
ATOM 6952 C C . LEU B 1 323 ? -17.297 -35.844 -8.812 1 94.25 323 LEU B C 1
ATOM 6954 O O . LEU B 1 323 ? -16.812 -35.594 -9.922 1 94.25 323 LEU B O 1
ATOM 6958 N N . ILE B 1 324 ? -17.922 -36.875 -8.516 1 89.94 324 ILE B N 1
ATOM 6959 C CA . ILE B 1 324 ? -18.125 -37.875 -9.539 1 89.94 324 ILE B CA 1
ATOM 6960 C C . ILE B 1 324 ? -19.312 -37.5 -10.422 1 89.94 324 ILE B C 1
ATOM 6962 O O . ILE B 1 324 ? -20.422 -37.312 -9.93 1 89.94 324 ILE B O 1
ATOM 6966 N N . PRO B 1 325 ? -18.922 -37.406 -11.695 1 80.62 325 PRO B N 1
ATOM 6967 C CA . PRO B 1 325 ? -20.047 -37.062 -12.57 1 80.62 325 PRO B CA 1
ATOM 6968 C C . PRO B 1 325 ? -21.078 -38.188 -12.68 1 80.62 325 PRO B C 1
ATOM 6970 O O . PRO B 1 325 ? -20.719 -39.344 -12.578 1 80.62 325 PRO B O 1
ATOM 6973 N N . ASN B 1 326 ? -22.391 -37.844 -12.781 1 65.06 326 ASN B N 1
ATOM 6974 C CA . ASN B 1 326 ? -23.453 -38.844 -12.961 1 65.06 326 ASN B CA 1
ATOM 6975 C C . ASN B 1 326 ? -23.438 -39.406 -14.375 1 65.06 326 ASN B C 1
ATOM 6977 O O . ASN B 1 326 ? -23.906 -40.531 -14.586 1 65.06 326 ASN B O 1
ATOM 6981 N N . ILE B 1 327 ? -23.031 -38.531 -15.312 1 56.94 327 ILE B N 1
ATOM 6982 C CA . ILE B 1 327 ? -22.984 -39 -16.688 1 56.94 327 ILE B CA 1
ATOM 6983 C C . ILE B 1 327 ? -21.531 -39 -17.172 1 56.94 327 ILE B C 1
ATOM 6985 O O . ILE B 1 327 ? -20.781 -38.062 -16.922 1 56.94 327 ILE B O 1
ATOM 6989 N N . THR B 1 328 ? -21.062 -40.281 -17.594 1 52 328 THR B N 1
ATOM 6990 C CA . THR B 1 328 ? -19.734 -40.344 -18.188 1 52 328 THR B CA 1
ATOM 6991 C C . THR B 1 328 ? -19.562 -39.281 -19.266 1 52 328 THR B C 1
ATOM 6993 O O . THR B 1 328 ? -20.344 -39.25 -20.234 1 52 328 THR B O 1
ATOM 6996 N N . THR B 1 329 ? -19.172 -38.219 -18.906 1 52.56 329 THR B N 1
ATOM 6997 C CA . THR B 1 329 ? -19.078 -37.062 -19.797 1 52.56 329 THR B CA 1
ATOM 6998 C C . THR B 1 329 ? -18.016 -37.312 -20.859 1 52.56 329 THR B C 1
ATOM 7000 O O . THR B 1 329 ? -16.859 -37.594 -20.531 1 52.56 329 THR B O 1
ATOM 7003 N N . HIS B 1 330 ? -18.406 -37.875 -22.047 1 50.56 330 HIS B N 1
ATOM 7004 C CA . HIS B 1 330 ? -17.5 -37.812 -23.203 1 50.56 330 HIS B CA 1
ATOM 7005 C C . HIS B 1 330 ? -17.234 -36.375 -23.625 1 50.56 330 HIS B C 1
ATOM 7007 O O . HIS B 1 330 ? -18.141 -35.531 -23.594 1 50.56 330 HIS B O 1
ATOM 7013 N N . TRP B 1 331 ? -16.047 -35.969 -23.359 1 54.53 331 TRP B N 1
ATOM 7014 C CA . TRP B 1 331 ? -15.742 -34.656 -23.922 1 54.53 331 TRP B CA 1
ATOM 7015 C C . TRP B 1 331 ? -16.344 -34.5 -25.328 1 54.53 331 TRP B C 1
ATOM 7017 O O . TRP B 1 331 ? -15.844 -35.094 -26.281 1 54.53 331 TRP B O 1
ATOM 7027 N N . SER B 1 332 ? -17.641 -34.75 -25.469 1 52.41 332 SER B N 1
ATOM 7028 C CA . SER B 1 332 ? -18.266 -34.75 -26.781 1 52.41 332 SER B CA 1
ATOM 7029 C C . SER B 1 332 ? -17.938 -33.469 -27.562 1 52.41 332 SER B C 1
ATOM 7031 O O . SER B 1 332 ? -17.719 -32.406 -26.969 1 52.41 332 SER B O 1
ATOM 7033 N N . GLY B 1 333 ? -17.453 -33.594 -28.891 1 50.31 333 GLY B N 1
ATOM 7034 C CA . GLY B 1 333 ? -17.234 -32.625 -29.922 1 50.31 333 GLY B CA 1
ATOM 7035 C C . GLY B 1 333 ? -18.344 -31.578 -30.016 1 50.31 333 GLY B C 1
ATOM 7036 O O . GLY B 1 333 ? -18.219 -30.594 -30.719 1 50.31 333 GLY B O 1
ATOM 7037 N N . ASP B 1 334 ? -19.516 -31.812 -29.969 1 51.22 334 ASP B N 1
ATOM 7038 C CA . ASP B 1 334 ? -20.625 -30.953 -30.359 1 51.22 334 ASP B CA 1
ATOM 7039 C C . ASP B 1 334 ? -20.703 -29.703 -29.469 1 51.22 334 ASP B C 1
ATOM 7041 O O . ASP B 1 334 ? -20.25 -29.719 -28.328 1 51.22 334 ASP B O 1
ATOM 7045 N N . PRO B 1 335 ? -21.141 -28.625 -30.219 1 54.75 335 PRO B N 1
ATOM 7046 C CA . PRO B 1 335 ? -21.234 -27.25 -29.719 1 54.75 335 PRO B CA 1
ATOM 7047 C C . PRO B 1 335 ? -21.891 -27.172 -28.344 1 54.75 335 PRO B C 1
ATOM 7049 O O . PRO B 1 335 ? -22.938 -27.781 -28.109 1 54.75 335 PRO B O 1
ATOM 7052 N N . LEU B 1 336 ? -21.203 -26.547 -27.297 1 66.81 336 LEU B N 1
ATOM 7053 C CA . LEU B 1 336 ? -21.578 -26.656 -25.906 1 66.81 336 LEU B CA 1
ATOM 7054 C C . LEU B 1 336 ? -22.719 -25.688 -25.578 1 66.81 336 LEU B C 1
ATOM 7056 O O . LEU B 1 336 ? -22.672 -24.516 -25.953 1 66.81 336 LEU B O 1
ATOM 7060 N N . ASP B 1 337 ? -24.078 -26.234 -25.484 1 78.25 337 ASP B N 1
ATOM 7061 C CA . ASP B 1 337 ? -25.172 -25.422 -24.969 1 78.25 337 ASP B CA 1
ATOM 7062 C C . ASP B 1 337 ? -24.75 -24.672 -23.719 1 78.25 337 ASP B C 1
ATOM 7064 O O . ASP B 1 337 ? -23.922 -25.156 -22.938 1 78.25 337 ASP B O 1
ATOM 7068 N N . SER B 1 338 ? -25.234 -23.391 -23.766 1 88.31 338 SER B N 1
ATOM 7069 C CA . SER B 1 338 ? -25.047 -22.625 -22.531 1 88.31 338 SER B CA 1
ATOM 7070 C C . SER B 1 338 ? -25.922 -23.188 -21.406 1 88.31 338 SER B C 1
ATOM 7072 O O . SER B 1 338 ? -27.141 -23.281 -21.562 1 88.31 338 SER B O 1
ATOM 7074 N N . THR B 1 339 ? -25.297 -23.562 -20.312 1 90.62 339 THR B N 1
ATOM 7075 C CA . THR B 1 339 ? -26.078 -24.219 -19.281 1 90.62 339 THR B CA 1
ATOM 7076 C C . THR B 1 339 ? -25.625 -23.781 -17.891 1 90.62 339 THR B C 1
ATOM 7078 O O . THR B 1 339 ? -24.5 -23.312 -17.734 1 90.62 339 THR B O 1
ATOM 7081 N N . ILE B 1 340 ? -26.578 -23.828 -17.016 1 94.5 340 ILE B N 1
ATOM 7082 C CA . ILE B 1 340 ? -26.312 -23.844 -15.586 1 94.5 340 ILE B CA 1
ATOM 7083 C C . ILE B 1 340 ? -26.453 -25.266 -15.055 1 94.5 340 ILE B C 1
ATOM 7085 O O . ILE B 1 340 ? -27.375 -25.984 -15.422 1 94.5 340 ILE B O 1
ATOM 7089 N N . ILE B 1 341 ? -25.562 -25.688 -14.312 1 93 341 ILE B N 1
ATOM 7090 C CA . ILE B 1 341 ? -25.656 -27.031 -13.758 1 93 341 ILE B CA 1
ATOM 7091 C C . ILE B 1 341 ? -25.953 -26.953 -12.266 1 93 341 ILE B C 1
ATOM 7093 O O . ILE B 1 341 ? -25.156 -26.422 -11.492 1 93 341 ILE B O 1
ATOM 7097 N N . HIS B 1 342 ? -27.172 -27.359 -11.961 1 94.75 342 HIS B N 1
ATOM 7098 C CA . HIS B 1 342 ? -27.562 -27.625 -10.586 1 94.75 342 HIS B CA 1
ATOM 7099 C C . HIS B 1 342 ? -27.641 -29.125 -10.312 1 94.75 342 HIS B C 1
ATOM 7101 O O . HIS B 1 342 ? -28.469 -29.828 -10.906 1 94.75 342 HIS B O 1
ATOM 7107 N N . ASP B 1 343 ? -26.734 -29.562 -9.43 1 94.25 343 ASP B N 1
ATOM 7108 C CA . ASP B 1 343 ? -26.688 -31.016 -9.281 1 94.25 343 ASP B CA 1
ATOM 7109 C C . ASP B 1 343 ? -26.203 -31.406 -7.883 1 94.25 343 ASP B C 1
ATOM 7111 O O . ASP B 1 343 ? -25.719 -30.562 -7.125 1 94.25 343 ASP B O 1
ATOM 7115 N N . THR B 1 344 ? -26.578 -32.562 -7.469 1 95 344 THR B N 1
ATOM 7116 C CA . THR B 1 344 ? -26.016 -33.25 -6.309 1 95 344 THR B CA 1
ATOM 7117 C C . THR B 1 344 ? -25.172 -34.438 -6.738 1 95 344 THR B C 1
ATOM 7119 O O . THR B 1 344 ? -25.672 -35.375 -7.379 1 95 344 THR B O 1
ATOM 7122 N N . ARG B 1 345 ? -23.875 -34.375 -6.379 1 94.25 345 ARG B N 1
ATOM 7123 C CA . ARG B 1 345 ? -22.969 -35.438 -6.816 1 94.25 345 ARG B CA 1
ATOM 7124 C C . ARG B 1 345 ? -22.234 -36.062 -5.633 1 94.25 345 ARG B C 1
ATOM 7126 O O . ARG B 1 345 ? -22.125 -35.438 -4.57 1 94.25 345 ARG B O 1
ATOM 7133 N N . LEU B 1 346 ? -21.797 -37.25 -5.902 1 94.25 346 LEU B N 1
ATOM 7134 C CA . LEU B 1 346 ? -20.969 -37.938 -4.918 1 94.25 346 LEU B CA 1
ATOM 7135 C C . LEU B 1 346 ? -19.562 -37.375 -4.91 1 94.25 346 LEU B C 1
ATOM 7137 O O . LEU B 1 346 ? -18.938 -37.188 -5.965 1 94.25 346 LEU B O 1
ATOM 7141 N N . LEU B 1 347 ? -19.156 -37.031 -3.721 1 96.12 347 LEU B N 1
ATOM 7142 C CA . LEU B 1 347 ? -17.766 -36.625 -3.504 1 96.12 347 LEU B CA 1
ATOM 7143 C C . LEU B 1 347 ? -16.953 -37.75 -2.9 1 96.12 347 LEU B C 1
ATOM 7145 O O . LEU B 1 347 ? -17.391 -38.375 -1.938 1 96.12 347 LEU B O 1
ATOM 7149 N N . ILE B 1 348 ? -15.812 -38.031 -3.479 1 94.25 348 ILE B N 1
ATOM 7150 C CA . ILE B 1 348 ? -14.82 -38.906 -2.898 1 94.25 348 ILE B CA 1
ATOM 7151 C C . ILE B 1 348 ? -13.562 -38.125 -2.535 1 94.25 348 ILE B C 1
ATOM 7153 O O . ILE B 1 348 ? -13.016 -37.406 -3.361 1 94.25 348 ILE B O 1
ATOM 7157 N N . MET B 1 349 ? -13.133 -38.281 -1.322 1 93.25 349 MET B N 1
ATOM 7158 C CA . MET B 1 349 ? -11.945 -37.562 -0.865 1 93.25 349 MET B CA 1
ATOM 7159 C C . MET B 1 349 ? -10.898 -38.531 -0.33 1 93.25 349 MET B C 1
ATOM 7161 O O . MET B 1 349 ? -11.219 -39.438 0.464 1 93.25 349 MET B O 1
ATOM 7165 N N . SER B 1 350 ? -9.688 -38.375 -0.817 1 90.38 350 SER B N 1
ATOM 7166 C CA . SER B 1 350 ? -8.547 -39 -0.156 1 90.38 350 SER B CA 1
ATOM 7167 C C . SER B 1 350 ? -8.109 -38.219 1.068 1 90.38 350 SER B C 1
ATOM 7169 O O . SER B 1 350 ? -7.449 -37.188 0.939 1 90.38 350 SER B O 1
ATOM 7171 N N . TYR B 1 351 ? -8.43 -38.75 2.303 1 86.81 351 TYR B N 1
ATOM 7172 C CA . TYR B 1 351 ? -8.258 -37.875 3.465 1 86.81 351 TYR B CA 1
ATOM 7173 C C . TYR B 1 351 ? -7.043 -38.312 4.281 1 86.81 351 TYR B C 1
ATOM 7175 O O . TYR B 1 351 ? -6.586 -37.562 5.156 1 86.81 351 TYR B O 1
ATOM 7183 N N . ALA B 1 352 ? -6.453 -39.469 3.975 1 81.44 352 ALA B N 1
ATOM 7184 C CA . ALA B 1 352 ? -5.305 -39.906 4.762 1 81.44 352 ALA B CA 1
ATOM 7185 C C . ALA B 1 352 ? -4.434 -40.875 3.971 1 81.44 352 ALA B C 1
ATOM 7187 O O . ALA B 1 352 ? -4.863 -41.406 2.941 1 81.44 352 ALA B O 1
ATOM 7188 N N . TYR B 1 353 ? -3.162 -40.906 4.418 1 77.31 353 TYR B N 1
ATOM 7189 C CA . TYR B 1 353 ? -2.191 -41.844 3.828 1 77.31 353 TYR B CA 1
ATOM 7190 C C . TYR B 1 353 ? -1.376 -42.531 4.91 1 77.31 353 TYR B C 1
ATOM 7192 O O . TYR B 1 353 ? -0.97 -41.906 5.891 1 77.31 353 TYR B O 1
ATOM 7200 N N . ASP B 1 354 ? -1.287 -43.812 4.738 1 69.69 354 ASP B N 1
ATOM 7201 C CA . ASP B 1 354 ? -0.451 -44.562 5.648 1 69.69 354 ASP B CA 1
ATOM 7202 C C . ASP B 1 354 ? 1.022 -44.469 5.258 1 69.69 354 ASP B C 1
ATOM 7204 O O . ASP B 1 354 ? 1.414 -44.906 4.172 1 69.69 354 ASP B O 1
ATOM 7208 N N . ASP B 1 355 ? 1.781 -43.469 5.832 1 59.81 355 ASP B N 1
ATOM 7209 C CA . ASP B 1 355 ? 3.215 -43.406 5.562 1 59.81 355 ASP B CA 1
ATOM 7210 C C . ASP B 1 355 ? 3.936 -44.594 6.215 1 59.81 355 ASP B C 1
ATOM 7212 O O . ASP B 1 355 ? 4.113 -44.625 7.434 1 59.81 355 ASP B O 1
ATOM 7216 N N . LEU B 1 356 ? 4.113 -45.688 5.551 1 51.72 356 LEU B N 1
ATOM 7217 C CA . LEU B 1 356 ? 4.805 -46.844 6.113 1 51.72 356 LEU B CA 1
ATOM 7218 C C . LEU B 1 356 ? 6.199 -46.469 6.598 1 51.72 356 LEU B C 1
ATOM 7220 O O . LEU B 1 356 ? 6.805 -47.188 7.395 1 51.72 356 LEU B O 1
ATOM 7224 N N . GLU B 1 357 ? 6.898 -45.594 5.922 1 49.31 357 GLU B N 1
ATOM 7225 C CA . GLU B 1 357 ? 8.25 -45.312 6.379 1 49.31 357 GLU B CA 1
ATOM 7226 C C . GLU B 1 357 ? 8.234 -44.469 7.648 1 49.31 357 GLU B C 1
ATOM 7228 O O . GLU B 1 357 ? 9.242 -44.344 8.344 1 49.31 357 GLU B O 1
ATOM 7233 N N . ALA B 1 358 ? 7.32 -43.5 7.742 1 47.53 358 ALA B N 1
ATOM 7234 C CA . ALA B 1 358 ? 7.32 -42.688 8.945 1 47.53 358 ALA B CA 1
ATOM 7235 C C . ALA B 1 358 ? 6.859 -43.469 10.164 1 47.53 358 ALA B C 1
ATOM 7237 O O . ALA B 1 358 ? 5.922 -44.25 10.078 1 47.53 358 ALA B O 1
ATOM 7238 N N . SER B 1 359 ? 7.68 -43.812 10.891 1 44.19 359 SER B N 1
ATOM 7239 C CA . SER B 1 359 ? 7.426 -44.531 12.141 1 44.19 359 SER B CA 1
ATOM 7240 C C . SER B 1 359 ? 6.051 -44.188 12.703 1 44.19 359 SER B C 1
ATOM 7242 O O . SER B 1 359 ? 5.5 -44.938 13.508 1 44.19 359 SER B O 1
ATOM 7244 N N . SER B 1 360 ? 5.73 -42.938 12.773 1 44.94 360 SER B N 1
ATOM 7245 C CA . SER B 1 360 ? 4.629 -42.562 13.648 1 44.94 360 SER B CA 1
ATOM 7246 C C . SER B 1 360 ? 3.279 -42.844 12.992 1 44.94 360 SER B C 1
ATOM 7248 O O . SER B 1 360 ? 2.232 -42.656 13.617 1 44.94 360 SER B O 1
ATOM 7250 N N . GLY B 1 361 ? 2.967 -43.594 12.086 1 43.53 361 GLY B N 1
ATOM 7251 C CA . GLY B 1 361 ? 1.652 -44.062 11.68 1 43.53 361 GLY B CA 1
ATOM 7252 C C . GLY B 1 361 ? 1.041 -43.25 10.555 1 43.53 361 GLY B C 1
ATOM 7253 O O . GLY B 1 361 ? 1.76 -42.625 9.781 1 43.53 361 GLY B O 1
ATOM 7254 N N . VAL B 1 362 ? -0.344 -43.281 10.547 1 46.16 362 VAL B N 1
ATOM 7255 C CA . VAL B 1 362 ? -1.328 -42.719 9.641 1 46.16 362 VAL B CA 1
ATOM 7256 C C . VAL B 1 362 ? -1.227 -41.188 9.664 1 46.16 362 VAL B C 1
ATOM 7258 O O . VAL B 1 362 ? -1.295 -40.562 10.727 1 46.16 362 VAL B O 1
ATOM 7261 N N . HIS B 1 363 ? -0.455 -40.656 8.781 1 51.44 363 HIS B N 1
ATOM 7262 C CA . HIS B 1 363 ? -0.603 -39.188 8.664 1 51.44 363 HIS B CA 1
ATOM 7263 C C . HIS B 1 363 ? -2.021 -38.812 8.258 1 51.44 363 HIS B C 1
ATOM 7265 O O . HIS B 1 363 ? -2.436 -39.062 7.121 1 51.44 363 HIS B O 1
ATOM 7271 N N . THR B 1 364 ? -2.951 -38.875 9.305 1 55.81 364 THR B N 1
ATOM 7272 C CA . THR B 1 364 ? -4.332 -38.469 9.102 1 55.81 364 THR B CA 1
ATOM 7273 C C . THR B 1 364 ? -4.418 -36.938 8.977 1 55.81 364 THR B C 1
ATOM 7275 O O . THR B 1 364 ? -3.865 -36.219 9.805 1 55.81 364 THR B O 1
ATOM 7278 N N . LEU B 1 365 ? -4.48 -36.531 7.867 1 54.81 365 LEU B N 1
ATOM 7279 C CA . LEU B 1 365 ? -4.57 -35.125 7.547 1 54.81 365 LEU B CA 1
ATOM 7280 C C . LEU B 1 365 ? -5.68 -34.438 8.352 1 54.81 365 LEU B C 1
ATOM 7282 O O . LEU B 1 365 ? -5.566 -33.281 8.719 1 54.81 365 LEU B O 1
ATOM 7286 N N . THR B 1 366 ? -7.027 -35.094 8.273 1 57.88 366 THR B N 1
ATOM 7287 C CA . THR B 1 366 ? -8.148 -34.188 8.562 1 57.88 366 THR B CA 1
ATOM 7288 C C . THR B 1 366 ? -8.727 -34.5 9.945 1 57.88 366 THR B C 1
ATOM 7290 O O . THR B 1 366 ? -9.266 -35.562 10.18 1 57.88 366 THR B O 1
ATOM 7293 N N . GLN B 1 367 ? -8.234 -33.844 11.016 1 59.16 367 GLN B N 1
ATOM 7294 C CA . GLN B 1 367 ? -8.773 -33.969 12.367 1 59.16 367 GLN B CA 1
ATOM 7295 C C . GLN B 1 367 ? -10.273 -33.688 12.391 1 59.16 367 GLN B C 1
ATOM 7297 O O . GLN B 1 367 ? -10.977 -34.125 13.305 1 59.16 367 GLN B O 1
ATOM 7302 N N . ASP B 1 368 ? -10.797 -33.156 11.312 1 72.56 368 ASP B N 1
ATOM 7303 C CA . ASP B 1 368 ? -12.148 -32.625 11.516 1 72.56 368 ASP B CA 1
ATOM 7304 C C . ASP B 1 368 ? -13.172 -33.406 10.703 1 72.56 368 ASP B C 1
ATOM 7306 O O . ASP B 1 368 ? -14.266 -32.906 10.438 1 72.56 368 ASP B O 1
ATOM 7310 N N . LEU B 1 369 ? -12.82 -34.625 10.312 1 83.06 369 LEU B N 1
ATOM 7311 C CA . LEU B 1 369 ? -13.859 -35.469 9.734 1 83.06 369 LEU B CA 1
ATOM 7312 C C . LEU B 1 369 ? -14.859 -35.938 10.797 1 83.06 369 LEU B C 1
ATOM 7314 O O . LEU B 1 369 ? -14.469 -36.344 11.891 1 83.06 369 LEU B O 1
ATOM 7318 N N . PRO B 1 370 ? -16.172 -35.75 10.445 1 84.25 370 PRO B N 1
ATOM 7319 C CA . PRO B 1 370 ? -17.156 -36.219 11.438 1 84.25 370 PRO B CA 1
ATOM 7320 C C . PRO B 1 370 ? -16.922 -37.656 11.867 1 84.25 370 PRO B C 1
ATOM 7322 O O . PRO B 1 370 ? -16.562 -38.5 11.047 1 84.25 370 PRO B O 1
ATOM 7325 N N . SER B 1 371 ? -17.141 -37.906 13.109 1 84.19 371 SER B N 1
ATOM 7326 C CA . SER B 1 371 ? -16.844 -39.219 13.695 1 84.19 371 SER B CA 1
ATOM 7327 C C . SER B 1 371 ? -17.734 -40.312 13.086 1 84.19 371 SER B C 1
ATOM 7329 O O . SER B 1 371 ? -17.328 -41.469 13.031 1 84.19 371 SER B O 1
ATOM 7331 N N . ASP B 1 372 ? -18.875 -39.969 12.617 1 89.19 372 ASP B N 1
ATOM 7332 C CA . ASP B 1 372 ? -19.812 -40.969 12.102 1 89.19 372 ASP B CA 1
ATOM 7333 C C . ASP B 1 372 ? -19.703 -41.094 10.586 1 89.19 372 ASP B C 1
ATOM 7335 O O . ASP B 1 372 ? -20.5 -41.781 9.961 1 89.19 372 ASP B O 1
ATOM 7339 N N . ALA B 1 373 ? -18.703 -40.438 10.039 1 91.75 373 ALA B N 1
ATOM 7340 C CA . ALA B 1 373 ? -18.547 -40.531 8.594 1 91.75 373 ALA B CA 1
ATOM 7341 C C . ALA B 1 373 ? -18.016 -41.875 8.172 1 91.75 373 ALA B C 1
ATOM 7343 O O . ALA B 1 373 ? -17.141 -42.469 8.828 1 91.75 373 ALA B O 1
ATOM 7344 N N . TYR B 1 374 ? -18.609 -42.406 7.188 1 93.25 374 TYR B N 1
ATOM 7345 C CA . TYR B 1 374 ? -18.094 -43.625 6.617 1 93.25 374 TYR B CA 1
ATOM 7346 C C . TYR B 1 374 ? -16.766 -43.406 5.922 1 93.25 374 TYR B C 1
ATOM 7348 O O . TYR B 1 374 ? -16.609 -42.469 5.129 1 93.25 374 TYR B O 1
ATOM 7356 N N . THR B 1 375 ? -15.836 -44.25 6.293 1 91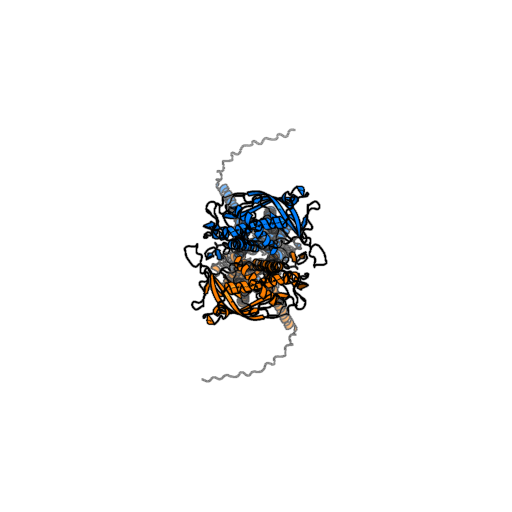.19 375 THR B N 1
ATOM 7357 C CA . THR B 1 375 ? -14.523 -44.219 5.656 1 91.19 375 THR B CA 1
ATOM 7358 C C . THR B 1 375 ? -14.133 -45.594 5.121 1 91.19 375 THR B C 1
ATOM 7360 O O . THR B 1 375 ? -14.594 -46.625 5.625 1 91.19 375 THR B O 1
ATOM 7363 N N . LEU B 1 376 ? -13.445 -45.594 4.027 1 91.75 376 LEU B N 1
ATOM 7364 C CA . LEU B 1 376 ? -12.945 -46.812 3.418 1 91.75 376 LEU B CA 1
ATOM 7365 C C . LEU B 1 376 ? -11.422 -46.812 3.363 1 91.75 376 LEU B C 1
ATOM 7367 O O . LEU B 1 376 ? -10.812 -45.844 2.893 1 91.75 376 LEU B O 1
ATOM 7371 N N . SER B 1 377 ? -10.867 -47.906 3.863 1 86.19 377 SER B N 1
ATOM 7372 C CA . SER B 1 377 ? -9.422 -48.031 3.822 1 86.19 377 SER B CA 1
ATOM 7373 C C . SER B 1 377 ? -8.984 -48.906 2.637 1 86.19 377 SER B C 1
ATOM 7375 O O . SER B 1 377 ? -9.422 -50.031 2.494 1 86.19 377 SER B O 1
ATOM 7377 N N . SER B 1 378 ? -8.383 -48.25 1.688 1 81.62 378 SER B N 1
ATOM 7378 C CA . SER B 1 378 ? -7.68 -48.938 0.606 1 81.62 378 SER B CA 1
ATOM 7379 C C . SER B 1 378 ? -6.176 -48.688 0.677 1 81.62 378 SER B C 1
ATOM 7381 O O . SER B 1 378 ? -5.66 -47.781 0.031 1 81.62 378 SER B O 1
ATOM 7383 N N . ARG B 1 379 ? -5.484 -49.438 1.479 1 75.56 379 ARG B N 1
ATOM 7384 C CA . ARG B 1 379 ? -4.086 -49.156 1.812 1 75.56 379 ARG B CA 1
ATOM 7385 C C . ARG B 1 379 ? -3.248 -48.969 0.553 1 75.56 379 ARG B C 1
ATOM 7387 O O . ARG B 1 379 ? -3.398 -49.719 -0.416 1 75.56 379 ARG B O 1
ATOM 7394 N N . PRO B 1 380 ? -2.525 -47.969 0.562 1 77.69 380 PRO B N 1
ATOM 7395 C CA . PRO B 1 380 ? -2.162 -47.094 1.688 1 77.69 380 PRO B CA 1
ATOM 7396 C C . PRO B 1 380 ? -3.055 -45.875 1.796 1 77.69 380 PRO B C 1
ATOM 7398 O O . PRO B 1 380 ? -2.791 -44.969 2.613 1 77.69 380 PRO B O 1
ATOM 7401 N N . PHE B 1 381 ? -4.16 -45.844 1.107 1 83 381 PHE B N 1
ATOM 7402 C CA . PHE B 1 381 ? -4.977 -44.656 1.088 1 83 381 PHE B CA 1
ATOM 7403 C C . PHE B 1 381 ? -6.297 -44.875 1.812 1 83 381 PHE B C 1
ATOM 7405 O O . PHE B 1 381 ? -6.812 -46 1.834 1 83 381 PHE B O 1
ATOM 7412 N N . HIS B 1 382 ? -6.723 -43.75 2.43 1 88.25 382 HIS B N 1
ATOM 7413 C CA . HIS B 1 382 ? -8.023 -43.75 3.084 1 88.25 382 HIS B CA 1
ATOM 7414 C C . HIS B 1 382 ? -8.961 -42.719 2.42 1 88.25 382 HIS B C 1
ATOM 7416 O O . HIS B 1 382 ? -8.531 -41.656 2.027 1 88.25 382 HIS B O 1
ATOM 7422 N N . TYR B 1 383 ? -10.227 -43.219 2.322 1 91.75 383 TYR B N 1
ATOM 7423 C CA . TYR B 1 383 ? -11.172 -42.406 1.572 1 91.75 383 TYR B CA 1
ATOM 7424 C C . TYR B 1 383 ? -12.414 -42.094 2.406 1 91.75 383 TYR B C 1
ATOM 7426 O O . TYR B 1 383 ? -12.836 -42.938 3.221 1 91.75 383 TYR B O 1
ATOM 7434 N N . ALA B 1 384 ? -12.938 -40.938 2.25 1 93.25 384 ALA B N 1
ATOM 7435 C CA . ALA B 1 384 ? -14.227 -40.531 2.793 1 93.25 384 ALA B CA 1
ATOM 7436 C C . ALA B 1 384 ? -15.18 -40.094 1.679 1 93.25 384 ALA B C 1
ATOM 7438 O O . ALA B 1 384 ? -14.758 -39.875 0.543 1 93.25 384 ALA B O 1
ATOM 7439 N N . PHE B 1 385 ? -16.5 -40.094 2.014 1 95.19 385 PHE B N 1
ATOM 7440 C CA . PHE B 1 385 ? -17.531 -39.875 1 1 95.19 385 PHE B CA 1
ATOM 7441 C C . PHE B 1 385 ? -18.547 -38.875 1.474 1 95.19 385 PHE B C 1
ATOM 7443 O O . PHE B 1 385 ? -18.922 -38.844 2.65 1 95.19 385 PHE B O 1
ATOM 7450 N N . ALA B 1 386 ? -19.016 -38.062 0.543 1 96.25 386 ALA B N 1
ATOM 7451 C CA . ALA B 1 386 ? -20.031 -37.062 0.86 1 96.25 386 ALA B CA 1
ATOM 7452 C C . ALA B 1 386 ? -20.922 -36.781 -0.353 1 96.25 386 ALA B C 1
ATOM 7454 O O . ALA B 1 386 ? -20.5 -37 -1.493 1 96.25 386 ALA B O 1
ATOM 7455 N N . TRP B 1 387 ? -22.172 -36.406 -0.096 1 96.06 387 TRP B N 1
ATOM 7456 C CA . TRP B 1 387 ? -23.031 -35.812 -1.123 1 96.06 387 TRP B CA 1
ATOM 7457 C C . TRP B 1 387 ? -22.891 -34.281 -1.136 1 96.06 387 TRP B C 1
ATOM 7459 O O . TRP B 1 387 ? -23.047 -33.625 -0.104 1 96.06 387 TRP B O 1
ATOM 7469 N N . VAL B 1 388 ? -22.562 -33.75 -2.25 1 97 388 VAL B N 1
ATOM 7470 C CA . VAL B 1 388 ? -22.359 -32.312 -2.369 1 97 388 VAL B CA 1
ATOM 7471 C C . VAL B 1 388 ? -23.391 -31.734 -3.342 1 97 388 VAL B C 1
ATOM 7473 O O . VAL B 1 388 ? -23.5 -32.188 -4.48 1 97 388 VAL B O 1
ATOM 7476 N N . THR B 1 389 ? -24.156 -30.766 -2.891 1 97.38 389 THR B N 1
ATOM 7477 C CA . THR B 1 389 ? -25.062 -30 -3.736 1 97.38 389 THR B CA 1
ATOM 7478 C C . THR B 1 389 ? -24.406 -28.688 -4.172 1 97.38 389 THR B C 1
ATOM 7480 O O . THR B 1 389 ? -23.922 -27.922 -3.34 1 97.38 389 THR B O 1
ATOM 7483 N N . PHE B 1 390 ? -24.406 -28.531 -5.504 1 96.75 390 PHE B N 1
ATOM 7484 C CA . PHE B 1 390 ? -23.688 -27.359 -5.992 1 96.75 390 PHE B CA 1
ATOM 7485 C C . PHE B 1 390 ? -24.391 -26.781 -7.215 1 96.75 390 PHE B C 1
ATOM 7487 O O . PHE B 1 390 ? -25.281 -27.391 -7.777 1 96.75 390 PHE B O 1
ATOM 7494 N N . SER B 1 391 ? -24.031 -25.547 -7.477 1 96.69 391 SER B N 1
ATOM 7495 C CA . SER B 1 391 ? -24.391 -24.859 -8.711 1 96.69 391 SER B CA 1
ATOM 7496 C C . SER B 1 391 ? -23.156 -24.328 -9.43 1 96.69 391 SER B C 1
ATOM 7498 O O . SER B 1 391 ? -22.219 -23.844 -8.781 1 96.69 391 SER B O 1
ATOM 7500 N N . ALA B 1 392 ? -23.109 -24.562 -10.758 1 96.06 392 ALA B N 1
ATOM 7501 C CA . ALA B 1 392 ? -21.953 -24.125 -11.531 1 96.06 392 ALA B CA 1
ATOM 7502 C C . ALA B 1 392 ? -22.391 -23.344 -12.773 1 96.06 392 ALA B C 1
ATOM 7504 O O . ALA B 1 392 ? -23.391 -23.703 -13.406 1 96.06 392 ALA B O 1
ATOM 7505 N N . GLY B 1 393 ? -21.781 -22.328 -13.055 1 96.19 393 GLY B N 1
ATOM 7506 C CA . GLY B 1 393 ? -21.984 -21.453 -14.195 1 96.19 393 GLY B CA 1
ATOM 7507 C C . GLY B 1 393 ? -21.031 -20.266 -14.203 1 96.19 393 GLY B C 1
ATOM 7508 O O . GLY B 1 393 ? -19.828 -20.422 -13.977 1 96.19 393 GLY B O 1
ATOM 7509 N N . ILE B 1 394 ? -21.594 -19.156 -14.617 1 95.75 394 ILE B N 1
ATOM 7510 C CA . ILE B 1 394 ? -20.797 -17.922 -14.578 1 95.75 394 ILE B CA 1
ATOM 7511 C C . ILE B 1 394 ? -21.562 -16.828 -13.844 1 95.75 394 ILE B C 1
ATOM 7513 O O . ILE B 1 394 ? -22.766 -16.953 -13.617 1 95.75 394 ILE B O 1
ATOM 7517 N N . GLY B 1 395 ? -20.719 -15.977 -13.305 1 93.62 395 GLY B N 1
ATOM 7518 C CA . GLY B 1 395 ? -21.266 -14.727 -12.789 1 93.62 395 GLY B CA 1
ATOM 7519 C C . GLY B 1 395 ? -20.75 -13.508 -13.523 1 93.62 395 GLY B C 1
ATOM 7520 O O . GLY B 1 395 ? -19.672 -13.539 -14.117 1 93.62 395 GLY B O 1
ATOM 7521 N N . ARG B 1 396 ? -21.578 -12.469 -13.516 1 92.81 396 ARG B N 1
ATOM 7522 C CA . ARG B 1 396 ? -21.156 -11.219 -14.141 1 92.81 396 ARG B CA 1
ATOM 7523 C C . ARG B 1 396 ? -21.156 -10.07 -13.133 1 92.81 396 ARG B C 1
ATOM 7525 O O . ARG B 1 396 ? -22.156 -9.844 -12.445 1 92.81 396 ARG B O 1
ATOM 7532 N N . CYS B 1 397 ? -19.938 -9.641 -13.047 1 92.06 397 CYS B N 1
ATOM 7533 C CA . CYS B 1 397 ? -19.906 -8.406 -12.266 1 92.06 397 CYS B CA 1
ATOM 7534 C C . CYS B 1 397 ? -20.469 -7.234 -13.07 1 92.06 397 CYS B C 1
ATOM 7536 O O . CYS B 1 397 ? -20.234 -7.148 -14.281 1 92.06 397 CYS B O 1
ATOM 7538 N N . LYS B 1 398 ? -21.219 -6.414 -12.305 1 90.62 398 LYS B N 1
ATOM 7539 C CA . LYS B 1 398 ? -21.812 -5.254 -12.961 1 90.62 398 LYS B CA 1
ATOM 7540 C C . LYS B 1 398 ? -21.531 -3.975 -12.18 1 90.62 398 LYS B C 1
ATOM 7542 O O . LYS B 1 398 ? -21.156 -4.027 -11 1 90.62 398 LYS B O 1
ATOM 7547 N N . GLU B 1 399 ? -21.578 -2.881 -12.906 1 92.94 399 GLU B N 1
ATOM 7548 C CA . GLU B 1 399 ? -21.531 -1.555 -12.297 1 92.94 399 GLU B CA 1
ATOM 7549 C C . GLU B 1 399 ? -20.219 -1.345 -11.539 1 92.94 399 GLU B C 1
ATOM 7551 O O . GLU B 1 399 ? -20.219 -0.901 -10.391 1 92.94 399 GLU B O 1
ATOM 7556 N N . TYR B 1 400 ? -19.172 -1.756 -12.047 1 93.56 400 TYR B N 1
ATOM 7557 C CA . TYR B 1 400 ? -17.828 -1.51 -11.555 1 93.56 400 TYR B CA 1
ATOM 7558 C C . TYR B 1 400 ? -17.625 -2.148 -10.18 1 93.56 400 TYR B C 1
ATOM 7560 O O . TYR B 1 400 ? -16.938 -1.593 -9.328 1 93.56 400 TYR B O 1
ATOM 7568 N N . SER B 1 401 ? -18.25 -3.328 -9.969 1 92.5 401 SER B N 1
ATOM 7569 C CA . SER B 1 401 ? -18.141 -4.004 -8.68 1 92.5 401 SER B CA 1
ATOM 7570 C C . SER B 1 401 ? -16.875 -4.84 -8.602 1 92.5 401 SER B C 1
ATOM 7572 O O . SER B 1 401 ? -16.406 -5.168 -7.504 1 92.5 401 SER B O 1
ATOM 7574 N N . CYS B 1 402 ? -16.281 -5.211 -9.688 1 95.56 402 CYS B N 1
ATOM 7575 C CA . CYS B 1 402 ? -15.07 -6.02 -9.711 1 95.56 402 CYS B CA 1
ATOM 7576 C C . CYS B 1 402 ? -13.828 -5.148 -9.562 1 95.56 402 CYS B C 1
ATOM 7578 O O . CYS B 1 402 ? -13.781 -4.031 -10.07 1 95.56 402 CYS B O 1
ATOM 7580 N N . VAL B 1 403 ? -12.898 -5.637 -8.883 1 95.62 403 VAL B N 1
ATOM 7581 C CA . VAL B 1 403 ? -11.68 -4.898 -8.57 1 95.62 403 VAL B CA 1
ATOM 7582 C C . VAL B 1 403 ? -10.461 -5.703 -9.016 1 95.62 403 VAL B C 1
ATOM 7584 O O . VAL B 1 403 ? -10.43 -6.93 -8.875 1 95.62 403 VAL B O 1
ATOM 7587 N N . VAL B 1 404 ? -9.5 -5.02 -9.547 1 94.75 404 VAL B N 1
ATOM 7588 C CA . VAL B 1 404 ? -8.219 -5.645 -9.875 1 94.75 404 VAL B CA 1
ATOM 7589 C C . VAL B 1 404 ? -7.406 -5.84 -8.594 1 94.75 404 VAL B C 1
ATOM 7591 O O . VAL B 1 404 ? -6.938 -4.867 -8 1 94.75 404 VAL B O 1
ATOM 7594 N N . SER B 1 405 ? -7.211 -7.031 -8.188 1 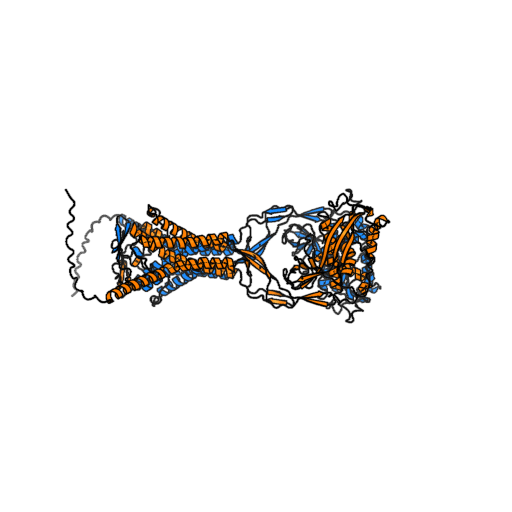90.38 405 SER B N 1
ATOM 7595 C CA . SER B 1 405 ? -6.535 -7.309 -6.926 1 90.38 405 SER B CA 1
ATOM 7596 C C . SER B 1 405 ? -5.055 -7.598 -7.141 1 90.38 405 SER B C 1
ATOM 7598 O O . SER B 1 405 ? -4.246 -7.441 -6.227 1 90.38 405 SER B O 1
ATOM 7600 N N . SER B 1 406 ? -4.707 -8.039 -8.258 1 86.44 406 SER B N 1
ATOM 7601 C CA . SER B 1 406 ? -3.338 -8.266 -8.711 1 86.44 406 SER B CA 1
ATOM 7602 C C . SER B 1 406 ? -3.215 -8.07 -10.219 1 86.44 406 SER B C 1
ATOM 7604 O O . SER B 1 406 ? -4.223 -7.922 -10.914 1 86.44 406 SER B O 1
ATOM 7606 N N . PRO B 1 407 ? -2.033 -8.086 -10.711 1 84.19 407 PRO B N 1
ATOM 7607 C CA . PRO B 1 407 ? -1.877 -7.859 -12.148 1 84.19 407 PRO B CA 1
ATOM 7608 C C . PRO B 1 407 ? -2.539 -8.945 -12.992 1 84.19 407 PRO B C 1
ATOM 7610 O O . PRO B 1 407 ? -2.715 -8.766 -14.203 1 84.19 407 PRO B O 1
ATOM 7613 N N . SER B 1 408 ? -2.971 -10 -12.344 1 88.06 408 SER B N 1
ATOM 7614 C CA . SER B 1 408 ? -3.557 -11.07 -13.148 1 88.06 408 SER B CA 1
ATOM 7615 C C . SER B 1 408 ? -4.879 -11.547 -12.555 1 88.06 408 SER B C 1
ATOM 7617 O O . SER B 1 408 ? -5.395 -12.602 -12.938 1 88.06 408 SER B O 1
ATOM 7619 N N . THR B 1 409 ? -5.359 -10.82 -11.602 1 91.31 409 THR B N 1
ATOM 7620 C CA . THR B 1 409 ? -6.539 -11.352 -10.93 1 91.31 409 THR B CA 1
ATOM 7621 C C . THR B 1 409 ? -7.594 -10.258 -10.758 1 91.31 409 THR B C 1
ATOM 7623 O O . THR B 1 409 ? -7.281 -9.148 -10.328 1 91.31 409 THR B O 1
ATOM 7626 N N . ILE B 1 410 ? -8.75 -10.609 -11.109 1 94.62 410 ILE B N 1
ATOM 7627 C CA . ILE B 1 410 ? -9.938 -9.797 -10.852 1 94.62 410 ILE B CA 1
ATOM 7628 C C . ILE B 1 410 ? -10.766 -10.438 -9.742 1 94.62 410 ILE B C 1
ATOM 7630 O O . ILE B 1 410 ? -10.992 -11.648 -9.742 1 94.62 410 ILE B O 1
ATOM 7634 N N . ARG B 1 411 ? -11.156 -9.633 -8.828 1 94.44 411 ARG B N 1
ATOM 7635 C CA . ARG B 1 411 ? -11.898 -10.148 -7.684 1 94.44 411 ARG B CA 1
ATOM 7636 C C . ARG B 1 411 ? -13.242 -9.438 -7.535 1 94.44 411 ARG B C 1
ATOM 7638 O O . ARG B 1 411 ? -13.359 -8.258 -7.859 1 94.44 411 ARG B O 1
ATOM 7645 N N . ASN B 1 412 ? -14.156 -10.203 -7.082 1 93.56 412 ASN B N 1
ATOM 7646 C CA . ASN B 1 412 ? -15.469 -9.672 -6.738 1 93.56 412 ASN B CA 1
ATOM 7647 C C . ASN B 1 412 ? -15.93 -10.164 -5.367 1 93.56 412 ASN B C 1
ATOM 7649 O O . ASN B 1 412 ? -15.906 -11.367 -5.09 1 93.56 412 ASN B O 1
ATOM 7653 N N . ASN B 1 413 ? -16.344 -9.156 -4.562 1 87.44 413 ASN B N 1
ATOM 7654 C CA . ASN B 1 413 ? -16.812 -9.5 -3.225 1 87.44 413 ASN B CA 1
ATOM 7655 C C . ASN B 1 413 ? -18.312 -9.25 -3.076 1 87.44 413 ASN B C 1
ATOM 7657 O O . ASN B 1 413 ? -18.859 -9.312 -1.97 1 87.44 413 ASN B O 1
ATOM 7661 N N . THR B 1 414 ? -18.906 -8.938 -4.098 1 88.69 414 THR B N 1
ATOM 7662 C CA . THR B 1 414 ? -20.344 -8.688 -4.07 1 88.69 414 THR B CA 1
ATOM 7663 C C . THR B 1 414 ? -21.109 -9.875 -4.648 1 88.69 414 THR B C 1
ATOM 7665 O O . THR B 1 414 ? -20.578 -10.641 -5.453 1 88.69 414 THR B O 1
ATOM 7668 N N . PRO B 1 415 ? -22.344 -10.039 -4.223 1 87.94 415 PRO B N 1
ATOM 7669 C CA . PRO B 1 415 ? -23.141 -11.141 -4.77 1 87.94 415 PRO B CA 1
ATOM 7670 C C . PRO B 1 415 ? -23.359 -11.016 -6.277 1 87.94 415 PRO B C 1
ATOM 7672 O O . PRO B 1 415 ? -23.562 -9.914 -6.785 1 87.94 415 PRO B O 1
ATOM 7675 N N . VAL B 1 416 ? -23.266 -12.141 -6.891 1 90.38 416 VAL B N 1
ATOM 7676 C CA . VAL B 1 416 ? -23.484 -12.172 -8.328 1 90.38 416 VAL B CA 1
ATOM 7677 C C . VAL B 1 416 ? -24.578 -13.203 -8.656 1 90.38 416 VAL B C 1
ATOM 7679 O O . VAL B 1 416 ? -24.766 -14.164 -7.914 1 90.38 416 VAL B O 1
ATOM 7682 N N . GLU B 1 417 ? -25.281 -12.898 -9.75 1 92.25 417 GLU B N 1
ATOM 7683 C CA . GLU B 1 417 ? -26.297 -13.828 -10.227 1 92.25 417 GLU B CA 1
ATOM 7684 C C . GLU B 1 417 ? -25.688 -14.914 -11.102 1 92.25 417 GLU B C 1
ATOM 7686 O O . GLU B 1 417 ? -24.828 -14.633 -11.945 1 92.25 417 GLU B O 1
ATOM 7691 N N . LEU B 1 418 ? -26.203 -16.156 -10.891 1 95.62 418 LEU B N 1
ATOM 7692 C CA . LEU B 1 418 ? -25.75 -17.297 -11.672 1 95.62 418 LEU B CA 1
ATOM 7693 C C . LEU B 1 418 ? -26.344 -17.281 -13.078 1 95.62 418 LEU B C 1
ATOM 7695 O O . LEU B 1 418 ? -27.547 -17.125 -13.242 1 95.62 418 LEU B O 1
ATOM 7699 N N . GLU B 1 419 ? -25.5 -17.391 -14.086 1 95.25 419 GLU B N 1
ATOM 7700 C CA . GLU B 1 419 ? -25.906 -17.391 -15.484 1 95.25 419 GLU B CA 1
ATOM 7701 C C . GLU B 1 419 ? -25.359 -18.609 -16.219 1 95.25 419 GLU B C 1
ATOM 7703 O O . GLU B 1 419 ? -24.344 -19.188 -15.812 1 95.25 419 GLU B O 1
ATOM 7708 N N . PRO B 1 420 ? -26.047 -19 -17.25 1 94.94 420 PRO B N 1
ATOM 7709 C CA . PRO B 1 420 ? -25.547 -20.125 -18.031 1 94.94 420 PRO B CA 1
ATOM 7710 C C . PRO B 1 420 ? -24.344 -19.75 -18.906 1 94.94 420 PRO B C 1
ATOM 7712 O O . PRO B 1 420 ? -24.203 -18.578 -19.281 1 94.94 420 PRO B O 1
ATOM 7715 N N . HIS B 1 421 ? -23.531 -20.766 -19.234 1 93 421 HIS B N 1
ATOM 7716 C CA . HIS B 1 421 ? -22.375 -20.531 -20.094 1 93 421 HIS B CA 1
ATOM 7717 C C . HIS B 1 421 ? -22 -21.781 -20.875 1 93 421 HIS B C 1
ATOM 7719 O O . HIS B 1 421 ? -22.172 -22.906 -20.359 1 93 421 HIS B O 1
ATOM 7725 N N . GLN B 1 422 ? -21.422 -21.594 -21.953 1 90.12 422 GLN B N 1
ATOM 7726 C CA . GLN B 1 422 ? -21.094 -22.703 -22.859 1 90.12 422 GLN B CA 1
ATOM 7727 C C . GLN B 1 422 ? -19.938 -23.531 -22.312 1 90.12 422 GLN B C 1
ATOM 7729 O O . GLN B 1 422 ? -19.844 -24.734 -22.594 1 90.12 422 GLN B O 1
ATOM 7734 N N . LEU B 1 423 ? -19.125 -22.938 -21.484 1 90.5 423 LEU B N 1
ATOM 7735 C CA . LEU B 1 423 ? -17.938 -23.656 -21.016 1 90.5 423 LEU B CA 1
ATOM 7736 C C . LEU B 1 423 ? -18.219 -24.344 -19.688 1 90.5 423 LEU B C 1
ATOM 7738 O O . LEU B 1 423 ? -17.344 -25.047 -19.156 1 90.5 423 LEU B O 1
ATOM 7742 N N . THR B 1 424 ? -19.375 -24.219 -19.172 1 91.81 424 THR B N 1
ATOM 7743 C CA . THR B 1 424 ? -19.688 -24.75 -17.859 1 91.81 424 THR B CA 1
ATOM 7744 C C . THR B 1 424 ? -19.484 -26.25 -17.812 1 91.81 424 THR B C 1
ATOM 7746 O O . THR B 1 424 ? -18.812 -26.766 -16.906 1 91.81 424 THR B O 1
ATOM 7749 N N . PHE B 1 425 ? -19.953 -26.875 -18.75 1 87.69 425 PHE B N 1
ATOM 7750 C CA . PHE B 1 425 ? -19.859 -28.328 -18.781 1 87.69 425 PHE B CA 1
ATOM 7751 C C . PHE B 1 425 ? -18.406 -28.766 -18.891 1 87.69 425 PHE B C 1
ATOM 7753 O O . PHE B 1 425 ? -17.969 -29.656 -18.156 1 87.69 425 PHE B O 1
ATOM 7760 N N . GLN B 1 426 ? -17.703 -28.172 -19.781 1 87.69 426 GLN B N 1
ATOM 7761 C CA . GLN B 1 426 ? -16.312 -28.547 -20 1 87.69 426 GLN B CA 1
ATOM 7762 C C . GLN B 1 426 ? -15.461 -28.234 -18.766 1 87.69 426 GLN B C 1
ATOM 7764 O O . GLN B 1 426 ? -14.523 -28.969 -18.438 1 87.69 426 GLN B O 1
ATOM 7769 N N . ALA B 1 427 ? -15.773 -27.125 -18.188 1 91.5 427 ALA B N 1
ATOM 7770 C CA . ALA B 1 427 ? -15.031 -26.75 -17 1 91.5 427 ALA B CA 1
ATOM 7771 C C . ALA B 1 427 ? -15.234 -27.766 -15.875 1 91.5 427 ALA B C 1
ATOM 7773 O O . ALA B 1 427 ? -14.281 -28.141 -15.188 1 91.5 427 ALA B O 1
ATOM 7774 N N . LEU B 1 428 ? -16.391 -28.25 -15.742 1 90.62 428 LEU B N 1
ATOM 7775 C CA . LEU B 1 428 ? -16.688 -29.25 -14.719 1 90.62 428 LEU B CA 1
ATOM 7776 C C . LEU B 1 428 ? -16.016 -30.578 -15.047 1 90.62 428 LEU B C 1
ATOM 7778 O O . LEU B 1 428 ? -15.602 -31.297 -14.148 1 90.62 428 LEU B O 1
ATOM 7782 N N . ALA B 1 429 ? -15.969 -30.844 -16.266 1 86.81 429 ALA B N 1
ATOM 7783 C CA . ALA B 1 429 ? -15.367 -32.094 -16.703 1 86.81 429 ALA B CA 1
ATOM 7784 C C . ALA B 1 429 ? -13.852 -32.094 -16.5 1 86.81 429 ALA B C 1
ATOM 7786 O O . ALA B 1 429 ? -13.25 -33.125 -16.203 1 86.81 429 ALA B O 1
ATOM 7787 N N . MET B 1 430 ? -13.266 -30.938 -16.594 1 88.88 430 MET B N 1
ATOM 7788 C CA . MET B 1 430 ? -11.82 -30.797 -16.469 1 88.88 430 MET B CA 1
ATOM 7789 C C . MET B 1 430 ? -11.422 -30.625 -15.008 1 88.88 430 MET B C 1
ATOM 7791 O O . MET B 1 430 ? -10.258 -30.828 -14.648 1 88.88 430 MET B O 1
ATOM 7795 N N . ALA B 1 431 ? -12.336 -30.297 -14.18 1 91.94 431 ALA B N 1
ATOM 7796 C CA . ALA B 1 431 ? -12.086 -29.906 -12.797 1 91.94 431 ALA B CA 1
ATOM 7797 C C . ALA B 1 431 ? -11.383 -31.031 -12.031 1 91.94 431 ALA B C 1
ATOM 7799 O O . ALA B 1 431 ? -10.484 -30.766 -11.227 1 91.94 431 ALA B O 1
ATOM 7800 N N . PRO B 1 432 ? -11.727 -32.25 -12.242 1 90.5 432 PRO B N 1
ATOM 7801 C CA . PRO B 1 432 ? -11.047 -33.312 -11.492 1 90.5 432 PRO B CA 1
ATOM 7802 C C . PRO B 1 432 ? -9.547 -33.375 -11.773 1 90.5 432 PRO B C 1
ATOM 7804 O O . PRO B 1 432 ? -8.75 -33.562 -10.852 1 90.5 432 PRO B O 1
ATOM 7807 N N . VAL B 1 433 ? -9.164 -33.188 -12.992 1 87.81 433 VAL B N 1
ATOM 7808 C CA . VAL B 1 433 ? -7.75 -33.219 -13.359 1 87.81 433 VAL B CA 1
ATOM 7809 C C . VAL B 1 433 ? -7.031 -32 -12.781 1 87.81 433 VAL B C 1
ATOM 7811 O O . VAL B 1 433 ? -5.93 -32.125 -12.242 1 87.81 433 VAL B O 1
ATOM 7814 N N . VAL B 1 434 ? -7.656 -30.938 -12.883 1 91.69 434 VAL B N 1
ATOM 7815 C CA . VAL B 1 434 ? -7.086 -29.719 -12.336 1 91.69 434 VAL B CA 1
ATOM 7816 C C . VAL B 1 434 ? -6.941 -29.844 -10.82 1 91.69 434 VAL B C 1
ATOM 7818 O O . VAL B 1 434 ? -5.898 -29.5 -10.258 1 91.69 434 VAL B O 1
ATOM 7821 N N . GLY B 1 435 ? -7.988 -30.328 -10.219 1 92.25 435 GLY B N 1
ATOM 7822 C CA . GLY B 1 435 ? -7.941 -30.531 -8.781 1 92.25 435 GLY B CA 1
ATOM 7823 C C . GLY B 1 435 ? -6.805 -31.438 -8.344 1 92.25 435 GLY B C 1
ATOM 7824 O O . GLY B 1 435 ? -6.164 -31.188 -7.316 1 92.25 435 GLY B O 1
ATOM 7825 N N . PHE B 1 436 ? -6.582 -32.438 -9.102 1 90.38 436 PHE B N 1
ATOM 7826 C CA . PHE B 1 436 ? -5.5 -33.375 -8.812 1 90.38 436 PHE B CA 1
ATOM 7827 C C . PHE B 1 436 ? -4.156 -32.656 -8.789 1 90.38 436 PHE B C 1
ATOM 7829 O O . PHE B 1 436 ? -3.391 -32.781 -7.836 1 90.38 436 PHE B O 1
ATOM 7836 N N . HIS B 1 437 ? -3.922 -31.859 -9.797 1 87.75 437 HIS B N 1
ATOM 7837 C CA . HIS B 1 437 ? -2.643 -31.156 -9.891 1 87.75 437 HIS B CA 1
ATOM 7838 C C . HIS B 1 437 ? -2.539 -30.047 -8.859 1 87.75 437 HIS B C 1
ATOM 7840 O O . HIS B 1 437 ? -1.447 -29.75 -8.367 1 87.75 437 HIS B O 1
ATOM 7846 N N . LEU B 1 438 ? -3.617 -29.5 -8.492 1 91 438 LEU B N 1
ATOM 7847 C CA . LEU B 1 438 ? -3.613 -28.469 -7.453 1 91 438 LEU B CA 1
ATOM 7848 C C . LEU B 1 438 ? -3.186 -29.062 -6.113 1 91 438 LEU B C 1
ATOM 7850 O O . LEU B 1 438 ? -2.391 -28.453 -5.391 1 91 438 LEU B O 1
ATOM 7854 N N . VAL B 1 439 ? -3.729 -30.156 -5.832 1 89.81 439 VAL B N 1
ATOM 7855 C CA . VAL B 1 439 ? -3.414 -30.812 -4.566 1 89.81 439 VAL B CA 1
ATOM 7856 C C . VAL B 1 439 ? -1.955 -31.266 -4.566 1 89.81 439 VAL B C 1
ATOM 7858 O O . VAL B 1 439 ? -1.271 -31.172 -3.545 1 89.81 439 VAL B O 1
ATOM 7861 N N . MET B 1 440 ? -1.552 -31.641 -5.75 1 84.31 440 MET B N 1
ATOM 7862 C CA . MET B 1 440 ? -0.154 -32.062 -5.863 1 84.31 440 MET B CA 1
ATOM 7863 C C . MET B 1 440 ? 0.777 -30.859 -5.648 1 84.31 440 MET B C 1
ATOM 7865 O O . MET B 1 440 ? 1.828 -31 -5.02 1 84.31 440 MET B O 1
ATOM 7869 N N . GLN B 1 441 ? 0.387 -29.766 -6.18 1 85.56 441 GLN B N 1
ATOM 7870 C CA . GLN B 1 441 ? 1.188 -28.562 -6.004 1 85.56 441 GLN B CA 1
ATOM 7871 C C . GLN B 1 441 ? 1.11 -28.047 -4.566 1 85.56 441 GLN B C 1
ATOM 7873 O O . GLN B 1 441 ? 2.107 -27.578 -4.016 1 85.56 441 GLN B O 1
ATOM 7878 N N . ASN B 1 442 ? -0.016 -28.062 -3.93 1 81.31 442 ASN B N 1
ATOM 7879 C CA . ASN B 1 442 ? -0.305 -27.75 -2.535 1 81.31 442 ASN B CA 1
ATOM 7880 C C . ASN B 1 442 ? 0.192 -26.359 -2.166 1 81.31 442 ASN B C 1
ATOM 7882 O O . ASN B 1 442 ? 0.847 -26.172 -1.138 1 81.31 442 ASN B O 1
ATOM 7886 N N . ASN B 1 443 ? -0.025 -25.422 -3.053 1 79.88 443 ASN B N 1
ATOM 7887 C CA . ASN B 1 443 ? 0.413 -24.062 -2.76 1 79.88 443 ASN B CA 1
ATOM 7888 C C . ASN B 1 443 ? -0.755 -23.078 -2.785 1 79.88 443 ASN B C 1
ATOM 7890 O O . ASN B 1 443 ? -0.65 -21.969 -2.258 1 79.88 443 ASN B O 1
ATOM 7894 N N . SER B 1 444 ? -1.769 -23.438 -3.346 1 86.31 444 SER B N 1
ATOM 7895 C CA . SER B 1 444 ? -2.889 -22.531 -3.535 1 86.31 444 SER B CA 1
ATOM 7896 C C . SER B 1 444 ? -4.129 -23.016 -2.791 1 86.31 444 SER B C 1
ATOM 7898 O O . SER B 1 444 ? -5.246 -22.594 -3.098 1 86.31 444 SER B O 1
ATOM 7900 N N . LEU B 1 445 ? -3.883 -23.922 -1.904 1 88.38 445 LEU B N 1
ATOM 7901 C CA . LEU B 1 445 ? -4.977 -24.469 -1.11 1 88.38 445 LEU B CA 1
ATOM 7902 C C . LEU B 1 445 ? -4.746 -24.234 0.377 1 88.38 445 LEU B C 1
ATOM 7904 O O . LEU B 1 445 ? -3.602 -24.125 0.823 1 88.38 445 LEU B O 1
ATOM 7908 N N . PRO B 1 446 ? -5.867 -24.125 1.023 1 84.69 446 PRO B N 1
ATOM 7909 C CA . PRO B 1 446 ? -5.715 -24 2.475 1 84.69 446 PRO B CA 1
ATOM 7910 C C . PRO B 1 446 ? -5.074 -25.234 3.109 1 84.69 446 PRO B C 1
ATOM 7912 O O . PRO B 1 446 ? -4.988 -26.297 2.475 1 84.69 446 PRO B O 1
ATOM 7915 N N . TYR B 1 447 ? -4.656 -24.969 4.367 1 77.88 447 TYR B N 1
ATOM 7916 C CA . TYR B 1 447 ? -4.074 -26.109 5.078 1 77.88 447 TYR B CA 1
ATOM 7917 C C . TYR B 1 447 ? -5.133 -27.172 5.375 1 77.88 447 TYR B C 1
ATOM 7919 O O . TYR B 1 447 ? -6.242 -26.844 5.801 1 77.88 447 TYR B O 1
ATOM 7927 N N . LEU B 1 448 ? -4.746 -28.297 5.113 1 73 448 LEU B N 1
ATOM 7928 C CA . LEU B 1 448 ? -5.637 -29.453 5.242 1 73 448 LEU B CA 1
ATOM 7929 C C . LEU B 1 448 ? -6.117 -29.609 6.684 1 73 448 LEU B C 1
ATOM 7931 O O . LEU B 1 448 ? -7.207 -30.125 6.922 1 73 448 LEU B O 1
ATOM 7935 N N . TRP B 1 449 ? -5.387 -29.172 7.672 1 65.81 449 TRP B N 1
ATOM 7936 C CA . TRP B 1 449 ? -5.645 -29.484 9.07 1 65.81 449 TRP B CA 1
ATOM 7937 C C . TRP B 1 449 ? -6.574 -28.453 9.703 1 65.81 449 TRP B C 1
ATOM 7939 O O . TRP B 1 449 ? -6.957 -28.594 10.867 1 65.81 449 TRP B O 1
ATOM 7949 N N . SER B 1 450 ? -7.023 -27.594 9.047 1 69.12 450 SER B N 1
ATOM 7950 C CA . SER B 1 450 ? -7.867 -26.578 9.672 1 69.12 450 SER B CA 1
ATOM 7951 C C . SER B 1 450 ? -9.328 -27 9.664 1 69.12 450 SER B C 1
ATOM 7953 O O . SER B 1 450 ? -9.867 -27.406 10.703 1 69.12 450 SER B O 1
ATOM 7955 N N . ASN B 1 451 ? -10.125 -26.812 8.648 1 82.19 451 ASN B N 1
ATOM 7956 C CA . ASN B 1 451 ? -11.523 -27.172 8.438 1 82.19 451 ASN B CA 1
ATOM 7957 C C . ASN B 1 451 ? -11.711 -27.953 7.137 1 82.19 451 ASN B C 1
ATOM 7959 O O . ASN B 1 451 ? -11.461 -27.422 6.051 1 82.19 451 ASN B O 1
ATOM 7963 N N . ILE B 1 452 ? -12.18 -29.234 7.324 1 88.44 452 ILE B N 1
ATOM 7964 C CA . ILE B 1 452 ? -12.242 -30.141 6.18 1 88.44 452 ILE B CA 1
ATOM 7965 C C . ILE B 1 452 ? -13.234 -29.609 5.152 1 88.44 452 ILE B C 1
ATOM 7967 O O . ILE B 1 452 ? -13.008 -29.719 3.945 1 88.44 452 ILE B O 1
ATOM 7971 N N . ASN B 1 453 ? -14.359 -29.031 5.641 1 89.56 453 ASN B N 1
ATOM 7972 C CA . ASN B 1 453 ? -15.344 -28.484 4.711 1 89.56 453 ASN B CA 1
ATOM 7973 C C . ASN B 1 453 ? -14.773 -27.312 3.912 1 89.56 453 ASN B C 1
ATOM 7975 O O . ASN B 1 453 ? -14.992 -27.219 2.703 1 89.56 453 ASN B O 1
ATOM 7979 N N . ASP B 1 454 ? -14.031 -26.484 4.574 1 88.38 454 ASP B N 1
ATOM 7980 C CA . ASP B 1 454 ? -13.406 -25.344 3.898 1 88.38 454 ASP B CA 1
ATOM 7981 C C . ASP B 1 454 ? -12.375 -25.812 2.871 1 88.38 454 ASP B C 1
ATOM 7983 O O . ASP B 1 454 ? -12.258 -25.234 1.795 1 88.38 454 ASP B O 1
ATOM 7987 N N . TYR B 1 455 ? -11.68 -26.844 3.248 1 90.38 455 TYR B N 1
ATOM 7988 C CA . TYR B 1 455 ? -10.664 -27.375 2.344 1 90.38 455 TYR B CA 1
ATOM 7989 C C . TYR B 1 455 ? -11.312 -27.969 1.094 1 90.38 455 TYR B C 1
ATOM 7991 O O . TYR B 1 455 ? -10.883 -27.672 -0.027 1 90.38 455 TYR B O 1
ATOM 7999 N N . VAL B 1 456 ? -12.289 -28.75 1.315 1 92.62 456 VAL B N 1
ATOM 8000 C CA . VAL B 1 456 ? -12.969 -29.406 0.204 1 92.62 456 VAL B CA 1
ATOM 8001 C C . VAL B 1 456 ? -13.594 -28.359 -0.708 1 92.62 456 VAL B C 1
ATOM 8003 O O . VAL B 1 456 ? -13.508 -28.453 -1.934 1 92.62 456 VAL B O 1
ATOM 8006 N N . GLU B 1 457 ? -14.188 -27.406 -0.126 1 93.38 457 GLU B N 1
ATOM 8007 C CA . GLU B 1 457 ? -14.781 -26.328 -0.909 1 93.38 457 GLU B CA 1
ATOM 8008 C C . GLU B 1 457 ? -13.727 -25.609 -1.74 1 93.38 457 GLU B C 1
ATOM 8010 O O . GLU B 1 457 ? -13.969 -25.281 -2.904 1 93.38 457 GLU B O 1
ATOM 8015 N N . ALA B 1 458 ? -12.602 -25.375 -1.168 1 93.06 458 ALA B N 1
ATOM 8016 C CA . ALA B 1 458 ? -11.523 -24.703 -1.885 1 93.06 458 ALA B CA 1
ATOM 8017 C C . ALA B 1 458 ? -11.062 -25.531 -3.08 1 93.06 458 ALA B C 1
ATOM 8019 O O . ALA B 1 458 ? -10.852 -24.984 -4.168 1 93.06 458 ALA B O 1
ATOM 8020 N N . VAL B 1 459 ? -10.93 -26.797 -2.852 1 93.94 459 VAL B N 1
ATOM 8021 C CA . VAL B 1 459 ? -10.477 -27.672 -3.926 1 93.94 459 VAL B CA 1
ATOM 8022 C C . VAL B 1 459 ? -11.469 -27.625 -5.086 1 93.94 459 VAL B C 1
ATOM 8024 O O . VAL B 1 459 ? -11.078 -27.469 -6.242 1 93.94 459 VAL B O 1
ATOM 8027 N N . LEU B 1 460 ? -12.695 -27.688 -4.758 1 95.88 460 LEU B N 1
ATOM 8028 C CA . LEU B 1 460 ? -13.727 -27.766 -5.789 1 95.88 460 LEU B CA 1
ATOM 8029 C C . LEU B 1 460 ? -13.898 -26.422 -6.496 1 95.88 460 LEU B C 1
ATOM 8031 O O . LEU B 1 460 ? -13.914 -26.359 -7.727 1 95.88 460 LEU B O 1
ATOM 8035 N N . VAL B 1 461 ? -13.984 -25.391 -5.766 1 95.62 461 VAL B N 1
ATOM 8036 C CA . VAL B 1 461 ? -14.211 -24.062 -6.32 1 95.62 461 VAL B CA 1
ATOM 8037 C C . VAL B 1 461 ? -13.016 -23.656 -7.184 1 95.62 461 VAL B C 1
ATOM 8039 O O . VAL B 1 461 ? -13.188 -23.172 -8.305 1 95.62 461 VAL B O 1
ATOM 8042 N N . ARG B 1 462 ? -11.844 -23.906 -6.73 1 95.12 462 ARG B N 1
ATOM 8043 C CA . ARG B 1 462 ? -10.641 -23.484 -7.445 1 95.12 462 ARG B CA 1
ATOM 8044 C C . ARG B 1 462 ? -10.406 -24.359 -8.672 1 95.12 462 ARG B C 1
ATOM 8046 O O . ARG B 1 462 ? -9.914 -23.875 -9.695 1 95.12 462 ARG B O 1
ATOM 8053 N N . SER B 1 463 ? -10.766 -25.594 -8.555 1 95.44 463 SER B N 1
ATOM 8054 C CA . SER B 1 463 ? -10.648 -26.484 -9.719 1 95.44 463 SER B CA 1
ATOM 8055 C C . SER B 1 463 ? -11.578 -26.031 -10.844 1 95.44 463 SER B C 1
ATOM 8057 O O . SER B 1 463 ? -11.172 -26 -12.008 1 95.44 463 SER B O 1
ATOM 8059 N N . TYR B 1 464 ? -12.75 -25.703 -10.477 1 95.81 464 TYR B N 1
ATOM 8060 C CA . TYR B 1 464 ? -13.695 -25.234 -11.477 1 95.81 464 TYR B CA 1
ATOM 8061 C C . TYR B 1 464 ? -13.258 -23.891 -12.062 1 95.81 464 TYR B C 1
ATOM 8063 O O . TYR B 1 464 ? -13.25 -23.719 -13.281 1 95.81 464 TYR B O 1
ATOM 8071 N N . SER B 1 465 ? -12.93 -23 -11.18 1 95.69 465 SER B N 1
ATOM 8072 C CA . SER B 1 465 ? -12.539 -21.672 -11.609 1 95.69 465 SER B CA 1
ATOM 8073 C C . SER B 1 465 ? -11.305 -21.719 -12.508 1 95.69 465 SER B C 1
ATOM 8075 O O . SER B 1 465 ? -11.242 -21.047 -13.523 1 95.69 465 SER B O 1
ATOM 8077 N N . GLY B 1 466 ? -10.391 -22.5 -12.07 1 95.12 466 GLY B N 1
ATOM 8078 C CA . GLY B 1 466 ? -9.203 -22.688 -12.898 1 95.12 466 GLY B CA 1
ATOM 8079 C C . GLY B 1 466 ? -9.516 -23.266 -14.266 1 95.12 466 GLY B C 1
ATOM 8080 O O . GLY B 1 466 ? -9.016 -22.766 -15.281 1 95.12 466 GLY B O 1
ATOM 8081 N N . SER B 1 467 ? -10.305 -24.25 -14.242 1 93.62 467 SER B N 1
ATOM 8082 C CA . SER B 1 467 ? -10.688 -24.891 -15.492 1 93.62 467 SER B CA 1
ATOM 8083 C C . SER B 1 467 ? -11.367 -23.906 -16.438 1 93.62 467 SER B C 1
ATOM 8085 O O . SER B 1 467 ? -11.023 -23.844 -17.625 1 93.62 467 SER B O 1
ATOM 8087 N N . TRP B 1 468 ? -12.266 -23.219 -15.859 1 95 468 TRP B N 1
ATOM 8088 C CA . TRP B 1 468 ? -12.992 -22.25 -16.672 1 95 468 TRP B CA 1
ATOM 8089 C C . TRP B 1 468 ? -12.047 -21.188 -17.234 1 95 468 TRP B C 1
ATOM 8091 O O . TRP B 1 468 ? -12.109 -20.859 -18.422 1 95 468 TRP B O 1
ATOM 8101 N N . CYS B 1 469 ? -11.188 -20.672 -16.453 1 93.81 469 CYS B N 1
ATOM 8102 C CA . CYS B 1 469 ? -10.25 -19.656 -16.891 1 93.81 469 CYS B CA 1
ATOM 8103 C C . CYS B 1 469 ? -9.32 -20.188 -17.969 1 93.81 469 CYS B C 1
ATOM 8105 O O . CYS B 1 469 ? -9.055 -19.5 -18.969 1 93.81 469 CYS B O 1
ATOM 8107 N N . GLY B 1 470 ? -8.844 -21.375 -17.703 1 91.38 470 GLY B N 1
ATOM 8108 C CA . GLY B 1 470 ? -7.969 -21.984 -18.688 1 91.38 470 GLY B CA 1
ATOM 8109 C C . GLY B 1 470 ? -8.656 -22.219 -20.016 1 91.38 470 GLY B C 1
ATOM 8110 O O . GLY B 1 470 ? -8.078 -21.953 -21.078 1 91.38 470 GLY B O 1
ATOM 8111 N N . LEU B 1 471 ? -9.812 -22.703 -19.953 1 90.19 471 LEU B N 1
ATOM 8112 C CA . LEU B 1 471 ? -10.586 -22.953 -21.172 1 90.19 471 LEU B CA 1
ATOM 8113 C C . LEU B 1 471 ? -10.914 -21.656 -21.891 1 90.19 471 LEU B C 1
ATOM 8115 O O . LEU B 1 471 ? -10.836 -21.578 -23.109 1 90.19 471 LEU B O 1
ATOM 8119 N N . ASN B 1 472 ? -11.32 -20.719 -21.109 1 90.94 472 ASN B N 1
ATOM 8120 C CA . ASN B 1 472 ? -11.641 -19.422 -21.703 1 90.94 472 ASN B CA 1
ATOM 8121 C C . ASN B 1 472 ? -10.422 -18.812 -22.406 1 90.94 472 ASN B C 1
ATOM 8123 O O . ASN B 1 472 ? -10.555 -18.203 -23.469 1 90.94 472 ASN B O 1
ATOM 8127 N N . LYS B 1 473 ? -9.336 -18.891 -21.844 1 86.31 473 LYS B N 1
ATOM 8128 C CA . LYS B 1 473 ? -8.078 -18.406 -22.406 1 86.31 473 LYS B CA 1
ATOM 8129 C C . LYS B 1 473 ? -7.742 -19.125 -23.703 1 86.31 473 LYS B C 1
ATOM 8131 O O . LYS B 1 473 ? -7.344 -18.5 -24.688 1 86.31 473 LYS B O 1
ATOM 8136 N N . GLY B 1 474 ? -7.926 -20.359 -23.703 1 82.75 474 GLY B N 1
ATOM 8137 C CA . GLY B 1 474 ? -7.527 -21.172 -24.844 1 82.75 474 GLY B CA 1
ATOM 8138 C C . GLY B 1 474 ? -8.555 -21.172 -25.969 1 82.75 474 GLY B C 1
ATOM 8139 O O . GLY B 1 474 ? -8.188 -21.25 -27.141 1 82.75 474 GLY B O 1
ATOM 8140 N N . MET B 1 475 ? -9.766 -21.109 -25.562 1 82.5 475 MET B N 1
ATOM 8141 C CA . MET B 1 475 ? -10.844 -21.234 -26.531 1 82.5 475 MET B CA 1
ATOM 8142 C C . MET B 1 475 ? -11.32 -19.859 -26.984 1 82.5 475 MET B C 1
ATOM 8144 O O . MET B 1 475 ? -12.133 -19.75 -27.906 1 82.5 475 MET B O 1
ATOM 8148 N N . GLY B 1 476 ? -10.828 -18.906 -26.266 1 70 476 GLY B N 1
ATOM 8149 C CA . GLY B 1 476 ? -11.328 -17.562 -26.547 1 70 476 GLY B CA 1
ATOM 8150 C C . GLY B 1 476 ? -11.227 -17.203 -28.031 1 70 476 GLY B C 1
ATOM 8151 O O . GLY B 1 476 ? -10.18 -17.391 -28.641 1 70 476 GLY B O 1
ATOM 8152 N N . THR B 1 477 ? -12.422 -16.922 -28.5 1 69.38 477 THR B N 1
ATOM 8153 C CA . THR B 1 477 ? -12.523 -16.578 -29.922 1 69.38 477 THR B CA 1
ATOM 8154 C C . THR B 1 477 ? -12.703 -15.078 -30.109 1 69.38 477 THR B C 1
ATOM 8156 O O . THR B 1 477 ? -12.555 -14.562 -31.219 1 69.38 477 THR B O 1
ATOM 8159 N N . SER B 1 478 ? -13.023 -14.484 -29 1 79.19 478 SER B N 1
ATOM 8160 C CA . SER B 1 478 ? -13.25 -13.047 -29.094 1 79.19 478 SER B CA 1
ATOM 8161 C C . SER B 1 478 ? -12.766 -12.328 -27.828 1 79.19 478 SER B C 1
ATOM 8163 O O . SER B 1 478 ? -12.234 -12.953 -26.906 1 79.19 478 SER B O 1
ATOM 8165 N N . THR B 1 479 ? -12.656 -11.133 -28.016 1 85.25 479 THR B N 1
ATOM 8166 C CA . THR B 1 479 ? -12.359 -10.273 -26.875 1 85.25 479 THR B CA 1
ATOM 8167 C C . THR B 1 479 ? -13.555 -9.383 -26.547 1 85.25 479 THR B C 1
ATOM 8169 O O . THR B 1 479 ? -14.297 -8.977 -27.438 1 85.25 479 THR B O 1
ATOM 8172 N N . ALA B 1 480 ? -13.781 -9.289 -25.328 1 85.75 480 ALA B N 1
ATOM 8173 C CA . ALA B 1 480 ? -14.82 -8.375 -24.859 1 85.75 480 ALA B CA 1
ATOM 8174 C C . ALA B 1 480 ? -14.203 -7.078 -24.328 1 85.75 480 ALA B C 1
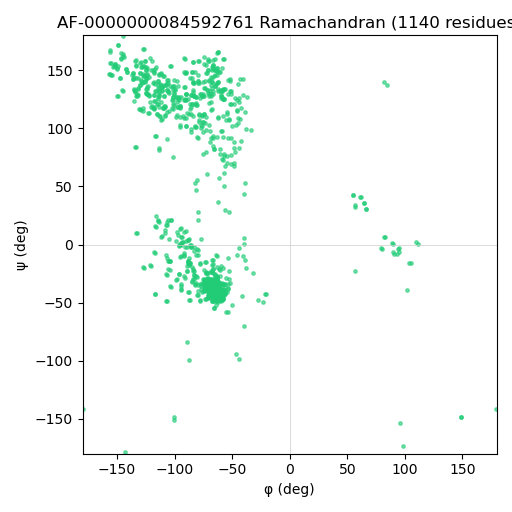ATOM 8176 O O . ALA B 1 480 ? -13.266 -7.109 -23.531 1 85.75 480 ALA B O 1
ATOM 8177 N N . ASP B 1 481 ? -14.742 -6 -24.891 1 90.75 481 ASP B N 1
ATOM 8178 C CA . ASP B 1 481 ? -14.305 -4.691 -24.422 1 90.75 481 ASP B CA 1
ATOM 8179 C C . ASP B 1 481 ? -15.07 -4.281 -23.172 1 90.75 481 ASP B C 1
ATOM 8181 O O . ASP B 1 481 ? -16.297 -4.406 -23.109 1 90.75 481 ASP B O 1
ATOM 8185 N N . THR B 1 482 ? -14.359 -3.926 -22.203 1 93.06 482 THR B N 1
ATOM 8186 C CA . THR B 1 482 ? -15.008 -3.438 -20.984 1 93.06 482 THR B CA 1
ATOM 8187 C C . THR B 1 482 ? -14.297 -2.189 -20.469 1 93.06 482 THR B C 1
ATOM 8189 O O . THR B 1 482 ? -13.07 -2.074 -20.562 1 93.06 482 THR B O 1
ATOM 8192 N N . SER B 1 483 ? -15.148 -1.309 -19.984 1 94.12 483 SER B N 1
ATOM 8193 C CA . SER B 1 483 ? -14.609 -0.08 -19.406 1 94.12 483 SER B CA 1
ATOM 8194 C C . SER B 1 483 ? -14.086 -0.311 -18 1 94.12 483 SER B C 1
ATOM 8196 O O . SER B 1 483 ? -14.383 -1.337 -17.375 1 94.12 483 SER B O 1
ATOM 8198 N N . TYR B 1 484 ? -13.211 0.55 -17.578 1 95.69 484 TYR B N 1
ATOM 8199 C CA . TYR B 1 484 ? -12.664 0.47 -16.219 1 95.69 484 TYR B CA 1
ATOM 8200 C C . TYR B 1 484 ? -12.375 1.86 -15.672 1 95.69 484 TYR B C 1
ATOM 8202 O O . TYR B 1 484 ? -12.383 2.844 -16.406 1 95.69 484 TYR B O 1
ATOM 8210 N N . VAL B 1 485 ? -12.281 1.959 -14.383 1 95.56 485 VAL B N 1
ATOM 8211 C CA . VAL B 1 485 ? -11.875 3.176 -13.688 1 95.56 485 VAL B CA 1
ATOM 8212 C C . VAL B 1 485 ? -10.547 2.939 -12.961 1 95.56 485 VAL B C 1
ATOM 8214 O O . VAL B 1 485 ? -10.484 2.146 -12.023 1 95.56 485 VAL B O 1
ATOM 8217 N N . PRO B 1 486 ? -9.523 3.578 -13.414 1 94.94 486 PRO B N 1
ATOM 8218 C CA . PRO B 1 486 ? -8.211 3.373 -12.789 1 94.94 486 PRO B CA 1
ATOM 8219 C C . PRO B 1 486 ? -8.156 3.895 -11.359 1 94.94 486 PRO B C 1
ATOM 8221 O O . PRO B 1 486 ? -8.93 4.777 -10.984 1 94.94 486 PRO B O 1
ATOM 8224 N N . SER B 1 487 ? -7.254 3.305 -10.586 1 93.81 487 SER B N 1
ATOM 8225 C CA . SER B 1 487 ? -7.039 3.689 -9.195 1 93.81 487 SER B CA 1
ATOM 8226 C C . SER B 1 487 ? -5.656 4.305 -9 1 93.81 487 SER B C 1
ATOM 8228 O O . SER B 1 487 ? -4.707 3.951 -9.703 1 93.81 487 SER B O 1
ATOM 8230 N N . LEU B 1 488 ? -5.586 5.277 -8.062 1 91.62 488 LEU B N 1
ATOM 8231 C CA . LEU B 1 488 ? -4.328 5.914 -7.695 1 91.62 488 LEU B CA 1
ATOM 8232 C C . LEU B 1 488 ? -4.125 5.887 -6.184 1 91.62 488 LEU B C 1
ATOM 8234 O O . LEU B 1 488 ? -5.07 6.105 -5.422 1 91.62 488 LEU B O 1
ATOM 8238 N N . PRO B 1 489 ? -2.842 5.594 -5.812 1 88.62 489 PRO B N 1
ATOM 8239 C CA . PRO B 1 489 ? -2.568 5.75 -4.379 1 88.62 489 PRO B CA 1
ATOM 8240 C C . PRO B 1 489 ? -2.646 7.203 -3.918 1 88.62 489 PRO B C 1
ATOM 8242 O O . PRO B 1 489 ? -2.084 8.086 -4.562 1 88.62 489 PRO B O 1
ATOM 8245 N N . ASN B 1 490 ? -3.391 7.402 -2.867 1 92.25 490 ASN B N 1
ATOM 8246 C CA . ASN B 1 490 ? -3.604 8.734 -2.314 1 92.25 490 ASN B CA 1
ATOM 8247 C C . ASN B 1 490 ? -3.66 8.711 -0.789 1 92.25 490 ASN B C 1
ATOM 8249 O O . ASN B 1 490 ? -3.346 7.688 -0.171 1 92.25 490 ASN B O 1
ATOM 8253 N N . LEU B 1 491 ? -3.877 9.914 -0.271 1 94.38 491 LEU B N 1
ATOM 8254 C CA . LEU B 1 491 ? -4.066 10.07 1.167 1 94.38 491 LEU B CA 1
ATOM 8255 C C . LEU B 1 491 ? -5.488 10.523 1.479 1 94.38 491 LEU B C 1
ATOM 8257 O O . LEU B 1 491 ? -6.008 11.445 0.847 1 94.38 491 LEU B O 1
ATOM 8261 N N . MET B 1 492 ? -6.074 9.867 2.393 1 95.31 492 MET B N 1
ATOM 8262 C CA . MET B 1 492 ? -7.395 10.273 2.867 1 95.31 492 MET B CA 1
ATOM 8263 C C . MET B 1 492 ? -7.293 11.023 4.188 1 95.31 492 MET B C 1
ATOM 8265 O O . MET B 1 492 ? -6.547 10.625 5.082 1 95.31 492 MET B O 1
ATOM 8269 N N . ALA B 1 493 ? -8.016 12.023 4.23 1 96.5 493 ALA B N 1
ATOM 8270 C CA . ALA B 1 493 ? -8.016 12.82 5.453 1 96.5 493 ALA B CA 1
ATOM 8271 C C . ALA B 1 493 ? -8.992 12.258 6.48 1 96.5 493 ALA B C 1
ATOM 8273 O O . ALA B 1 493 ? -10.195 12.148 6.207 1 96.5 493 ALA B O 1
ATOM 8274 N N . ASP B 1 494 ? -8.469 11.914 7.59 1 96.19 494 ASP B N 1
ATOM 8275 C CA . ASP B 1 494 ? -9.266 11.5 8.742 1 96.19 494 ASP B CA 1
ATOM 8276 C C . ASP B 1 494 ? -9.203 12.547 9.852 1 96.19 494 ASP B C 1
ATOM 8278 O O . ASP B 1 494 ? -8.141 12.773 10.438 1 96.19 494 ASP B O 1
ATOM 8282 N N . VAL B 1 495 ? -10.344 13.086 10.141 1 97.38 495 VAL B N 1
ATOM 8283 C CA . VAL B 1 495 ? -10.375 14.203 11.078 1 97.38 495 VAL B CA 1
ATOM 8284 C C . VAL B 1 495 ? -10.914 13.742 12.422 1 97.38 495 VAL B C 1
ATOM 8286 O O . VAL B 1 495 ? -11.961 13.094 12.492 1 97.38 495 VAL B O 1
ATOM 8289 N N . ASP B 1 496 ? -10.211 14.102 13.469 1 96.19 496 ASP B N 1
ATOM 8290 C CA . ASP B 1 496 ? -10.672 13.852 14.828 1 96.19 496 ASP B CA 1
ATOM 8291 C C . ASP B 1 496 ? -11.711 14.875 15.258 1 96.19 496 ASP B C 1
ATOM 8293 O O . ASP B 1 496 ? -11.375 16.031 15.555 1 96.19 496 ASP B O 1
ATOM 8297 N N . HIS B 1 497 ? -12.891 14.531 15.438 1 97.12 497 HIS B N 1
ATOM 8298 C CA . HIS B 1 497 ? -14 15.43 15.727 1 97.12 497 HIS B CA 1
ATOM 8299 C C . HIS B 1 497 ? -13.875 16.031 17.125 1 97.12 497 HIS B C 1
ATOM 8301 O O . HIS B 1 497 ? -14.219 17.188 17.344 1 97.12 497 HIS B O 1
ATOM 8307 N N . SER B 1 498 ? -13.398 15.281 18.078 1 96.75 498 SER B N 1
ATOM 8308 C CA . SER B 1 498 ? -13.266 15.773 19.438 1 96.75 498 SER B CA 1
ATOM 8309 C C . SER B 1 498 ? -12.312 16.969 19.5 1 96.75 498 SER B C 1
ATOM 8311 O O . SER B 1 498 ? -12.594 17.953 20.188 1 96.75 498 SER B O 1
ATOM 8313 N N . ARG B 1 499 ? -11.273 16.844 18.781 1 96.81 499 ARG B N 1
ATOM 8314 C CA . ARG B 1 499 ? -10.305 17.938 18.75 1 96.81 499 ARG B CA 1
ATOM 8315 C C . ARG B 1 499 ? -10.875 19.156 18.047 1 96.81 499 ARG B C 1
ATOM 8317 O O . ARG B 1 499 ? -10.695 20.297 18.5 1 96.81 499 ARG B O 1
ATOM 8324 N N . VAL B 1 500 ? -11.586 18.906 16.984 1 97.88 500 VAL B N 1
ATOM 8325 C CA . VAL B 1 500 ? -12.172 20.016 16.219 1 97.88 500 VAL B CA 1
ATOM 8326 C C . VAL B 1 500 ? -13.211 20.734 17.078 1 97.88 500 VAL B C 1
ATOM 8328 O O . VAL B 1 500 ? -13.188 21.969 17.172 1 97.88 500 VAL B O 1
ATOM 8331 N N . PHE B 1 501 ? -14.039 20.094 17.781 1 97.88 501 PHE B N 1
ATOM 8332 C CA . PHE B 1 501 ? -15.094 20.719 18.578 1 97.88 501 PHE B CA 1
ATOM 8333 C C . PHE B 1 501 ? -14.523 21.344 19.844 1 97.88 501 PHE B C 1
ATOM 8335 O O . PHE B 1 501 ? -15.031 22.359 20.312 1 97.88 501 PHE B O 1
ATOM 8342 N N . ALA B 1 502 ? -13.5 20.719 20.375 1 97.56 502 ALA B N 1
ATOM 8343 C CA . ALA B 1 502 ? -12.812 21.359 21.5 1 97.56 502 ALA B CA 1
ATOM 8344 C C . ALA B 1 502 ? -12.25 22.719 21.078 1 97.56 502 ALA B C 1
ATOM 8346 O O . ALA B 1 502 ? -12.391 23.703 21.812 1 97.56 502 ALA B O 1
ATOM 8347 N N . TRP B 1 503 ? -11.625 22.672 19.953 1 97.81 503 TRP B N 1
ATOM 8348 C CA . TRP B 1 503 ? -11.078 23.922 19.438 1 97.81 503 TRP B CA 1
ATOM 8349 C C . TRP B 1 503 ? -12.18 24.938 19.172 1 97.81 503 TRP B C 1
ATOM 8351 O O . TRP B 1 503 ? -12.07 26.094 19.578 1 97.81 503 TRP B O 1
ATOM 8361 N N . LEU B 1 504 ? -13.273 24.547 18.516 1 97.81 504 LEU B N 1
ATOM 8362 C CA . LEU B 1 504 ? -14.391 25.438 18.234 1 97.81 504 LEU B CA 1
ATOM 8363 C C . LEU B 1 504 ? -15.023 25.969 19.516 1 97.81 504 LEU B C 1
ATOM 8365 O O . LEU B 1 504 ? -15.375 27.141 19.609 1 97.81 504 LEU B O 1
ATOM 8369 N N . GLY B 1 505 ? -15.172 25.078 20.469 1 97.44 505 GLY B N 1
ATOM 8370 C CA . GLY B 1 505 ? -15.703 25.484 21.75 1 97.44 505 GLY B CA 1
ATOM 8371 C C . GLY B 1 505 ? -14.906 26.609 22.406 1 97.44 505 GLY B C 1
ATOM 8372 O O . GLY B 1 505 ? -15.477 27.562 22.938 1 97.44 505 GLY B O 1
ATOM 8373 N N . LEU B 1 506 ? -13.625 26.516 22.344 1 97 506 LEU B N 1
ATOM 8374 C CA . LEU B 1 506 ? -12.766 27.547 22.906 1 97 506 LEU B CA 1
ATOM 8375 C C . LEU B 1 506 ? -12.945 28.875 22.172 1 97 506 LEU B C 1
ATOM 8377 O O . LEU B 1 506 ? -13.008 29.938 22.797 1 97 506 LEU B O 1
ATOM 8381 N N . GLN B 1 507 ? -13.023 28.781 20.859 1 97.38 507 GLN B N 1
ATOM 8382 C CA . GLN B 1 507 ? -13.211 29.984 20.062 1 97.38 507 GLN B CA 1
ATOM 8383 C C . GLN B 1 507 ? -14.57 30.625 20.344 1 97.38 507 GLN B C 1
ATOM 8385 O O . GLN B 1 507 ? -14.688 31.844 20.438 1 97.38 507 GLN B O 1
ATOM 8390 N N . LEU B 1 508 ? -15.602 29.859 20.516 1 96.75 508 LEU B N 1
ATOM 8391 C CA . LEU B 1 508 ? -16.938 30.375 20.75 1 96.75 508 LEU B CA 1
ATOM 8392 C C . LEU B 1 508 ? -17.062 30.938 22.172 1 96.75 508 LEU B C 1
ATOM 8394 O O . LEU B 1 508 ? -17.844 31.859 22.422 1 96.75 508 LEU B O 1
ATOM 8398 N N . LEU B 1 509 ? -16.312 30.375 23.062 1 97 509 LEU B N 1
ATOM 8399 C CA . LEU B 1 509 ? -16.281 30.906 24.422 1 97 509 LEU B CA 1
ATOM 8400 C C . LEU B 1 509 ? -15.758 32.344 24.438 1 97 509 LEU B C 1
ATOM 8402 O O . LEU B 1 509 ? -16.203 33.156 25.25 1 97 509 LEU B O 1
ATOM 8406 N N . VAL B 1 510 ? -14.805 32.594 23.578 1 96 510 VAL B N 1
ATOM 8407 C CA . VAL B 1 510 ? -14.305 33.969 23.469 1 96 510 VAL B CA 1
ATOM 8408 C C . VAL B 1 510 ? -15.445 34.906 23.031 1 96 510 VAL B C 1
ATOM 8410 O O . VAL B 1 510 ? -15.625 35.969 23.609 1 96 510 VAL B O 1
ATOM 8413 N N . THR B 1 511 ? -16.172 34.469 22.062 1 94.88 511 THR B N 1
ATOM 8414 C CA . THR B 1 511 ? -17.297 35.281 21.578 1 94.88 511 THR B CA 1
ATOM 8415 C C . THR B 1 511 ? -18.344 35.438 22.672 1 94.88 511 THR B C 1
ATOM 8417 O O . THR B 1 511 ? -18.828 36.562 22.906 1 94.88 511 THR B O 1
ATOM 8420 N N . LEU B 1 512 ? -18.656 34.438 23.359 1 95.75 512 LEU B N 1
ATOM 8421 C CA . LEU B 1 512 ? -19.672 34.438 24.391 1 95.75 512 LEU B CA 1
ATOM 8422 C C . LEU B 1 512 ? -19.281 35.406 25.516 1 95.75 512 LEU B C 1
ATOM 8424 O O . LEU B 1 512 ? -20.078 36.25 25.922 1 95.75 512 LEU B O 1
ATOM 8428 N N . PHE B 1 513 ? -18.078 35.312 26 1 95.44 513 PHE B N 1
ATOM 8429 C CA . PHE B 1 513 ? -17.625 36.125 27.109 1 95.44 513 PHE B CA 1
ATOM 8430 C C . PHE B 1 513 ? -17.453 37.594 26.672 1 95.44 513 PHE B C 1
ATOM 8432 O O . PHE B 1 513 ? -17.594 38.5 27.469 1 95.44 513 PHE B O 1
ATOM 8439 N N . SER B 1 514 ? -17.062 37.719 25.391 1 94 514 SER B N 1
ATOM 8440 C CA . SER B 1 514 ? -16.984 39.094 24.875 1 94 514 SER B CA 1
ATOM 8441 C C . SER B 1 514 ? -18.344 39.75 24.859 1 94 514 SER B C 1
ATOM 8443 O O . SER B 1 514 ? -18.469 40.938 25.234 1 94 514 SER B O 1
ATOM 8445 N N . ILE B 1 515 ? -19.375 39.062 24.438 1 91.44 515 ILE B N 1
ATOM 8446 C CA . ILE B 1 515 ? -20.719 39.594 24.422 1 91.44 515 ILE B CA 1
ATOM 8447 C C . ILE B 1 515 ? -21.188 39.875 25.844 1 91.44 515 ILE B C 1
ATOM 8449 O O . ILE B 1 515 ? -21.766 40.938 26.125 1 91.44 515 ILE B O 1
ATOM 8453 N N . LEU B 1 516 ? -20.891 39.031 26.734 1 93.06 516 LEU B N 1
ATOM 8454 C CA . LEU B 1 516 ? -21.25 39.219 28.125 1 93.06 516 LEU B CA 1
ATOM 8455 C C . LEU B 1 516 ? -20.594 40.469 28.688 1 93.06 516 LEU B C 1
ATOM 8457 O O . LEU B 1 516 ? -21.219 41.219 29.422 1 93.06 516 LEU B O 1
ATOM 8461 N N . PHE B 1 517 ? -19.359 40.688 28.359 1 92.12 517 PHE B N 1
ATOM 8462 C CA . PHE B 1 517 ? -18.641 41.875 28.828 1 92.12 517 PHE B CA 1
ATOM 8463 C C . PHE B 1 517 ? -19.266 43.156 28.25 1 92.12 517 PHE B C 1
ATOM 8465 O O . PHE B 1 517 ? -19.391 44.156 28.938 1 92.12 517 PHE B O 1
ATOM 8472 N N . LEU B 1 518 ? -19.547 43.031 27 1 86.94 518 LEU B N 1
ATOM 8473 C CA . LEU B 1 518 ? -20.156 44.219 26.375 1 86.94 518 LEU B CA 1
ATOM 8474 C C . LEU B 1 518 ? -21.484 44.562 27.031 1 86.94 518 LEU B C 1
ATOM 8476 O O . LEU B 1 518 ? -21.812 45.719 27.188 1 86.94 518 LEU B O 1
ATOM 8480 N N . ILE B 1 519 ? -22.188 43.562 27.484 1 87.88 519 ILE B N 1
ATOM 8481 C CA . ILE B 1 519 ? -23.453 43.781 28.188 1 87.88 519 ILE B CA 1
ATOM 8482 C C . ILE B 1 519 ? -23.172 44.406 29.562 1 87.88 519 ILE B C 1
ATOM 8484 O O . ILE B 1 519 ? -23.828 45.375 29.953 1 87.88 519 ILE B O 1
ATOM 8488 N N . VAL B 1 520 ? -22.234 43.875 30.203 1 87.19 520 VAL B N 1
ATOM 8489 C CA . VAL B 1 520 ? -21.859 44.375 31.516 1 87.19 520 VAL B CA 1
ATOM 8490 C C . VAL B 1 520 ? -21.406 45.812 31.406 1 87.19 520 VAL B C 1
ATOM 8492 O O . VAL B 1 520 ? -21.781 46.688 32.219 1 87.19 520 VAL B O 1
ATOM 8495 N N . GLN B 1 521 ? -20.594 46.062 30.469 1 85.19 521 GLN B N 1
ATOM 8496 C CA . GLN B 1 521 ? -20.078 47.406 30.266 1 85.19 521 GLN B CA 1
ATOM 8497 C C . GLN B 1 521 ? -21.188 48.406 29.938 1 85.19 521 GLN B C 1
ATOM 8499 O O . GLN B 1 521 ? -21.172 49.531 30.406 1 85.19 521 GLN B O 1
ATOM 8504 N N . SER B 1 522 ? -22.141 48 29.156 1 81.44 522 SER B N 1
ATOM 8505 C CA . SER B 1 522 ? -23.234 48.875 28.781 1 81.44 522 SER B CA 1
ATOM 8506 C C . SER B 1 522 ? -24.141 49.188 29.969 1 81.44 522 SER B C 1
ATOM 8508 O O . SER B 1 522 ? -24.719 50.281 30.047 1 81.44 522 SER B O 1
ATOM 8510 N N . ARG B 1 523 ? -24.125 48.344 30.906 1 83.06 523 ARG B N 1
ATOM 8511 C CA . ARG B 1 523 ? -25.031 48.5 32.031 1 83.06 523 ARG B CA 1
ATOM 8512 C C . ARG B 1 523 ? -24.344 49.25 33.188 1 83.06 523 ARG B C 1
ATOM 8514 O O . ARG B 1 523 ? -24.984 50.031 33.906 1 83.06 523 ARG B O 1
ATOM 8521 N N . LEU B 1 524 ? -23.125 48.969 33.312 1 82.75 524 LEU B N 1
ATOM 8522 C CA . LEU B 1 524 ? -22.484 49.438 34.531 1 82.75 524 LEU B CA 1
ATOM 8523 C C . LEU B 1 524 ? -21.609 50.656 34.25 1 82.75 524 LEU B C 1
ATOM 8525 O O . LEU B 1 524 ? -21.219 51.375 35.188 1 82.75 524 LEU B O 1
ATOM 8529 N N . SER B 1 525 ? -21.219 50.812 33.062 1 80.56 525 SER B N 1
ATOM 8530 C CA . SER B 1 525 ? -20.312 51.938 32.75 1 80.56 525 SER B CA 1
ATOM 8531 C C . SER B 1 525 ? -21.062 53.125 32.188 1 80.56 525 SER B C 1
ATOM 8533 O O . SER B 1 525 ? -22.047 52.969 31.469 1 80.56 525 SER B O 1
ATOM 8535 N N . GLU B 1 526 ? -20.609 54.281 32.625 1 74.31 526 GLU B N 1
ATOM 8536 C CA . GLU B 1 526 ? -21.156 55.531 32.125 1 74.31 526 GLU B CA 1
ATOM 8537 C C . GLU B 1 526 ? -20.422 55.969 30.844 1 74.31 526 GLU B C 1
ATOM 8539 O O . GLU B 1 526 ? -20.906 56.844 30.109 1 74.31 526 GLU B O 1
ATOM 8544 N N . CYS B 1 527 ? -19.266 55.344 30.641 1 68.69 527 CYS B N 1
ATOM 8545 C CA . CYS B 1 527 ? -18.453 55.719 29.484 1 68.69 527 CYS B CA 1
ATOM 8546 C C . CYS B 1 527 ? -18.891 54.938 28.234 1 68.69 527 CYS B C 1
ATOM 8548 O O . CYS B 1 527 ? -18.938 53.719 28.266 1 68.69 527 CYS B O 1
ATOM 8550 N N . PRO B 1 528 ? -19.328 55.688 27.266 1 65.25 528 PRO B N 1
ATOM 8551 C CA . PRO B 1 528 ? -19.703 54.938 26.047 1 65.25 528 PRO B CA 1
ATOM 8552 C C . PRO B 1 528 ? -18.531 54.219 25.391 1 65.25 528 PRO B C 1
ATOM 8554 O O . PRO B 1 528 ? -17.375 54.594 25.609 1 65.25 528 PRO B O 1
ATOM 8557 N N . LEU B 1 529 ? -18.797 53.125 24.703 1 69.75 529 LEU B N 1
ATOM 8558 C CA . LEU B 1 529 ? -17.797 52.344 23.984 1 69.75 529 LEU B CA 1
ATOM 8559 C C . LEU B 1 529 ? -17.125 53.219 22.922 1 69.75 529 LEU B C 1
ATOM 8561 O O . LEU B 1 529 ? -17.797 53.938 22.188 1 69.75 529 LEU B O 1
ATOM 8565 N N . MET B 1 530 ? -15.789 53.219 23.047 1 66.75 530 MET B N 1
ATOM 8566 C CA . MET B 1 530 ? -15.039 54 22.062 1 66.75 530 MET B CA 1
ATOM 8567 C C . MET B 1 530 ? -14.977 53.25 20.719 1 66.75 530 MET B C 1
ATOM 8569 O O . MET B 1 530 ? -14.914 52.031 20.688 1 66.75 530 MET B O 1
ATOM 8573 N N . GLY B 1 531 ? -15.375 53.938 19.625 1 62.41 531 GLY B N 1
ATOM 8574 C CA . GLY B 1 531 ? -15.266 53.312 18.312 1 62.41 531 GLY B CA 1
ATOM 8575 C C . GLY B 1 531 ? -13.867 52.844 18 1 62.41 531 GLY B C 1
ATOM 8576 O O . GLY B 1 531 ? -13.68 51.656 17.656 1 62.41 531 GLY B O 1
ATOM 8577 N N . ASP B 1 532 ? -12.867 53.656 18 1 65.19 532 ASP B N 1
ATOM 8578 C CA . ASP B 1 532 ? -11.477 53.344 17.688 1 65.19 532 ASP B CA 1
ATOM 8579 C C . ASP B 1 532 ? -10.594 53.5 18.922 1 65.19 532 ASP B C 1
ATOM 8581 O O . ASP B 1 532 ? -10.477 54.594 19.469 1 65.19 532 ASP B O 1
ATOM 8585 N N . THR B 1 533 ? -10.109 52.312 19.406 1 69.5 533 THR B N 1
ATOM 8586 C CA . THR B 1 533 ? -9.359 52.312 20.656 1 69.5 533 THR B CA 1
ATOM 8587 C C . THR B 1 533 ? -7.871 52.562 20.391 1 69.5 533 THR B C 1
ATOM 8589 O O . THR B 1 533 ? -7.062 52.562 21.312 1 69.5 533 THR B O 1
ATOM 8592 N N . SER B 1 534 ? -7.492 52.812 19.172 1 69.5 534 SER B N 1
ATOM 8593 C CA . SER B 1 534 ? -6.074 52.938 18.844 1 69.5 534 SER B CA 1
ATOM 8594 C C . SER B 1 534 ? -5.449 54.156 19.5 1 69.5 534 SER B C 1
ATOM 8596 O O . SER B 1 534 ? -4.293 54.125 19.922 1 69.5 534 SER B O 1
ATOM 8598 N N . LEU B 1 535 ? -6.223 55.156 19.672 1 70.06 535 LEU B N 1
ATOM 8599 C CA . LEU B 1 535 ? -5.664 56.406 20.219 1 70.06 535 LEU B CA 1
ATOM 8600 C C . LEU B 1 535 ? -6.234 56.688 21.609 1 70.06 535 LEU B C 1
ATOM 8602 O O . LEU B 1 535 ? -6.203 57.844 22.062 1 70.06 535 LEU B O 1
ATOM 8606 N N . THR B 1 536 ? -6.73 55.656 22.172 1 71 536 THR B N 1
ATOM 8607 C CA . THR B 1 536 ? -7.348 55.875 23.484 1 71 536 THR B CA 1
ATOM 8608 C C . THR B 1 536 ? -6.332 56.406 24.484 1 71 536 THR B C 1
ATOM 8610 O O . THR B 1 536 ? -6.637 57.344 25.234 1 71 536 THR B O 1
ATOM 8613 N N . ALA B 1 537 ? -5.129 55.875 24.406 1 69.5 537 ALA B N 1
ATOM 8614 C CA . ALA B 1 537 ? -4.109 56.344 25.359 1 69.5 537 ALA B CA 1
ATOM 8615 C C . ALA B 1 537 ? -3.756 57.812 25.141 1 69.5 537 ALA B C 1
ATOM 8617 O O . ALA B 1 537 ? -3.471 58.531 26.094 1 69.5 537 ALA B O 1
ATOM 8618 N N . PHE B 1 538 ? -3.965 58.219 23.922 1 66.62 538 PHE B N 1
ATOM 8619 C CA . PHE B 1 538 ? -3.621 59.562 23.547 1 66.62 538 PHE B CA 1
ATOM 8620 C C . PHE B 1 538 ? -4.75 60.531 23.906 1 66.62 538 PHE B C 1
ATOM 8622 O O . PHE B 1 538 ? -4.504 61.719 24.172 1 66.62 538 PHE B O 1
ATOM 8629 N N . ASP B 1 539 ? -5.859 60 24.016 1 69.06 539 ASP B N 1
ATOM 8630 C CA . ASP B 1 539 ? -7.016 60.875 24.234 1 69.06 539 ASP B CA 1
ATOM 8631 C C . ASP B 1 539 ? -7.348 60.969 25.719 1 69.06 539 ASP B C 1
ATOM 8633 O O . ASP B 1 539 ? -8.227 61.75 26.109 1 69.06 539 ASP B O 1
ATOM 8637 N N . LEU B 1 540 ? -6.613 60.312 26.5 1 72.38 540 LEU B N 1
ATOM 8638 C CA . LEU B 1 540 ? -6.852 60.406 27.938 1 72.38 540 LEU B CA 1
ATOM 8639 C C . LEU B 1 540 ? -6.137 61.594 28.531 1 72.38 540 LEU B C 1
ATOM 8641 O O . LEU B 1 540 ? -5 61.906 28.172 1 72.38 540 LEU B O 1
ATOM 8645 N N . ASP B 1 541 ? -6.902 62.375 29.266 1 70.69 541 ASP B N 1
ATOM 8646 C CA . ASP B 1 541 ? -6.309 63.469 30 1 70.69 541 ASP B CA 1
ATOM 8647 C C . ASP B 1 541 ? -5.566 63 31.234 1 70.69 541 ASP B C 1
ATOM 8649 O O . ASP B 1 541 ? -6.188 62.625 32.25 1 70.69 541 ASP B O 1
ATOM 8653 N N . THR B 1 542 ? -4.203 63 31.188 1 70.5 542 THR B N 1
ATOM 8654 C CA . THR B 1 542 ? -3.402 62.469 32.281 1 70.5 542 THR B CA 1
ATOM 8655 C C . THR B 1 542 ? -2.807 63.594 33.125 1 70.5 542 THR B C 1
ATOM 8657 O O . THR B 1 542 ? -1.781 63.406 33.781 1 70.5 542 THR B O 1
ATOM 8660 N N . THR B 1 543 ? -3.34 64.75 33.094 1 64.62 543 THR B N 1
ATOM 8661 C CA . THR B 1 543 ? -2.793 65.875 33.844 1 64.62 543 THR B CA 1
ATOM 8662 C C . THR B 1 543 ? -2.852 65.625 35.344 1 64.62 543 THR B C 1
ATOM 8664 O O . THR B 1 543 ? -2.053 66.125 36.094 1 64.62 543 THR B O 1
ATOM 8667 N N . GLY B 1 544 ? -3.764 64.875 35.75 1 64.56 544 GLY B N 1
ATOM 8668 C CA . GLY B 1 544 ? -3.916 64.562 37.156 1 64.56 544 GLY B CA 1
ATOM 8669 C C . GLY B 1 544 ? -3.033 63.438 37.625 1 64.56 544 GLY B C 1
ATOM 8670 O O . GLY B 1 544 ? -3.061 63.062 38.812 1 64.56 544 GLY B O 1
ATOM 8671 N N . VAL B 1 545 ? -2.324 62.812 36.719 1 69.62 545 VAL B N 1
ATOM 8672 C CA . VAL B 1 545 ? -1.49 61.688 37.125 1 69.62 545 VAL B CA 1
ATOM 8673 C C . VAL B 1 545 ? -0.079 62.156 37.438 1 69.62 545 VAL B C 1
ATOM 8675 O O . VAL B 1 545 ? 0.515 62.938 36.688 1 69.62 545 VAL B O 1
ATOM 8678 N N . ALA B 1 546 ? 0.277 62.094 38.781 1 58.75 546 ALA B N 1
ATOM 8679 C CA . ALA B 1 546 ? 1.631 62.469 39.188 1 58.75 546 ALA B CA 1
ATOM 8680 C C . ALA B 1 546 ? 2.67 61.594 38.5 1 58.75 546 ALA B C 1
ATOM 8682 O O . ALA B 1 546 ? 2.564 60.375 38.469 1 58.75 546 ALA B O 1
ATOM 8683 N N . PHE B 1 547 ? 3.162 62.125 37.5 1 54.97 547 PHE B N 1
ATOM 8684 C CA . PHE B 1 547 ? 4.223 61.406 36.781 1 54.97 547 PHE B CA 1
ATOM 8685 C C . PHE B 1 547 ? 5.293 60.906 37.75 1 54.97 547 PHE B C 1
ATOM 8687 O O . PHE B 1 547 ? 5.875 61.719 38.5 1 54.97 547 PHE B O 1
ATOM 8694 N N . GLU B 1 548 ? 4.988 59.969 38.594 1 47.94 548 GLU B N 1
ATOM 8695 C CA . GLU B 1 548 ? 6.066 59.438 39.438 1 47.94 548 GLU B CA 1
ATOM 8696 C C . GLU B 1 548 ? 7.363 59.312 38.656 1 47.94 548 GLU B C 1
ATOM 8698 O O . GLU B 1 548 ? 7.344 58.844 37.5 1 47.94 548 GLU B O 1
ATOM 8703 N N . ASN B 1 549 ? 8.422 60.094 39 1 42.03 549 ASN B N 1
ATOM 8704 C CA . ASN B 1 549 ? 9.828 60 38.625 1 42.03 549 ASN B CA 1
ATOM 8705 C C . ASN B 1 549 ? 10.312 58.562 38.594 1 42.03 549 ASN B C 1
ATOM 8707 O O . ASN B 1 549 ? 11.422 58.281 39.031 1 42.03 549 ASN B O 1
ATOM 8711 N N . THR B 1 550 ? 9.578 57.719 38.844 1 41 550 THR B N 1
ATOM 8712 C CA . THR B 1 550 ? 10.312 56.5 39.156 1 41 550 THR B CA 1
ATOM 8713 C C . THR B 1 550 ? 11.406 56.25 38.125 1 41 550 THR B C 1
ATOM 8715 O O . THR B 1 550 ? 12.531 55.875 38.5 1 41 550 THR B O 1
ATOM 8718 N N . ASP B 1 551 ? 11.211 55.438 37.031 1 40.19 551 ASP B N 1
ATOM 8719 C CA . ASP B 1 551 ? 12.461 55.031 36.406 1 40.19 551 ASP B CA 1
ATOM 8720 C C . ASP B 1 551 ? 13.188 56.219 35.812 1 40.19 551 ASP B C 1
ATOM 8722 O O . ASP B 1 551 ? 12.68 56.875 34.906 1 40.19 551 ASP B O 1
ATOM 8726 N N . SER B 1 552 ? 13.898 56.938 36.594 1 38.72 552 SER B N 1
ATOM 8727 C CA . SER B 1 552 ? 14.898 58 36.438 1 38.72 552 SER B CA 1
ATOM 8728 C C . SER B 1 552 ? 15.531 57.969 35.062 1 38.72 552 SER B C 1
ATOM 8730 O O . SER B 1 552 ? 16.203 58.938 34.656 1 38.72 552 SER B O 1
ATOM 8732 N N . SER B 1 553 ? 15.812 56.844 34.656 1 38.94 553 SER B N 1
ATOM 8733 C CA . SER B 1 553 ? 16.641 56.844 33.438 1 38.94 553 SER B CA 1
ATOM 8734 C C . SER B 1 553 ? 15.938 57.562 32.281 1 38.94 553 SER B C 1
ATOM 8736 O O . SER B 1 553 ? 16.453 57.625 31.172 1 38.94 553 SER B O 1
ATOM 8738 N N . ILE B 1 554 ? 14.656 57.719 32.375 1 43.97 554 ILE B N 1
ATOM 8739 C CA . ILE B 1 554 ? 14.062 58.562 31.328 1 43.97 554 ILE B CA 1
ATOM 8740 C C . ILE B 1 554 ? 14.219 60.031 31.672 1 43.97 554 ILE B C 1
ATOM 8742 O O . ILE B 1 554 ? 13.43 60.562 32.438 1 43.97 554 ILE B O 1
ATOM 8746 N N . HIS B 1 555 ? 15.219 60.531 31.938 1 45.09 555 HIS B N 1
ATOM 8747 C CA . HIS B 1 555 ? 15.672 61.812 32.406 1 45.09 555 HIS B CA 1
ATOM 8748 C C . HIS B 1 555 ? 14.898 62.938 31.719 1 45.09 555 HIS B C 1
ATOM 8750 O O . HIS B 1 555 ? 15.016 64.125 32.125 1 45.09 555 HIS B O 1
ATOM 8756 N N . GLY B 1 556 ? 14.031 62.719 30.625 1 49.5 556 GLY B N 1
ATOM 8757 C CA . GLY B 1 556 ? 13.461 63.938 30.094 1 49.5 556 GLY B CA 1
ATOM 8758 C C . GLY B 1 556 ? 11.977 63.844 29.812 1 49.5 556 GLY B C 1
ATOM 8759 O O . GLY B 1 556 ? 11.453 62.719 29.625 1 49.5 556 GLY B O 1
ATOM 8760 N N . PHE B 1 557 ? 10.969 64.688 30.344 1 58.38 557 PHE B N 1
ATOM 8761 C CA . PHE B 1 557 ? 9.547 64.875 30.078 1 58.38 557 PHE B CA 1
ATOM 8762 C C . PHE B 1 557 ? 9.266 64.938 28.578 1 58.38 557 PHE B C 1
ATOM 8764 O O . PHE B 1 557 ? 9.953 65.625 27.828 1 58.38 557 PHE B O 1
ATOM 8771 N N . ARG B 1 558 ? 8.602 63.812 28.094 1 72.25 558 ARG B N 1
ATOM 8772 C CA . ARG B 1 558 ? 8.219 63.812 26.688 1 72.25 558 ARG B CA 1
ATOM 8773 C C . ARG B 1 558 ? 6.914 64.562 26.469 1 72.25 558 ARG B C 1
ATOM 8775 O O . ARG B 1 558 ? 5.844 64.062 26.844 1 72.25 558 ARG B O 1
ATOM 8782 N N . LYS B 1 559 ? 7.031 65.75 26.016 1 74.5 559 LYS B N 1
ATOM 8783 C CA . LYS B 1 559 ? 5.875 66.562 25.75 1 74.5 559 LYS B CA 1
ATOM 8784 C C . LYS B 1 559 ? 5.496 66.562 24.281 1 74.5 559 LYS B C 1
ATOM 8786 O O . LYS B 1 559 ? 6.363 66.625 23.406 1 74.5 559 LYS B O 1
ATOM 8791 N N . ILE B 1 560 ? 4.234 66.25 24.047 1 77.44 560 ILE B N 1
ATOM 8792 C CA . ILE B 1 560 ? 3.727 66.25 22.672 1 77.44 560 ILE B CA 1
ATOM 8793 C C . ILE B 1 560 ? 3.07 67.562 22.375 1 77.44 560 ILE B C 1
ATOM 8795 O O . ILE B 1 560 ? 2.221 68.062 23.141 1 77.44 560 ILE B O 1
ATOM 8799 N N . GLU B 1 561 ? 3.607 68.25 21.453 1 77.88 561 GLU B N 1
ATOM 8800 C CA . GLU B 1 561 ? 3.029 69.562 21.016 1 77.88 561 GLU B CA 1
ATOM 8801 C C . GLU B 1 561 ? 2.443 69.438 19.609 1 77.88 561 GLU B C 1
ATOM 8803 O O . GLU B 1 561 ? 2.908 68.625 18.797 1 77.88 561 GLU B O 1
ATOM 8808 N N . GLN B 1 562 ? 1.28 70 19.469 1 80.31 562 GLN B N 1
ATOM 8809 C CA . GLN B 1 562 ? 0.664 70 18.141 1 80.31 562 GLN B CA 1
ATOM 8810 C C . GLN B 1 562 ? 1.1 71.25 17.344 1 80.31 562 GLN B C 1
ATOM 8812 O O . GLN B 1 562 ? 0.939 72.375 17.812 1 80.31 562 GLN B O 1
ATOM 8817 N N . ARG B 1 563 ? 1.818 71 16.359 1 74.25 563 ARG B N 1
ATOM 8818 C CA . ARG B 1 563 ? 2.209 72.125 15.445 1 74.25 563 ARG B CA 1
ATOM 8819 C C . ARG B 1 563 ? 1.647 71.875 14.047 1 74.25 563 ARG B C 1
ATOM 8821 O O . ARG B 1 563 ? 2.031 70.938 13.367 1 74.25 563 ARG B O 1
ATOM 8828 N N . GLY B 1 564 ? 0.777 72.75 13.555 1 69.69 564 GLY B N 1
ATOM 8829 C CA . GLY B 1 564 ? 0.235 72.688 12.203 1 69.69 564 GLY B CA 1
ATOM 8830 C C . GLY B 1 564 ? -0.448 71.375 11.891 1 69.69 564 GLY B C 1
ATOM 8831 O O . GLY B 1 564 ? -0.279 70.812 10.805 1 69.69 564 GLY B O 1
ATOM 8832 N N . GLY B 1 565 ? -1.097 70.688 12.883 1 73.06 565 GLY B N 1
ATOM 8833 C CA . GLY B 1 565 ? -1.83 69.5 12.656 1 73.06 565 GLY B CA 1
ATOM 8834 C C . GLY B 1 565 ? -0.995 68.25 12.906 1 73.06 565 GLY B C 1
ATOM 8835 O O . GLY B 1 565 ? -1.498 67.125 12.805 1 73.06 565 GLY B O 1
ATOM 8836 N N . ARG B 1 566 ? 0.336 68.5 13.164 1 81 566 ARG B N 1
ATOM 8837 C CA . ARG B 1 566 ? 1.224 67.375 13.406 1 81 566 ARG B CA 1
ATOM 8838 C C . ARG B 1 566 ? 1.621 67.25 14.875 1 81 566 ARG B C 1
ATOM 8840 O O . ARG B 1 566 ? 1.749 68.312 15.547 1 81 566 ARG B O 1
ATOM 8847 N N . LEU B 1 567 ? 1.648 66 15.344 1 80.56 567 LEU B N 1
ATOM 8848 C CA . LEU B 1 567 ? 2.076 65.75 16.719 1 80.56 567 LEU B CA 1
ATOM 8849 C C . LEU B 1 567 ? 3.594 65.625 16.797 1 80.56 567 LEU B C 1
ATOM 8851 O O . LEU B 1 567 ? 4.18 64.75 16.188 1 80.56 567 LEU B O 1
ATOM 8855 N N . LYS B 1 568 ? 4.199 66.562 17.422 1 81.69 568 LYS B N 1
ATOM 8856 C CA . LYS B 1 568 ? 5.652 66.562 17.547 1 81.69 568 LYS B CA 1
ATOM 8857 C C . LYS B 1 568 ? 6.078 66.312 19 1 81.69 568 LYS B C 1
ATOM 8859 O O . LYS B 1 568 ? 5.461 66.812 19.938 1 81.69 568 LYS B O 1
ATOM 8864 N N . LEU B 1 569 ? 7.094 65.438 19.109 1 80.38 569 LEU B N 1
ATOM 8865 C CA . LEU B 1 569 ? 7.617 65.125 20.422 1 80.38 569 LEU B CA 1
ATOM 8866 C C . LEU B 1 569 ? 8.828 65.938 20.781 1 80.38 569 LEU B C 1
ATOM 8868 O O . LEU B 1 569 ? 9.719 66.188 19.953 1 80.38 569 LEU B O 1
ATOM 8872 N N . LYS B 1 570 ? 8.781 66.625 21.875 1 75.25 570 LYS B N 1
ATOM 8873 C CA . LYS B 1 570 ? 9.906 67.375 22.406 1 75.25 570 LYS B CA 1
ATOM 8874 C C . LYS B 1 570 ? 10.391 66.812 23.734 1 75.25 570 LYS B C 1
ATOM 8876 O O . LYS B 1 570 ? 9.578 66.5 24.609 1 75.25 570 LYS B O 1
ATOM 8881 N N . VAL B 1 571 ? 11.641 66.5 23.828 1 66.94 571 VAL B N 1
ATOM 8882 C CA . VAL B 1 571 ? 12.219 66 25.062 1 66.94 571 VAL B CA 1
ATOM 8883 C C . VAL B 1 571 ? 12.75 67.125 25.922 1 66.94 571 VAL B C 1
ATOM 8885 O O . VAL B 1 571 ? 13.539 67.938 25.453 1 66.94 571 VAL B O 1
ATOM 8888 N N . GLU B 1 572 ? 12.125 67.438 27.031 1 61.44 572 GLU B N 1
ATOM 8889 C CA . GLU B 1 572 ? 12.641 68.438 27.953 1 61.44 572 GLU B CA 1
ATOM 8890 C C . GLU B 1 572 ? 13.344 67.812 29.141 1 61.44 572 GLU B C 1
ATOM 8892 O O . GLU B 1 572 ? 12.875 66.812 29.656 1 61.44 572 GLU B O 1
#

Solvent-accessible surface area (backbone atoms only — not comparable to full-atom values): 60616 Å² total; per-residue (Å²): 134,81,78,78,76,76,77,74,78,76,73,77,74,79,75,72,80,69,78,78,80,66,69,60,60,60,49,49,50,46,49,48,46,48,52,47,47,51,47,48,49,50,26,44,51,62,49,49,45,35,51,52,50,30,52,52,46,53,53,47,52,50,46,44,45,66,70,56,45,38,75,33,75,24,23,58,85,44,43,51,45,80,39,56,39,70,96,46,75,43,70,43,70,86,37,63,28,47,29,51,51,42,22,52,52,38,43,52,51,42,52,37,49,51,26,44,50,54,37,48,60,45,47,36,52,52,50,49,53,51,40,14,50,72,71,33,34,37,68,68,40,50,38,38,26,67,66,70,44,36,76,39,74,87,68,68,62,98,47,71,67,49,53,51,50,46,48,34,34,51,41,45,54,52,44,69,59,38,60,18,45,44,62,24,21,49,26,63,38,79,40,76,40,72,50,78,90,64,91,69,62,55,46,58,35,72,29,69,54,74,84,68,52,62,51,65,56,61,58,52,63,73,27,39,69,48,39,40,38,42,35,47,21,6,38,36,40,33,30,63,59,34,47,52,68,78,71,78,68,56,42,53,36,50,45,70,63,45,48,58,45,37,64,62,13,27,33,32,52,48,80,27,49,34,62,45,77,76,44,78,45,68,32,54,53,65,81,79,36,62,61,53,66,73,64,53,46,70,67,59,57,55,51,66,68,36,70,67,31,81,65,84,69,85,73,79,56,61,68,30,54,38,71,47,70,90,57,89,71,66,82,61,64,58,63,45,65,60,34,60,48,75,49,74,32,47,31,47,28,26,46,25,37,55,43,80,81,51,81,86,47,65,53,61,41,45,84,56,61,64,88,67,42,34,66,48,82,53,84,56,37,27,34,37,39,27,44,34,33,35,38,39,26,26,23,52,41,53,86,41,56,25,29,26,74,40,48,36,24,37,35,28,76,64,92,60,62,83,37,58,24,34,56,34,63,58,12,57,63,40,14,52,62,21,23,48,53,41,47,50,24,59,57,44,47,46,64,55,62,60,48,44,68,61,34,52,48,49,44,49,39,46,13,32,34,13,25,36,38,26,46,32,65,70,61,34,79,42,67,42,76,24,48,65,37,44,30,40,84,28,29,28,32,43,63,43,61,68,37,42,49,53,40,48,50,40,52,48,47,36,53,52,36,49,53,50,46,53,51,50,44,66,71,73,42,88,68,73,83,68,38,69,58,67,50,45,51,67,63,45,39,54,81,51,41,77,75,72,73,62,78,56,84,62,75,47,56,45,35,32,38,55,55,96,74,20,39,27,48,43,78,79,137,86,81,84,74,78,79,76,80,76,73,79,75,79,76,72,80,68,78,78,78,67,70,61,59,59,48,48,49,44,46,48,45,48,51,46,48,52,48,49,49,51,26,44,52,62,50,49,44,35,52,52,48,30,51,51,46,53,52,46,52,50,47,45,44,66,71,57,43,38,75,33,75,24,24,58,87,42,45,52,46,78,38,56,39,68,96,46,73,43,70,42,70,84,37,63,28,48,30,50,53,42,21,51,52,37,42,51,51,42,53,36,49,51,27,45,51,53,37,50,58,45,47,38,52,52,49,50,52,52,42,14,50,72,73,32,34,37,69,66,40,51,39,39,24,65,66,68,44,36,77,39,77,85,68,56,73,91,50,72,67,43,54,51,50,46,51,32,33,50,40,45,53,52,44,69,59,37,59,20,44,45,62,25,21,50,26,64,39,78,40,77,39,71,50,76,90,64,91,69,60,55,44,57,35,74,29,68,54,74,86,67,53,62,50,62,56,62,58,54,63,73,28,40,68,49,38,41,40,42,34,46,20,5,37,36,41,35,30,61,60,35,47,50,68,75,73,78,68,56,42,54,35,52,46,71,62,46,48,59,46,36,63,62,13,26,34,31,51,51,81,26,51,34,63,46,76,77,44,79,45,68,34,54,52,64,82,80,36,62,61,54,66,73,65,52,49,70,67,58,58,54,51,65,66,37,72,67,28,82,66,82,71,84,73,78,57,61,66,30,55,38,70,48,70,91,57,88,73,64,82,63,60,64,46,50,66,61,33,62,48,76,50,73,31,48,29,46,28,26,46,23,38,52,41,81,81,49,81,87,43,64,51,64,45,47,82,61,62,62,87,66,43,34,69,47,81,55,85,55,36,28,33,38,40,26,44,35,34,36,39,39,24,25,22,52,39,53,85,42,56,26,28,25,74,41,49,38,24,37,34,29,76,63,92,60,61,83,37,59,25,35,55,35,65,59,14,58,64,41,14,53,61,19,24,46,53,43,47,49,24,59,55,43,47,43,64,57,62,70,44,47,68,60,33,51,48,48,44,50,39,44,13,32,34,13,26,36,40,25,45,32,65,71,61,35,80,42,65,41,75,24,50,66,36,45,30,42,84,29,29,28,30,44,62,42,61,69,37,44,50,51,41,47,50,40,53,48,49,34,52,51,37,49,53,51,46,53,51,49,43,65,71,72,40,89,66,75,85,69,36,69,59,67,51,45,50,66,66,47,39,52,83,51,40,76,76,72,72,64,78,56,85,63,76,46,58,45,36,32,36,55,56,95,73,20,39,27,47,44,79,81

Radius of gyration: 46.62 Å; Cα contacts (8 Å, |Δi|>4): 2132; chains: 2; bounding box: 126×158×107 Å